Protein 2DID (pdb70)

Secondary structure (DSSP, 8-state):
---S--S--B-TTT--B--EEESSS-SEE-HHHHTSSTTTTS-EEE---TTT-

Organism: Homo sapiens (NCBI:txid9606)

GO terms:
  GO:0005515 protein binding (F, IPI)
  GO:0042802 identical protein binding (F, IPI)
  GO:0005634 nucleus (C, IDA)
  GO:0043124 negative regulation of canonical NF-kappaB signal transduction (P, IMP)
  GO:0032435 negative regulation of proteasomal ubiquitin-dependent protein catabolic process (P, IMP)
  GO:1902806 regulation of cell cycle G1/S phase transition (P, IMP)
  GO:0050821 protein stabilization (P, IMP)
  GO:0007095 mitotic G2 DNA damage checkpoint signaling (P, IMP)
  GO:0005739 mitochondrion (C, IDA)
  GO:0005829 cytosol (C, IDA)
  GO:2000059 negative regulation of ubiquitin-dependent protein catabolic process (P, IDA)
  GO:2001235 positive regulation of apoptotic signaling pathway (P, IDA)

Foldseek 3Di:
DDDPDPPFAADPVRGAGQQKAFDVVRGTDHDCCCVVVHCVPTDMDGNPDDDDD

Solvent-accessible surface area: 4262 Å² total; per-residue (Å²): 117,136,73,81,114,107,63,119,71,94,7,122,152,59,128,73,47,36,58,46,44,0,138,142,59,109,109,52,3,0,100,65,14,22,144,23,165,72,18,176,89,68,86,39,49,92,96,92,38,136,110,120,88

InterPro domains:
  IPR000315 B-box-type zinc finger [PF00643] (103-143)
  IPR000315 B-box-type zinc finger [PS50119] (102-143)
  IPR000315 B-box-type zinc finger [SM00336] (102-143)
  IPR001841 Zinc finger, RING-type [PS50089] (29-70)
  IPR001841 Zinc finger, RING-type [SM00184] (29-69)
  IPR001870 B30.2/SPRY domain [PS50188] (319-514)
  IPR003877 SPRY domain [PF00622] (392-498)
  IPR003877 SPRY domain [SM00449] (390-515)
  IPR003879 Butyrophylin-like, SPRY domain [PR01407] (335-352)
  IPR003879 Butyrophylin-like, SPRY domain [PR01407] (352-369)
  IPR003879 Butyrophylin-like, SPRY domain [PR01407] (375-399)
  IPR003879 Butyrophylin-like, SPRY domain [PR01407] (405-418)
  IPR003879 Butyrophylin-like, SPRY domain [PR01407] (449-473)
  IPR003879 Butyrophylin-like, SPRY domain [PR01407] (479-497)
  IPR006574 SPRY-associated [PF13765] (339-388)
  IPR006574 SPRY-associated [SM00589] (336-389)
  IPR013083 Zinc finger, RING/FYVE/PHD-type [G3DSA:3.30.40.10] (9-89)
  IPR013320 Concanavalin A-like lectin/glucanase domain superfamily [SSF49899] (329-514)
  IPR017907 Zinc finger, RING-type, conserved site [PS00518] (44-53)
  IPR035033 TRIM39, PRY/SPRY domain [cd13745] (335-513)

Radius of gyration: 12.32 Å; Cα contacts (8 Å, |Δi|>4): 75; chains: 1; bounding box: 26×32×26 Å

Nearest PDB structures (foldseek):
  2did-assembly1_A  TM=8.118E-01  e=1.351E-08  Homo sapiens
  2dif-assembly1_A  TM=7.263E-01  e=8.283E-08  Homo sapiens
  2egm-assembly1_A  TM=8.012E-01  e=4.567E-05  Homo sapiens
  2yrg-assembly1_A  TM=6.497E-01  e=2.001E-04  Homo sapiens
  2dja-assembly1_A  TM=5.748E-01  e=2.099E-03  Homo sapiens

Structure (mmCIF, N/CA/C/O backbone):
data_2DID
#
_entry.id   2DID
#
loop_
_entity.id
_entity.type
_entity.pdbx_description
1 polymer 'Tripartite motif protein 39'
2 non-polymer 'ZINC ION'
#
loop_
_atom_site.group_PDB
_atom_site.id
_atom_site.type_symbol
_atom_site.label_atom_id
_atom_site.label_alt_id
_atom_site.label_comp_id
_atom_site.label_asym_id
_atom_site.label_entity_id
_atom_site.label_seq_id
_atom_site.pdbx_PDB_ins_code
_atom_site.Cartn_x
_atom_site.Cartn_y
_atom_site.Cartn_z
_atom_site.occupancy
_atom_site.B_iso_or_equiv
_atom_site.auth_seq_id
_atom_site.auth_comp_id
_atom_site.auth_asym_id
_atom_site.auth_atom_id
_atom_site.pdbx_PDB_model_num
ATOM 1 N N . GLY A 1 1 ? -12.589 -21.432 -0.186 1.00 0.00 1 GLY A N 1
ATOM 2 C CA . GLY A 1 1 ? -11.422 -21.873 -0.928 1.00 0.00 1 GLY A CA 1
ATOM 3 C C . GLY A 1 1 ? -10.137 -21.269 -0.397 1.00 0.00 1 GLY A C 1
ATOM 4 O O . GLY A 1 1 ? -10.142 -20.573 0.618 1.00 0.00 1 GLY A O 1
ATOM 8 N N . SER A 1 2 ? -9.031 -21.537 -1.085 1.00 0.00 2 SER A N 1
ATOM 9 C CA . SER A 1 2 ? -7.731 -21.020 -0.674 1.00 0.00 2 SER A CA 1
ATOM 10 C C . SER A 1 2 ? -7.802 -19.519 -0.411 1.00 0.00 2 SER A C 1
ATOM 11 O O . SER A 1 2 ? -7.452 -19.050 0.672 1.00 0.00 2 SER A O 1
ATOM 19 N N . SER A 1 3 ? -8.258 -18.770 -1.410 1.00 0.00 3 SER A N 1
ATOM 20 C CA . SER A 1 3 ? -8.372 -17.322 -1.289 1.00 0.00 3 SER A CA 1
ATOM 21 C C . SER A 1 3 ? -9.801 -16.916 -0.940 1.00 0.00 3 SER A C 1
ATOM 22 O O . SER A 1 3 ? -10.747 -17.665 -1.181 1.00 0.00 3 SER A O 1
ATOM 30 N N . GLY A 1 4 ? -9.950 -15.724 -0.371 1.00 0.00 4 GLY A N 1
ATOM 31 C CA . GLY A 1 4 ? -11.265 -15.239 0.003 1.00 0.00 4 GLY A CA 1
ATOM 32 C C . GLY A 1 4 ? -11.781 -14.175 -0.946 1.00 0.00 4 GLY A C 1
ATOM 33 O O . GLY A 1 4 ? -12.739 -14.403 -1.684 1.00 0.00 4 GLY A O 1
ATOM 37 N N . SER A 1 5 ? -11.146 -13.007 -0.925 1.00 0.00 5 SER A N 1
ATOM 38 C CA . SER A 1 5 ? -11.550 -11.902 -1.786 1.00 0.00 5 SER A CA 1
ATOM 39 C C . SER A 1 5 ? -10.415 -11.500 -2.723 1.00 0.00 5 SER A C 1
ATOM 40 O O . SER A 1 5 ? -9.608 -10.629 -2.401 1.00 0.00 5 SER A O 1
ATOM 48 N N . SER A 1 6 ? -10.361 -12.143 -3.886 1.00 0.00 6 SER A N 1
ATOM 49 C CA . SER A 1 6 ? -9.324 -11.856 -4.870 1.00 0.00 6 SER A CA 1
ATOM 50 C C . SER A 1 6 ? -9.634 -10.569 -5.627 1.00 0.00 6 SER A C 1
ATOM 51 O O . SER A 1 6 ? -10.184 -10.600 -6.727 1.00 0.00 6 SER A O 1
ATOM 59 N N . GLY A 1 7 ? -9.277 -9.437 -5.029 1.00 0.00 7 GLY A N 1
ATOM 60 C CA . GLY A 1 7 ? -9.524 -8.154 -5.660 1.00 0.00 7 GLY A CA 1
ATOM 61 C C . GLY A 1 7 ? -8.251 -7.365 -5.890 1.00 0.00 7 GLY A C 1
ATOM 62 O O . GLY A 1 7 ? -7.879 -7.093 -7.031 1.00 0.00 7 GLY A O 1
ATOM 66 N N . GLU A 1 8 ? -7.581 -6.995 -4.803 1.00 0.00 8 GLU A N 1
ATOM 67 C CA . GLU A 1 8 ? -6.343 -6.231 -4.892 1.00 0.00 8 GLU A CA 1
ATOM 68 C C . GLU A 1 8 ? -5.415 -6.559 -3.726 1.00 0.00 8 GLU A C 1
ATOM 69 O O . GLU A 1 8 ? -5.868 -6.945 -2.648 1.00 0.00 8 GLU A O 1
ATOM 81 N N . SER A 1 9 ? -4.114 -6.403 -3.950 1.00 0.00 9 SER A N 1
ATOM 82 C CA . SER A 1 9 ? -3.121 -6.686 -2.920 1.00 0.00 9 SER A CA 1
ATOM 83 C C . SER A 1 9 ? -2.968 -5.501 -1.972 1.00 0.00 9 SER A C 1
ATOM 84 O O . SER A 1 9 ? -3.691 -4.509 -2.077 1.00 0.00 9 SER A O 1
ATOM 92 N N . LEU A 1 10 ? -2.022 -5.610 -1.046 1.00 0.00 10 LEU A N 1
ATOM 93 C CA . LEU A 1 10 ? -1.772 -4.548 -0.078 1.00 0.00 10 LEU A CA 1
ATOM 94 C C . LEU A 1 10 ? -0.296 -4.496 0.305 1.00 0.00 10 LEU A C 1
ATOM 95 O O . LEU A 1 10 ? 0.287 -5.502 0.711 1.00 0.00 10 LEU A O 1
ATOM 111 N N . CYS A 1 11 ? 0.303 -3.317 0.174 1.00 0.00 11 CYS A N 1
ATOM 112 C CA . CYS A 1 11 ? 1.710 -3.133 0.508 1.00 0.00 11 CYS A CA 1
ATOM 113 C C . CYS A 1 11 ? 2.063 -3.863 1.800 1.00 0.00 11 CYS A C 1
ATOM 114 O O . CYS A 1 11 ? 1.347 -3.791 2.799 1.00 0.00 11 CYS A O 1
ATOM 121 N N . PRO A 1 12 ? 3.194 -4.585 1.782 1.00 0.00 12 PRO A N 1
ATOM 122 C CA . PRO A 1 12 ? 3.668 -5.342 2.944 1.00 0.00 12 PRO A CA 1
ATOM 123 C C . PRO A 1 12 ? 4.150 -4.434 4.070 1.00 0.00 12 PRO A C 1
ATOM 124 O O . PRO A 1 12 ? 4.528 -4.907 5.142 1.00 0.00 12 PRO A O 1
ATOM 135 N N . GLN A 1 13 ? 4.133 -3.129 3.820 1.00 0.00 13 GLN A N 1
ATOM 136 C CA . GLN A 1 13 ? 4.569 -2.155 4.814 1.00 0.00 13 GLN A CA 1
ATOM 137 C C . GLN A 1 13 ? 3.494 -1.100 5.051 1.00 0.00 13 GLN A C 1
ATOM 138 O O . GLN A 1 13 ? 3.293 -0.645 6.177 1.00 0.00 13 GLN A O 1
ATOM 152 N N . HIS A 1 14 ? 2.805 -0.714 3.981 1.00 0.00 14 HIS A N 1
ATOM 153 C CA . HIS A 1 14 ? 1.749 0.288 4.073 1.00 0.00 14 HIS A CA 1
ATOM 154 C C . HIS A 1 14 ? 0.374 -0.372 4.105 1.00 0.00 14 HIS A C 1
ATOM 155 O O . HIS A 1 14 ? -0.603 0.226 4.555 1.00 0.00 14 HIS A O 1
ATOM 169 N N . HIS A 1 15 ? 0.306 -1.610 3.623 1.00 0.00 15 HIS A N 1
ATOM 170 C CA . HIS A 1 15 ? -0.950 -2.352 3.597 1.00 0.00 15 HIS A CA 1
ATOM 171 C C . HIS A 1 15 ? -2.028 -1.569 2.853 1.00 0.00 15 HIS A C 1
ATOM 172 O O . HIS A 1 15 ? -3.187 -1.547 3.265 1.00 0.00 15 HIS A O 1
ATOM 186 N N . GLU A 1 16 ? -1.636 -0.927 1.756 1.00 0.00 16 GLU A N 1
ATOM 187 C CA . GLU A 1 16 ? -2.569 -0.142 0.957 1.00 0.00 16 GLU A CA 1
ATOM 188 C C . GLU A 1 16 ? -2.758 -0.761 -0.425 1.00 0.00 16 GLU A C 1
ATOM 189 O O . GLU A 1 16 ? -1.830 -1.342 -0.987 1.00 0.00 16 GLU A O 1
ATOM 201 N N . ALA A 1 17 ? -3.965 -0.633 -0.965 1.00 0.00 17 ALA A N 1
ATOM 202 C CA . ALA A 1 17 ? -4.275 -1.178 -2.281 1.00 0.00 17 ALA A CA 1
ATOM 203 C C . ALA A 1 17 ? -3.154 -0.888 -3.273 1.00 0.00 17 ALA A C 1
ATOM 204 O O . ALA A 1 17 ? -2.920 0.264 -3.642 1.00 0.00 17 ALA A O 1
ATOM 211 N N . LEU A 1 18 ? -2.464 -1.939 -3.702 1.00 0.00 18 LEU A N 1
ATOM 212 C CA . LEU A 1 18 ? -1.366 -1.796 -4.653 1.00 0.00 18 LEU A CA 1
ATOM 213 C C . LEU A 1 18 ? -1.895 -1.621 -6.073 1.00 0.00 18 LEU A C 1
ATOM 214 O O . LEU A 1 18 ? -2.440 -2.553 -6.663 1.00 0.00 18 LEU A O 1
ATOM 230 N N . SER A 1 19 ? -1.727 -0.419 -6.617 1.00 0.00 19 SER A N 1
ATOM 231 C CA . SER A 1 19 ? -2.189 -0.121 -7.967 1.00 0.00 19 SER A CA 1
ATOM 232 C C . SER A 1 19 ? -1.042 0.396 -8.831 1.00 0.00 19 SER A C 1
ATOM 233 O O . SER A 1 19 ? -1.111 0.361 -10.060 1.00 0.00 19 SER A O 1
ATOM 241 N N . LEU A 1 20 ? 0.011 0.876 -8.179 1.00 0.00 20 LEU A N 1
ATOM 242 C CA . LEU A 1 20 ? 1.174 1.401 -8.887 1.00 0.00 20 LEU A CA 1
ATOM 243 C C . LEU A 1 20 ? 2.291 0.363 -8.944 1.00 0.00 20 LEU A C 1
ATOM 244 O O . LEU A 1 20 ? 2.223 -0.674 -8.284 1.00 0.00 20 LEU A O 1
ATOM 260 N N . PHE A 1 21 ? 3.319 0.651 -9.735 1.00 0.00 21 PHE A N 1
ATOM 261 C CA . PHE A 1 21 ? 4.451 -0.256 -9.878 1.00 0.00 21 PHE A CA 1
ATOM 262 C C . PHE A 1 21 ? 5.700 0.498 -10.324 1.00 0.00 21 PHE A C 1
ATOM 263 O O . PHE A 1 21 ? 5.696 1.174 -11.354 1.00 0.00 21 PHE A O 1
ATOM 280 N N . CYS A 1 22 ? 6.768 0.378 -9.543 1.00 0.00 22 CYS A N 1
ATOM 281 C CA . CYS A 1 22 ? 8.024 1.049 -9.855 1.00 0.00 22 CYS A CA 1
ATOM 282 C C . CYS A 1 22 ? 8.714 0.385 -11.043 1.00 0.00 22 CYS A C 1
ATOM 283 O O . CYS A 1 22 ? 8.597 -0.824 -11.247 1.00 0.00 22 CYS A O 1
ATOM 290 N N . TYR A 1 23 ? 9.433 1.183 -11.824 1.00 0.00 23 TYR A N 1
ATOM 291 C CA . TYR A 1 23 ? 10.140 0.675 -12.993 1.00 0.00 23 TYR A CA 1
ATOM 292 C C . TYR A 1 23 ? 11.544 0.208 -12.620 1.00 0.00 23 TYR A C 1
ATOM 293 O O . TYR A 1 23 ? 11.889 -0.960 -12.798 1.00 0.00 23 TYR A O 1
ATOM 311 N N . GLU A 1 24 ? 12.349 1.130 -12.101 1.00 0.00 24 GLU A N 1
ATOM 312 C CA . GLU A 1 24 ? 13.715 0.814 -11.702 1.00 0.00 24 GLU A CA 1
ATOM 313 C C . GLU A 1 24 ? 13.751 -0.433 -10.823 1.00 0.00 24 GLU A C 1
ATOM 314 O O . GLU A 1 24 ? 14.323 -1.456 -11.200 1.00 0.00 24 GLU A O 1
ATOM 326 N N . ASP A 1 25 ? 13.137 -0.339 -9.649 1.00 0.00 25 ASP A N 1
ATOM 327 C CA . ASP A 1 25 ? 13.097 -1.458 -8.715 1.00 0.00 25 ASP A CA 1
ATOM 328 C C . ASP A 1 25 ? 12.443 -2.678 -9.356 1.00 0.00 25 ASP A C 1
ATOM 329 O O . ASP A 1 25 ? 12.721 -3.815 -8.975 1.00 0.00 25 ASP A O 1
ATOM 338 N N . GLN A 1 26 ? 11.573 -2.433 -10.331 1.00 0.00 26 GLN A N 1
ATOM 339 C CA . GLN A 1 26 ? 10.879 -3.512 -11.024 1.00 0.00 26 GLN A CA 1
ATOM 340 C C . GLN A 1 26 ? 9.983 -4.288 -10.064 1.00 0.00 26 GLN A C 1
ATOM 341 O O . GLN A 1 26 ? 9.944 -5.517 -10.093 1.00 0.00 26 GLN A O 1
ATOM 355 N N . GLU A 1 27 ? 9.265 -3.560 -9.214 1.00 0.00 27 GLU A N 1
ATOM 356 C CA . GLU A 1 27 ? 8.371 -4.181 -8.244 1.00 0.00 27 GLU A CA 1
ATOM 357 C C . GLU A 1 27 ? 7.094 -3.361 -8.078 1.00 0.00 27 GLU A C 1
ATOM 358 O O . GLU A 1 27 ? 6.982 -2.255 -8.606 1.00 0.00 27 GLU A O 1
ATOM 370 N N . ALA A 1 28 ? 6.135 -3.912 -7.341 1.00 0.00 28 ALA A N 1
ATOM 371 C CA . ALA A 1 28 ? 4.868 -3.233 -7.104 1.00 0.00 28 ALA A CA 1
ATOM 372 C C . ALA A 1 28 ? 4.957 -2.311 -5.893 1.00 0.00 28 ALA A C 1
ATOM 373 O O . ALA A 1 28 ? 5.674 -2.598 -4.933 1.00 0.00 28 ALA A O 1
ATOM 380 N N . VAL A 1 29 ? 4.226 -1.203 -5.943 1.00 0.00 29 VAL A N 1
ATOM 381 C CA . VAL A 1 29 ? 4.222 -0.239 -4.849 1.00 0.00 29 VAL A CA 1
ATOM 382 C C . VAL A 1 29 ? 2.813 0.272 -4.571 1.00 0.00 29 VAL A C 1
ATOM 383 O O . VAL A 1 29 ? 1.852 -0.140 -5.221 1.00 0.00 29 VAL A O 1
ATOM 396 N N . CYS A 1 30 ? 2.697 1.173 -3.601 1.00 0.00 30 CYS A N 1
ATOM 397 C CA . CYS A 1 30 ? 1.405 1.742 -3.236 1.00 0.00 30 CYS A CA 1
ATOM 398 C C . CYS A 1 30 ? 1.434 3.265 -3.335 1.00 0.00 30 CYS A C 1
ATOM 399 O O . CYS A 1 30 ? 2.470 3.859 -3.637 1.00 0.00 30 CYS A O 1
ATOM 406 N N . LEU A 1 31 ? 0.291 3.890 -3.077 1.00 0.00 31 LEU A N 1
ATOM 407 C CA . LEU A 1 31 ? 0.184 5.344 -3.136 1.00 0.00 31 LEU A CA 1
ATOM 408 C C . LEU A 1 31 ? 1.282 6.005 -2.308 1.00 0.00 31 LEU A C 1
ATOM 409 O O . LEU A 1 31 ? 1.938 6.942 -2.764 1.00 0.00 31 LEU A O 1
ATOM 425 N N . ILE A 1 32 ? 1.478 5.509 -1.091 1.00 0.00 32 ILE A N 1
ATOM 426 C CA . ILE A 1 32 ? 2.499 6.048 -0.202 1.00 0.00 32 ILE A CA 1
ATOM 427 C C . ILE A 1 32 ? 3.885 5.944 -0.829 1.00 0.00 32 ILE A C 1
ATOM 428 O O . ILE A 1 32 ? 4.515 6.955 -1.142 1.00 0.00 32 ILE A O 1
ATOM 444 N N . CYS A 1 33 ? 4.355 4.715 -1.012 1.00 0.00 33 CYS A N 1
ATOM 445 C CA . CYS A 1 33 ? 5.666 4.477 -1.604 1.00 0.00 33 CYS A CA 1
ATOM 446 C C . CYS A 1 33 ? 5.960 5.493 -2.704 1.00 0.00 33 CYS A C 1
ATOM 447 O O . CYS A 1 33 ? 6.988 6.168 -2.680 1.00 0.00 33 CYS A O 1
ATOM 454 N N . ALA A 1 34 ? 5.048 5.595 -3.665 1.00 0.00 34 ALA A N 1
ATOM 455 C CA . ALA A 1 34 ? 5.207 6.530 -4.772 1.00 0.00 34 ALA A CA 1
ATOM 456 C C . ALA A 1 34 ? 5.762 7.866 -4.288 1.00 0.00 34 ALA A C 1
ATOM 457 O O . ALA A 1 34 ? 6.705 8.404 -4.868 1.00 0.00 34 ALA A O 1
ATOM 464 N N . ILE A 1 35 ? 5.170 8.395 -3.222 1.00 0.00 35 ILE A N 1
ATOM 465 C CA . ILE A 1 35 ? 5.606 9.667 -2.660 1.00 0.00 35 ILE A CA 1
ATOM 466 C C . ILE A 1 35 ? 6.428 9.456 -1.394 1.00 0.00 35 ILE A C 1
ATOM 467 O O . ILE A 1 35 ? 6.282 10.191 -0.417 1.00 0.00 35 ILE A O 1
ATOM 483 N N . SER A 1 36 ? 7.293 8.448 -1.418 1.00 0.00 36 SER A N 1
ATOM 484 C CA . SER A 1 36 ? 8.138 8.138 -0.270 1.00 0.00 36 SER A CA 1
ATOM 485 C C . SER A 1 36 ? 9.614 8.295 -0.624 1.00 0.00 36 SER A C 1
ATOM 486 O O . SER A 1 36 ? 9.982 8.332 -1.799 1.00 0.00 36 SER A O 1
ATOM 494 N N . HIS A 1 37 ? 10.455 8.389 0.401 1.00 0.00 37 HIS A N 1
ATOM 495 C CA . HIS A 1 37 ? 11.892 8.542 0.199 1.00 0.00 37 HIS A CA 1
ATOM 496 C C . HIS A 1 37 ? 12.452 7.383 -0.620 1.00 0.00 37 HIS A C 1
ATOM 497 O O . HIS A 1 37 ? 13.346 7.568 -1.447 1.00 0.00 37 HIS A O 1
ATOM 511 N N . THR A 1 38 ? 11.922 6.187 -0.384 1.00 0.00 38 THR A N 1
ATOM 512 C CA . THR A 1 38 ? 12.370 4.998 -1.098 1.00 0.00 38 THR A CA 1
ATOM 513 C C . THR A 1 38 ? 12.245 5.182 -2.606 1.00 0.00 38 THR A C 1
ATOM 514 O O . THR A 1 38 ? 13.241 5.159 -3.329 1.00 0.00 38 THR A O 1
ATOM 525 N N . HIS A 1 39 ? 11.015 5.366 -3.075 1.00 0.00 39 HIS A N 1
ATOM 526 C CA . HIS A 1 39 ? 10.760 5.556 -4.499 1.00 0.00 39 HIS A CA 1
ATOM 527 C C . HIS A 1 39 ? 10.314 6.986 -4.784 1.00 0.00 39 HIS A C 1
ATOM 528 O O . HIS A 1 39 ? 9.369 7.213 -5.541 1.00 0.00 39 HIS A O 1
ATOM 542 N N . ARG A 1 40 ? 10.998 7.948 -4.174 1.00 0.00 40 ARG A N 1
ATOM 543 C CA . ARG A 1 40 ? 10.671 9.356 -4.362 1.00 0.00 40 ARG A CA 1
ATOM 544 C C . ARG A 1 40 ? 10.978 9.801 -5.789 1.00 0.00 40 ARG A C 1
ATOM 545 O O . ARG A 1 40 ? 10.091 10.246 -6.516 1.00 0.00 40 ARG A O 1
ATOM 566 N N . ALA A 1 41 ? 12.242 9.677 -6.182 1.00 0.00 41 ALA A N 1
ATOM 567 C CA . ALA A 1 41 ? 12.666 10.064 -7.522 1.00 0.00 41 ALA A CA 1
ATOM 568 C C . ALA A 1 41 ? 12.756 8.851 -8.441 1.00 0.00 41 ALA A C 1
ATOM 569 O O . ALA A 1 41 ? 13.694 8.724 -9.229 1.00 0.00 41 ALA A O 1
ATOM 576 N N . HIS A 1 42 ? 11.775 7.959 -8.336 1.00 0.00 42 HIS A N 1
ATOM 577 C CA . HIS A 1 42 ? 11.745 6.755 -9.158 1.00 0.00 42 HIS A CA 1
ATOM 578 C C . HIS A 1 42 ? 10.632 6.837 -10.200 1.00 0.00 42 HIS A C 1
ATOM 579 O O . HIS A 1 42 ? 9.667 7.584 -10.036 1.00 0.00 42 HIS A O 1
ATOM 593 N N . THR A 1 43 ? 10.774 6.064 -11.272 1.00 0.00 43 THR A N 1
ATOM 594 C CA . THR A 1 43 ? 9.784 6.050 -12.341 1.00 0.00 43 THR A CA 1
ATOM 595 C C . THR A 1 43 ? 8.666 5.058 -12.041 1.00 0.00 43 THR A C 1
ATOM 596 O O . THR A 1 43 ? 8.768 3.875 -12.366 1.00 0.00 43 THR A O 1
ATOM 607 N N . VAL A 1 44 ? 7.597 5.548 -11.420 1.00 0.00 44 VAL A N 1
ATOM 608 C CA . VAL A 1 44 ? 6.458 4.704 -11.079 1.00 0.00 44 VAL A CA 1
ATOM 609 C C . VAL A 1 44 ? 5.402 4.734 -12.178 1.00 0.00 44 VAL A C 1
ATOM 610 O O . VAL A 1 44 ? 5.091 5.792 -12.727 1.00 0.00 44 VAL A O 1
ATOM 623 N N . VAL A 1 45 ? 4.854 3.566 -12.496 1.00 0.00 45 VAL A N 1
ATOM 624 C CA . VAL A 1 45 ? 3.831 3.458 -13.530 1.00 0.00 45 VAL A CA 1
ATOM 625 C C . VAL A 1 45 ? 2.585 2.759 -12.999 1.00 0.00 45 VAL A C 1
ATOM 626 O O . VAL A 1 45 ? 2.659 1.839 -12.183 1.00 0.00 45 VAL A O 1
ATOM 639 N N . PRO A 1 46 ? 1.410 3.202 -13.472 1.00 0.00 46 PRO A N 1
ATOM 640 C CA . PRO A 1 46 ? 0.125 2.632 -13.059 1.00 0.00 46 PRO A CA 1
ATOM 641 C C . PRO A 1 46 ? -0.082 1.219 -13.595 1.00 0.00 46 PRO A C 1
ATOM 642 O O . PRO A 1 46 ? 0.313 0.907 -14.719 1.00 0.00 46 PRO A O 1
ATOM 653 N N . LEU A 1 47 ? -0.702 0.369 -12.784 1.00 0.00 47 LEU A N 1
ATOM 654 C CA . LEU A 1 47 ? -0.961 -1.012 -13.177 1.00 0.00 47 LEU A CA 1
ATOM 655 C C . LEU A 1 47 ? -2.396 -1.179 -13.667 1.00 0.00 47 LEU A C 1
ATOM 656 O O . LEU A 1 47 ? -2.996 -2.242 -13.512 1.00 0.00 47 LEU A O 1
ATOM 672 N N . SER A 1 48 ? -2.939 -0.121 -14.261 1.00 0.00 48 SER A N 1
ATOM 673 C CA . SER A 1 48 ? -4.305 -0.149 -14.773 1.00 0.00 48 SER A CA 1
ATOM 674 C C . SER A 1 48 ? -4.313 -0.136 -16.298 1.00 0.00 48 SER A C 1
ATOM 675 O O . SER A 1 48 ? -3.349 0.292 -16.932 1.00 0.00 48 SER A O 1
ATOM 683 N N . GLY A 1 49 ? -5.411 -0.608 -16.882 1.00 0.00 49 GLY A N 1
ATOM 684 C CA . GLY A 1 49 ? -5.526 -0.642 -18.328 1.00 0.00 49 GLY A CA 1
ATOM 685 C C . GLY A 1 49 ? -6.851 -0.092 -18.818 1.00 0.00 49 GLY A C 1
ATOM 686 O O . GLY A 1 49 ? -7.870 -0.165 -18.130 1.00 0.00 49 GLY A O 1
ATOM 690 N N . PRO A 1 50 ? -6.848 0.477 -20.032 1.00 0.00 50 PRO A N 1
ATOM 691 C CA . PRO A 1 50 ? -8.051 1.054 -20.640 1.00 0.00 50 PRO A CA 1
ATOM 692 C C . PRO A 1 50 ? -9.069 -0.011 -21.033 1.00 0.00 50 PRO A C 1
ATOM 693 O O . PRO A 1 50 ? -10.175 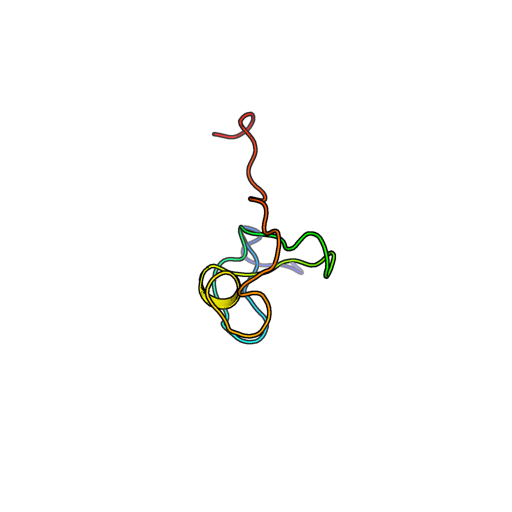0.306 -21.471 1.00 0.00 50 PRO A O 1
ATOM 704 N N . SER A 1 51 ? -8.690 -1.274 -20.872 1.00 0.00 51 SER A N 1
ATOM 705 C CA . SER A 1 51 ? -9.570 -2.386 -21.213 1.00 0.00 51 SER A CA 1
ATOM 706 C C . SER A 1 51 ? -10.714 -2.500 -20.211 1.00 0.00 51 SER A C 1
ATOM 707 O O . SER A 1 51 ? -11.873 -2.255 -20.546 1.00 0.00 51 SER A O 1
ATOM 715 N N . SER A 1 52 ? -10.380 -2.874 -18.980 1.00 0.00 52 SER A N 1
ATOM 716 C CA . SER A 1 52 ? -11.380 -3.025 -17.929 1.00 0.00 52 SER A CA 1
ATOM 717 C C . SER A 1 52 ? -12.242 -1.772 -17.816 1.00 0.00 52 SER A C 1
ATOM 718 O O . SER A 1 52 ? -13.422 -1.783 -18.164 1.00 0.00 52 SER A O 1
ATOM 726 N N . GLY A 1 53 ? -11.643 -0.690 -17.326 1.00 0.00 53 GLY A N 1
ATOM 727 C CA . GLY A 1 53 ? -12.370 0.557 -17.175 1.00 0.00 53 GLY A CA 1
ATOM 728 C C . GLY A 1 53 ? -11.704 1.708 -17.902 1.00 0.00 53 GLY A C 1
ATOM 729 O O . GLY A 1 53 ? -10.766 1.474 -18.662 1.00 0.00 53 GLY A O 1
ATOM 735 N N . GLY A 1 1 ? -19.148 -13.715 -1.432 1.00 0.00 1 GLY A N 2
ATOM 736 C CA . GLY A 1 1 ? -17.832 -13.301 -0.981 1.00 0.00 1 GLY A CA 2
ATOM 737 C C . GLY A 1 1 ? -16.743 -14.267 -1.404 1.00 0.00 1 GLY A C 2
ATOM 738 O O . GLY A 1 1 ? -16.946 -15.089 -2.298 1.00 0.00 1 GLY A O 2
ATOM 742 N N . SER A 1 2 ? -15.584 -14.167 -0.762 1.00 0.00 2 SER A N 2
ATOM 743 C CA . SER A 1 2 ? -14.456 -15.036 -1.081 1.00 0.00 2 SER A CA 2
ATOM 744 C C . SER A 1 2 ? -14.183 -15.042 -2.582 1.00 0.00 2 SER A C 2
ATOM 745 O O . SER A 1 2 ? -13.918 -16.089 -3.172 1.00 0.00 2 SER A O 2
ATOM 753 N N . SER A 1 3 ? -14.250 -13.864 -3.194 1.00 0.00 3 SER A N 2
ATOM 754 C CA . SER A 1 3 ? -14.013 -13.732 -4.627 1.00 0.00 3 SER A CA 2
ATOM 755 C C . SER A 1 3 ? -12.858 -12.774 -4.902 1.00 0.00 3 SER A C 2
ATOM 756 O O . SER A 1 3 ? -12.386 -12.079 -4.003 1.00 0.00 3 SER A O 2
ATOM 764 N N . GLY A 1 4 ? -12.407 -12.743 -6.152 1.00 0.00 4 GLY A N 2
ATOM 765 C CA . GLY A 1 4 ? -11.311 -11.868 -6.524 1.00 0.00 4 GLY A CA 2
ATOM 766 C C . GLY A 1 4 ? -10.245 -11.785 -5.449 1.00 0.00 4 GLY A C 2
ATOM 767 O O . GLY A 1 4 ? -10.260 -10.874 -4.621 1.00 0.00 4 GLY A O 2
ATOM 771 N N . SER A 1 5 ? -9.319 -12.738 -5.461 1.00 0.00 5 SER A N 2
ATOM 772 C CA . SER A 1 5 ? -8.244 -12.771 -4.476 1.00 0.00 5 SER A CA 2
ATOM 773 C C . SER A 1 5 ? -6.936 -12.273 -5.083 1.00 0.00 5 SER A C 2
ATOM 774 O O . SER A 1 5 ? -6.249 -11.433 -4.501 1.00 0.00 5 SER A O 2
ATOM 782 N N . SER A 1 6 ? -6.597 -12.797 -6.257 1.00 0.00 6 SER A N 2
ATOM 783 C CA . SER A 1 6 ? -5.370 -12.409 -6.942 1.00 0.00 6 SER A CA 2
ATOM 784 C C . SER A 1 6 ? -5.125 -10.909 -6.809 1.00 0.00 6 SER A C 2
ATOM 785 O O . SER A 1 6 ? -4.004 -10.472 -6.550 1.00 0.00 6 SER A O 2
ATOM 793 N N . GLY A 1 7 ? -6.183 -10.124 -6.988 1.00 0.00 7 GLY A N 2
ATOM 794 C CA . GLY A 1 7 ? -6.063 -8.681 -6.885 1.00 0.00 7 GLY A CA 2
ATOM 795 C C . GLY A 1 7 ? -5.965 -8.209 -5.448 1.00 0.00 7 GLY A C 2
ATOM 796 O O . GLY A 1 7 ? -5.206 -8.766 -4.656 1.00 0.00 7 GLY A O 2
ATOM 800 N N . GLU A 1 8 ? -6.735 -7.179 -5.111 1.00 0.00 8 GLU A N 2
ATOM 801 C CA . GLU A 1 8 ? -6.729 -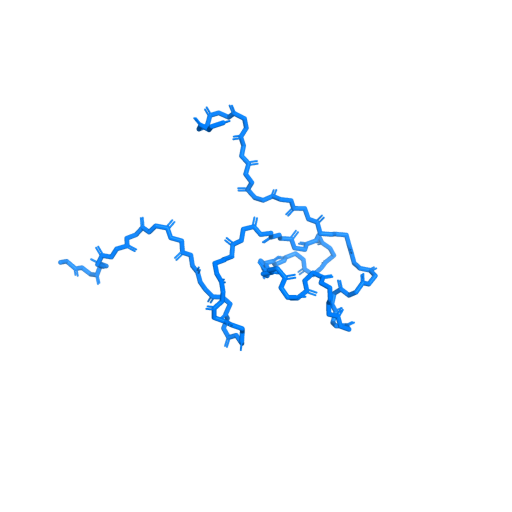6.631 -3.760 1.00 0.00 8 GLU A CA 2
ATOM 802 C C . GLU A 1 8 ? -5.321 -6.646 -3.173 1.00 0.00 8 GLU A C 2
ATOM 803 O O . GLU A 1 8 ? -5.126 -6.995 -2.009 1.00 0.00 8 GLU A O 2
ATOM 815 N N . SER A 1 9 ? -4.342 -6.265 -3.988 1.00 0.00 9 SER A N 2
ATOM 816 C CA . SER A 1 9 ? -2.951 -6.239 -3.552 1.00 0.00 9 SER A CA 2
ATOM 817 C C . SER A 1 9 ? -2.748 -5.210 -2.444 1.00 0.00 9 SER A C 2
ATOM 818 O O . SER A 1 9 ? -3.501 -4.241 -2.335 1.00 0.00 9 SER A O 2
ATOM 826 N N . LEU A 1 10 ? -1.727 -5.428 -1.623 1.00 0.00 10 LEU A N 2
ATOM 827 C CA . LEU A 1 10 ? -1.423 -4.521 -0.521 1.00 0.00 10 LEU A CA 2
ATOM 828 C C . LEU A 1 10 ? 0.073 -4.505 -0.225 1.00 0.00 10 LEU A C 2
ATOM 829 O O . LEU A 1 10 ? 0.741 -5.538 -0.294 1.00 0.00 10 LEU A O 2
ATOM 845 N N . CYS A 1 11 ? 0.593 -3.329 0.108 1.00 0.00 11 CYS A N 2
ATOM 846 C CA . CYS A 1 11 ? 2.009 -3.178 0.417 1.00 0.00 11 CYS A CA 2
ATOM 847 C C . CYS A 1 11 ? 2.363 -3.904 1.712 1.00 0.00 11 CYS A C 2
ATOM 848 O O . CYS A 1 11 ? 1.665 -3.802 2.721 1.00 0.00 11 CYS A O 2
ATOM 855 N N . PRO A 1 12 ? 3.475 -4.655 1.685 1.00 0.00 12 PRO A N 2
ATOM 856 C CA . PRO A 1 12 ? 3.947 -5.411 2.848 1.00 0.00 12 PRO A CA 2
ATOM 857 C C . PRO A 1 12 ? 4.470 -4.504 3.956 1.00 0.00 12 PRO A C 2
ATOM 858 O O . PRO A 1 12 ? 4.858 -4.976 5.025 1.00 0.00 12 PRO A O 2
ATOM 869 N N . GLN A 1 13 ? 4.476 -3.201 3.695 1.00 0.00 13 GLN A N 2
ATOM 870 C CA . GLN A 1 13 ? 4.951 -2.228 4.672 1.00 0.00 13 GLN A CA 2
ATOM 871 C C . GLN A 1 13 ? 3.864 -1.210 4.999 1.00 0.00 13 GLN A C 2
ATOM 872 O O . GLN A 1 13 ? 3.721 -0.786 6.146 1.00 0.00 13 GLN A O 2
ATOM 886 N N . HIS A 1 14 ? 3.100 -0.820 3.983 1.00 0.00 14 HIS A N 2
ATOM 887 C CA . HIS A 1 14 ? 2.025 0.150 4.163 1.00 0.00 14 HIS A CA 2
ATOM 888 C C . HIS A 1 14 ? 0.669 -0.546 4.215 1.00 0.00 14 HIS A C 2
ATOM 889 O O . HIS A 1 14 ? -0.278 -0.039 4.817 1.00 0.00 14 HIS A O 2
ATOM 903 N N . HIS A 1 15 ? 0.582 -1.711 3.579 1.00 0.00 15 HIS A N 2
ATOM 904 C CA . HIS A 1 15 ? -0.659 -2.476 3.552 1.00 0.00 15 HIS A CA 2
ATOM 905 C C . HIS A 1 15 ? -1.764 -1.696 2.847 1.00 0.00 15 HIS A C 2
ATOM 906 O O . HIS A 1 15 ? -2.944 -1.856 3.157 1.00 0.00 15 HIS A O 2
ATOM 920 N N . GLU A 1 16 ? -1.373 -0.850 1.899 1.00 0.00 16 GLU A N 2
ATOM 921 C CA . GLU A 1 16 ? -2.331 -0.044 1.152 1.00 0.00 16 GLU A CA 2
ATOM 922 C C . GLU A 1 16 ? -2.531 -0.601 -0.255 1.00 0.00 16 GLU A C 2
ATOM 923 O O . GLU A 1 16 ? -1.618 -1.185 -0.838 1.00 0.00 16 GLU A O 2
ATOM 935 N N . ALA A 1 17 ? -3.732 -0.417 -0.792 1.00 0.00 17 ALA A N 2
ATOM 936 C CA . ALA A 1 17 ? -4.053 -0.899 -2.130 1.00 0.00 17 ALA A CA 2
ATOM 937 C C . ALA A 1 17 ? -2.922 -0.597 -3.108 1.00 0.00 17 ALA A C 2
ATOM 938 O O . ALA A 1 17 ? -2.572 0.563 -3.329 1.00 0.00 17 ALA A O 2
ATOM 945 N N . LEU A 1 18 ? -2.355 -1.647 -3.691 1.00 0.00 18 LEU A N 2
ATOM 946 C CA . LEU A 1 18 ? -1.262 -1.494 -4.646 1.00 0.00 18 LEU A CA 2
ATOM 947 C C . LEU A 1 18 ? -1.797 -1.182 -6.040 1.00 0.00 18 LEU A C 2
ATOM 948 O O . LEU A 1 18 ? -2.329 -2.058 -6.722 1.00 0.00 18 LEU A O 2
ATOM 964 N N . SER A 1 19 ? -1.651 0.071 -6.458 1.00 0.00 19 SER A N 2
ATOM 965 C CA . SER A 1 19 ? -2.120 0.500 -7.770 1.00 0.00 19 SER A CA 2
ATOM 966 C C . SER A 1 19 ? -1.008 1.202 -8.542 1.00 0.00 19 SER A C 2
ATOM 967 O O . SER A 1 19 ? -1.269 2.070 -9.377 1.00 0.00 19 SER A O 2
ATOM 975 N N . LEU A 1 20 ? 0.232 0.822 -8.258 1.00 0.00 20 LEU A N 2
ATOM 976 C CA . LEU A 1 20 ? 1.386 1.415 -8.925 1.00 0.00 20 LEU A CA 2
ATOM 977 C C . LEU A 1 20 ? 2.516 0.400 -9.064 1.00 0.00 20 LEU A C 2
ATOM 978 O O . LEU A 1 20 ? 2.580 -0.579 -8.320 1.00 0.00 20 LEU A O 2
ATOM 994 N N . PHE A 1 21 ? 3.408 0.641 -10.020 1.00 0.00 21 PHE A N 2
ATOM 995 C CA . PHE A 1 21 ? 4.536 -0.252 -10.255 1.00 0.00 21 PHE A CA 2
ATOM 996 C C . PHE A 1 21 ? 5.814 0.543 -10.511 1.00 0.00 21 PHE A C 2
ATOM 997 O O . PHE A 1 21 ? 5.851 1.420 -11.374 1.00 0.00 21 PHE A O 2
ATOM 1014 N N . CYS A 1 22 ? 6.860 0.230 -9.753 1.00 0.00 22 CYS A N 2
ATOM 1015 C CA . CYS A 1 22 ? 8.139 0.913 -9.895 1.00 0.00 22 CYS A CA 2
ATOM 1016 C C . CYS A 1 22 ? 9.075 0.133 -10.814 1.00 0.00 22 CYS A C 2
ATOM 1017 O O . CYS A 1 22 ? 9.327 -1.053 -10.598 1.00 0.00 22 CYS A O 2
ATOM 1024 N N . TYR A 1 23 ? 9.585 0.805 -11.839 1.00 0.00 23 TYR A N 2
ATOM 1025 C CA . TYR A 1 23 ? 10.490 0.175 -12.793 1.00 0.00 23 TYR A CA 2
ATOM 1026 C C . TYR A 1 23 ? 11.852 -0.090 -12.158 1.00 0.00 23 TYR A C 2
ATOM 1027 O O . TYR A 1 23 ? 12.266 -1.239 -12.008 1.00 0.00 23 TYR A O 2
ATOM 1045 N N . GLU A 1 24 ? 12.543 0.983 -11.787 1.00 0.00 24 GLU A N 2
ATOM 1046 C CA . GLU A 1 24 ? 13.859 0.868 -11.168 1.00 0.00 24 GLU A CA 2
ATOM 1047 C C . GLU A 1 24 ? 13.928 -0.359 -10.263 1.00 0.00 24 GLU A C 2
ATOM 1048 O O . GLU A 1 24 ? 14.749 -1.253 -10.473 1.00 0.00 24 GLU A O 2
ATOM 1060 N N . ASP A 1 25 ? 13.062 -0.394 -9.257 1.00 0.00 25 ASP A N 2
ATOM 1061 C CA . ASP A 1 25 ? 13.024 -1.511 -8.319 1.00 0.00 25 ASP A CA 2
ATOM 1062 C C . ASP A 1 25 ? 12.473 -2.765 -8.991 1.00 0.00 25 ASP A C 2
ATOM 1063 O O . ASP A 1 25 ? 12.870 -3.882 -8.660 1.00 0.00 25 ASP A O 2
ATOM 1072 N N . GLN A 1 26 ? 11.557 -2.572 -9.934 1.00 0.00 26 GLN A N 2
ATOM 1073 C CA . GLN A 1 26 ? 10.951 -3.688 -10.650 1.00 0.00 26 GLN A CA 2
ATOM 1074 C C . GLN A 1 26 ? 10.018 -4.478 -9.738 1.00 0.00 26 GLN A C 2
ATOM 1075 O O . GLN A 1 26 ? 10.100 -5.703 -9.663 1.00 0.00 26 GLN A O 2
ATOM 1089 N N . GLU A 1 27 ? 9.133 -3.767 -9.046 1.00 0.00 27 GLU A N 2
ATOM 1090 C CA . GLU A 1 27 ? 8.186 -4.403 -8.138 1.00 0.00 27 GLU A CA 2
ATOM 1091 C C . GLU A 1 27 ? 6.967 -3.513 -7.912 1.00 0.00 27 GLU A C 2
ATOM 1092 O O . GLU A 1 27 ? 7.052 -2.290 -8.012 1.00 0.00 27 GLU A O 2
ATOM 1104 N N . ALA A 1 28 ? 5.834 -4.138 -7.609 1.00 0.00 28 ALA A N 2
ATOM 1105 C CA . ALA A 1 28 ? 4.598 -3.404 -7.368 1.00 0.00 28 ALA A CA 2
ATOM 1106 C C . ALA A 1 28 ? 4.673 -2.615 -6.066 1.00 0.00 28 ALA A C 2
ATOM 1107 O O . ALA A 1 28 ? 5.191 -3.103 -5.061 1.00 0.00 28 ALA A O 2
ATOM 1114 N N . VAL A 1 29 ? 4.153 -1.391 -6.090 1.00 0.00 29 VAL A N 2
ATOM 1115 C CA . VAL A 1 29 ? 4.161 -0.534 -4.910 1.00 0.00 29 VAL A CA 2
ATOM 1116 C C . VAL A 1 29 ? 2.776 0.042 -4.640 1.00 0.00 29 VAL A C 2
ATOM 1117 O O . VAL A 1 29 ? 1.812 -0.275 -5.339 1.00 0.00 29 VAL A O 2
ATOM 1130 N N . CYS A 1 30 ? 2.682 0.890 -3.621 1.00 0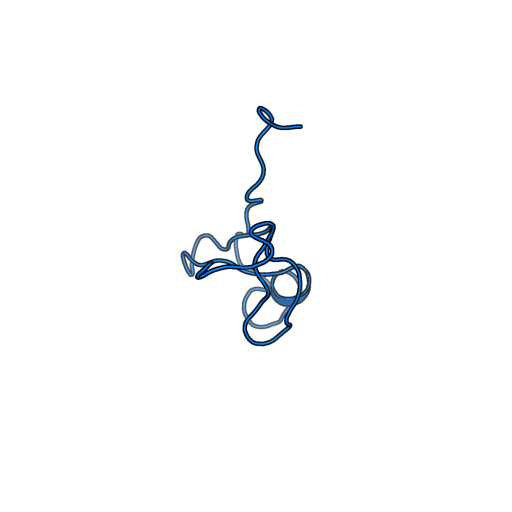.00 30 CYS A N 2
ATOM 1131 C CA . CYS A 1 30 ? 1.414 1.511 -3.257 1.00 0.00 30 CYS A CA 2
ATOM 1132 C C . CYS A 1 30 ? 1.452 3.015 -3.515 1.00 0.00 30 CYS A C 2
ATOM 1133 O O . CYS A 1 30 ? 2.516 3.590 -3.747 1.00 0.00 30 CYS A O 2
ATOM 1140 N N . LEU A 1 31 ? 0.284 3.646 -3.472 1.00 0.00 31 LEU A N 2
ATOM 1141 C CA . LEU A 1 31 ? 0.182 5.083 -3.700 1.00 0.00 31 LEU A CA 2
ATOM 1142 C C . LEU A 1 31 ? 1.102 5.851 -2.756 1.00 0.00 31 LEU A C 2
ATOM 1143 O O . LEU A 1 31 ? 1.703 6.855 -3.140 1.00 0.00 31 LEU A O 2
ATOM 1159 N N . ILE A 1 32 ? 1.210 5.370 -1.522 1.00 0.00 32 ILE A N 2
ATOM 1160 C CA . ILE A 1 32 ? 2.060 6.010 -0.526 1.00 0.00 32 ILE A CA 2
ATOM 1161 C C . ILE A 1 32 ? 3.535 5.859 -0.883 1.00 0.00 32 ILE A C 2
ATOM 1162 O O . ILE A 1 32 ? 4.350 6.731 -0.583 1.00 0.00 32 ILE A O 2
ATOM 1178 N N . CYS A 1 33 ? 3.871 4.747 -1.528 1.00 0.00 33 CYS A N 2
ATOM 1179 C CA . CYS A 1 33 ? 5.247 4.481 -1.929 1.00 0.00 33 CYS A CA 2
ATOM 1180 C C . CYS A 1 33 ? 5.724 5.508 -2.952 1.00 0.00 33 CYS A C 2
ATOM 1181 O O . CYS A 1 33 ? 6.746 6.166 -2.756 1.00 0.00 33 CYS A O 2
ATOM 1188 N N . ALA A 1 34 ? 4.977 5.640 -4.042 1.00 0.00 34 ALA A N 2
ATOM 1189 C CA . ALA A 1 34 ? 5.321 6.588 -5.095 1.00 0.00 34 ALA A CA 2
ATOM 1190 C C . ALA A 1 34 ? 5.578 7.977 -4.519 1.00 0.00 34 ALA A C 2
ATOM 1191 O O . ALA A 1 34 ? 6.563 8.630 -4.866 1.00 0.00 34 ALA A O 2
ATOM 1198 N N . ILE A 1 35 ? 4.686 8.422 -3.641 1.00 0.00 35 ILE A N 2
ATOM 1199 C CA . ILE A 1 35 ? 4.817 9.734 -3.018 1.00 0.00 35 ILE A CA 2
ATOM 1200 C C . ILE A 1 35 ? 5.625 9.651 -1.727 1.00 0.00 35 ILE A C 2
ATOM 1201 O O . ILE A 1 35 ? 5.319 10.330 -0.747 1.00 0.00 35 ILE A O 2
ATOM 1217 N N . SER A 1 36 ? 6.659 8.816 -1.735 1.00 0.00 36 SER A N 2
ATOM 1218 C CA . SER A 1 36 ? 7.510 8.642 -0.564 1.00 0.00 36 SER A CA 2
ATOM 1219 C C . SER A 1 36 ? 8.976 8.872 -0.919 1.00 0.00 36 SER A C 2
ATOM 1220 O O . SER A 1 36 ? 9.447 8.438 -1.971 1.00 0.00 36 SER A O 2
ATOM 1228 N N . HIS A 1 37 ? 9.693 9.557 -0.033 1.00 0.00 37 HIS A N 2
ATOM 1229 C CA . HIS A 1 37 ? 11.106 9.844 -0.252 1.00 0.00 37 HIS A CA 2
ATOM 1230 C C . HIS A 1 37 ? 11.812 8.649 -0.885 1.00 0.00 37 HIS A C 2
ATOM 1231 O O . HIS A 1 37 ? 12.637 8.806 -1.786 1.00 0.00 37 HIS A O 2
ATOM 1245 N N . THR A 1 38 ? 11.483 7.452 -0.408 1.00 0.00 38 THR A N 2
ATOM 1246 C CA . THR A 1 38 ? 12.086 6.231 -0.925 1.00 0.00 38 THR A CA 2
ATOM 1247 C C . THR A 1 38 ? 11.945 6.147 -2.441 1.00 0.00 38 THR A C 2
ATOM 1248 O O . THR A 1 38 ? 12.937 6.181 -3.170 1.00 0.00 38 THR A O 2
ATOM 1259 N N . HIS A 1 39 ? 10.706 6.037 -2.910 1.00 0.00 39 HIS A N 2
ATOM 1260 C CA . HIS A 1 39 ? 10.435 5.950 -4.340 1.00 0.00 39 HIS A CA 2
ATOM 1261 C C . HIS A 1 39 ? 10.083 7.320 -4.911 1.00 0.00 39 HIS A C 2
ATOM 1262 O O . HIS A 1 39 ? 9.155 7.452 -5.709 1.00 0.00 39 HIS A O 2
ATOM 1276 N N . ARG A 1 40 ? 10.831 8.338 -4.497 1.00 0.00 40 ARG A N 2
ATOM 1277 C CA . ARG A 1 40 ? 10.596 9.699 -4.966 1.00 0.00 40 ARG A CA 2
ATOM 1278 C C . ARG A 1 40 ? 11.217 9.914 -6.343 1.00 0.00 40 ARG A C 2
ATOM 1279 O O . ARG A 1 40 ? 10.522 10.244 -7.304 1.00 0.00 40 ARG A O 2
ATOM 1300 N N . ALA A 1 41 ? 12.530 9.725 -6.431 1.00 0.00 41 ALA A N 2
ATOM 1301 C CA . ALA A 1 41 ? 13.244 9.897 -7.690 1.00 0.00 41 ALA A CA 2
ATOM 1302 C C . ALA A 1 41 ? 13.242 8.607 -8.503 1.00 0.00 41 ALA A C 2
ATOM 1303 O O . ALA A 1 41 ? 14.246 8.246 -9.117 1.00 0.00 41 ALA A O 2
ATOM 1310 N N . HIS A 1 42 ? 12.107 7.914 -8.502 1.00 0.00 42 HIS A N 2
ATOM 1311 C CA . HIS A 1 42 ? 11.975 6.663 -9.240 1.00 0.00 42 HIS A CA 2
ATOM 1312 C C . HIS A 1 42 ? 10.915 6.785 -10.331 1.00 0.00 42 HIS A C 2
ATOM 1313 O O . HIS A 1 42 ? 10.118 7.723 -10.335 1.00 0.00 42 HIS A O 2
ATOM 1327 N N . THR A 1 43 ? 10.914 5.831 -11.257 1.00 0.00 43 THR A N 2
ATOM 1328 C CA . THR A 1 43 ? 9.954 5.833 -12.354 1.00 0.00 43 THR A CA 2
ATOM 1329 C C . THR A 1 43 ? 8.807 4.866 -12.083 1.00 0.00 43 THR A C 2
ATOM 1330 O O . THR A 1 43 ? 8.886 3.684 -12.417 1.00 0.00 43 THR A O 2
ATOM 1341 N N . VAL A 1 44 ? 7.740 5.377 -11.477 1.00 0.00 44 VAL A N 2
ATOM 1342 C CA . VAL A 1 44 ? 6.575 4.559 -11.163 1.00 0.00 44 VAL A CA 2
ATOM 1343 C C . VAL A 1 44 ? 5.531 4.640 -12.271 1.00 0.00 44 VAL A C 2
ATOM 1344 O O . VAL A 1 44 ? 5.475 5.620 -13.015 1.00 0.00 44 VAL A O 2
ATOM 1357 N N . VAL A 1 45 ? 4.705 3.604 -12.376 1.00 0.00 45 VAL A N 2
ATOM 1358 C CA . VAL A 1 45 ? 3.661 3.559 -13.393 1.00 0.00 45 VAL A CA 2
ATOM 1359 C C . VAL A 1 45 ? 2.345 3.058 -12.807 1.00 0.00 45 VAL A C 2
ATOM 1360 O O . VAL A 1 45 ? 2.316 2.192 -11.932 1.00 0.00 45 VAL A O 2
ATOM 1373 N N . PRO A 1 46 ? 1.229 3.614 -13.300 1.00 0.00 46 PRO A N 2
ATOM 1374 C CA . PRO A 1 46 ? -0.112 3.238 -12.841 1.00 0.00 46 PRO A CA 2
ATOM 1375 C C . PRO A 1 46 ? -0.502 1.831 -13.280 1.00 0.00 46 PRO A C 2
ATOM 1376 O O . PRO A 1 46 ? -0.588 1.543 -14.475 1.00 0.00 46 PRO A O 2
ATOM 1387 N N . LEU A 1 47 ? -0.737 0.957 -12.308 1.00 0.00 47 LEU A N 2
ATOM 1388 C CA . LEU A 1 47 ? -1.118 -0.422 -12.594 1.00 0.00 47 LEU A CA 2
ATOM 1389 C C . LEU A 1 47 ? -2.609 -0.522 -12.901 1.00 0.00 47 LEU A C 2
ATOM 1390 O O . LEU A 1 47 ? -3.009 -1.128 -13.895 1.00 0.00 47 LEU A O 2
ATOM 1406 N N . SER A 1 48 ? -3.426 0.079 -12.043 1.00 0.00 48 SER A N 2
ATOM 1407 C CA . SER A 1 48 ? -4.873 0.057 -12.221 1.00 0.00 48 SER A CA 2
ATOM 1408 C C . SER A 1 48 ? -5.285 0.900 -13.425 1.00 0.00 48 SER A C 2
ATOM 1409 O O . SER A 1 48 ? -5.428 2.117 -13.324 1.00 0.00 48 SER A O 2
ATOM 1417 N N . GLY A 1 49 ? -5.475 0.240 -14.564 1.00 0.00 49 GLY A N 2
ATOM 1418 C CA . GLY A 1 49 ? -5.868 0.944 -15.771 1.00 0.00 49 GLY A CA 2
ATOM 1419 C C . GLY A 1 49 ? -4.993 0.592 -16.958 1.00 0.00 49 GLY A C 2
ATOM 1420 O O . GLY A 1 49 ? -3.842 0.182 -16.808 1.00 0.00 49 GLY A O 2
ATOM 1424 N N . PRO A 1 50 ? -5.542 0.752 -18.171 1.00 0.00 50 PRO A N 2
ATOM 1425 C CA . PRO A 1 50 ? -4.822 0.453 -19.412 1.00 0.00 50 PRO A CA 2
ATOM 1426 C C . PRO A 1 50 ? -3.697 1.447 -19.682 1.00 0.00 50 PRO A C 2
ATOM 1427 O O . PRO A 1 50 ? -3.009 1.358 -20.699 1.00 0.00 50 PRO A O 2
ATOM 1438 N N . SER A 1 51 ? -3.516 2.393 -18.766 1.00 0.00 51 SER A N 2
ATOM 1439 C CA . SER A 1 51 ? -2.476 3.406 -18.908 1.00 0.00 51 SER A CA 2
ATOM 1440 C C . SER A 1 51 ? -2.450 3.962 -20.329 1.00 0.00 51 SER A C 2
ATOM 1441 O O . SER A 1 51 ? -1.383 4.168 -20.907 1.00 0.00 51 SER A O 2
ATOM 1449 N N . SER A 1 52 ? -3.633 4.202 -20.885 1.00 0.00 52 SER A N 2
ATOM 1450 C CA . SER A 1 52 ? -3.747 4.731 -22.239 1.00 0.00 52 SER A CA 2
ATOM 1451 C C . SER A 1 52 ? -4.490 6.064 -22.241 1.00 0.00 52 SER A C 2
ATOM 1452 O O . SER A 1 52 ? -4.080 7.015 -22.905 1.00 0.00 52 SER A O 2
ATOM 1460 N N . GLY A 1 53 ? -5.587 6.124 -21.492 1.00 0.00 53 GLY A N 2
ATOM 1461 C CA . GLY A 1 53 ? -6.370 7.344 -21.421 1.00 0.00 53 GLY A CA 2
ATOM 1462 C C . GLY A 1 53 ? -7.534 7.343 -22.392 1.00 0.00 53 GLY A C 2
ATOM 1463 O O . GLY A 1 53 ? -8.003 8.417 -22.766 1.00 0.00 53 GLY A O 2
ATOM 1469 N N . GLY A 1 1 ? -14.476 -22.444 5.428 1.00 0.00 1 GLY A N 3
ATOM 1470 C CA . GLY A 1 1 ? -14.104 -21.690 4.245 1.00 0.00 1 GLY A CA 3
ATOM 1471 C C . GLY A 1 1 ? -13.292 -22.512 3.265 1.00 0.00 1 GLY A C 3
ATOM 1472 O O . GLY A 1 1 ? -12.658 -23.496 3.645 1.00 0.00 1 GLY A O 3
ATOM 1476 N N . SER A 1 2 ? -13.312 -22.110 1.998 1.00 0.00 2 SER A N 3
ATOM 1477 C CA . SER A 1 2 ? -12.576 -22.820 0.958 1.00 0.00 2 SER A CA 3
ATOM 1478 C C . SER A 1 2 ? -11.529 -21.913 0.318 1.00 0.00 2 SER A C 3
ATOM 1479 O O . SER A 1 2 ? -11.425 -20.733 0.654 1.00 0.00 2 SER A O 3
ATOM 1487 N N . SER A 1 3 ? -10.756 -22.474 -0.606 1.00 0.00 3 SER A N 3
ATOM 1488 C CA . SER A 1 3 ? -9.714 -21.718 -1.292 1.00 0.00 3 SER A CA 3
ATOM 1489 C C . SER A 1 3 ? -10.293 -20.937 -2.467 1.00 0.00 3 SER A C 3
ATOM 1490 O O . SER A 1 3 ? -11.269 -21.359 -3.087 1.00 0.00 3 SER A O 3
ATOM 1498 N N . GLY A 1 4 ? -9.685 -19.794 -2.768 1.00 0.00 4 GLY A N 3
ATOM 1499 C CA . GLY A 1 4 ? -10.153 -18.971 -3.867 1.00 0.00 4 GLY A CA 3
ATOM 1500 C C . GLY A 1 4 ? -10.544 -17.576 -3.421 1.00 0.00 4 GLY A C 3
ATOM 1501 O O . GLY A 1 4 ? -10.032 -17.069 -2.424 1.00 0.00 4 GLY A O 3
ATOM 1505 N N . SER A 1 5 ? -11.454 -16.953 -4.163 1.00 0.00 5 SER A N 3
ATOM 1506 C CA . SER A 1 5 ? -11.910 -15.605 -3.842 1.00 0.00 5 SER A CA 3
ATOM 1507 C C . SER A 1 5 ? -10.753 -14.745 -3.343 1.00 0.00 5 SER A C 3
ATOM 1508 O O . SER A 1 5 ? -10.901 -13.979 -2.390 1.00 0.00 5 SER A O 3
ATOM 1516 N N . SER A 1 6 ? -9.602 -14.878 -3.993 1.00 0.00 6 SER A N 3
ATOM 1517 C CA . SER A 1 6 ? -8.417 -14.116 -3.613 1.00 0.00 6 SER A CA 3
ATOM 1518 C C . SER A 1 6 ? -8.007 -13.158 -4.728 1.00 0.00 6 SER A C 3
ATOM 1519 O O . SER A 1 6 ? -8.341 -13.366 -5.894 1.00 0.00 6 SER A O 3
ATOM 1527 N N . GLY A 1 7 ? -7.281 -12.108 -4.359 1.00 0.00 7 GLY A N 3
ATOM 1528 C CA . GLY A 1 7 ? -6.837 -11.133 -5.338 1.00 0.00 7 GLY A CA 3
ATOM 1529 C C . GLY A 1 7 ? -6.412 -9.824 -4.701 1.00 0.00 7 GLY A C 3
ATOM 1530 O O . GLY A 1 7 ? -5.308 -9.338 -4.946 1.00 0.00 7 GLY A O 3
ATOM 1534 N N . GLU A 1 8 ? -7.290 -9.253 -3.884 1.00 0.00 8 GLU A N 3
ATOM 1535 C CA . GLU A 1 8 ? -7.000 -7.991 -3.212 1.00 0.00 8 GLU A CA 3
ATOM 1536 C C . GLU A 1 8 ? -5.576 -7.983 -2.662 1.00 0.00 8 GLU A C 3
ATOM 1537 O O . GLU A 1 8 ? -5.263 -8.700 -1.711 1.00 0.00 8 GLU A O 3
ATOM 1549 N N . SER A 1 9 ? -4.719 -7.167 -3.267 1.00 0.00 9 SER A N 3
ATOM 1550 C CA . SER A 1 9 ? -3.328 -7.068 -2.841 1.00 0.00 9 SER A CA 3
ATOM 1551 C C . SER A 1 9 ? -3.098 -5.799 -2.026 1.00 0.00 9 SER A C 3
ATOM 1552 O O . SER A 1 9 ? -3.828 -4.816 -2.166 1.00 0.00 9 SER A O 3
ATOM 1560 N N . LEU A 1 10 ? -2.079 -5.826 -1.174 1.00 0.00 10 LEU A N 3
ATOM 1561 C CA . LEU A 1 10 ? -1.752 -4.678 -0.336 1.00 0.00 10 LEU A CA 3
ATOM 1562 C C . LEU A 1 10 ? -0.251 -4.608 -0.070 1.00 0.00 10 LEU A C 3
ATOM 1563 O O . LEU A 1 10 ? 0.406 -5.633 0.114 1.00 0.00 10 LEU A O 3
ATOM 1579 N N . CYS A 1 11 ? 0.285 -3.393 -0.050 1.00 0.00 11 CYS A N 3
ATOM 1580 C CA . CYS A 1 11 ? 1.707 -3.187 0.194 1.00 0.00 11 CYS A CA 3
ATOM 1581 C C . CYS A 1 11 ? 2.164 -3.959 1.429 1.00 0.00 11 CYS A C 3
ATOM 1582 O O . CYS A 1 11 ? 1.521 -3.938 2.478 1.00 0.00 11 CYS A O 3
ATOM 1589 N N . PRO A 1 12 ? 3.302 -4.659 1.302 1.00 0.00 12 PRO A N 3
ATOM 1590 C CA . PRO A 1 12 ? 3.871 -5.450 2.396 1.00 0.00 12 PRO A CA 3
ATOM 1591 C C . PRO A 1 12 ? 4.418 -4.577 3.520 1.00 0.00 12 PRO A C 3
ATOM 1592 O O . PRO A 1 12 ? 4.895 -5.083 4.535 1.00 0.00 12 PRO A O 3
ATOM 1603 N N . GLN A 1 13 ? 4.345 -3.263 3.331 1.00 0.00 13 GLN A N 3
ATOM 1604 C CA . GLN A 1 13 ? 4.834 -2.320 4.329 1.00 0.00 13 GLN A CA 3
ATOM 1605 C C . GLN A 1 13 ? 3.750 -1.316 4.707 1.00 0.00 13 GLN A C 3
ATOM 1606 O O . GLN A 1 13 ? 3.624 -0.931 5.870 1.00 0.00 13 GLN A O 3
ATOM 1620 N N . HIS A 1 14 ? 2.968 -0.896 3.718 1.00 0.00 14 HIS A N 3
ATOM 1621 C CA . HIS A 1 14 ? 1.893 0.063 3.947 1.00 0.00 14 HIS A CA 3
ATOM 1622 C C . HIS A 1 14 ? 0.546 -0.646 4.054 1.00 0.00 14 HIS A C 3
ATOM 1623 O O . HIS A 1 14 ? -0.411 -0.101 4.605 1.00 0.00 14 HIS A O 3
ATOM 1637 N N . HIS A 1 15 ? 0.480 -1.863 3.524 1.00 0.00 15 HIS A N 3
ATOM 1638 C CA . HIS A 1 15 ? -0.750 -2.647 3.561 1.00 0.00 15 HIS A CA 3
ATOM 1639 C C . HIS A 1 15 ? -1.899 -1.886 2.905 1.00 0.00 15 HIS A C 3
ATOM 1640 O O . HIS A 1 15 ? -3.012 -1.853 3.428 1.00 0.00 15 HIS A O 3
ATOM 1654 N N . GLU A 1 16 ? -1.619 -1.275 1.758 1.00 0.00 16 GLU A N 3
ATOM 1655 C CA . GLU A 1 16 ? -2.628 -0.513 1.032 1.00 0.00 16 GLU A CA 3
ATOM 1656 C C . GLU A 1 16 ? -2.752 -1.007 -0.407 1.00 0.00 16 GLU A C 3
ATOM 1657 O O . GLU A 1 16 ? -1.765 -1.402 -1.026 1.00 0.00 16 GLU A O 3
ATOM 1669 N N . ALA A 1 17 ? -3.973 -0.980 -0.932 1.00 0.00 17 ALA A N 3
ATOM 1670 C CA . ALA A 1 17 ? -4.227 -1.422 -2.298 1.00 0.00 17 ALA A CA 3
ATOM 1671 C C . ALA A 1 17 ? -3.103 -0.989 -3.233 1.00 0.00 17 ALA A C 3
ATOM 1672 O O . ALA A 1 17 ? -2.783 0.197 -3.328 1.00 0.00 17 ALA A O 3
ATOM 1679 N N . LEU A 1 18 ? -2.507 -1.956 -3.921 1.00 0.00 18 LEU A N 3
ATOM 1680 C CA . LEU A 1 18 ? -1.417 -1.674 -4.849 1.00 0.00 18 LEU A CA 3
ATOM 1681 C C . LEU A 1 18 ? -1.958 -1.252 -6.212 1.00 0.00 18 LEU A C 3
ATOM 1682 O O . LEU A 1 18 ? -2.570 -2.050 -6.922 1.00 0.00 18 LEU A O 3
ATOM 1698 N N . SER A 1 19 ? -1.725 0.006 -6.571 1.00 0.00 19 SER A N 3
ATOM 1699 C CA . SER A 1 19 ? -2.190 0.535 -7.848 1.00 0.00 19 SER A CA 3
ATOM 1700 C C . SER A 1 19 ? -1.037 1.154 -8.632 1.00 0.00 19 SER A C 3
ATOM 1701 O O . SER A 1 19 ? -1.251 1.929 -9.565 1.00 0.00 19 SER A O 3
ATOM 1709 N N . LEU A 1 20 ? 0.186 0.807 -8.246 1.00 0.00 20 LEU A N 3
ATOM 1710 C CA . LEU A 1 20 ? 1.375 1.327 -8.912 1.00 0.00 20 LEU A CA 3
ATOM 1711 C C . LEU A 1 20 ? 2.453 0.254 -9.018 1.00 0.00 20 LEU A C 3
ATOM 1712 O O . LEU A 1 20 ? 2.354 -0.804 -8.397 1.00 0.00 20 LEU A O 3
ATOM 1728 N N . PHE A 1 21 ? 3.485 0.535 -9.807 1.00 0.00 21 PHE A N 3
ATOM 1729 C CA . PHE A 1 21 ? 4.583 -0.405 -9.993 1.00 0.00 21 PHE A CA 3
ATOM 1730 C C . PHE A 1 21 ? 5.831 0.310 -10.504 1.00 0.00 21 PHE A C 3
ATOM 1731 O O . PHE A 1 21 ? 5.829 0.885 -11.593 1.00 0.00 21 PHE A O 3
ATOM 1748 N N . CYS A 1 22 ? 6.896 0.269 -9.710 1.00 0.00 22 CYS A N 3
ATOM 1749 C CA . CYS A 1 22 ? 8.150 0.913 -10.079 1.00 0.00 22 CYS A CA 3
ATOM 1750 C C . CYS A 1 22 ? 8.769 0.239 -11.301 1.00 0.00 22 CYS A C 3
ATOM 1751 O O . CYS A 1 22 ? 8.536 -0.943 -11.555 1.00 0.00 22 CYS A O 3
ATOM 1758 N N . TYR A 1 23 ? 9.558 0.999 -12.052 1.00 0.00 23 TYR A N 3
ATOM 1759 C CA . TYR A 1 23 ? 10.209 0.476 -13.248 1.00 0.00 23 TYR A CA 3
ATOM 1760 C C . TYR A 1 23 ? 11.642 0.050 -12.946 1.00 0.00 23 TYR A C 3
ATOM 1761 O O . TYR A 1 23 ? 12.170 -0.871 -13.567 1.00 0.00 23 TYR A O 3
ATOM 1779 N N . GLU A 1 24 ? 12.264 0.728 -11.987 1.00 0.00 24 GLU A N 3
ATOM 1780 C CA . GLU A 1 24 ? 13.637 0.420 -11.602 1.00 0.00 24 GLU A CA 3
ATOM 1781 C C . GLU A 1 24 ? 13.675 -0.721 -10.590 1.00 0.00 24 GLU A C 3
ATOM 1782 O O . GLU A 1 24 ? 14.292 -1.759 -10.831 1.00 0.00 24 GLU A O 3
ATOM 1794 N N . ASP A 1 25 ? 13.012 -0.520 -9.456 1.00 0.00 25 ASP A N 3
ATOM 1795 C CA . ASP A 1 25 ? 12.968 -1.531 -8.406 1.00 0.00 25 ASP A CA 3
ATOM 1796 C C . ASP A 1 25 ? 12.187 -2.758 -8.865 1.00 0.00 25 ASP A C 3
ATOM 1797 O O . ASP A 1 25 ? 12.169 -3.784 -8.186 1.00 0.00 25 ASP A O 3
ATOM 1806 N N . GLN A 1 26 ? 11.541 -2.644 -10.021 1.00 0.00 26 GLN A N 3
ATOM 1807 C CA . GLN A 1 26 ? 10.756 -3.743 -10.569 1.00 0.00 26 GLN A CA 3
ATOM 1808 C C . GLN A 1 26 ? 9.903 -4.396 -9.486 1.00 0.00 26 GLN A C 3
ATOM 1809 O O . GLN A 1 26 ? 9.687 -5.608 -9.500 1.00 0.00 26 GLN A O 3
ATOM 1823 N N . GLU A 1 27 ? 9.423 -3.585 -8.549 1.00 0.00 27 GLU A N 3
ATOM 1824 C CA . GLU A 1 27 ? 8.595 -4.086 -7.458 1.00 0.00 27 GLU A CA 3
ATOM 1825 C C . GLU A 1 27 ? 7.288 -3.303 -7.363 1.00 0.00 27 GLU A C 3
ATOM 1826 O O . GLU A 1 27 ? 7.269 -2.084 -7.532 1.00 0.00 27 GLU A O 3
ATOM 1838 N N . ALA A 1 28 ? 6.198 -4.013 -7.092 1.00 0.00 28 ALA A N 3
ATOM 1839 C CA . ALA A 1 28 ? 4.888 -3.385 -6.973 1.00 0.00 28 ALA A CA 3
ATOM 1840 C C . ALA A 1 28 ? 4.807 -2.515 -5.724 1.00 0.00 28 ALA A C 3
ATOM 1841 O O . ALA A 1 28 ? 5.007 -2.994 -4.607 1.00 0.00 28 ALA A O 3
ATOM 1848 N N . VAL A 1 29 ? 4.514 -1.233 -5.919 1.00 0.00 29 VAL A N 3
ATOM 1849 C CA . VAL A 1 29 ? 4.407 -0.296 -4.807 1.00 0.00 29 VAL A CA 3
ATOM 1850 C C . VAL A 1 29 ? 3.000 0.283 -4.710 1.00 0.00 29 VAL A C 3
ATOM 1851 O O . VAL A 1 29 ? 2.144 0.008 -5.552 1.00 0.00 29 VAL A O 3
ATOM 1864 N N . CYS A 1 30 ? 2.767 1.087 -3.678 1.00 0.00 30 CYS A N 3
ATOM 1865 C CA . CYS A 1 30 ? 1.463 1.705 -3.469 1.00 0.00 30 CYS A CA 3
ATOM 1866 C C . CYS A 1 30 ? 1.544 3.218 -3.651 1.00 0.00 30 CYS A C 3
ATOM 1867 O O . CYS A 1 30 ? 2.621 3.771 -3.881 1.00 0.00 30 CYS A O 3
ATOM 1874 N N . LEU A 1 31 ? 0.399 3.883 -3.546 1.00 0.00 31 LEU A N 3
ATOM 1875 C CA . LEU A 1 31 ? 0.339 5.333 -3.698 1.00 0.00 31 LEU A CA 3
ATOM 1876 C C . LEU A 1 31 ? 1.290 6.022 -2.726 1.00 0.00 31 LEU A C 3
ATOM 1877 O O . LEU A 1 31 ? 1.938 7.011 -3.071 1.00 0.00 31 LEU A O 3
ATOM 1893 N N . ILE A 1 32 ? 1.370 5.493 -1.509 1.00 0.00 32 ILE A N 3
ATOM 1894 C CA . ILE A 1 32 ? 2.245 6.056 -0.488 1.00 0.00 32 ILE A CA 3
ATOM 1895 C C . ILE A 1 32 ? 3.709 5.944 -0.896 1.00 0.00 32 ILE A C 3
ATOM 1896 O O . ILE A 1 32 ? 4.414 6.949 -1.005 1.00 0.00 32 ILE A O 3
ATOM 1912 N N . CYS A 1 33 ? 4.163 4.716 -1.124 1.00 0.00 33 CYS A N 3
ATOM 1913 C CA . CYS A 1 33 ? 5.543 4.471 -1.522 1.00 0.00 33 CYS A CA 3
ATOM 1914 C C . CYS A 1 33 ? 6.018 5.528 -2.516 1.00 0.00 33 CYS A C 3
ATOM 1915 O O . CYS A 1 33 ? 7.164 5.974 -2.462 1.00 0.00 33 CYS A O 3
ATOM 1922 N N . ALA A 1 34 ? 5.129 5.922 -3.421 1.00 0.00 34 ALA A N 3
ATOM 1923 C CA . ALA A 1 34 ? 5.456 6.927 -4.425 1.00 0.00 34 ALA A CA 3
ATOM 1924 C C . ALA A 1 34 ? 5.666 8.295 -3.785 1.00 0.00 34 ALA A C 3
ATOM 1925 O O . ALA A 1 34 ? 6.797 8.761 -3.651 1.00 0.00 34 ALA A O 3
ATOM 1932 N N . ILE A 1 35 ? 4.568 8.933 -3.392 1.00 0.00 35 ILE A N 3
ATOM 1933 C CA . ILE A 1 35 ? 4.633 10.248 -2.765 1.00 0.00 35 ILE A CA 3
ATOM 1934 C C . ILE A 1 35 ? 5.759 10.313 -1.739 1.00 0.00 35 ILE A C 3
ATOM 1935 O O . ILE A 1 35 ? 6.313 11.380 -1.477 1.00 0.00 35 ILE A O 3
ATOM 1951 N N . SER A 1 36 ? 6.093 9.163 -1.161 1.00 0.00 36 SER A N 3
ATOM 1952 C CA . SER A 1 36 ? 7.152 9.089 -0.161 1.00 0.00 36 SER A CA 3
ATOM 1953 C C . SER A 1 36 ? 8.514 9.357 -0.793 1.00 0.00 36 SER A C 3
ATOM 1954 O O . SER A 1 36 ? 8.687 9.223 -2.005 1.00 0.00 36 SER A O 3
ATOM 1962 N N . HIS A 1 37 ? 9.481 9.735 0.038 1.00 0.00 37 HIS A N 3
ATOM 1963 C CA . HIS A 1 37 ? 10.830 10.021 -0.437 1.00 0.00 37 HIS A CA 3
ATOM 1964 C C . HIS A 1 37 ? 11.614 8.731 -0.654 1.00 0.00 37 HIS A C 3
ATOM 1965 O O . HIS A 1 37 ? 12.749 8.596 -0.193 1.00 0.00 37 HIS A O 3
ATOM 1979 N N . THR A 1 38 ? 11.003 7.782 -1.357 1.00 0.00 38 THR A N 3
ATOM 1980 C CA . THR A 1 38 ? 11.643 6.502 -1.632 1.00 0.00 38 THR A CA 3
ATOM 1981 C C . THR A 1 38 ? 11.671 6.212 -3.129 1.00 0.00 38 THR A C 3
ATOM 1982 O O . THR A 1 38 ? 12.709 5.846 -3.681 1.00 0.00 38 THR A O 3
ATOM 1993 N N . HIS A 1 39 ? 10.525 6.380 -3.781 1.00 0.00 39 HIS A N 3
ATOM 1994 C CA . HIS A 1 39 ? 10.419 6.137 -5.215 1.00 0.00 39 HIS A CA 3
ATOM 1995 C C . HIS A 1 39 ? 9.840 7.354 -5.931 1.00 0.00 39 HIS A C 3
ATOM 1996 O O . HIS A 1 39 ? 8.782 7.274 -6.554 1.00 0.00 39 HIS A O 3
ATOM 2010 N N . ARG A 1 40 ? 10.540 8.479 -5.835 1.00 0.00 40 ARG A N 3
ATOM 2011 C CA . ARG A 1 40 ? 10.095 9.713 -6.472 1.00 0.00 40 ARG A CA 3
ATOM 2012 C C . ARG A 1 40 ? 10.761 9.894 -7.832 1.00 0.00 40 ARG A C 3
ATOM 2013 O O . ARG A 1 40 ? 10.090 10.129 -8.837 1.00 0.00 40 ARG A O 3
ATOM 2034 N N . ALA A 1 41 ? 12.085 9.784 -7.857 1.00 0.00 41 ALA A N 3
ATOM 2035 C CA . ALA A 1 41 ? 12.841 9.934 -9.093 1.00 0.00 41 ALA A CA 3
ATOM 2036 C C . ALA A 1 41 ? 12.526 8.806 -10.070 1.00 0.00 41 ALA A C 3
ATOM 2037 O O . ALA A 1 41 ? 12.379 9.035 -11.272 1.00 0.00 41 ALA A O 3
ATOM 2044 N N . HIS A 1 42 ? 12.423 7.588 -9.548 1.00 0.00 42 HIS A N 3
ATOM 2045 C CA . HIS A 1 42 ? 12.125 6.424 -10.375 1.00 0.00 42 HIS A CA 3
ATOM 2046 C C . HIS A 1 42 ? 10.932 6.697 -11.286 1.00 0.00 42 HIS A C 3
ATOM 2047 O O . HIS A 1 42 ? 10.311 7.758 -11.214 1.00 0.00 42 HIS A O 3
ATOM 2061 N N . THR A 1 43 ? 10.616 5.732 -12.145 1.00 0.00 43 THR A N 3
ATOM 2062 C CA . THR A 1 43 ? 9.499 5.868 -13.071 1.00 0.00 43 THR A CA 3
ATOM 2063 C C . THR A 1 43 ? 8.371 4.907 -12.717 1.00 0.00 43 THR A C 3
ATOM 2064 O O . THR A 1 43 ? 8.193 3.877 -13.367 1.00 0.00 43 THR A O 3
ATOM 2075 N N . VAL A 1 44 ? 7.609 5.251 -11.683 1.00 0.00 44 VAL A N 3
ATOM 2076 C CA . VAL A 1 44 ? 6.496 4.419 -11.243 1.00 0.00 44 VAL A CA 3
ATOM 2077 C C . VAL A 1 44 ? 5.308 4.544 -12.191 1.00 0.00 44 VAL A C 3
ATOM 2078 O O . VAL A 1 44 ? 4.880 5.650 -12.523 1.00 0.00 44 VAL A O 3
ATOM 2091 N N . VAL A 1 45 ? 4.779 3.404 -12.623 1.00 0.00 45 VAL A N 3
ATOM 2092 C CA . VAL A 1 45 ? 3.639 3.386 -13.532 1.00 0.00 45 VAL A CA 3
ATOM 2093 C C . VAL A 1 45 ? 2.407 2.796 -12.855 1.00 0.00 45 VAL A C 3
ATOM 2094 O O . VAL A 1 45 ? 2.494 1.868 -12.050 1.00 0.00 45 VAL A O 3
ATOM 2107 N N . PRO A 1 46 ? 1.229 3.344 -13.189 1.00 0.00 46 PRO A N 3
ATOM 2108 C CA . PRO A 1 46 ? -0.045 2.887 -12.626 1.00 0.00 46 PRO A CA 3
ATOM 2109 C C . PRO A 1 46 ? -0.437 1.502 -13.128 1.00 0.00 46 PRO A C 3
ATOM 2110 O O . PRO A 1 46 ? -0.442 1.245 -14.333 1.00 0.00 46 PRO A O 3
ATOM 2121 N N . LEU A 1 47 ? -0.764 0.611 -12.198 1.00 0.00 47 LEU A N 3
ATOM 2122 C CA . LEU A 1 47 ? -1.158 -0.749 -12.547 1.00 0.00 47 LEU A CA 3
ATOM 2123 C C . LEU A 1 47 ? -2.664 -0.839 -12.774 1.00 0.00 47 LEU A C 3
ATOM 2124 O O . LEU A 1 47 ? -3.409 -1.274 -11.897 1.00 0.00 47 LEU A O 3
ATOM 2140 N N . SER A 1 48 ? -3.104 -0.425 -13.959 1.00 0.00 48 SER A N 3
ATOM 2141 C CA . SER A 1 48 ? -4.521 -0.457 -14.301 1.00 0.00 48 SER A CA 3
ATOM 2142 C C . SER A 1 48 ? -5.382 -0.158 -13.078 1.00 0.00 48 SER A C 3
ATOM 2143 O O . SER A 1 48 ? -6.409 -0.798 -12.856 1.00 0.00 48 SER A O 3
ATOM 2151 N N . GLY A 1 49 ? -4.955 0.821 -12.286 1.00 0.00 49 GLY A N 3
ATOM 2152 C CA . GLY A 1 49 ? -5.698 1.189 -11.095 1.00 0.00 49 GLY A CA 3
ATOM 2153 C C . GLY A 1 49 ? -6.531 2.440 -11.294 1.00 0.00 49 GLY A C 3
ATOM 2154 O O . GLY A 1 49 ? -6.404 3.143 -12.297 1.00 0.00 49 GLY A O 3
ATOM 2158 N N . PRO A 1 50 ? -7.407 2.733 -10.322 1.00 0.00 50 PRO A N 3
ATOM 2159 C CA . PRO A 1 50 ? -8.283 3.908 -10.373 1.00 0.00 50 PRO A CA 3
ATOM 2160 C C . PRO A 1 50 ? -7.512 5.213 -10.206 1.00 0.00 50 PRO A C 3
ATOM 2161 O O . PRO A 1 50 ? -8.080 6.299 -10.314 1.00 0.00 50 PRO A O 3
ATOM 2172 N N . SER A 1 51 ? -6.214 5.098 -9.940 1.00 0.00 51 SER A N 3
ATOM 2173 C CA . SER A 1 51 ? -5.366 6.269 -9.754 1.00 0.00 51 SER A CA 3
ATOM 2174 C C . SER A 1 51 ? -5.803 7.408 -10.670 1.00 0.00 51 SER A C 3
ATOM 2175 O O . SER A 1 51 ? -6.225 7.181 -11.804 1.00 0.00 51 SER A O 3
ATOM 2183 N N . SER A 1 52 ? -5.700 8.635 -10.169 1.00 0.00 52 SER A N 3
ATOM 2184 C CA . SER A 1 52 ? -6.088 9.811 -10.940 1.00 0.00 52 SER A CA 3
ATOM 2185 C C . SER A 1 52 ? -5.275 11.030 -10.517 1.00 0.00 52 SER A C 3
ATOM 2186 O O . SER A 1 52 ? -4.568 11.001 -9.510 1.00 0.00 52 SER A O 3
ATOM 2194 N N . GLY A 1 53 ? -5.381 12.104 -11.294 1.00 0.00 53 GLY A N 3
ATOM 2195 C CA . GLY A 1 53 ? -4.651 13.319 -10.985 1.00 0.00 53 GLY A CA 3
ATOM 2196 C C . GLY A 1 53 ? -4.418 14.182 -12.209 1.00 0.00 53 GLY A C 3
ATOM 2197 O O . GLY A 1 53 ? -3.349 14.781 -12.325 1.00 0.00 53 GLY A O 3
ATOM 2203 N N . GLY A 1 1 ? -10.277 -18.596 -2.795 1.00 0.00 1 GLY A N 4
ATOM 2204 C CA . GLY A 1 1 ? -9.317 -19.129 -3.743 1.00 0.00 1 GLY A CA 4
ATOM 2205 C C . GLY A 1 1 ? -9.407 -18.457 -5.099 1.00 0.00 1 GLY A C 4
ATOM 2206 O O . GLY A 1 1 ? -9.883 -19.054 -6.065 1.00 0.00 1 GLY A O 4
ATOM 2210 N N . SER A 1 2 ? -8.950 -17.211 -5.172 1.00 0.00 2 SER A N 4
ATOM 2211 C CA . SER A 1 2 ? -8.986 -16.456 -6.419 1.00 0.00 2 SER A CA 4
ATOM 2212 C C . SER A 1 2 ? -8.046 -17.067 -7.452 1.00 0.00 2 SER A C 4
ATOM 2213 O O . SER A 1 2 ? -7.290 -17.991 -7.150 1.00 0.00 2 SER A O 4
ATOM 2221 N N . SER A 1 3 ? -8.099 -16.545 -8.674 1.00 0.00 3 SER A N 4
ATOM 2222 C CA . SER A 1 3 ? -7.255 -17.042 -9.754 1.00 0.00 3 SER A CA 4
ATOM 2223 C C . SER A 1 3 ? -5.799 -16.646 -9.532 1.00 0.00 3 SER A C 4
ATOM 2224 O O . SER A 1 3 ? -5.317 -15.664 -10.095 1.00 0.00 3 SER A O 4
ATOM 2232 N N . GLY A 1 4 ? -5.102 -17.420 -8.705 1.00 0.00 4 GLY A N 4
ATOM 2233 C CA . GLY A 1 4 ? -3.707 -17.135 -8.421 1.00 0.00 4 GLY A CA 4
ATOM 2234 C C . GLY A 1 4 ? -3.535 -16.190 -7.249 1.00 0.00 4 GLY A C 4
ATOM 2235 O O . GLY A 1 4 ? -3.777 -16.563 -6.101 1.00 0.00 4 GLY A O 4
ATOM 2239 N N . SER A 1 5 ? -3.116 -14.962 -7.537 1.00 0.00 5 SER A N 4
ATOM 2240 C CA . SER A 1 5 ? -2.906 -13.962 -6.497 1.00 0.00 5 SER A CA 4
ATOM 2241 C C . SER A 1 5 ? -3.729 -12.708 -6.775 1.00 0.00 5 SER A C 4
ATOM 2242 O O . SER A 1 5 ? -3.195 -11.600 -6.826 1.00 0.00 5 SER A O 4
ATOM 2250 N N . SER A 1 6 ? -5.033 -12.891 -6.956 1.00 0.00 6 SER A N 4
ATOM 2251 C CA . SER A 1 6 ? -5.931 -11.776 -7.233 1.00 0.00 6 SER A CA 4
ATOM 2252 C C . SER A 1 6 ? -6.938 -11.595 -6.101 1.00 0.00 6 SER A C 4
ATOM 2253 O O . SER A 1 6 ? -7.045 -12.436 -5.210 1.00 0.00 6 SER A O 4
ATOM 2261 N N . GLY A 1 7 ? -7.675 -10.489 -6.144 1.00 0.00 7 GLY A N 4
ATOM 2262 C CA . GLY A 1 7 ? -8.663 -10.215 -5.118 1.00 0.00 7 GLY A CA 4
ATOM 2263 C C . GLY A 1 7 ? -8.409 -8.904 -4.402 1.00 0.00 7 GLY A C 4
ATOM 2264 O O . GLY A 1 7 ? -9.010 -7.883 -4.733 1.00 0.00 7 GLY A O 4
ATOM 2268 N N . GLU A 1 8 ? -7.516 -8.932 -3.418 1.00 0.00 8 GLU A N 4
ATOM 2269 C CA . GLU A 1 8 ? -7.186 -7.736 -2.652 1.00 0.00 8 GLU A CA 4
ATOM 2270 C C . GLU A 1 8 ? -5.676 -7.609 -2.465 1.00 0.00 8 GLU A C 4
ATOM 2271 O O . GLU A 1 8 ? -5.075 -8.332 -1.671 1.00 0.00 8 GLU A O 4
ATOM 2283 N N . SER A 1 9 ? -5.071 -6.684 -3.204 1.00 0.00 9 SER A N 4
ATOM 2284 C CA . SER A 1 9 ? -3.631 -6.464 -3.124 1.00 0.00 9 SER A CA 4
ATOM 2285 C C . SER A 1 9 ? -3.313 -5.277 -2.220 1.00 0.00 9 SER A C 4
ATOM 2286 O O . SER A 1 9 ? -3.976 -4.241 -2.279 1.00 0.00 9 SER A O 4
ATOM 2294 N N . LEU A 1 10 ? -2.292 -5.435 -1.384 1.00 0.00 10 LEU A N 4
ATOM 2295 C CA . LEU A 1 10 ? -1.884 -4.377 -0.467 1.00 0.00 10 LEU A CA 4
ATOM 2296 C C . LEU A 1 10 ? -0.375 -4.399 -0.247 1.00 0.00 10 LEU A C 4
ATOM 2297 O O . LEU A 1 10 ? 0.251 -5.460 -0.268 1.00 0.00 10 LEU A O 4
ATOM 2313 N N . CYS A 1 11 ? 0.205 -3.223 -0.035 1.00 0.00 11 CYS A N 4
ATOM 2314 C CA . CYS A 1 11 ? 1.640 -3.106 0.191 1.00 0.00 11 CYS A CA 4
ATOM 2315 C C . CYS A 1 11 ? 2.064 -3.906 1.419 1.00 0.00 11 CYS A C 4
ATOM 2316 O O . CYS A 1 11 ? 1.435 -3.850 2.476 1.00 0.00 11 CYS A O 4
ATOM 2323 N N . PRO A 1 12 ? 3.158 -4.671 1.279 1.00 0.00 12 PRO A N 4
ATOM 2324 C CA . PRO A 1 12 ? 3.691 -5.497 2.366 1.00 0.00 12 PRO A CA 4
ATOM 2325 C C . PRO A 1 12 ? 4.301 -4.659 3.485 1.00 0.00 12 PRO A C 4
ATOM 2326 O O . PRO A 1 12 ? 4.765 -5.195 4.491 1.00 0.00 12 PRO A O 4
ATOM 2337 N N . GLN A 1 13 ? 4.296 -3.342 3.302 1.00 0.00 13 GLN A N 4
ATOM 2338 C CA . GLN A 1 13 ? 4.849 -2.431 4.298 1.00 0.00 13 GLN A CA 4
ATOM 2339 C C . GLN A 1 13 ? 3.821 -1.381 4.705 1.00 0.00 13 GLN A C 4
ATOM 2340 O O . GLN A 1 13 ? 3.749 -0.986 5.869 1.00 0.00 13 GLN A O 4
ATOM 2354 N N . HIS A 1 14 ? 3.027 -0.931 3.738 1.00 0.00 14 HIS A N 4
ATOM 2355 C CA . HIS A 1 14 ? 2.002 0.074 3.996 1.00 0.00 14 HIS A CA 4
ATOM 2356 C C . HIS A 1 14 ? 0.623 -0.570 4.104 1.00 0.00 14 HIS A C 4
ATOM 2357 O O . HIS A 1 14 ? -0.283 -0.020 4.730 1.00 0.00 14 HIS A O 4
ATOM 2371 N N . HIS A 1 15 ? 0.472 -1.738 3.488 1.00 0.00 15 HIS A N 4
ATOM 2372 C CA . HIS A 1 15 ? -0.796 -2.458 3.514 1.00 0.00 15 HIS A CA 4
ATOM 2373 C C . HIS A 1 15 ? -1.897 -1.643 2.842 1.00 0.00 15 HIS A C 4
ATOM 2374 O O . HIS A 1 15 ? -3.020 -1.570 3.340 1.00 0.00 15 HIS A O 4
ATOM 2388 N N . GLU A 1 16 ? -1.566 -1.031 1.709 1.00 0.00 16 GLU A N 4
ATOM 2389 C CA . GLU A 1 16 ? -2.527 -0.220 0.971 1.00 0.00 16 GLU A CA 4
ATOM 2390 C C . GLU A 1 16 ? -2.684 -0.729 -0.459 1.00 0.00 16 GLU A C 4
ATOM 2391 O O . GLU A 1 16 ? -1.745 -1.269 -1.043 1.00 0.00 16 GLU A O 4
ATOM 2403 N N . ALA A 1 17 ? -3.878 -0.554 -1.016 1.00 0.00 17 ALA A N 4
ATOM 2404 C CA . ALA A 1 17 ? -4.159 -0.994 -2.377 1.00 0.00 17 ALA A CA 4
ATOM 2405 C C . ALA A 1 17 ? -2.957 -0.764 -3.287 1.00 0.00 17 ALA A C 4
ATOM 2406 O O . ALA A 1 17 ? -2.485 0.365 -3.436 1.00 0.00 17 ALA A O 4
ATOM 2413 N N . LEU A 1 18 ? -2.465 -1.839 -3.893 1.00 0.00 18 LEU A N 4
ATOM 2414 C CA . LEU A 1 18 ? -1.317 -1.754 -4.788 1.00 0.00 18 LEU A CA 4
ATOM 2415 C C . LEU A 1 18 ? -1.762 -1.475 -6.220 1.00 0.00 18 LEU A C 4
ATOM 2416 O O . LEU A 1 18 ? -2.100 -2.394 -6.966 1.00 0.00 18 LEU A O 4
ATOM 2432 N N . SER A 1 19 ? -1.759 -0.201 -6.598 1.00 0.00 19 SER A N 4
ATOM 2433 C CA . SER A 1 19 ? -2.165 0.200 -7.940 1.00 0.00 19 SER A CA 4
ATOM 2434 C C . SER A 1 19 ? -1.032 0.931 -8.655 1.00 0.00 19 SER A C 4
ATOM 2435 O O . SER A 1 19 ? -1.270 1.774 -9.521 1.00 0.00 19 SER A O 4
ATOM 2443 N N . LEU A 1 20 ? 0.201 0.602 -8.286 1.00 0.00 20 LEU A N 4
ATOM 2444 C CA . LEU A 1 20 ? 1.372 1.226 -8.891 1.00 0.00 20 LEU A CA 4
ATOM 2445 C C . LEU A 1 20 ? 2.512 0.221 -9.034 1.00 0.00 20 LEU A C 4
ATOM 2446 O O . LEU A 1 20 ? 2.575 -0.769 -8.305 1.00 0.00 20 LEU A O 4
ATOM 2462 N N . PHE A 1 21 ? 3.411 0.485 -9.976 1.00 0.00 21 PHE A N 4
ATOM 2463 C CA . PHE A 1 21 ? 4.549 -0.395 -10.213 1.00 0.00 21 PHE A CA 4
ATOM 2464 C C . PHE A 1 21 ? 5.794 0.411 -10.572 1.00 0.00 21 PHE A C 4
ATOM 2465 O O . PHE A 1 21 ? 5.772 1.235 -11.486 1.00 0.00 21 PHE A O 4
ATOM 2482 N N . CYS A 1 22 ? 6.879 0.167 -9.845 1.00 0.00 22 CYS A N 4
ATOM 2483 C CA . CYS A 1 22 ? 8.134 0.869 -10.083 1.00 0.00 22 CYS A CA 4
ATOM 2484 C C . CYS A 1 22 ? 9.051 0.052 -10.989 1.00 0.00 22 CYS A C 4
ATOM 2485 O O . CYS A 1 22 ? 9.165 -1.165 -10.839 1.00 0.00 22 CYS A O 4
ATOM 2492 N N . TYR A 1 23 ? 9.703 0.729 -11.927 1.00 0.00 23 TYR A N 4
ATOM 2493 C CA . TYR A 1 23 ? 10.608 0.066 -12.859 1.00 0.00 23 TYR A CA 4
ATOM 2494 C C . TYR A 1 23 ? 11.995 -0.100 -12.245 1.00 0.00 23 TYR A C 4
ATOM 2495 O O . TYR A 1 23 ? 12.523 -1.209 -12.168 1.00 0.00 23 TYR A O 4
ATOM 2513 N N . GLU A 1 24 ? 12.579 1.012 -11.809 1.00 0.00 24 GLU A N 4
ATOM 2514 C CA . GLU A 1 24 ? 13.905 0.990 -11.202 1.00 0.00 24 GLU A CA 4
ATOM 2515 C C . GLU A 1 24 ? 14.024 -0.150 -10.195 1.00 0.00 24 GLU A C 4
ATOM 2516 O O . GLU A 1 24 ? 15.037 -0.848 -10.148 1.00 0.00 24 GLU A O 4
ATOM 2528 N N . ASP A 1 25 ? 12.982 -0.333 -9.391 1.00 0.00 25 ASP A N 4
ATOM 2529 C CA . ASP A 1 25 ? 12.968 -1.388 -8.385 1.00 0.00 25 ASP A CA 4
ATOM 2530 C C . ASP A 1 25 ? 12.340 -2.662 -8.943 1.00 0.00 25 ASP A C 4
ATOM 2531 O O . ASP A 1 25 ? 12.612 -3.761 -8.460 1.00 0.00 25 ASP A O 4
ATOM 2540 N N . GLN A 1 26 ? 11.500 -2.506 -9.961 1.00 0.00 26 GLN A N 4
ATOM 2541 C CA . GLN A 1 26 ? 10.833 -3.643 -10.582 1.00 0.00 26 GLN A CA 4
ATOM 2542 C C . GLN A 1 26 ? 9.904 -4.337 -9.591 1.00 0.00 26 GLN A C 4
ATOM 2543 O O . GLN A 1 26 ? 9.707 -5.550 -9.656 1.00 0.00 26 GLN A O 4
ATOM 2557 N N . GLU A 1 27 ? 9.335 -3.559 -8.676 1.00 0.00 27 GLU A N 4
ATOM 2558 C CA . GLU A 1 27 ? 8.427 -4.100 -7.671 1.00 0.00 27 GLU A CA 4
ATOM 2559 C C . GLU A 1 27 ? 7.132 -3.296 -7.619 1.00 0.00 27 GLU A C 4
ATOM 2560 O O . GLU A 1 27 ? 7.097 -2.129 -8.009 1.00 0.00 27 GLU A O 4
ATOM 2572 N N . ALA A 1 28 ? 6.068 -3.929 -7.134 1.00 0.00 28 ALA A N 4
ATOM 2573 C CA . ALA A 1 28 ? 4.771 -3.273 -7.029 1.00 0.00 28 ALA A CA 4
ATOM 2574 C C . ALA A 1 28 ? 4.718 -2.352 -5.815 1.00 0.00 28 ALA A C 4
ATOM 2575 O O . ALA A 1 28 ? 4.810 -2.806 -4.674 1.00 0.00 28 ALA A O 4
ATOM 2582 N N . VAL A 1 29 ? 4.569 -1.056 -6.067 1.00 0.00 29 VAL A N 4
ATOM 2583 C CA . VAL A 1 29 ? 4.504 -0.071 -4.994 1.00 0.00 29 VAL A CA 4
ATOM 2584 C C . VAL A 1 29 ? 3.086 0.464 -4.825 1.00 0.00 29 VAL A C 4
ATOM 2585 O O . VAL A 1 29 ? 2.219 0.233 -5.668 1.00 0.00 29 VAL A O 4
ATOM 2598 N N . CYS A 1 30 ? 2.856 1.179 -3.729 1.00 0.00 30 CYS A N 4
ATOM 2599 C CA . CYS A 1 30 ? 1.544 1.748 -3.447 1.00 0.00 30 CYS A CA 4
ATOM 2600 C C . CYS A 1 30 ? 1.569 3.267 -3.580 1.00 0.00 30 CYS A C 4
ATOM 2601 O O . CYS A 1 30 ? 2.631 3.870 -3.745 1.00 0.00 30 CYS A O 4
ATOM 2608 N N . LEU A 1 31 ? 0.393 3.882 -3.506 1.00 0.00 31 LEU A N 4
ATOM 2609 C CA . LEU A 1 31 ? 0.280 5.332 -3.617 1.00 0.00 31 LEU A CA 4
ATOM 2610 C C . LEU A 1 31 ? 1.192 6.028 -2.612 1.00 0.00 31 LEU A C 4
ATOM 2611 O O . LEU A 1 31 ? 1.757 7.084 -2.900 1.00 0.00 31 LEU A O 4
ATOM 2627 N N . ILE A 1 32 ? 1.333 5.430 -1.435 1.00 0.00 32 ILE A N 4
ATOM 2628 C CA . ILE A 1 32 ? 2.180 5.991 -0.389 1.00 0.00 32 ILE A CA 4
ATOM 2629 C C . ILE A 1 32 ? 3.651 5.946 -0.790 1.00 0.00 32 ILE A C 4
ATOM 2630 O O . ILE A 1 32 ? 4.374 6.932 -0.649 1.00 0.00 32 ILE A O 4
ATOM 2646 N N . CYS A 1 33 ? 4.086 4.796 -1.292 1.00 0.00 33 CYS A N 4
ATOM 2647 C CA . CYS A 1 33 ? 5.470 4.621 -1.716 1.00 0.00 33 CYS A CA 4
ATOM 2648 C C . CYS A 1 33 ? 5.854 5.662 -2.763 1.00 0.00 33 CYS A C 4
ATOM 2649 O O . CYS A 1 33 ? 6.842 6.380 -2.607 1.00 0.00 33 CYS A O 4
ATOM 2656 N N . ALA A 1 34 ? 5.066 5.738 -3.831 1.00 0.00 34 ALA A N 4
ATOM 2657 C CA . ALA A 1 34 ? 5.322 6.692 -4.903 1.00 0.00 34 ALA A CA 4
ATOM 2658 C C . ALA A 1 34 ? 5.806 8.027 -4.346 1.00 0.00 34 ALA A C 4
ATOM 2659 O O . ALA A 1 34 ? 6.880 8.507 -4.707 1.00 0.00 34 ALA A O 4
ATOM 2666 N N . ILE A 1 35 ? 5.006 8.620 -3.466 1.00 0.00 35 ILE A N 4
ATOM 2667 C CA . ILE A 1 35 ? 5.355 9.899 -2.860 1.00 0.00 35 ILE A CA 4
ATOM 2668 C C . ILE A 1 35 ? 6.151 9.700 -1.575 1.00 0.00 35 ILE A C 4
ATOM 2669 O O . ILE A 1 35 ? 5.980 10.438 -0.605 1.00 0.00 35 ILE A O 4
ATOM 2685 N N . SER A 1 36 ? 7.024 8.697 -1.576 1.00 0.00 36 SER A N 4
ATOM 2686 C CA . SER A 1 36 ? 7.847 8.399 -0.409 1.00 0.00 36 SER A CA 4
ATOM 2687 C C . SER A 1 36 ? 9.321 8.665 -0.702 1.00 0.00 36 SER A C 4
ATOM 2688 O O . SER A 1 36 ? 9.710 8.873 -1.851 1.00 0.00 36 SER A O 4
ATOM 2696 N N . HIS A 1 37 ? 10.136 8.657 0.348 1.00 0.00 37 HIS A N 4
ATOM 2697 C CA . HIS A 1 37 ? 11.568 8.897 0.206 1.00 0.00 37 HIS A CA 4
ATOM 2698 C C . HIS A 1 37 ? 12.227 7.785 -0.605 1.00 0.00 37 HIS A C 4
ATOM 2699 O O . HIS A 1 37 ? 12.859 8.041 -1.631 1.00 0.00 37 HIS A O 4
ATOM 2713 N N . THR A 1 38 ? 12.076 6.550 -0.138 1.00 0.00 38 THR A N 4
ATOM 2714 C CA . THR A 1 38 ? 12.658 5.400 -0.818 1.00 0.00 38 THR A CA 4
ATOM 2715 C C . THR A 1 38 ? 12.376 5.445 -2.315 1.00 0.00 38 THR A C 4
ATOM 2716 O O . THR A 1 38 ? 13.292 5.354 -3.133 1.00 0.00 38 THR A O 4
ATOM 2727 N N . HIS A 1 39 ? 11.102 5.587 -2.669 1.00 0.00 39 HIS A N 4
ATOM 2728 C CA . HIS A 1 39 ? 10.699 5.647 -4.070 1.00 0.00 39 HIS A CA 4
ATOM 2729 C C . HIS A 1 39 ? 10.513 7.092 -4.521 1.00 0.00 39 HIS A C 4
ATOM 2730 O O . HIS A 1 39 ? 9.508 7.433 -5.145 1.00 0.00 39 HIS A O 4
ATOM 2744 N N . ARG A 1 40 ? 11.486 7.938 -4.199 1.00 0.00 40 ARG A N 4
ATOM 2745 C CA . ARG A 1 40 ? 11.428 9.347 -4.569 1.00 0.00 40 ARG A CA 4
ATOM 2746 C C . ARG A 1 40 ? 11.992 9.564 -5.970 1.00 0.00 40 ARG A C 4
ATOM 2747 O O . ARG A 1 40 ? 13.016 8.986 -6.335 1.00 0.00 40 ARG A O 4
ATOM 2768 N N . ALA A 1 41 ? 11.317 10.401 -6.751 1.00 0.00 41 ALA A N 4
ATOM 2769 C CA . ALA A 1 41 ? 11.751 10.696 -8.111 1.00 0.00 41 ALA A CA 4
ATOM 2770 C C . ALA A 1 41 ? 12.030 9.414 -8.888 1.00 0.00 41 ALA A C 4
ATOM 2771 O O . ALA A 1 41 ? 13.052 9.297 -9.566 1.00 0.00 41 ALA A O 4
ATOM 2778 N N . HIS A 1 42 ? 11.117 8.454 -8.785 1.00 0.00 42 HIS A N 4
ATOM 2779 C CA . HIS A 1 42 ? 11.266 7.180 -9.479 1.00 0.00 42 HIS A CA 4
ATOM 2780 C C . HIS A 1 42 ? 10.239 7.048 -10.600 1.00 0.00 42 HIS A C 4
ATOM 2781 O O . HIS A 1 42 ? 9.252 7.784 -10.642 1.00 0.00 42 HIS A O 4
ATOM 2795 N N . THR A 1 43 ? 10.478 6.107 -11.508 1.00 0.00 43 THR A N 4
ATOM 2796 C CA . THR A 1 43 ? 9.576 5.880 -12.630 1.00 0.00 43 THR A CA 4
ATOM 2797 C C . THR A 1 43 ? 8.526 4.829 -12.288 1.00 0.00 43 THR A C 4
ATOM 2798 O O . THR A 1 43 ? 8.736 3.635 -12.500 1.00 0.00 43 THR A O 4
ATOM 2809 N N . VAL A 1 44 ? 7.394 5.281 -11.757 1.00 0.00 44 VAL A N 4
ATOM 2810 C CA . VAL A 1 44 ? 6.310 4.379 -11.387 1.00 0.00 44 VAL A CA 4
ATOM 2811 C C . VAL A 1 44 ? 5.152 4.478 -12.373 1.00 0.00 44 VAL A C 4
ATOM 2812 O O . VAL A 1 44 ? 4.900 5.537 -12.948 1.00 0.00 44 VAL A O 4
ATOM 2825 N N . VAL A 1 45 ? 4.449 3.366 -12.566 1.00 0.00 45 VAL A N 4
ATOM 2826 C CA . VAL A 1 45 ? 3.316 3.327 -13.482 1.00 0.00 45 VAL A CA 4
ATOM 2827 C C . VAL A 1 45 ? 2.061 2.817 -12.783 1.00 0.00 45 VAL A C 4
ATOM 2828 O O . VAL A 1 45 ? 2.115 1.949 -11.912 1.00 0.00 45 VAL A O 4
ATOM 2841 N N . PRO A 1 46 ? 0.902 3.368 -13.172 1.00 0.00 46 PRO A N 4
ATOM 2842 C CA . PRO A 1 46 ? -0.390 2.983 -12.596 1.00 0.00 46 PRO A CA 4
ATOM 2843 C C . PRO A 1 46 ? -0.810 1.575 -13.002 1.00 0.00 46 PRO A C 4
ATOM 2844 O O . PRO A 1 46 ? -1.013 1.293 -14.184 1.00 0.00 46 PRO A O 4
ATOM 2855 N N . LEU A 1 47 ? -0.939 0.694 -12.017 1.00 0.00 47 LEU A N 4
ATOM 2856 C CA . LEU A 1 47 ? -1.336 -0.687 -12.272 1.00 0.00 47 LEU A CA 4
ATOM 2857 C C . LEU A 1 47 ? -2.849 -0.798 -12.434 1.00 0.00 47 LEU A C 4
ATOM 2858 O O . LEU A 1 47 ? -3.571 0.190 -12.300 1.00 0.00 47 LEU A O 4
ATOM 2874 N N . SER A 1 48 ? -3.321 -2.006 -12.722 1.00 0.00 48 SER A N 4
ATOM 2875 C CA . SER A 1 48 ? -4.748 -2.246 -12.903 1.00 0.00 48 SER A CA 4
ATOM 2876 C C . SER A 1 48 ? -5.423 -1.041 -13.552 1.00 0.00 48 SER A C 4
ATOM 2877 O O . SER A 1 48 ? -6.494 -0.611 -13.125 1.00 0.00 48 SER A O 4
ATOM 2885 N N . GLY A 1 49 ? -4.787 -0.500 -14.587 1.00 0.00 49 GLY A N 4
ATOM 2886 C CA . GLY A 1 49 ? -5.339 0.650 -15.278 1.00 0.00 49 GLY A CA 4
ATOM 2887 C C . GLY A 1 49 ? -4.693 1.951 -14.847 1.00 0.00 49 GLY A C 4
ATOM 2888 O O . GLY A 1 49 ? -4.187 2.078 -13.732 1.00 0.00 49 GLY A O 4
ATOM 2892 N N . PRO A 1 50 ? -4.703 2.947 -15.745 1.00 0.00 50 PRO A N 4
ATOM 2893 C CA . PRO A 1 50 ? -4.116 4.263 -15.474 1.00 0.00 50 PRO A CA 4
ATOM 2894 C C . PRO A 1 50 ? -4.915 5.053 -14.443 1.00 0.00 50 PRO A C 4
ATOM 2895 O O . PRO A 1 50 ? -5.918 4.570 -13.918 1.00 0.00 50 PRO A O 4
ATOM 2906 N N . SER A 1 51 ? -4.464 6.271 -14.158 1.00 0.00 51 SER A N 4
ATOM 2907 C CA . SER A 1 51 ? -5.135 7.126 -13.187 1.00 0.00 51 SER A CA 4
ATOM 2908 C C . SER A 1 51 ? -6.518 7.533 -13.686 1.00 0.00 51 SER A C 4
ATOM 2909 O O . SER A 1 51 ? -6.669 8.009 -14.811 1.00 0.00 51 SER A O 4
ATOM 2917 N N . SER A 1 52 ? -7.526 7.342 -12.840 1.00 0.00 52 SER A N 4
ATOM 2918 C CA . SER A 1 52 ? -8.898 7.685 -13.196 1.00 0.00 52 SER A CA 4
ATOM 2919 C C . SER A 1 52 ? -9.050 9.191 -13.385 1.00 0.00 52 SER A C 4
ATOM 2920 O O . SER A 1 52 ? -8.366 9.982 -12.737 1.00 0.00 52 SER A O 4
ATOM 2928 N N . GLY A 1 53 ? -9.953 9.581 -14.280 1.00 0.00 53 GLY A N 4
ATOM 2929 C CA . GLY A 1 53 ? -10.179 10.990 -14.540 1.00 0.00 53 GLY A CA 4
ATOM 2930 C C . GLY A 1 53 ? -11.653 11.344 -14.577 1.00 0.00 53 GLY A C 4
ATOM 2931 O O . GLY A 1 53 ? -12.429 10.610 -15.187 1.00 0.00 53 GLY A O 4
ATOM 2937 N N . GLY A 1 1 ? -12.799 -17.169 15.000 1.00 0.00 1 GLY A N 5
ATOM 2938 C CA . GLY A 1 1 ? -12.905 -17.879 13.739 1.00 0.00 1 GLY A CA 5
ATOM 2939 C C . GLY A 1 1 ? -12.303 -17.103 12.585 1.00 0.00 1 GLY A C 5
ATOM 2940 O O . GLY A 1 1 ? -11.201 -16.566 12.696 1.00 0.00 1 GLY A O 5
ATOM 2944 N N . SER A 1 2 ? -13.028 -17.045 11.472 1.00 0.00 2 SER A N 5
ATOM 2945 C CA . SER A 1 2 ? -12.557 -16.333 10.289 1.00 0.00 2 SER A CA 5
ATOM 2946 C C . SER A 1 2 ? -13.599 -15.327 9.810 1.00 0.00 2 SER A C 5
ATOM 2947 O O . SER A 1 2 ? -14.786 -15.639 9.724 1.00 0.00 2 SER A O 5
ATOM 2955 N N . SER A 1 3 ? -13.144 -14.117 9.499 1.00 0.00 3 SER A N 5
ATOM 2956 C CA . SER A 1 3 ? -14.036 -13.062 9.032 1.00 0.00 3 SER A CA 5
ATOM 2957 C C . SER A 1 3 ? -13.842 -12.807 7.540 1.00 0.00 3 SER A C 5
ATOM 2958 O O . SER A 1 3 ? -14.808 -12.695 6.787 1.00 0.00 3 SER A O 5
ATOM 2966 N N . GLY A 1 4 ? -12.583 -12.717 7.120 1.00 0.00 4 GLY A N 5
ATOM 2967 C CA . GLY A 1 4 ? -12.283 -12.476 5.721 1.00 0.00 4 GLY A CA 5
ATOM 2968 C C . GLY A 1 4 ? -11.466 -11.217 5.512 1.00 0.00 4 GLY A C 5
ATOM 2969 O O . GLY A 1 4 ? -12.014 -10.153 5.224 1.00 0.00 4 GLY A O 5
ATOM 2973 N N . SER A 1 5 ? -10.150 -11.336 5.660 1.00 0.00 5 SER A N 5
ATOM 2974 C CA . SER A 1 5 ? -9.256 -10.197 5.490 1.00 0.00 5 SER A CA 5
ATOM 2975 C C . SER A 1 5 ? -8.415 -10.349 4.226 1.00 0.00 5 SER A C 5
ATOM 2976 O O . SER A 1 5 ? -7.219 -10.059 4.224 1.00 0.00 5 SER A O 5
ATOM 2984 N N . SER A 1 6 ? -9.051 -10.807 3.152 1.00 0.00 6 SER A N 5
ATOM 2985 C CA . SER A 1 6 ? -8.362 -11.002 1.882 1.00 0.00 6 SER A CA 5
ATOM 2986 C C . SER A 1 6 ? -9.243 -10.570 0.714 1.00 0.00 6 SER A C 5
ATOM 2987 O O . SER A 1 6 ? -10.296 -11.156 0.467 1.00 0.00 6 SER A O 5
ATOM 2995 N N . GLY A 1 7 ? -8.804 -9.539 -0.002 1.00 0.00 7 GLY A N 5
ATOM 2996 C CA . GLY A 1 7 ? -9.564 -9.045 -1.135 1.00 0.00 7 GLY A CA 5
ATOM 2997 C C . GLY A 1 7 ? -8.675 -8.583 -2.272 1.00 0.00 7 GLY A C 5
ATOM 2998 O O . GLY A 1 7 ? -8.656 -9.193 -3.341 1.00 0.00 7 GLY A O 5
ATOM 3002 N N . GLU A 1 8 ? -7.938 -7.500 -2.043 1.00 0.00 8 GLU A N 5
ATOM 3003 C CA . GLU A 1 8 ? -7.045 -6.956 -3.058 1.00 0.00 8 GLU A CA 5
ATOM 3004 C C . GLU A 1 8 ? -5.625 -6.815 -2.516 1.00 0.00 8 GLU A C 5
ATOM 3005 O O . GLU A 1 8 ? -5.425 -6.447 -1.359 1.00 0.00 8 GLU A O 5
ATOM 3017 N N . SER A 1 9 ? -4.643 -7.113 -3.361 1.00 0.00 9 SER A N 5
ATOM 3018 C CA . SER A 1 9 ? -3.242 -7.025 -2.966 1.00 0.00 9 SER A CA 5
ATOM 3019 C C . SER A 1 9 ? -2.992 -5.774 -2.129 1.00 0.00 9 SER A C 5
ATOM 3020 O O . SER A 1 9 ? -3.653 -4.750 -2.307 1.00 0.00 9 SER A O 5
ATOM 3028 N N . LEU A 1 10 ? -2.031 -5.864 -1.215 1.00 0.00 10 LEU A N 5
ATOM 3029 C CA . LEU A 1 10 ? -1.691 -4.740 -0.349 1.00 0.00 10 LEU A CA 5
ATOM 3030 C C . LEU A 1 10 ? -0.181 -4.633 -0.164 1.00 0.00 10 LEU A C 5
ATOM 3031 O O . LEU A 1 10 ? 0.541 -5.624 -0.275 1.00 0.00 10 LEU A O 5
ATOM 3047 N N . CYS A 1 11 ? 0.290 -3.424 0.120 1.00 0.00 11 CYS A N 5
ATOM 3048 C CA . CYS A 1 11 ? 1.714 -3.186 0.323 1.00 0.00 11 CYS A CA 5
ATOM 3049 C C . CYS A 1 11 ? 2.245 -4.020 1.485 1.00 0.00 11 CYS A C 5
ATOM 3050 O O . CYS A 1 11 ? 1.644 -4.090 2.557 1.00 0.00 11 CYS A O 5
ATOM 3057 N N . PRO A 1 12 ? 3.400 -4.667 1.270 1.00 0.00 12 PRO A N 5
ATOM 3058 C CA . PRO A 1 12 ? 4.038 -5.507 2.287 1.00 0.00 12 PRO A CA 5
ATOM 3059 C C . PRO A 1 12 ? 4.599 -4.690 3.446 1.00 0.00 12 PRO A C 5
ATOM 3060 O O . PRO A 1 12 ? 5.217 -5.235 4.360 1.00 0.00 12 PRO A O 5
ATOM 3071 N N . GLN A 1 13 ? 4.381 -3.379 3.399 1.00 0.00 13 GLN A N 5
ATOM 3072 C CA . GLN A 1 13 ? 4.866 -2.487 4.446 1.00 0.00 13 GLN A CA 5
ATOM 3073 C C . GLN A 1 13 ? 3.774 -1.516 4.883 1.00 0.00 13 GLN A C 5
ATOM 3074 O O . GLN A 1 13 ? 3.672 -1.169 6.060 1.00 0.00 13 GLN A O 5
ATOM 3088 N N . HIS A 1 14 ? 2.960 -1.080 3.927 1.00 0.00 14 HIS A N 5
ATOM 3089 C CA . HIS A 1 14 ? 1.874 -0.149 4.213 1.00 0.00 14 HIS A CA 5
ATOM 3090 C C . HIS A 1 14 ? 0.519 -0.838 4.086 1.00 0.00 14 HIS A C 5
ATOM 3091 O O . HIS A 1 14 ? -0.508 -0.289 4.487 1.00 0.00 14 HIS A O 5
ATOM 3105 N N . HIS A 1 15 ? 0.524 -2.043 3.526 1.00 0.00 15 HIS A N 5
ATOM 3106 C CA . HIS A 1 15 ? -0.706 -2.807 3.346 1.00 0.00 15 HIS A CA 5
ATOM 3107 C C . HIS A 1 15 ? -1.790 -1.947 2.704 1.00 0.00 15 HIS A C 5
ATOM 3108 O O . HIS A 1 15 ? -2.976 -2.111 2.991 1.00 0.00 15 HIS A O 5
ATOM 3122 N N . GLU A 1 16 ? -1.376 -1.031 1.835 1.00 0.00 16 GLU A N 5
ATOM 3123 C CA . GLU A 1 16 ? -2.313 -0.145 1.154 1.00 0.00 16 GLU A CA 5
ATOM 3124 C C . GLU A 1 16 ? -2.607 -0.645 -0.257 1.00 0.00 16 GLU A C 5
ATOM 3125 O O . GLU A 1 16 ? -1.749 -1.241 -0.907 1.00 0.00 16 GLU A O 5
ATOM 3137 N N . ALA A 1 17 ? -3.826 -0.397 -0.724 1.00 0.00 17 ALA A N 5
ATOM 3138 C CA . ALA A 1 17 ? -4.234 -0.820 -2.058 1.00 0.00 17 ALA A CA 5
ATOM 3139 C C . ALA A 1 17 ? -3.128 -0.567 -3.076 1.00 0.00 17 ALA A C 5
ATOM 3140 O O . ALA A 1 17 ? -2.817 0.580 -3.400 1.00 0.00 17 ALA A O 5
ATOM 3147 N N . LEU A 1 18 ? -2.535 -1.645 -3.578 1.00 0.00 18 LEU A N 5
ATOM 3148 C CA . LEU A 1 18 ? -1.461 -1.540 -4.560 1.00 0.00 18 LEU A CA 5
ATOM 3149 C C . LEU A 1 18 ? -2.011 -1.154 -5.930 1.00 0.00 18 LEU A C 5
ATOM 3150 O O . LEU A 1 18 ? -2.803 -1.889 -6.521 1.00 0.00 18 LEU A O 5
ATOM 3166 N N . SER A 1 19 ? -1.586 0.001 -6.429 1.00 0.00 19 SER A N 5
ATOM 3167 C CA . SER A 1 19 ? -2.037 0.485 -7.729 1.00 0.00 19 SER A CA 5
ATOM 3168 C C . SER A 1 19 ? -0.850 0.868 -8.608 1.00 0.00 19 SER A C 5
ATOM 3169 O O . SER A 1 19 ? -0.877 0.679 -9.825 1.00 0.00 19 SER A O 5
ATOM 3177 N N . LEU A 1 20 ? 0.190 1.409 -7.984 1.00 0.00 20 LEU A N 5
ATOM 3178 C CA . LEU A 1 20 ? 1.388 1.819 -8.708 1.00 0.00 20 LEU A CA 5
ATOM 3179 C C . LEU A 1 20 ? 2.432 0.707 -8.710 1.00 0.00 20 LEU A C 5
ATOM 3180 O O . LEU A 1 20 ? 2.308 -0.275 -7.978 1.00 0.00 20 LEU A O 5
ATOM 3196 N N . PHE A 1 21 ? 3.460 0.869 -9.535 1.00 0.00 21 PHE A N 5
ATOM 3197 C CA . PHE A 1 21 ? 4.526 -0.121 -9.632 1.00 0.00 21 PHE A CA 5
ATOM 3198 C C . PHE A 1 21 ? 5.812 0.513 -10.154 1.00 0.00 21 PHE A C 5
ATOM 3199 O O . PHE A 1 21 ? 5.851 1.036 -11.268 1.00 0.00 21 PHE A O 5
ATOM 3216 N N . CYS A 1 22 ? 6.862 0.463 -9.342 1.00 0.00 22 CYS A N 5
ATOM 3217 C CA . CYS A 1 22 ? 8.150 1.032 -9.719 1.00 0.00 22 CYS A CA 5
ATOM 3218 C C . CYS A 1 22 ? 8.765 0.262 -10.884 1.00 0.00 22 CYS A C 5
ATOM 3219 O O . CYS A 1 22 ? 8.683 -0.965 -10.943 1.00 0.00 22 CYS A O 5
ATOM 3226 N N . TYR A 1 23 ? 9.380 0.991 -11.808 1.00 0.00 23 TYR A N 5
ATOM 3227 C CA . TYR A 1 23 ? 10.007 0.377 -12.973 1.00 0.00 23 TYR A CA 5
ATOM 3228 C C . TYR A 1 23 ? 11.428 -0.076 -12.651 1.00 0.00 23 TYR A C 5
ATOM 3229 O O . TYR A 1 23 ? 11.735 -1.267 -12.692 1.00 0.00 23 TYR A O 5
ATOM 3247 N N . GLU A 1 24 ? 12.290 0.883 -12.329 1.00 0.00 24 GLU A N 5
ATOM 3248 C CA . GLU A 1 24 ? 13.678 0.583 -12.000 1.00 0.00 24 GLU A CA 5
ATOM 3249 C C . GLU A 1 24 ? 13.764 -0.568 -11.002 1.00 0.00 24 GLU A C 5
ATOM 3250 O O . GLU A 1 24 ? 14.529 -1.514 -11.194 1.00 0.00 24 GLU A O 5
ATOM 3262 N N . ASP A 1 25 ? 12.975 -0.480 -9.937 1.00 0.00 25 ASP A N 5
ATOM 3263 C CA . ASP A 1 25 ? 12.961 -1.514 -8.909 1.00 0.00 25 ASP A CA 5
ATOM 3264 C C . ASP A 1 25 ? 12.292 -2.784 -9.425 1.00 0.00 25 ASP A C 5
ATOM 3265 O O . ASP A 1 25 ? 12.745 -3.893 -9.143 1.00 0.00 25 ASP A O 5
ATOM 3274 N N . GLN A 1 26 ? 11.212 -2.614 -10.181 1.00 0.00 26 GLN A N 5
ATOM 3275 C CA . GLN A 1 26 ? 10.481 -3.747 -10.734 1.00 0.00 26 GLN A CA 5
ATOM 3276 C C . GLN A 1 26 ? 9.659 -4.444 -9.654 1.00 0.00 26 GLN A C 5
ATOM 3277 O O . GLN A 1 26 ? 9.622 -5.672 -9.586 1.00 0.00 26 GLN A O 5
ATOM 3291 N N . GLU A 1 27 ? 9.003 -3.651 -8.813 1.00 0.00 27 GLU A N 5
ATOM 3292 C CA . GLU A 1 27 ? 8.183 -4.194 -7.736 1.00 0.00 27 GLU A CA 5
ATOM 3293 C C . GLU A 1 27 ? 6.946 -3.330 -7.506 1.00 0.00 27 GLU A C 5
ATOM 3294 O O . GLU A 1 27 ? 7.019 -2.102 -7.542 1.00 0.00 27 GLU A O 5
ATOM 3306 N N . ALA A 1 28 ? 5.812 -3.981 -7.269 1.00 0.00 28 ALA A N 5
ATOM 3307 C CA . ALA A 1 28 ? 4.560 -3.274 -7.032 1.00 0.00 28 ALA A CA 5
ATOM 3308 C C . ALA A 1 28 ? 4.669 -2.358 -5.817 1.00 0.00 28 ALA A C 5
ATOM 3309 O O . ALA A 1 28 ? 5.305 -2.704 -4.822 1.00 0.00 28 ALA A O 5
ATOM 3316 N N . VAL A 1 29 ? 4.043 -1.189 -5.906 1.00 0.00 29 VAL A N 5
ATOM 3317 C CA . VAL A 1 29 ? 4.069 -0.223 -4.813 1.00 0.00 29 VAL A CA 5
ATOM 3318 C C . VAL A 1 29 ? 2.703 0.423 -4.618 1.00 0.00 29 VAL A C 5
ATOM 3319 O O . VAL A 1 29 ? 1.803 0.260 -5.443 1.00 0.00 29 VAL A O 5
ATOM 3332 N N . CYS A 1 30 ? 2.553 1.158 -3.522 1.00 0.00 30 CYS A N 5
ATOM 3333 C CA . CYS A 1 30 ? 1.296 1.830 -3.217 1.00 0.00 30 CYS A CA 5
ATOM 3334 C C . CYS A 1 30 ? 1.426 3.339 -3.405 1.00 0.00 30 CYS A C 5
ATOM 3335 O O . CYS A 1 30 ? 2.525 3.859 -3.599 1.00 0.00 30 CYS A O 5
ATOM 3342 N N . LEU A 1 31 ? 0.297 4.036 -3.347 1.00 0.00 31 LEU A N 5
ATOM 3343 C CA . LEU A 1 31 ? 0.283 5.486 -3.510 1.00 0.00 31 LEU A CA 5
ATOM 3344 C C . LEU A 1 31 ? 1.374 6.139 -2.667 1.00 0.00 31 LEU A C 5
ATOM 3345 O O . LEU A 1 31 ? 2.319 6.722 -3.200 1.00 0.00 31 LEU A O 5
ATOM 3361 N N . ILE A 1 32 ? 1.237 6.036 -1.349 1.00 0.00 32 ILE A N 5
ATOM 3362 C CA . ILE A 1 32 ? 2.212 6.614 -0.433 1.00 0.00 32 ILE A CA 5
ATOM 3363 C C . ILE A 1 32 ? 3.637 6.337 -0.900 1.00 0.00 32 ILE A C 5
ATOM 3364 O O . ILE A 1 32 ? 4.433 7.259 -1.080 1.00 0.00 32 ILE A O 5
ATOM 3380 N N . CYS A 1 33 ? 3.952 5.061 -1.096 1.00 0.00 33 CYS A N 5
ATOM 3381 C CA . CYS A 1 33 ? 5.280 4.661 -1.544 1.00 0.00 33 CYS A CA 5
ATOM 3382 C C . CYS A 1 33 ? 5.807 5.619 -2.608 1.00 0.00 33 CYS A C 5
ATOM 3383 O O . CYS A 1 33 ? 6.941 6.091 -2.527 1.00 0.00 33 CYS A O 5
ATOM 3390 N N . ALA A 1 34 ? 4.975 5.903 -3.605 1.00 0.00 34 ALA A N 5
ATOM 3391 C CA . ALA A 1 34 ? 5.355 6.807 -4.684 1.00 0.00 34 ALA A CA 5
ATOM 3392 C C . ALA A 1 34 ? 5.632 8.209 -4.153 1.00 0.00 34 ALA A C 5
ATOM 3393 O O . ALA A 1 34 ? 6.586 8.865 -4.574 1.00 0.00 34 ALA A O 5
ATOM 3400 N N . ILE A 1 35 ? 4.794 8.663 -3.228 1.00 0.00 35 ILE A N 5
ATOM 3401 C CA . ILE A 1 35 ? 4.950 9.988 -2.641 1.00 0.00 35 ILE A CA 5
ATOM 3402 C C . ILE A 1 35 ? 5.649 9.911 -1.288 1.00 0.00 35 ILE A C 5
ATOM 3403 O O . ILE A 1 35 ? 5.258 10.586 -0.336 1.00 0.00 35 ILE A O 5
ATOM 3419 N N . SER A 1 36 ? 6.687 9.084 -1.211 1.00 0.00 36 SER A N 5
ATOM 3420 C CA . SER A 1 36 ? 7.440 8.916 0.026 1.00 0.00 36 SER A CA 5
ATOM 3421 C C . SER A 1 36 ? 8.937 9.065 -0.225 1.00 0.00 36 SER A C 5
ATOM 3422 O O . SER A 1 36 ? 9.753 8.365 0.376 1.00 0.00 36 SER A O 5
ATOM 3430 N N . HIS A 1 37 ? 9.292 9.983 -1.118 1.00 0.00 37 HIS A N 5
ATOM 3431 C CA . HIS A 1 37 ? 10.692 10.226 -1.450 1.00 0.00 37 HIS A CA 5
ATOM 3432 C C . HIS A 1 37 ? 11.455 8.912 -1.584 1.00 0.00 37 HIS A C 5
ATOM 3433 O O . HIS A 1 37 ? 12.663 8.855 -1.352 1.00 0.00 37 HIS A O 5
ATOM 3447 N N . THR A 1 38 ? 10.741 7.855 -1.960 1.00 0.00 38 THR A N 5
ATOM 3448 C CA . THR A 1 38 ? 11.350 6.541 -2.123 1.00 0.00 38 THR A CA 5
ATOM 3449 C C . THR A 1 38 ? 11.437 6.154 -3.595 1.00 0.00 38 THR A C 5
ATOM 3450 O O . THR A 1 38 ? 12.528 5.948 -4.130 1.00 0.00 38 THR A O 5
ATOM 3461 N N . HIS A 1 39 ? 10.283 6.057 -4.247 1.00 0.00 39 HIS A N 5
ATOM 3462 C CA . HIS A 1 39 ? 10.229 5.696 -5.659 1.00 0.00 39 HIS A CA 5
ATOM 3463 C C . HIS A 1 39 ? 9.975 6.926 -6.525 1.00 0.00 39 HIS A C 5
ATOM 3464 O O . HIS A 1 39 ? 10.188 6.899 -7.737 1.00 0.00 39 HIS A O 5
ATOM 3478 N N . ARG A 1 40 ? 9.517 8.003 -5.895 1.00 0.00 40 ARG A N 5
ATOM 3479 C CA . ARG A 1 40 ? 9.231 9.242 -6.608 1.00 0.00 40 ARG A CA 5
ATOM 3480 C C . ARG A 1 40 ? 10.268 9.492 -7.699 1.00 0.00 40 ARG A C 5
ATOM 3481 O O . ARG A 1 40 ? 9.921 9.743 -8.853 1.00 0.00 40 ARG A O 5
ATOM 3502 N N . ALA A 1 41 ? 11.541 9.424 -7.325 1.00 0.00 41 ALA A N 5
ATOM 3503 C CA . ALA A 1 41 ? 12.628 9.642 -8.271 1.00 0.00 41 ALA A CA 5
ATOM 3504 C C . ALA A 1 41 ? 12.567 8.638 -9.418 1.00 0.00 41 ALA A C 5
ATOM 3505 O O . ALA A 1 41 ? 12.760 8.995 -10.580 1.00 0.00 41 ALA A O 5
ATOM 3512 N N . HIS A 1 42 ? 12.299 7.380 -9.083 1.00 0.00 42 HIS A N 5
ATOM 3513 C CA . HIS A 1 42 ? 12.213 6.324 -10.086 1.00 0.00 42 HIS A CA 5
ATOM 3514 C C . HIS A 1 42 ? 11.034 6.560 -11.024 1.00 0.00 42 HIS A C 5
ATOM 3515 O O . HIS A 1 42 ? 10.286 7.526 -10.868 1.00 0.00 42 HIS A O 5
ATOM 3529 N N . THR A 1 43 ? 10.873 5.672 -12.000 1.00 0.00 43 THR A N 5
ATOM 3530 C CA . THR A 1 43 ? 9.787 5.785 -12.965 1.00 0.00 43 THR A CA 5
ATOM 3531 C C . THR A 1 43 ? 8.615 4.888 -12.581 1.00 0.00 43 THR A C 5
ATOM 3532 O O . THR A 1 43 ? 8.483 3.772 -13.084 1.00 0.00 43 THR A O 5
ATOM 3543 N N . VAL A 1 44 ? 7.765 5.383 -11.687 1.00 0.00 44 VAL A N 5
ATOM 3544 C CA . VAL A 1 44 ? 6.603 4.627 -11.237 1.00 0.00 44 VAL A CA 5
ATOM 3545 C C . VAL A 1 44 ? 5.541 4.549 -12.328 1.00 0.00 44 VAL A C 5
ATOM 3546 O O . VAL A 1 44 ? 5.139 5.567 -12.892 1.00 0.00 44 VAL A O 5
ATOM 3559 N N . VAL A 1 45 ? 5.090 3.333 -12.622 1.00 0.00 45 VAL A N 5
ATOM 3560 C CA . VAL A 1 45 ? 4.074 3.122 -13.646 1.00 0.00 45 VAL A CA 5
ATOM 3561 C C . VAL A 1 45 ? 2.807 2.521 -13.046 1.00 0.00 45 VAL A C 5
ATOM 3562 O O . VAL A 1 45 ? 2.853 1.694 -12.136 1.00 0.00 45 VAL A O 5
ATOM 3575 N N . PRO A 1 46 ? 1.647 2.946 -13.568 1.00 0.00 46 PRO A N 5
ATOM 3576 C CA . PRO A 1 46 ? 0.345 2.462 -13.101 1.00 0.00 46 PRO A CA 5
ATOM 3577 C C . PRO A 1 46 ? 0.096 1.006 -13.481 1.00 0.00 46 PRO A C 5
ATOM 3578 O O . PRO A 1 46 ? 0.137 0.646 -14.658 1.00 0.00 46 PRO A O 5
ATOM 3589 N N . LEU A 1 47 ? -0.162 0.173 -12.479 1.00 0.00 47 LEU A N 5
ATOM 3590 C CA . LEU A 1 47 ? -0.418 -1.244 -12.708 1.00 0.00 47 LEU A CA 5
ATOM 3591 C C . LEU A 1 47 ? -1.768 -1.451 -13.387 1.00 0.00 47 LEU A C 5
ATOM 3592 O O . LEU A 1 47 ? -1.859 -2.114 -14.421 1.00 0.00 47 LEU A O 5
ATOM 3608 N N . SER A 1 48 ? -2.814 -0.877 -12.801 1.00 0.00 48 SER A N 5
ATOM 3609 C CA . SER A 1 48 ? -4.160 -1.000 -13.348 1.00 0.00 48 SER A CA 5
ATOM 3610 C C . SER A 1 48 ? -4.408 0.056 -14.421 1.00 0.00 48 SER A C 5
ATOM 3611 O O . SER A 1 48 ? -4.949 1.125 -14.142 1.00 0.00 48 SER A O 5
ATOM 3619 N N . GLY A 1 49 ? -4.008 -0.253 -15.651 1.00 0.00 49 GLY A N 5
ATOM 3620 C CA . GLY A 1 49 ? -4.195 0.678 -16.748 1.00 0.00 49 GLY A CA 5
ATOM 3621 C C . GLY A 1 49 ? -3.825 0.076 -18.089 1.00 0.00 49 GLY A C 5
ATOM 3622 O O . GLY A 1 49 ? -2.882 -0.707 -18.203 1.00 0.00 49 GLY A O 5
ATOM 3626 N N . PRO A 1 50 ? -4.580 0.443 -19.135 1.00 0.00 50 PRO A N 5
ATOM 3627 C CA . PRO A 1 50 ? -4.346 -0.056 -20.493 1.00 0.00 50 PRO A CA 5
ATOM 3628 C C . PRO A 1 50 ? -3.061 0.498 -21.101 1.00 0.00 50 PRO A C 5
ATOM 3629 O O . PRO A 1 50 ? -2.350 1.278 -20.468 1.00 0.00 50 PRO A O 5
ATOM 3640 N N . SER A 1 51 ? -2.771 0.090 -22.332 1.00 0.00 51 SER A N 5
ATOM 3641 C CA . SER A 1 51 ? -1.570 0.544 -23.024 1.00 0.00 51 SER A CA 5
ATOM 3642 C C . SER A 1 51 ? -1.331 2.031 -22.781 1.00 0.00 51 SER A C 5
ATOM 3643 O O . SER A 1 51 ? -2.057 2.880 -23.299 1.00 0.00 51 SER A O 5
ATOM 3651 N N . SER A 1 52 ? -0.309 2.338 -21.988 1.00 0.00 52 SER A N 5
ATOM 3652 C CA . SER A 1 52 ? 0.024 3.722 -21.672 1.00 0.00 52 SER A CA 5
ATOM 3653 C C . SER A 1 52 ? 0.967 4.307 -22.719 1.00 0.00 52 SER A C 5
ATOM 3654 O O . SER A 1 52 ? 2.082 3.821 -22.906 1.00 0.00 52 SER A O 5
ATOM 3662 N N . GLY A 1 53 ? 0.511 5.354 -23.399 1.00 0.00 53 GLY A N 5
ATOM 3663 C CA . GLY A 1 53 ? 1.326 5.988 -24.419 1.00 0.00 53 GLY A CA 5
ATOM 3664 C C . GLY A 1 53 ? 1.037 7.470 -24.553 1.00 0.00 53 GLY A C 5
ATOM 3665 O O . GLY A 1 53 ? -0.115 7.838 -24.777 1.00 0.00 53 GLY A O 5
ATOM 3671 N N . GLY A 1 1 ? -24.198 -14.163 -4.050 1.00 0.00 1 GLY A N 6
ATOM 3672 C CA . GLY A 1 1 ? -23.202 -13.240 -4.561 1.00 0.00 1 GLY A CA 6
ATOM 3673 C C . GLY A 1 1 ? -22.612 -12.363 -3.474 1.00 0.00 1 GLY A C 6
ATOM 3674 O O . GLY A 1 1 ? -23.008 -11.208 -3.315 1.00 0.00 1 GLY A O 6
ATOM 3678 N N . SER A 1 2 ? -21.664 -12.913 -2.722 1.00 0.00 2 SER A N 6
ATOM 3679 C CA . SER A 1 2 ? -21.023 -12.175 -1.640 1.00 0.00 2 SER A CA 6
ATOM 3680 C C . SER A 1 2 ? -19.891 -11.302 -2.174 1.00 0.00 2 SER A C 6
ATOM 3681 O O . SER A 1 2 ? -19.483 -11.433 -3.328 1.00 0.00 2 SER A O 6
ATOM 3689 N N . SER A 1 3 ? -19.389 -10.411 -1.325 1.00 0.00 3 SER A N 6
ATOM 3690 C CA . SER A 1 3 ? -18.307 -9.513 -1.712 1.00 0.00 3 SER A CA 6
ATOM 3691 C C . SER A 1 3 ? -17.116 -9.661 -0.770 1.00 0.00 3 SER A C 6
ATOM 3692 O O . SER A 1 3 ? -17.257 -9.561 0.448 1.00 0.00 3 SER A O 6
ATOM 3700 N N . GLY A 1 4 ? -15.941 -9.900 -1.345 1.00 0.00 4 GLY A N 6
ATOM 3701 C CA . GLY A 1 4 ? -14.741 -10.059 -0.544 1.00 0.00 4 GLY A CA 6
ATOM 3702 C C . GLY A 1 4 ? -13.510 -9.498 -1.226 1.00 0.00 4 GLY A C 6
ATOM 3703 O O . GLY A 1 4 ? -13.130 -8.351 -0.991 1.00 0.00 4 GLY A O 6
ATOM 3707 N N . SER A 1 5 ? -12.883 -10.308 -2.073 1.00 0.00 5 SER A N 6
ATOM 3708 C CA . SER A 1 5 ? -11.683 -9.888 -2.787 1.00 0.00 5 SER A CA 6
ATOM 3709 C C . SER A 1 5 ? -11.293 -10.916 -3.845 1.00 0.00 5 SER A C 6
ATOM 3710 O O . SER A 1 5 ? -10.983 -12.063 -3.527 1.00 0.00 5 SER A O 6
ATOM 3718 N N . SER A 1 6 ? -11.311 -10.494 -5.106 1.00 0.00 6 SER A N 6
ATOM 3719 C CA . SER A 1 6 ? -10.963 -11.378 -6.212 1.00 0.00 6 SER A CA 6
ATOM 3720 C C . SER A 1 6 ? -9.543 -11.106 -6.698 1.00 0.00 6 SER A C 6
ATOM 3721 O O . SER A 1 6 ? -9.279 -11.087 -7.900 1.00 0.00 6 SER A O 6
ATOM 3729 N N . GLY A 1 7 ? -8.631 -10.896 -5.754 1.00 0.00 7 GLY A N 6
ATOM 3730 C CA . GLY A 1 7 ? -7.248 -10.627 -6.105 1.00 0.00 7 GLY A CA 6
ATOM 3731 C C . GLY A 1 7 ? -6.767 -9.289 -5.581 1.00 0.00 7 GLY A C 6
ATOM 3732 O O . GLY A 1 7 ? -6.033 -8.576 -6.265 1.00 0.00 7 GLY A O 6
ATOM 3736 N N . GLU A 1 8 ? -7.182 -8.947 -4.365 1.00 0.00 8 GLU A N 6
ATOM 3737 C CA . GLU A 1 8 ? -6.789 -7.683 -3.752 1.00 0.00 8 GLU A CA 6
ATOM 3738 C C . GLU A 1 8 ? -5.476 -7.833 -2.989 1.00 0.00 8 GLU A C 6
ATOM 3739 O O . GLU A 1 8 ? -5.352 -8.684 -2.108 1.00 0.00 8 GLU A O 6
ATOM 3751 N N . SER A 1 9 ? -4.499 -7.002 -3.335 1.00 0.00 9 SER A N 6
ATOM 3752 C CA . SER A 1 9 ? -3.194 -7.044 -2.686 1.00 0.00 9 SER A CA 6
ATOM 3753 C C . SER A 1 9 ? -2.909 -5.737 -1.953 1.00 0.00 9 SER A C 6
ATOM 3754 O O . SER A 1 9 ? -3.574 -4.725 -2.181 1.00 0.00 9 SER A O 6
ATOM 3762 N N . LEU A 1 10 ? -1.916 -5.765 -1.070 1.00 0.00 10 LEU A N 6
ATOM 3763 C CA . LEU A 1 10 ? -1.541 -4.583 -0.302 1.00 0.00 10 LEU A CA 6
ATOM 3764 C C . LEU A 1 10 ? -0.034 -4.537 -0.075 1.00 0.00 10 LEU A C 6
ATOM 3765 O O . LEU A 1 10 ? 0.632 -5.572 -0.041 1.00 0.00 10 LEU A O 6
ATOM 3781 N N . CYS A 1 11 ? 0.499 -3.330 0.083 1.00 0.00 11 CYS A N 6
ATOM 3782 C CA . CYS A 1 11 ? 1.927 -3.147 0.310 1.00 0.00 11 CYS A CA 6
ATOM 3783 C C . CYS A 1 11 ? 2.373 -3.867 1.580 1.00 0.00 11 CYS A C 6
ATOM 3784 O O . CYS A 1 11 ? 1.732 -3.785 2.627 1.00 0.00 11 CYS A O 6
ATOM 3791 N N . PRO A 1 12 ? 3.499 -4.590 1.485 1.00 0.00 12 PRO A N 6
ATOM 3792 C CA . PRO A 1 12 ? 4.056 -5.338 2.616 1.00 0.00 12 PRO A CA 6
ATOM 3793 C C . PRO A 1 12 ? 4.619 -4.420 3.697 1.00 0.00 12 PRO A C 6
ATOM 3794 O O . PRO A 1 12 ? 5.175 -4.886 4.691 1.00 0.00 12 PRO A O 6
ATOM 3805 N N . GLN A 1 13 ? 4.472 -3.115 3.494 1.00 0.00 13 GLN A N 6
ATOM 3806 C CA . GLN A 1 13 ? 4.967 -2.133 4.452 1.00 0.00 13 GLN A CA 6
ATOM 3807 C C . GLN A 1 13 ? 3.866 -1.152 4.842 1.00 0.00 13 GLN A C 6
ATOM 3808 O O . GLN A 1 13 ? 3.726 -0.794 6.012 1.00 0.00 13 GLN A O 6
ATOM 3822 N N . HIS A 1 14 ? 3.088 -0.719 3.855 1.00 0.00 14 HIS A N 6
ATOM 3823 C CA . HIS A 1 14 ? 2.000 0.222 4.096 1.00 0.00 14 HIS A CA 6
ATOM 3824 C C . HIS A 1 14 ? 0.655 -0.499 4.125 1.00 0.00 14 HIS A C 6
ATOM 3825 O O . HIS A 1 14 ? -0.339 0.039 4.612 1.00 0.00 14 HIS A O 6
ATOM 3839 N N . HIS A 1 15 ? 0.632 -1.719 3.598 1.00 0.00 15 HIS A N 6
ATOM 3840 C CA . HIS A 1 15 ? -0.591 -2.514 3.563 1.00 0.00 15 HIS A CA 6
ATOM 3841 C C . HIS A 1 15 ? -1.721 -1.741 2.890 1.00 0.00 15 HIS A C 6
ATOM 3842 O O . HIS A 1 15 ? -2.871 -1.805 3.322 1.00 0.00 15 HIS A O 6
ATOM 3856 N N . GLU A 1 16 ? -1.385 -1.011 1.831 1.00 0.00 16 GLU A N 6
ATOM 3857 C CA . GLU A 1 16 ? -2.372 -0.226 1.100 1.00 0.00 16 GLU A CA 6
ATOM 3858 C C . GLU A 1 16 ? -2.576 -0.780 -0.307 1.00 0.00 16 GLU A C 6
ATOM 3859 O O . GLU A 1 16 ? -1.675 -1.390 -0.881 1.00 0.00 16 GLU A O 6
ATOM 3871 N N . ALA A 1 17 ? -3.767 -0.564 -0.855 1.00 0.00 17 ALA A N 6
ATOM 3872 C CA . ALA A 1 17 ? -4.090 -1.041 -2.194 1.00 0.00 17 ALA A CA 6
ATOM 3873 C C . ALA A 1 17 ? -2.939 -0.782 -3.161 1.00 0.00 17 ALA A C 6
ATOM 3874 O O . ALA A 1 17 ? -2.531 0.362 -3.364 1.00 0.00 17 ALA A O 6
ATOM 3881 N N . LEU A 1 18 ? -2.420 -1.851 -3.754 1.00 0.00 18 LEU A N 6
ATOM 3882 C CA . LEU A 1 18 ? -1.315 -1.739 -4.700 1.00 0.00 18 LEU A CA 6
ATOM 3883 C C . LEU A 1 18 ? -1.823 -1.377 -6.091 1.00 0.00 18 LEU A C 6
ATOM 3884 O O . LEU A 1 18 ? -2.358 -2.223 -6.807 1.00 0.00 18 LEU A O 6
ATOM 3900 N N . SER A 1 19 ? -1.651 -0.114 -6.469 1.00 0.00 19 SER A N 6
ATOM 3901 C CA . SER A 1 19 ? -2.094 0.361 -7.775 1.00 0.00 19 SER A CA 6
ATOM 3902 C C . SER A 1 19 ? -0.964 1.084 -8.502 1.00 0.00 19 SER A C 6
ATOM 3903 O O . SER A 1 19 ? -1.205 1.973 -9.319 1.00 0.00 19 SER A O 6
ATOM 3911 N N . LEU A 1 20 ? 0.270 0.696 -8.198 1.00 0.00 20 LEU A N 6
ATOM 3912 C CA . LEU A 1 20 ? 1.439 1.306 -8.822 1.00 0.00 20 LEU A CA 6
ATOM 3913 C C . LEU A 1 20 ? 2.575 0.297 -8.954 1.00 0.00 20 LEU A C 6
ATOM 3914 O O . LEU A 1 20 ? 2.625 -0.695 -8.227 1.00 0.00 20 LEU A O 6
ATOM 3930 N N . PHE A 1 21 ? 3.486 0.559 -9.885 1.00 0.00 21 PHE A N 6
ATOM 3931 C CA . PHE A 1 21 ? 4.623 -0.326 -10.112 1.00 0.00 21 PHE A CA 6
ATOM 3932 C C . PHE A 1 21 ? 5.886 0.477 -10.411 1.00 0.00 21 PHE A C 6
ATOM 3933 O O . PHE A 1 21 ? 5.845 1.4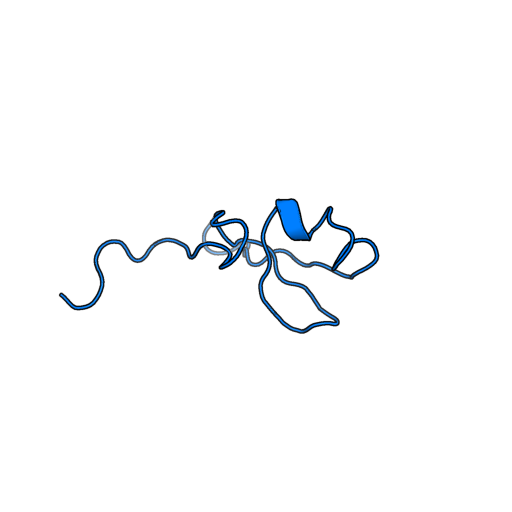73 -11.133 1.00 0.00 21 PHE A O 6
ATOM 3950 N N . CYS A 1 22 ? 7.007 0.035 -9.851 1.00 0.00 22 CYS A N 6
ATOM 3951 C CA . CYS A 1 22 ? 8.282 0.711 -10.055 1.00 0.00 22 CYS A CA 6
ATOM 3952 C C . CYS A 1 22 ? 9.194 -0.110 -10.962 1.00 0.00 22 CYS A C 6
ATOM 3953 O O . CYS A 1 22 ? 9.521 -1.257 -10.656 1.00 0.00 22 CYS A O 6
ATOM 3960 N N . TYR A 1 23 ? 9.600 0.485 -12.078 1.00 0.00 23 TYR A N 6
ATOM 3961 C CA . TYR A 1 23 ? 10.472 -0.192 -13.031 1.00 0.00 23 TYR A CA 6
ATOM 3962 C C . TYR A 1 23 ? 11.836 -0.481 -12.411 1.00 0.00 23 TYR A C 6
ATOM 3963 O O . TYR A 1 23 ? 12.214 -1.638 -12.230 1.00 0.00 23 TYR A O 6
ATOM 3981 N N . GLU A 1 24 ? 12.569 0.580 -12.088 1.00 0.00 24 GLU A N 6
ATOM 3982 C CA . GLU A 1 24 ? 13.891 0.440 -11.488 1.00 0.00 24 GLU A CA 6
ATOM 3983 C C . GLU A 1 24 ? 13.902 -0.678 -10.450 1.00 0.00 24 GLU A C 6
ATOM 3984 O O . GLU A 1 24 ? 14.711 -1.603 -10.526 1.00 0.00 24 GLU A O 6
ATOM 3996 N N . ASP A 1 25 ? 12.999 -0.585 -9.479 1.00 0.00 25 ASP A N 6
ATOM 3997 C CA . ASP A 1 25 ? 12.904 -1.588 -8.425 1.00 0.00 25 ASP A CA 6
ATOM 3998 C C . ASP A 1 25 ? 12.252 -2.865 -8.947 1.00 0.00 25 ASP A C 6
ATOM 3999 O O . ASP A 1 25 ? 12.373 -3.927 -8.339 1.00 0.00 25 ASP A O 6
ATOM 4008 N N . GLN A 1 26 ? 11.559 -2.750 -10.076 1.00 0.00 26 GLN A N 6
ATOM 4009 C CA . GLN A 1 26 ? 10.886 -3.895 -10.678 1.00 0.00 26 GLN A CA 6
ATOM 4010 C C . GLN A 1 26 ? 9.949 -4.563 -9.678 1.00 0.00 26 GLN A C 6
ATOM 4011 O O . GLN A 1 26 ? 9.888 -5.789 -9.594 1.00 0.00 26 GLN A O 6
ATOM 4025 N N . GLU A 1 27 ? 9.220 -3.748 -8.922 1.00 0.00 27 GLU A N 6
ATOM 4026 C CA . GLU A 1 27 ? 8.286 -4.262 -7.926 1.00 0.00 27 GLU A CA 6
ATOM 4027 C C . GLU A 1 27 ? 7.023 -3.407 -7.873 1.00 0.00 27 GLU A C 6
ATOM 4028 O O . GLU A 1 27 ? 7.038 -2.235 -8.247 1.00 0.00 27 GLU A O 6
ATOM 4040 N N . ALA A 1 28 ? 5.931 -4.003 -7.405 1.00 0.00 28 ALA A N 6
ATOM 4041 C CA . ALA A 1 28 ? 4.660 -3.297 -7.301 1.00 0.00 28 ALA A CA 6
ATOM 4042 C C . ALA A 1 28 ? 4.584 -2.492 -6.008 1.00 0.00 28 ALA A C 6
ATOM 4043 O O . ALA A 1 28 ? 4.592 -3.055 -4.913 1.00 0.00 28 ALA A O 6
ATOM 4050 N N . VAL A 1 29 ? 4.510 -1.172 -6.142 1.00 0.00 29 VAL A N 6
ATOM 4051 C CA . VAL A 1 29 ? 4.431 -0.289 -4.984 1.00 0.00 29 VAL A CA 6
ATOM 4052 C C . VAL A 1 29 ? 2.995 0.156 -4.728 1.00 0.00 29 VAL A C 6
ATOM 4053 O O . VAL A 1 29 ? 2.069 -0.271 -5.418 1.00 0.00 29 VAL A O 6
ATOM 4066 N N . CYS A 1 30 ? 2.817 1.017 -3.733 1.00 0.00 30 CYS A N 6
ATOM 4067 C CA . CYS A 1 30 ? 1.494 1.522 -3.385 1.00 0.00 30 CYS A CA 6
ATOM 4068 C C . CYS A 1 30 ? 1.475 3.048 -3.392 1.00 0.00 30 CYS A C 6
ATOM 4069 O O . CYS A 1 30 ? 2.523 3.694 -3.340 1.00 0.00 30 CYS A O 6
ATOM 4076 N N . LEU A 1 31 ? 0.277 3.618 -3.457 1.00 0.00 31 LEU A N 6
ATOM 4077 C CA . LEU A 1 31 ? 0.120 5.068 -3.471 1.00 0.00 31 LEU A CA 6
ATOM 4078 C C . LEU A 1 31 ? 1.125 5.734 -2.537 1.00 0.00 31 LEU A C 6
ATOM 4079 O O . LEU A 1 31 ? 1.923 6.570 -2.962 1.00 0.00 31 LEU A O 6
ATOM 4095 N N . ILE A 1 32 ? 1.082 5.356 -1.264 1.00 0.00 32 ILE A N 6
ATOM 4096 C CA . ILE A 1 32 ? 1.992 5.915 -0.271 1.00 0.00 32 ILE A CA 6
ATOM 4097 C C . ILE A 1 32 ? 3.419 5.976 -0.806 1.00 0.00 32 ILE A C 6
ATOM 4098 O O . ILE A 1 32 ? 4.024 7.047 -0.869 1.00 0.00 32 ILE A O 6
ATOM 4114 N N . CYS A 1 33 ? 3.950 4.821 -1.191 1.00 0.00 33 CYS A N 6
ATOM 4115 C CA . CYS A 1 33 ? 5.306 4.742 -1.723 1.00 0.00 33 CYS A CA 6
ATOM 4116 C C . CYS A 1 33 ? 5.575 5.885 -2.698 1.00 0.00 33 CYS A C 6
ATOM 4117 O O . CYS A 1 33 ? 6.560 6.610 -2.563 1.00 0.00 33 CYS A O 6
ATOM 4124 N N . ALA A 1 34 ? 4.693 6.038 -3.680 1.00 0.00 34 ALA A N 6
ATOM 4125 C CA . ALA A 1 34 ? 4.833 7.092 -4.676 1.00 0.00 34 ALA A CA 6
ATOM 4126 C C . ALA A 1 34 ? 5.229 8.413 -4.025 1.00 0.00 34 ALA A C 6
ATOM 4127 O O . ALA A 1 34 ? 6.284 8.973 -4.325 1.00 0.00 34 ALA A O 6
ATOM 4134 N N . ILE A 1 35 ? 4.376 8.907 -3.133 1.00 0.00 35 ILE A N 6
ATOM 4135 C CA . ILE A 1 35 ? 4.638 10.162 -2.440 1.00 0.00 35 ILE A CA 6
ATOM 4136 C C . ILE A 1 35 ? 5.541 9.944 -1.230 1.00 0.00 35 ILE A C 6
ATOM 4137 O O . ILE A 1 35 ? 5.401 10.617 -0.209 1.00 0.00 35 ILE A O 6
ATOM 4153 N N . SER A 1 36 ? 6.469 9.001 -1.354 1.00 0.00 36 SER A N 6
ATOM 4154 C CA . SER A 1 36 ? 7.395 8.692 -0.271 1.00 0.00 36 SER A CA 6
ATOM 4155 C C . SER A 1 36 ? 8.840 8.750 -0.758 1.00 0.00 36 SER A C 6
ATOM 4156 O O . SER A 1 36 ? 9.187 8.155 -1.778 1.00 0.00 36 SER A O 6
ATOM 4164 N N . HIS A 1 37 ? 9.678 9.471 -0.020 1.00 0.00 37 HIS A N 6
ATOM 4165 C CA . HIS A 1 37 ? 11.086 9.606 -0.375 1.00 0.00 37 HIS A CA 6
ATOM 4166 C C . HIS A 1 37 ? 11.613 8.321 -1.006 1.00 0.00 37 HIS A C 6
ATOM 4167 O O . HIS A 1 37 ? 12.429 8.358 -1.928 1.00 0.00 37 HIS A O 6
ATOM 4181 N N . THR A 1 38 ? 11.142 7.184 -0.504 1.00 0.00 38 THR A N 6
ATOM 4182 C CA . THR A 1 38 ? 11.567 5.888 -1.016 1.00 0.00 38 THR A CA 6
ATOM 4183 C C . THR A 1 38 ? 11.378 5.805 -2.527 1.00 0.00 38 THR A C 6
ATOM 4184 O O . THR A 1 38 ? 12.343 5.645 -3.276 1.00 0.00 38 THR A O 6
ATOM 4195 N N . HIS A 1 39 ? 10.129 5.915 -2.969 1.00 0.00 39 HIS A N 6
ATOM 4196 C CA . HIS A 1 39 ? 9.814 5.853 -4.392 1.00 0.00 39 HIS A CA 6
ATOM 4197 C C . HIS A 1 39 ? 9.240 7.181 -4.878 1.00 0.00 39 HIS A C 6
ATOM 4198 O O . HIS A 1 39 ? 8.215 7.212 -5.560 1.00 0.00 39 HIS A O 6
ATOM 4212 N N . ARG A 1 40 ? 9.907 8.274 -4.524 1.00 0.00 40 ARG A N 6
ATOM 4213 C CA . ARG A 1 40 ? 9.461 9.604 -4.923 1.00 0.00 40 ARG A CA 6
ATOM 4214 C C . ARG A 1 40 ? 10.134 10.035 -6.223 1.00 0.00 40 ARG A C 6
ATOM 4215 O O . ARG A 1 40 ? 9.478 10.526 -7.140 1.00 0.00 40 ARG A O 6
ATOM 4236 N N . ALA A 1 41 ? 11.449 9.849 -6.292 1.00 0.00 41 ALA A N 6
ATOM 4237 C CA . ALA A 1 41 ? 12.210 10.217 -7.479 1.00 0.00 41 ALA A CA 6
ATOM 4238 C C . ALA A 1 41 ? 12.493 8.998 -8.351 1.00 0.00 41 ALA A C 6
ATOM 4239 O O . ALA A 1 41 ? 13.576 8.868 -8.921 1.00 0.00 41 ALA A O 6
ATOM 4246 N N . HIS A 1 42 ? 11.512 8.106 -8.449 1.00 0.00 42 HIS A N 6
ATOM 4247 C CA . HIS A 1 42 ? 11.656 6.897 -9.251 1.00 0.00 42 HIS A CA 6
ATOM 4248 C C . HIS A 1 42 ? 10.670 6.897 -10.416 1.00 0.00 42 HIS A C 6
ATOM 4249 O O . HIS A 1 42 ? 9.875 7.825 -10.571 1.00 0.00 42 HIS A O 6
ATOM 4263 N N . THR A 1 43 ? 10.728 5.851 -11.234 1.00 0.00 43 THR A N 6
ATOM 4264 C CA . THR A 1 43 ? 9.843 5.731 -12.386 1.00 0.00 43 THR A CA 6
ATOM 4265 C C . THR A 1 43 ? 8.684 4.785 -12.093 1.00 0.00 43 THR A C 6
ATOM 4266 O O . THR A 1 43 ? 8.710 3.617 -12.481 1.00 0.00 43 THR A O 6
ATOM 4277 N N . VAL A 1 44 ? 7.668 5.297 -11.405 1.00 0.00 44 VAL A N 6
ATOM 4278 C CA . VAL A 1 44 ? 6.498 4.498 -11.062 1.00 0.00 44 VAL A CA 6
ATOM 4279 C C . VAL A 1 44 ? 5.382 4.691 -12.082 1.00 0.00 44 VAL A C 6
ATOM 4280 O O . VAL A 1 44 ? 5.043 5.818 -12.443 1.00 0.00 44 VAL A O 6
ATOM 4293 N N . VAL A 1 45 ? 4.812 3.582 -12.545 1.00 0.00 45 VAL A N 6
ATOM 4294 C CA . VAL A 1 45 ? 3.732 3.628 -13.523 1.00 0.00 45 VAL A CA 6
ATOM 4295 C C . VAL A 1 45 ? 2.443 3.057 -12.945 1.00 0.00 45 VAL A C 6
ATOM 4296 O O . VAL A 1 45 ? 2.450 2.099 -12.172 1.00 0.00 45 VAL A O 6
ATOM 4309 N N . PRO A 1 46 ? 1.306 3.657 -13.328 1.00 0.00 46 PRO A N 6
ATOM 4310 C CA . PRO A 1 46 ? -0.014 3.224 -12.861 1.00 0.00 46 PRO A CA 6
ATOM 4311 C C . PRO A 1 46 ? -0.419 1.872 -13.438 1.00 0.00 46 PRO A C 6
ATOM 4312 O O . PRO A 1 46 ? -0.378 1.666 -14.652 1.00 0.00 46 PRO A O 6
ATOM 4323 N N . LEU A 1 47 ? -0.809 0.953 -12.562 1.00 0.00 47 LEU A N 6
ATOM 4324 C CA . LEU A 1 47 ? -1.222 -0.381 -12.985 1.00 0.00 47 LEU A CA 6
ATOM 4325 C C . LEU A 1 47 ? -2.739 -0.464 -13.121 1.00 0.00 47 LEU A C 6
ATOM 4326 O O . LEU A 1 47 ? -3.389 -1.268 -12.452 1.00 0.00 47 LEU A O 6
ATOM 4342 N N . SER A 1 48 ? -3.297 0.371 -13.991 1.00 0.00 48 SER A N 6
ATOM 4343 C CA . SER A 1 48 ? -4.738 0.393 -14.214 1.00 0.00 48 SER A CA 6
ATOM 4344 C C . SER A 1 48 ? -5.091 1.283 -15.402 1.00 0.00 48 SER A C 6
ATOM 4345 O O . SER A 1 48 ? -4.560 2.384 -15.547 1.00 0.00 48 SER A O 6
ATOM 4353 N N . GLY A 1 49 ? -5.992 0.797 -16.250 1.00 0.00 49 GLY A N 6
ATOM 4354 C CA . GLY A 1 49 ? -6.401 1.560 -17.415 1.00 0.00 49 GLY A CA 6
ATOM 4355 C C . GLY A 1 49 ? -6.976 2.913 -17.049 1.00 0.00 49 GLY A C 6
ATOM 4356 O O . GLY A 1 49 ? -7.388 3.150 -15.913 1.00 0.00 49 GLY A O 6
ATOM 4360 N N . PRO A 1 50 ? -7.009 3.831 -18.027 1.00 0.00 50 PRO A N 6
ATOM 4361 C CA . PRO A 1 50 ? -7.536 5.184 -17.826 1.00 0.00 50 PRO A CA 6
ATOM 4362 C C . PRO A 1 50 ? -9.048 5.195 -17.631 1.00 0.00 50 PRO A C 6
ATOM 4363 O O . PRO A 1 50 ? -9.683 4.142 -17.567 1.00 0.00 50 PRO A O 6
ATOM 4374 N N . SER A 1 51 ? -9.620 6.391 -17.537 1.00 0.00 51 SER A N 6
ATOM 4375 C CA . SER A 1 51 ? -11.058 6.538 -17.346 1.00 0.00 51 SER A CA 6
ATOM 4376 C C . SER A 1 51 ? -11.823 6.021 -18.561 1.00 0.00 51 SER A C 6
ATOM 4377 O O . SER A 1 51 ? -12.788 5.269 -18.427 1.00 0.00 51 SER A O 6
ATOM 4385 N N . SER A 1 52 ? -11.385 6.431 -19.747 1.00 0.00 52 SER A N 6
ATOM 4386 C CA . SER A 1 52 ? -12.029 6.014 -20.987 1.00 0.00 52 SER A CA 6
ATOM 4387 C C . SER A 1 52 ? -11.258 4.872 -21.642 1.00 0.00 52 SER A C 6
ATOM 4388 O O . SER A 1 52 ? -10.514 5.080 -22.599 1.00 0.00 52 SER A O 6
ATOM 4396 N N . GLY A 1 53 ? -11.443 3.664 -21.118 1.00 0.00 53 GLY A N 6
ATOM 4397 C CA . GLY A 1 53 ? -10.759 2.507 -21.664 1.00 0.00 53 GLY A CA 6
ATOM 4398 C C . GLY A 1 53 ? -11.291 2.108 -23.026 1.00 0.00 53 GLY A C 6
ATOM 4399 O O . GLY A 1 53 ? -10.975 1.015 -23.496 1.00 0.00 53 GLY A O 6
ATOM 4405 N N . GLY A 1 1 ? -8.285 -20.810 6.859 1.00 0.00 1 GLY A N 7
ATOM 4406 C CA . GLY A 1 1 ? -9.549 -21.062 7.525 1.00 0.00 1 GLY A CA 7
ATOM 4407 C C . GLY A 1 1 ? -10.660 -20.162 7.021 1.00 0.00 1 GLY A C 7
ATOM 4408 O O . GLY A 1 1 ? -10.480 -19.428 6.049 1.00 0.00 1 GLY A O 7
ATOM 4412 N N . SER A 1 2 ? -11.811 -20.218 7.683 1.00 0.00 2 SER A N 7
ATOM 4413 C CA . SER A 1 2 ? -12.957 -19.405 7.293 1.00 0.00 2 SER A CA 7
ATOM 4414 C C . SER A 1 2 ? -12.512 -18.014 6.853 1.00 0.00 2 SER A C 7
ATOM 4415 O O . SER A 1 2 ? -12.148 -17.177 7.679 1.00 0.00 2 SER A O 7
ATOM 4423 N N . SER A 1 3 ? -12.544 -17.774 5.546 1.00 0.00 3 SER A N 7
ATOM 4424 C CA . SER A 1 3 ? -12.140 -16.486 4.995 1.00 0.00 3 SER A CA 7
ATOM 4425 C C . SER A 1 3 ? -12.515 -16.385 3.519 1.00 0.00 3 SER A C 7
ATOM 4426 O O . SER A 1 3 ? -12.725 -17.396 2.850 1.00 0.00 3 SER A O 7
ATOM 4434 N N . GLY A 1 4 ? -12.597 -15.156 3.019 1.00 0.00 4 GLY A N 7
ATOM 4435 C CA . GLY A 1 4 ? -12.946 -14.944 1.626 1.00 0.00 4 GLY A CA 7
ATOM 4436 C C . GLY A 1 4 ? -12.311 -13.693 1.053 1.00 0.00 4 GLY A C 7
ATOM 4437 O O . GLY A 1 4 ? -12.449 -12.606 1.614 1.00 0.00 4 GLY A O 7
ATOM 4441 N N . SER A 1 5 ? -11.611 -13.846 -0.067 1.00 0.00 5 SER A N 7
ATOM 4442 C CA . SER A 1 5 ? -10.948 -12.720 -0.713 1.00 0.00 5 SER A CA 7
ATOM 4443 C C . SER A 1 5 ? -11.243 -12.702 -2.210 1.00 0.00 5 SER A C 7
ATOM 4444 O O . SER A 1 5 ? -11.355 -13.751 -2.844 1.00 0.00 5 SER A O 7
ATOM 4452 N N . SER A 1 6 ? -11.367 -11.502 -2.768 1.00 0.00 6 SER A N 7
ATOM 4453 C CA . SER A 1 6 ? -11.652 -11.345 -4.189 1.00 0.00 6 SER A CA 7
ATOM 4454 C C . SER A 1 6 ? -10.421 -10.846 -4.939 1.00 0.00 6 SER A C 7
ATOM 4455 O O . SER A 1 6 ? -10.515 -9.962 -5.789 1.00 0.00 6 SER A O 7
ATOM 4463 N N . GLY A 1 7 ? -9.266 -11.419 -4.616 1.00 0.00 7 GLY A N 7
ATOM 4464 C CA . GLY A 1 7 ? -8.032 -11.020 -5.267 1.00 0.00 7 GLY A CA 7
ATOM 4465 C C . GLY A 1 7 ? -7.679 -9.570 -5.001 1.00 0.00 7 GLY A C 7
ATOM 4466 O O . GLY A 1 7 ? -8.359 -8.662 -5.479 1.00 0.00 7 GLY A O 7
ATOM 4470 N N . GLU A 1 8 ? -6.615 -9.352 -4.235 1.00 0.00 8 GLU A N 7
ATOM 4471 C CA . GLU A 1 8 ? -6.175 -8.002 -3.905 1.00 0.00 8 GLU A CA 7
ATOM 4472 C C . GLU A 1 8 ? -4.764 -8.015 -3.324 1.00 0.00 8 GLU A C 7
ATOM 4473 O O . GLU A 1 8 ? -4.410 -8.902 -2.548 1.00 0.00 8 GLU A O 7
ATOM 4485 N N . SER A 1 9 ? -3.964 -7.026 -3.707 1.00 0.00 9 SER A N 7
ATOM 4486 C CA . SER A 1 9 ? -2.590 -6.925 -3.229 1.00 0.00 9 SER A CA 7
ATOM 4487 C C . SER A 1 9 ? -2.391 -5.652 -2.412 1.00 0.00 9 SER A C 7
ATOM 4488 O O . SER A 1 9 ? -2.871 -4.581 -2.783 1.00 0.00 9 SER A O 7
ATOM 4496 N N . LEU A 1 10 ? -1.679 -5.777 -1.298 1.00 0.00 10 LEU A N 7
ATOM 4497 C CA . LEU A 1 10 ? -1.414 -4.637 -0.426 1.00 0.00 10 LEU A CA 7
ATOM 4498 C C . LEU A 1 10 ? 0.071 -4.537 -0.096 1.00 0.00 10 LEU A C 7
ATOM 4499 O O . LEU A 1 10 ? 0.758 -5.550 0.040 1.00 0.00 10 LEU A O 7
ATOM 4515 N N . CYS A 1 11 ? 0.562 -3.309 0.034 1.00 0.00 11 CYS A N 7
ATOM 4516 C CA . CYS A 1 11 ? 1.966 -3.075 0.351 1.00 0.00 11 CYS A CA 7
ATOM 4517 C C . CYS A 1 11 ? 2.374 -3.839 1.607 1.00 0.00 11 CYS A C 7
ATOM 4518 O O . CYS A 1 11 ? 1.678 -3.832 2.622 1.00 0.00 11 CYS A O 7
ATOM 4525 N N . PRO A 1 12 ? 3.532 -4.514 1.539 1.00 0.00 12 PRO A N 7
ATOM 4526 C CA . PRO A 1 12 ? 4.060 -5.295 2.661 1.00 0.00 12 PRO A CA 7
ATOM 4527 C C . PRO A 1 12 ? 4.530 -4.411 3.812 1.00 0.00 12 PRO A C 7
ATOM 4528 O O . PRO A 1 12 ? 5.042 -4.905 4.816 1.00 0.00 12 PRO A O 7
ATOM 4539 N N . GLN A 1 13 ? 4.354 -3.103 3.657 1.00 0.00 13 GLN A N 7
ATOM 4540 C CA . GLN A 1 13 ? 4.761 -2.151 4.684 1.00 0.00 13 GLN A CA 7
ATOM 4541 C C . GLN A 1 13 ? 3.619 -1.200 5.028 1.00 0.00 13 GLN A C 7
ATOM 4542 O O . GLN A 1 13 ? 3.450 -0.808 6.183 1.00 0.00 13 GLN A O 7
ATOM 4556 N N . HIS A 1 14 ? 2.837 -0.832 4.018 1.00 0.00 14 HIS A N 7
ATOM 4557 C CA . HIS A 1 14 ? 1.711 0.074 4.214 1.00 0.00 14 HIS A CA 7
ATOM 4558 C C . HIS A 1 14 ? 0.386 -0.665 4.055 1.00 0.00 14 HIS A C 7
ATOM 4559 O O . HIS A 1 14 ? -0.686 -0.063 4.131 1.00 0.00 14 HIS A O 7
ATOM 4573 N N . HIS A 1 15 ? 0.466 -1.973 3.833 1.00 0.00 15 HIS A N 7
ATOM 4574 C CA . HIS A 1 15 ? -0.727 -2.795 3.663 1.00 0.00 15 HIS A CA 7
ATOM 4575 C C . HIS A 1 15 ? -1.813 -2.028 2.914 1.00 0.00 15 HIS A C 7
ATOM 4576 O O . HIS A 1 15 ? -3.002 -2.205 3.173 1.00 0.00 15 HIS A O 7
ATOM 4590 N N . GLU A 1 16 ? -1.393 -1.174 1.985 1.00 0.00 16 GLU A N 7
ATOM 4591 C CA . GLU A 1 16 ? -2.330 -0.379 1.200 1.00 0.00 16 GLU A CA 7
ATOM 4592 C C . GLU A 1 16 ? -2.497 -0.961 -0.201 1.00 0.00 16 GLU A C 7
ATOM 4593 O O . GLU A 1 16 ? -1.568 -1.547 -0.756 1.00 0.00 16 GLU A O 7
ATOM 4605 N N . ALA A 1 17 ? -3.688 -0.795 -0.767 1.00 0.00 17 ALA A N 7
ATOM 4606 C CA . ALA A 1 17 ? -3.977 -1.302 -2.102 1.00 0.00 17 ALA A CA 7
ATOM 4607 C C . ALA A 1 17 ? -2.857 -0.952 -3.076 1.00 0.00 17 ALA A C 7
ATOM 4608 O O . ALA A 1 17 ? -2.517 0.218 -3.253 1.00 0.00 17 ALA A O 7
ATOM 4615 N N . LEU A 1 18 ? -2.287 -1.973 -3.706 1.00 0.00 18 LEU A N 7
ATOM 4616 C CA . LEU A 1 18 ? -1.204 -1.774 -4.663 1.00 0.00 18 LEU A CA 7
ATOM 4617 C C . LEU A 1 18 ? -1.753 -1.555 -6.069 1.00 0.00 18 LEU A C 7
ATOM 4618 O O . LEU A 1 18 ? -2.321 -2.464 -6.673 1.00 0.00 18 LEU A O 7
ATOM 4634 N N . SER A 1 19 ? -1.577 -0.343 -6.585 1.00 0.00 19 SER A N 7
ATOM 4635 C CA . SER A 1 19 ? -2.055 -0.004 -7.920 1.00 0.00 19 SER A CA 7
ATOM 4636 C C . SER A 1 19 ? -0.914 0.511 -8.792 1.00 0.00 19 SER A C 7
ATOM 4637 O O . SER A 1 19 ? -0.912 0.320 -10.009 1.00 0.00 19 SER A O 7
ATOM 4645 N N . LEU A 1 20 ? 0.055 1.164 -8.162 1.00 0.00 20 LEU A N 7
ATOM 4646 C CA . LEU A 1 20 ? 1.204 1.707 -8.879 1.00 0.00 20 LEU A CA 7
ATOM 4647 C C . LEU A 1 20 ? 2.324 0.676 -8.972 1.00 0.00 20 LEU A C 7
ATOM 4648 O O . LEU A 1 20 ? 2.313 -0.334 -8.268 1.00 0.00 20 LEU A O 7
ATOM 4664 N N . PHE A 1 21 ? 3.292 0.939 -9.844 1.00 0.00 21 PHE A N 7
ATOM 4665 C CA . PHE A 1 21 ? 4.421 0.035 -10.029 1.00 0.00 21 PHE A CA 7
ATOM 4666 C C . PHE A 1 21 ? 5.680 0.808 -10.412 1.00 0.00 21 PHE A C 7
ATOM 4667 O O . PHE A 1 21 ? 5.651 1.666 -11.295 1.00 0.00 21 PHE A O 7
ATOM 4684 N N . CYS A 1 22 ? 6.784 0.498 -9.742 1.00 0.00 22 CYS A N 7
ATOM 4685 C CA . CYS A 1 22 ? 8.054 1.163 -10.010 1.00 0.00 22 CYS A CA 7
ATOM 4686 C C . CYS A 1 22 ? 8.921 0.323 -10.944 1.00 0.00 22 CYS A C 7
ATOM 4687 O O . CYS A 1 22 ? 8.925 -0.905 -10.867 1.00 0.00 22 CYS A O 7
ATOM 4694 N N . TYR A 1 23 ? 9.653 0.995 -11.825 1.00 0.00 23 TYR A N 7
ATOM 4695 C CA . TYR A 1 23 ? 10.522 0.312 -12.776 1.00 0.00 23 TYR A CA 7
ATOM 4696 C C . TYR A 1 23 ? 11.860 -0.042 -12.134 1.00 0.00 23 TYR A C 7
ATOM 4697 O O . TYR A 1 23 ? 12.225 -1.214 -12.043 1.00 0.00 23 TYR A O 7
ATOM 4715 N N . GLU A 1 24 ? 12.585 0.979 -11.689 1.00 0.00 24 GLU A N 7
ATOM 4716 C CA . GLU A 1 24 ? 13.882 0.776 -11.055 1.00 0.00 24 GLU A CA 7
ATOM 4717 C C . GLU A 1 24 ? 13.864 -0.462 -10.163 1.00 0.00 24 GLU A C 7
ATOM 4718 O O . GLU A 1 24 ? 14.661 -1.382 -10.343 1.00 0.00 24 GLU A O 7
ATOM 4730 N N . ASP A 1 25 ? 12.948 -0.476 -9.200 1.00 0.00 25 ASP A N 7
ATOM 4731 C CA . ASP A 1 25 ? 12.825 -1.600 -8.279 1.00 0.00 25 ASP A CA 7
ATOM 4732 C C . ASP A 1 25 ? 12.272 -2.829 -8.993 1.00 0.00 25 ASP A C 7
ATOM 4733 O O . ASP A 1 25 ? 12.649 -3.959 -8.685 1.00 0.00 25 ASP A O 7
ATOM 4742 N N . GLN A 1 26 ? 11.375 -2.599 -9.947 1.00 0.00 26 GLN A N 7
ATOM 4743 C CA . GLN A 1 26 ? 10.769 -3.689 -10.703 1.00 0.00 26 GLN A CA 7
ATOM 4744 C C . GLN A 1 26 ? 9.788 -4.473 -9.837 1.00 0.00 26 GLN A C 7
ATOM 4745 O O . GLN A 1 26 ? 9.686 -5.694 -9.949 1.00 0.00 26 GLN A O 7
ATOM 4759 N N . GLU A 1 27 ? 9.069 -3.762 -8.974 1.00 0.00 27 GLU A N 7
ATOM 4760 C CA . GLU A 1 27 ? 8.097 -4.393 -8.089 1.00 0.00 27 GLU A CA 7
ATOM 4761 C C . GLU A 1 27 ? 6.914 -3.464 -7.830 1.00 0.00 27 GLU A C 7
ATOM 4762 O O . GLU A 1 27 ? 7.044 -2.242 -7.897 1.00 0.00 27 GLU A O 7
ATOM 4774 N N . ALA A 1 28 ? 5.760 -4.054 -7.535 1.00 0.00 28 ALA A N 7
ATOM 4775 C CA . ALA A 1 28 ? 4.554 -3.281 -7.265 1.00 0.00 28 ALA A CA 7
ATOM 4776 C C . ALA A 1 28 ? 4.731 -2.400 -6.034 1.00 0.00 28 ALA A C 7
ATOM 4777 O O . ALA A 1 28 ? 5.492 -2.731 -5.125 1.00 0.00 28 ALA A O 7
ATOM 4784 N N . VAL A 1 29 ? 4.025 -1.274 -6.011 1.00 0.00 29 VAL A N 7
ATOM 4785 C CA . VAL A 1 29 ? 4.104 -0.344 -4.891 1.00 0.00 29 VAL A CA 7
ATOM 4786 C C . VAL A 1 29 ? 2.755 0.318 -4.630 1.00 0.00 29 VAL A C 7
ATOM 4787 O O . VAL A 1 29 ? 1.809 0.149 -5.400 1.00 0.00 29 VAL A O 7
ATOM 4800 N N . CYS A 1 30 ? 2.674 1.073 -3.540 1.00 0.00 30 CYS A N 7
ATOM 4801 C CA . CYS A 1 30 ? 1.442 1.762 -3.176 1.00 0.00 30 CYS A CA 7
ATOM 4802 C C . CYS A 1 30 ? 1.590 3.271 -3.352 1.00 0.00 30 CYS A C 7
ATOM 4803 O O . CYS A 1 30 ? 2.692 3.776 -3.570 1.00 0.00 30 CYS A O 7
ATOM 4810 N N . LEU A 1 31 ? 0.474 3.984 -3.256 1.00 0.00 31 LEU A N 7
ATOM 4811 C CA . LEU A 1 31 ? 0.478 5.435 -3.404 1.00 0.00 31 LEU A CA 7
ATOM 4812 C C . LEU A 1 31 ? 1.475 6.078 -2.445 1.00 0.00 31 LEU A C 7
ATOM 4813 O O . LEU A 1 31 ? 2.167 7.032 -2.801 1.00 0.00 31 LEU A O 7
ATOM 4829 N N . ILE A 1 32 ? 1.544 5.547 -1.229 1.00 0.00 32 ILE A N 7
ATOM 4830 C CA . ILE A 1 32 ? 2.459 6.067 -0.220 1.00 0.00 32 ILE A CA 7
ATOM 4831 C C . ILE A 1 32 ? 3.911 5.864 -0.638 1.00 0.00 32 ILE A C 7
ATOM 4832 O O . ILE A 1 32 ? 4.774 6.695 -0.352 1.00 0.00 32 ILE A O 7
ATOM 4848 N N . CYS A 1 33 ? 4.175 4.754 -1.319 1.00 0.00 33 CYS A N 7
ATOM 4849 C CA . CYS A 1 33 ? 5.523 4.440 -1.779 1.00 0.00 33 CYS A CA 7
ATOM 4850 C C . CYS A 1 33 ? 5.949 5.387 -2.898 1.00 0.00 33 CYS A C 7
ATOM 4851 O O . CYS A 1 33 ? 7.096 5.831 -2.945 1.00 0.00 33 CYS A O 7
ATOM 4858 N N . ALA A 1 34 ? 5.018 5.690 -3.796 1.00 0.00 34 ALA A N 7
ATOM 4859 C CA . ALA A 1 34 ? 5.296 6.585 -4.913 1.00 0.00 34 ALA A CA 7
ATOM 4860 C C . ALA A 1 34 ? 5.661 7.981 -4.419 1.00 0.00 34 ALA A C 7
ATOM 4861 O O . ALA A 1 34 ? 6.637 8.576 -4.878 1.00 0.00 34 ALA A O 7
ATOM 4868 N N . ILE A 1 35 ? 4.872 8.498 -3.484 1.00 0.00 35 ILE A N 7
ATOM 4869 C CA . ILE A 1 35 ? 5.113 9.824 -2.929 1.00 0.00 35 ILE A CA 7
ATOM 4870 C C . ILE A 1 35 ? 6.279 9.805 -1.946 1.00 0.00 35 ILE A C 7
ATOM 4871 O O . ILE A 1 35 ? 6.902 10.834 -1.686 1.00 0.00 35 ILE A O 7
ATOM 4887 N N . SER A 1 36 ? 6.570 8.627 -1.404 1.00 0.00 36 SER A N 7
ATOM 4888 C CA . SER A 1 36 ? 7.660 8.473 -0.448 1.00 0.00 36 SER A CA 7
ATOM 4889 C C . SER A 1 36 ? 9.006 8.751 -1.110 1.00 0.00 36 SER A C 7
ATOM 4890 O O . SER A 1 36 ? 9.136 8.682 -2.333 1.00 0.00 36 SER A O 7
ATOM 4898 N N . HIS A 1 37 ? 10.007 9.064 -0.294 1.00 0.00 37 HIS A N 7
ATOM 4899 C CA . HIS A 1 37 ? 11.345 9.351 -0.799 1.00 0.00 37 HIS A CA 7
ATOM 4900 C C . HIS A 1 37 ? 11.903 8.158 -1.568 1.00 0.00 37 HIS A C 7
ATOM 4901 O O . HIS A 1 37 ? 12.432 8.308 -2.670 1.00 0.00 37 HIS A O 7
ATOM 4915 N N . THR A 1 38 ? 11.783 6.972 -0.980 1.00 0.00 38 THR A N 7
ATOM 4916 C CA . THR A 1 38 ? 12.277 5.753 -1.609 1.00 0.00 38 THR A CA 7
ATOM 4917 C C . THR A 1 38 ? 12.128 5.818 -3.125 1.00 0.00 38 THR A C 7
ATOM 4918 O O . THR A 1 38 ? 13.031 5.425 -3.864 1.00 0.00 38 THR A O 7
ATOM 4929 N N . HIS A 1 39 ? 10.984 6.316 -3.582 1.00 0.00 39 HIS A N 7
ATOM 4930 C CA . HIS A 1 39 ? 10.719 6.434 -5.012 1.00 0.00 39 HIS A CA 7
ATOM 4931 C C . HIS A 1 39 ? 10.195 7.825 -5.355 1.00 0.00 39 HIS A C 7
ATOM 4932 O O . HIS A 1 39 ? 9.048 7.981 -5.776 1.00 0.00 39 HIS A O 7
ATOM 4946 N N . ARG A 1 40 ? 11.041 8.833 -5.171 1.00 0.00 40 ARG A N 7
ATOM 4947 C CA . ARG A 1 40 ? 10.663 10.211 -5.459 1.00 0.00 40 ARG A CA 7
ATOM 4948 C C . ARG A 1 40 ? 10.885 10.539 -6.932 1.00 0.00 40 ARG A C 7
ATOM 4949 O O . ARG A 1 40 ? 9.974 10.996 -7.621 1.00 0.00 40 ARG A O 7
ATOM 4970 N N . ALA A 1 41 ? 12.104 10.304 -7.408 1.00 0.00 41 ALA A N 7
ATOM 4971 C CA . ALA A 1 41 ? 12.445 10.573 -8.799 1.00 0.00 41 ALA A CA 7
ATOM 4972 C C . ALA A 1 41 ? 12.575 9.278 -9.594 1.00 0.00 41 ALA A C 7
ATOM 4973 O O . ALA A 1 41 ? 13.511 9.107 -10.375 1.00 0.00 41 ALA A O 7
ATOM 4980 N N . HIS A 1 42 ? 11.629 8.366 -9.388 1.00 0.00 42 HIS A N 7
ATOM 4981 C CA . HIS A 1 42 ? 11.638 7.085 -10.085 1.00 0.00 42 HIS A CA 7
ATOM 4982 C C . HIS A 1 42 ? 10.547 7.039 -11.151 1.00 0.00 42 HIS A C 7
ATOM 4983 O O . HIS A 1 42 ? 9.687 7.918 -11.213 1.00 0.00 42 HIS A O 7
ATOM 4997 N N . THR A 1 43 ? 10.588 6.008 -11.989 1.00 0.00 43 THR A N 7
ATOM 4998 C CA . THR A 1 43 ? 9.605 5.848 -13.053 1.00 0.00 43 THR A CA 7
ATOM 4999 C C . THR A 1 43 ? 8.456 4.950 -12.610 1.00 0.00 43 THR A C 7
ATOM 5000 O O . THR A 1 43 ? 8.498 3.734 -12.794 1.00 0.00 43 THR A O 7
ATOM 5011 N N . VAL A 1 44 ? 7.428 5.557 -12.024 1.00 0.00 44 VAL A N 7
ATOM 5012 C CA . VAL A 1 44 ? 6.266 4.812 -11.556 1.00 0.00 44 VAL A CA 7
ATOM 5013 C C . VAL A 1 44 ? 5.124 4.885 -12.563 1.00 0.00 44 VAL A C 7
ATOM 5014 O O . VAL A 1 44 ? 4.840 5.945 -13.121 1.00 0.00 44 VAL A O 7
ATOM 5027 N N . VAL A 1 45 ? 4.470 3.750 -12.792 1.00 0.00 45 VAL A N 7
ATOM 5028 C CA . VAL A 1 45 ? 3.357 3.685 -13.731 1.00 0.00 45 VAL A CA 7
ATOM 5029 C C . VAL A 1 45 ? 2.169 2.946 -13.125 1.00 0.00 45 VAL A C 7
ATOM 5030 O O . VAL A 1 45 ? 2.323 1.979 -12.379 1.00 0.00 45 VAL A O 7
ATOM 5043 N N . PRO A 1 46 ? 0.954 3.410 -13.452 1.00 0.00 46 PRO A N 7
ATOM 5044 C CA . PRO A 1 46 ? -0.285 2.808 -12.952 1.00 0.00 46 PRO A CA 7
ATOM 5045 C C . PRO A 1 46 ? -0.543 1.429 -13.552 1.00 0.00 46 PRO A C 7
ATOM 5046 O O . PRO A 1 46 ? -0.701 1.289 -14.765 1.00 0.00 46 PRO A O 7
ATOM 5057 N N . LEU A 1 47 ? -0.583 0.415 -12.695 1.00 0.00 47 LEU A N 7
ATOM 5058 C CA . LEU A 1 47 ? -0.823 -0.953 -13.141 1.00 0.00 47 LEU A CA 7
ATOM 5059 C C . LEU A 1 47 ? -2.238 -1.109 -13.687 1.00 0.00 47 LEU A C 7
ATOM 5060 O O . LEU A 1 47 ? -3.177 -0.482 -13.195 1.00 0.00 47 LEU A O 7
ATOM 5076 N N . SER A 1 48 ? -2.385 -1.949 -14.706 1.00 0.00 48 SER A N 7
ATOM 5077 C CA . SER A 1 48 ? -3.686 -2.186 -15.321 1.00 0.00 48 SER A CA 7
ATOM 5078 C C . SER A 1 48 ? -4.437 -3.296 -14.591 1.00 0.00 48 SER A C 7
ATOM 5079 O O . SER A 1 48 ? -5.114 -4.114 -15.212 1.00 0.00 48 SER A O 7
ATOM 5087 N N . GLY A 1 49 ? -4.312 -3.316 -13.268 1.00 0.00 49 GLY A N 7
ATOM 5088 C CA . GLY A 1 49 ? -4.984 -4.329 -12.475 1.00 0.00 49 GLY A CA 7
ATOM 5089 C C . GLY A 1 49 ? -6.345 -3.874 -11.986 1.00 0.00 49 GLY A C 7
ATOM 5090 O O . GLY A 1 49 ? -6.888 -2.868 -12.443 1.00 0.00 49 GLY A O 7
ATOM 5094 N N . PRO A 1 50 ? -6.919 -4.627 -11.036 1.00 0.00 50 PRO A N 7
ATOM 5095 C CA . PRO A 1 50 ? -8.233 -4.316 -10.466 1.00 0.00 50 PRO A CA 7
ATOM 5096 C C . PRO A 1 50 ? -8.206 -3.065 -9.595 1.00 0.00 50 PRO A C 7
ATOM 5097 O O . PRO A 1 50 ? -7.821 -3.118 -8.427 1.00 0.00 50 PRO A O 7
ATOM 5108 N N . SER A 1 51 ? -8.616 -1.939 -10.171 1.00 0.00 51 SER A N 7
ATOM 5109 C CA . SER A 1 51 ? -8.635 -0.673 -9.448 1.00 0.00 51 SER A CA 7
ATOM 5110 C C . SER A 1 51 ? -10.028 -0.051 -9.478 1.00 0.00 51 SER A C 7
ATOM 5111 O O . SER A 1 51 ? -10.337 0.765 -10.347 1.00 0.00 51 SER A O 7
ATOM 5119 N N . SER A 1 52 ? -10.865 -0.443 -8.523 1.00 0.00 52 SER A N 7
ATOM 5120 C CA . SER A 1 52 ? -12.227 0.072 -8.442 1.00 0.00 52 SER A CA 7
ATOM 5121 C C . SER A 1 52 ? -12.295 1.284 -7.517 1.00 0.00 52 SER A C 7
ATOM 5122 O O . SER A 1 52 ? -12.716 2.366 -7.923 1.00 0.00 52 SER A O 7
ATOM 5130 N N . GLY A 1 53 ? -11.877 1.092 -6.269 1.00 0.00 53 GLY A N 7
ATOM 5131 C CA . GLY A 1 53 ? -11.898 2.177 -5.305 1.00 0.00 53 GLY A CA 7
ATOM 5132 C C . GLY A 1 53 ? -10.507 2.588 -4.864 1.00 0.00 53 GLY A C 7
ATOM 5133 O O . GLY A 1 53 ? -9.632 1.729 -4.765 1.00 0.00 53 GLY A O 7
ATOM 5139 N N . GLY A 1 1 ? -5.534 -18.558 8.478 1.00 0.00 1 GLY A N 8
ATOM 5140 C CA . GLY A 1 1 ? -4.515 -18.423 9.503 1.00 0.00 1 GLY A CA 8
ATOM 5141 C C . GLY A 1 1 ? -3.135 -18.796 9.000 1.00 0.00 1 GLY A C 8
ATOM 5142 O O . GLY A 1 1 ? -2.176 -18.047 9.185 1.00 0.00 1 GLY A O 8
ATOM 5146 N N . SER A 1 2 ? -3.033 -19.959 8.365 1.00 0.00 2 SER A N 8
ATOM 5147 C CA . SER A 1 2 ? -1.758 -20.434 7.839 1.00 0.00 2 SER A CA 8
ATOM 5148 C C . SER A 1 2 ? -1.722 -20.321 6.318 1.00 0.00 2 SER A C 8
ATOM 5149 O O . SER A 1 2 ? -0.794 -19.747 5.748 1.00 0.00 2 SER A O 8
ATOM 5157 N N . SER A 1 3 ? -2.740 -20.874 5.666 1.00 0.00 3 SER A N 8
ATOM 5158 C CA . SER A 1 3 ? -2.824 -20.840 4.210 1.00 0.00 3 SER A CA 8
ATOM 5159 C C . SER A 1 3 ? -3.997 -19.978 3.754 1.00 0.00 3 SER A C 8
ATOM 5160 O O . SER A 1 3 ? -4.960 -19.779 4.493 1.00 0.00 3 SER A O 8
ATOM 5168 N N . GLY A 1 4 ? -3.907 -19.468 2.529 1.00 0.00 4 GLY A N 8
ATOM 5169 C CA . GLY A 1 4 ? -4.967 -18.633 1.994 1.00 0.00 4 GLY A CA 8
ATOM 5170 C C . GLY A 1 4 ? -4.448 -17.316 1.450 1.00 0.00 4 GLY A C 8
ATOM 5171 O O . GLY A 1 4 ? -3.450 -16.785 1.937 1.00 0.00 4 GLY A O 8
ATOM 5175 N N . SER A 1 5 ? -5.126 -16.789 0.435 1.00 0.00 5 SER A N 8
ATOM 5176 C CA . SER A 1 5 ? -4.724 -15.529 -0.180 1.00 0.00 5 SER A CA 8
ATOM 5177 C C . SER A 1 5 ? -5.787 -14.456 0.038 1.00 0.00 5 SER A C 8
ATOM 5178 O O . SER A 1 5 ? -6.868 -14.733 0.555 1.00 0.00 5 SER A O 8
ATOM 5186 N N . SER A 1 6 ? -5.469 -13.229 -0.362 1.00 0.00 6 SER A N 8
ATOM 5187 C CA . SER A 1 6 ? -6.393 -12.112 -0.208 1.00 0.00 6 SER A CA 8
ATOM 5188 C C . SER A 1 6 ? -6.968 -11.692 -1.558 1.00 0.00 6 SER A C 8
ATOM 5189 O O . SER A 1 6 ? -6.248 -11.604 -2.552 1.00 0.00 6 SER A O 8
ATOM 5197 N N . GLY A 1 7 ? -8.272 -11.433 -1.585 1.00 0.00 7 GLY A N 8
ATOM 5198 C CA . GLY A 1 7 ? -8.922 -11.026 -2.817 1.00 0.00 7 GLY A CA 8
ATOM 5199 C C . GLY A 1 7 ? -8.149 -9.950 -3.552 1.00 0.00 7 GLY A C 8
ATOM 5200 O O . GLY A 1 7 ? -7.914 -10.058 -4.755 1.00 0.00 7 GLY A O 8
ATOM 5204 N N . GLU A 1 8 ? -7.754 -8.907 -2.828 1.00 0.00 8 GLU A N 8
ATOM 5205 C CA . GLU A 1 8 ? -7.004 -7.806 -3.421 1.00 0.00 8 GLU A CA 8
ATOM 5206 C C . GLU A 1 8 ? -5.550 -7.826 -2.960 1.00 0.00 8 GLU A C 8
ATOM 5207 O O . GLU A 1 8 ? -5.153 -8.675 -2.161 1.00 0.00 8 GLU A O 8
ATOM 5219 N N . SER A 1 9 ? -4.761 -6.886 -3.468 1.00 0.00 9 SER A N 8
ATOM 5220 C CA . SER A 1 9 ? -3.349 -6.798 -3.113 1.00 0.00 9 SER A CA 8
ATOM 5221 C C . SER A 1 9 ? -3.099 -5.624 -2.171 1.00 0.00 9 SER A C 8
ATOM 5222 O O . SER A 1 9 ? -3.892 -4.683 -2.107 1.00 0.00 9 SER A O 8
ATOM 5230 N N . LEU A 1 10 ? -1.991 -5.685 -1.441 1.00 0.00 10 LEU A N 8
ATOM 5231 C CA . LEU A 1 10 ? -1.634 -4.628 -0.501 1.00 0.00 10 LEU A CA 8
ATOM 5232 C C . LEU A 1 10 ? -0.127 -4.594 -0.266 1.00 0.00 10 LEU A C 8
ATOM 5233 O O . LEU A 1 10 ? 0.542 -5.627 -0.310 1.00 0.00 10 LEU A O 8
ATOM 5249 N N . CYS A 1 11 ? 0.401 -3.401 -0.014 1.00 0.00 11 CYS A N 8
ATOM 5250 C CA . CYS A 1 11 ? 1.828 -3.232 0.230 1.00 0.00 11 CYS A CA 8
ATOM 5251 C C . CYS A 1 11 ? 2.248 -3.944 1.513 1.00 0.00 11 CYS A C 8
ATOM 5252 O O . CYS A 1 11 ? 1.594 -3.845 2.551 1.00 0.00 11 CYS A O 8
ATOM 5259 N N . PRO A 1 12 ? 3.368 -4.679 1.441 1.00 0.00 12 PRO A N 8
ATOM 5260 C CA . PRO A 1 12 ? 3.902 -5.422 2.587 1.00 0.00 12 PRO A CA 8
ATOM 5261 C C . PRO A 1 12 ? 4.459 -4.500 3.666 1.00 0.00 12 PRO A C 8
ATOM 5262 O O . PRO A 1 12 ? 4.934 -4.961 4.704 1.00 0.00 12 PRO A O 8
ATOM 5273 N N . GLN A 1 13 ? 4.398 -3.196 3.414 1.00 0.00 13 GLN A N 8
ATOM 5274 C CA . GLN A 1 13 ? 4.897 -2.211 4.365 1.00 0.00 13 GLN A CA 8
ATOM 5275 C C . GLN A 1 13 ? 3.785 -1.263 4.802 1.00 0.00 13 GLN A C 8
ATOM 5276 O O . GLN A 1 13 ? 3.702 -0.884 5.971 1.00 0.00 13 GLN A O 8
ATOM 5290 N N . HIS A 1 14 ? 2.931 -0.885 3.857 1.00 0.00 14 HIS A N 8
ATOM 5291 C CA . HIS A 1 14 ? 1.823 0.019 4.145 1.00 0.00 14 HIS A CA 8
ATOM 5292 C C . HIS A 1 14 ? 0.500 -0.740 4.184 1.00 0.00 14 HIS A C 8
ATOM 5293 O O . HIS A 1 14 ? -0.435 -0.343 4.881 1.00 0.00 14 HIS A O 8
ATOM 5307 N N . HIS A 1 15 ? 0.427 -1.834 3.432 1.00 0.00 15 HIS A N 8
ATOM 5308 C CA . HIS A 1 15 ? -0.782 -2.648 3.381 1.00 0.00 15 HIS A CA 8
ATOM 5309 C C . HIS A 1 15 ? -1.927 -1.880 2.727 1.00 0.00 15 HIS A C 8
ATOM 5310 O O . HIS A 1 15 ? -3.064 -1.926 3.196 1.00 0.00 15 HIS A O 8
ATOM 5324 N N . GLU A 1 16 ? -1.618 -1.175 1.643 1.00 0.00 16 GLU A N 8
ATOM 5325 C CA . GLU A 1 16 ? -2.622 -0.397 0.927 1.00 0.00 16 GLU A CA 8
ATOM 5326 C C . GLU A 1 16 ? -2.794 -0.911 -0.499 1.00 0.00 16 GLU A C 8
ATOM 5327 O O . GLU A 1 16 ? -1.828 -1.318 -1.144 1.00 0.00 16 GLU A O 8
ATOM 5339 N N . ALA A 1 17 ? -4.030 -0.889 -0.985 1.00 0.00 17 ALA A N 8
ATOM 5340 C CA . ALA A 1 17 ? -4.330 -1.351 -2.334 1.00 0.00 17 ALA A CA 8
ATOM 5341 C C . ALA A 1 17 ? -3.235 -0.938 -3.311 1.00 0.00 17 ALA A C 8
ATOM 5342 O O . ALA A 1 17 ? -3.097 0.241 -3.644 1.00 0.00 17 ALA A O 8
ATOM 5349 N N . LEU A 1 18 ? -2.457 -1.913 -3.768 1.00 0.00 18 LEU A N 8
ATOM 5350 C CA . LEU A 1 18 ? -1.372 -1.650 -4.708 1.00 0.00 18 LEU A CA 8
ATOM 5351 C C . LEU A 1 18 ? -1.919 -1.328 -6.095 1.00 0.00 18 LEU A C 8
ATOM 5352 O O . LEU A 1 18 ? -2.634 -2.132 -6.693 1.00 0.00 18 LEU A O 8
ATOM 5368 N N . SER A 1 19 ? -1.577 -0.147 -6.601 1.00 0.00 19 SER A N 8
ATOM 5369 C CA . SER A 1 19 ? -2.035 0.282 -7.917 1.00 0.00 19 SER A CA 8
ATOM 5370 C C . SER A 1 19 ? -0.858 0.704 -8.791 1.00 0.00 19 SER A C 8
ATOM 5371 O O . SER A 1 19 ? -0.911 0.600 -10.017 1.00 0.00 19 SER A O 8
ATOM 5379 N N . LEU A 1 20 ? 0.204 1.181 -8.151 1.00 0.00 20 LEU A N 8
ATOM 5380 C CA . LEU A 1 20 ? 1.396 1.619 -8.869 1.00 0.00 20 LEU A CA 8
ATOM 5381 C C . LEU A 1 20 ? 2.455 0.521 -8.889 1.00 0.00 20 LEU A C 8
ATOM 5382 O O . LEU A 1 20 ? 2.377 -0.445 -8.130 1.00 0.00 20 LEU A O 8
ATOM 5398 N N . PHE A 1 21 ? 3.445 0.676 -9.762 1.00 0.00 21 PHE A N 8
ATOM 5399 C CA . PHE A 1 21 ? 4.520 -0.301 -9.881 1.00 0.00 21 PHE A CA 8
ATOM 5400 C C . PHE A 1 21 ? 5.811 0.364 -10.351 1.00 0.00 21 PHE A C 8
ATOM 5401 O O . PHE A 1 21 ? 5.860 0.956 -11.429 1.00 0.00 21 PHE A O 8
ATOM 5418 N N . CYS A 1 22 ? 6.853 0.262 -9.533 1.00 0.00 22 CYS A N 8
ATOM 5419 C CA . CYS A 1 22 ? 8.144 0.853 -9.862 1.00 0.00 22 CYS A CA 8
ATOM 5420 C C . CYS A 1 22 ? 8.829 0.076 -10.983 1.00 0.00 22 CYS A C 8
ATOM 5421 O O . CYS A 1 22 ? 8.827 -1.156 -10.989 1.00 0.00 22 CYS A O 8
ATOM 5428 N N . TYR A 1 23 ? 9.414 0.803 -11.928 1.00 0.00 23 TYR A N 8
ATOM 5429 C CA . TYR A 1 23 ? 10.101 0.182 -13.055 1.00 0.00 23 TYR A CA 8
ATOM 5430 C C . TYR A 1 23 ? 11.519 -0.227 -12.670 1.00 0.00 23 TYR A C 8
ATOM 5431 O O . TYR A 1 23 ? 11.856 -1.410 -12.671 1.00 0.00 23 TYR A O 8
ATOM 5449 N N . GLU A 1 24 ? 12.344 0.762 -12.340 1.00 0.00 24 GLU A N 8
ATOM 5450 C CA . GLU A 1 24 ? 13.727 0.505 -11.953 1.00 0.00 24 GLU A CA 8
ATOM 5451 C C . GLU A 1 24 ? 13.806 -0.640 -10.946 1.00 0.00 24 GLU A C 8
ATOM 5452 O O . GLU A 1 24 ? 14.605 -1.563 -11.103 1.00 0.00 24 GLU A O 8
ATOM 5464 N N . ASP A 1 25 ? 12.973 -0.570 -9.914 1.00 0.00 25 ASP A N 8
ATOM 5465 C CA . ASP A 1 25 ? 12.948 -1.600 -8.881 1.00 0.00 25 ASP A CA 8
ATOM 5466 C C . ASP A 1 25 ? 12.270 -2.867 -9.394 1.00 0.00 25 ASP A C 8
ATOM 5467 O O . ASP A 1 25 ? 12.551 -3.967 -8.919 1.00 0.00 25 ASP A O 8
ATOM 5476 N N . GLN A 1 26 ? 11.376 -2.702 -10.364 1.00 0.00 26 GLN A N 8
ATOM 5477 C CA . GLN A 1 26 ? 10.657 -3.833 -10.938 1.00 0.00 26 GLN A CA 8
ATOM 5478 C C . GLN A 1 26 ? 9.806 -4.531 -9.882 1.00 0.00 26 GLN A C 8
ATOM 5479 O O . GLN A 1 26 ? 9.753 -5.759 -9.828 1.00 0.00 26 GLN A O 8
ATOM 5493 N N . GLU A 1 27 ? 9.143 -3.739 -9.046 1.00 0.00 27 GLU A N 8
ATOM 5494 C CA . GLU A 1 27 ? 8.295 -4.282 -7.991 1.00 0.00 27 GLU A CA 8
ATOM 5495 C C . GLU A 1 27 ? 6.999 -3.486 -7.870 1.00 0.00 27 GLU A C 8
ATOM 5496 O O . GLU A 1 27 ? 6.814 -2.475 -8.546 1.00 0.00 27 GLU A O 8
ATOM 5508 N N . ALA A 1 28 ? 6.104 -3.952 -7.004 1.00 0.00 28 ALA A N 8
ATOM 5509 C CA . ALA A 1 28 ? 4.826 -3.283 -6.793 1.00 0.00 28 ALA A CA 8
ATOM 5510 C C . ALA A 1 28 ? 4.923 -2.254 -5.672 1.00 0.00 28 ALA A C 8
ATOM 5511 O O . ALA A 1 28 ? 5.576 -2.488 -4.655 1.00 0.00 28 ALA A O 8
ATOM 5518 N N . VAL A 1 29 ? 4.270 -1.113 -5.865 1.00 0.00 29 VAL A N 8
ATOM 5519 C CA . VAL A 1 29 ? 4.283 -0.047 -4.870 1.00 0.00 29 VAL A CA 8
ATOM 5520 C C . VAL A 1 29 ? 2.876 0.485 -4.616 1.00 0.00 29 VAL A C 8
ATOM 5521 O O . VAL A 1 29 ? 1.955 0.231 -5.393 1.00 0.00 29 VAL A O 8
ATOM 5534 N N . CYS A 1 30 ? 2.718 1.225 -3.524 1.00 0.00 30 CYS A N 8
ATOM 5535 C CA . CYS A 1 30 ? 1.424 1.794 -3.167 1.00 0.00 30 CYS A CA 8
ATOM 5536 C C . CYS A 1 30 ? 1.454 3.317 -3.261 1.00 0.00 30 CYS A C 8
ATOM 5537 O O . CYS A 1 30 ? 2.485 3.909 -3.582 1.00 0.00 30 CYS A O 8
ATOM 5544 N N . LEU A 1 31 ? 0.318 3.944 -2.980 1.00 0.00 31 LEU A N 8
ATOM 5545 C CA . LEU A 1 31 ? 0.213 5.398 -3.032 1.00 0.00 31 LEU A CA 8
ATOM 5546 C C . LEU A 1 31 ? 1.273 6.052 -2.152 1.00 0.00 31 LEU A C 8
ATOM 5547 O O . LEU A 1 31 ? 2.181 6.720 -2.648 1.00 0.00 31 LEU A O 8
ATOM 5563 N N . ILE A 1 32 ? 1.152 5.855 -0.843 1.00 0.00 32 ILE A N 8
ATOM 5564 C CA . ILE A 1 32 ? 2.101 6.423 0.106 1.00 0.00 32 ILE A CA 8
ATOM 5565 C C . ILE A 1 32 ? 3.537 6.237 -0.375 1.00 0.00 32 ILE A C 8
ATOM 5566 O O . ILE A 1 32 ? 4.344 7.166 -0.327 1.00 0.00 32 ILE A O 8
ATOM 5582 N N . CYS A 1 33 ? 3.848 5.032 -0.840 1.00 0.00 33 CYS A N 8
ATOM 5583 C CA . CYS A 1 33 ? 5.185 4.723 -1.331 1.00 0.00 33 CYS A CA 8
ATOM 5584 C C . CYS A 1 33 ? 5.669 5.795 -2.303 1.00 0.00 33 CYS A C 8
ATOM 5585 O O . CYS A 1 33 ? 6.693 6.439 -2.075 1.00 0.00 33 CYS A O 8
ATOM 5592 N N . ALA A 1 34 ? 4.924 5.982 -3.388 1.00 0.00 34 ALA A N 8
ATOM 5593 C CA . ALA A 1 34 ? 5.274 6.977 -4.394 1.00 0.00 34 ALA A CA 8
ATOM 5594 C C . ALA A 1 34 ? 5.590 8.322 -3.749 1.00 0.00 34 ALA A C 8
ATOM 5595 O O . ALA A 1 34 ? 6.733 8.779 -3.773 1.00 0.00 34 ALA A O 8
ATOM 5602 N N . ILE A 1 35 ? 4.570 8.951 -3.173 1.00 0.00 35 ILE A N 8
ATOM 5603 C CA . ILE A 1 35 ? 4.740 10.243 -2.522 1.00 0.00 35 ILE A CA 8
ATOM 5604 C C . ILE A 1 35 ? 5.918 10.220 -1.553 1.00 0.00 35 ILE A C 8
ATOM 5605 O O . ILE A 1 35 ? 6.632 11.211 -1.404 1.00 0.00 35 ILE A O 8
ATOM 5621 N N . SER A 1 36 ? 6.115 9.081 -0.897 1.00 0.00 36 SER A N 8
ATOM 5622 C CA . SER A 1 36 ? 7.205 8.928 0.059 1.00 0.00 36 SER A CA 8
ATOM 5623 C C . SER A 1 36 ? 8.552 9.203 -0.603 1.00 0.00 36 SER A C 8
ATOM 5624 O O . SER A 1 36 ? 8.658 9.236 -1.830 1.00 0.00 36 SER A O 8
ATOM 5632 N N . HIS A 1 37 ? 9.579 9.400 0.217 1.00 0.00 37 HIS A N 8
ATOM 5633 C CA . HIS A 1 37 ? 10.920 9.672 -0.288 1.00 0.00 37 HIS A CA 8
ATOM 5634 C C . HIS A 1 37 ? 11.681 8.373 -0.534 1.00 0.00 37 HIS A C 8
ATOM 5635 O O . HIS A 1 37 ? 12.879 8.281 -0.264 1.00 0.00 37 HIS A O 8
ATOM 5649 N N . THR A 1 38 ? 10.978 7.369 -1.049 1.00 0.00 38 THR A N 8
ATOM 5650 C CA . THR A 1 38 ? 11.586 6.075 -1.331 1.00 0.00 38 THR A CA 8
ATOM 5651 C C . THR A 1 38 ? 11.602 5.788 -2.828 1.00 0.00 38 THR A C 8
ATOM 5652 O O . THR A 1 38 ? 12.603 5.317 -3.369 1.00 0.00 38 THR A O 8
ATOM 5663 N N . HIS A 1 39 ? 10.488 6.076 -3.493 1.00 0.00 39 HIS A N 8
ATOM 5664 C CA . HIS A 1 39 ? 10.375 5.851 -4.930 1.00 0.00 39 HIS A CA 8
ATOM 5665 C C . HIS A 1 39 ? 9.952 7.128 -5.648 1.00 0.00 39 HIS A C 8
ATOM 5666 O O . HIS A 1 39 ? 9.131 7.093 -6.566 1.00 0.00 39 HIS A O 8
ATOM 5680 N N . ARG A 1 40 ? 10.516 8.254 -5.225 1.00 0.00 40 ARG A N 8
ATOM 5681 C CA . ARG A 1 40 ? 10.196 9.543 -5.827 1.00 0.00 40 ARG A CA 8
ATOM 5682 C C . ARG A 1 40 ? 10.932 9.722 -7.152 1.00 0.00 40 ARG A C 8
ATOM 5683 O O . ARG A 1 40 ? 10.311 9.870 -8.204 1.00 0.00 40 ARG A O 8
ATOM 5704 N N . ALA A 1 41 ? 12.260 9.709 -7.091 1.00 0.00 41 ALA A N 8
ATOM 5705 C CA . ALA A 1 41 ? 13.081 9.869 -8.285 1.00 0.00 41 ALA A CA 8
ATOM 5706 C C . ALA A 1 41 ? 13.194 8.556 -9.053 1.00 0.00 41 ALA A C 8
ATOM 5707 O O . ALA A 1 41 ? 14.273 8.190 -9.521 1.00 0.00 41 ALA A O 8
ATOM 5714 N N . HIS A 1 42 ? 12.075 7.851 -9.179 1.00 0.00 42 HIS A N 8
ATOM 5715 C CA . HIS A 1 42 ? 12.049 6.578 -9.890 1.00 0.00 42 HIS A CA 8
ATOM 5716 C C . HIS A 1 42 ? 10.988 6.590 -10.987 1.00 0.00 42 HIS A C 8
ATOM 5717 O O . HIS A 1 42 ? 10.180 7.515 -11.074 1.00 0.00 42 HIS A O 8
ATOM 5731 N N . THR A 1 43 ? 10.997 5.556 -11.823 1.00 0.00 43 THR A N 8
ATOM 5732 C CA . THR A 1 43 ? 10.038 5.449 -12.915 1.00 0.00 43 THR A CA 8
ATOM 5733 C C . THR A 1 43 ? 8.861 4.561 -12.527 1.00 0.00 43 THR A C 8
ATOM 5734 O O . THR A 1 43 ? 8.828 3.376 -12.860 1.00 0.00 43 THR A O 8
ATOM 5745 N N . VAL A 1 44 ? 7.895 5.141 -11.822 1.00 0.00 44 VAL A N 8
ATOM 5746 C CA . VAL A 1 44 ? 6.714 4.402 -11.390 1.00 0.00 44 VAL A CA 8
ATOM 5747 C C . VAL A 1 44 ? 5.622 4.443 -12.452 1.00 0.00 44 VAL A C 8
ATOM 5748 O O . VAL A 1 44 ? 5.271 5.510 -12.957 1.00 0.00 44 VAL A O 8
ATOM 5761 N N . VAL A 1 45 ? 5.086 3.274 -12.787 1.00 0.00 45 VAL A N 8
ATOM 5762 C CA . VAL A 1 45 ? 4.031 3.175 -13.789 1.00 0.00 45 VAL A CA 8
ATOM 5763 C C . VAL A 1 45 ? 2.758 2.588 -13.190 1.00 0.00 45 VAL A C 8
ATOM 5764 O O . VAL A 1 45 ? 2.795 1.706 -12.332 1.00 0.00 45 VAL A O 8
ATOM 5777 N N . PRO A 1 46 ? 1.602 3.086 -13.653 1.00 0.00 46 PRO A N 8
ATOM 5778 C CA . PRO A 1 46 ? 0.294 2.625 -13.178 1.00 0.00 46 PRO A CA 8
ATOM 5779 C C . PRO A 1 46 ? -0.021 1.205 -13.636 1.00 0.00 46 PRO A C 8
ATOM 5780 O O . PRO A 1 46 ? 0.182 0.858 -14.801 1.00 0.00 46 PRO A O 8
ATOM 5791 N N . LEU A 1 47 ? -0.519 0.388 -12.715 1.00 0.00 47 LEU A N 8
ATOM 5792 C CA . LEU A 1 47 ? -0.864 -0.995 -13.025 1.00 0.00 47 LEU A CA 8
ATOM 5793 C C . LEU A 1 47 ? -2.306 -1.102 -13.510 1.00 0.00 47 LEU A C 8
ATOM 5794 O O . LEU A 1 47 ? -2.561 -1.499 -14.646 1.00 0.00 47 LEU A O 8
ATOM 5810 N N . SER A 1 48 ? -3.245 -0.742 -12.641 1.00 0.00 48 SER A N 8
ATOM 5811 C CA . SER A 1 48 ? -4.662 -0.798 -12.980 1.00 0.00 48 SER A CA 8
ATOM 5812 C C . SER A 1 48 ? -4.911 -0.226 -14.372 1.00 0.00 48 SER A C 8
ATOM 5813 O O . SER A 1 48 ? -4.277 0.748 -14.777 1.00 0.00 48 SER A O 8
ATOM 5821 N N . GLY A 1 49 ? -5.840 -0.838 -15.100 1.00 0.00 49 GLY A N 8
ATOM 5822 C CA . GLY A 1 49 ? -6.157 -0.376 -16.438 1.00 0.00 49 GLY A CA 8
ATOM 5823 C C . GLY A 1 49 ? -6.541 -1.511 -17.367 1.00 0.00 49 GLY A C 8
ATOM 5824 O O . GLY A 1 49 ? -6.024 -2.624 -17.268 1.00 0.00 49 GLY A O 8
ATOM 5828 N N . PRO A 1 50 ? -7.470 -1.234 -18.295 1.00 0.00 50 PRO A N 8
ATOM 5829 C CA . PRO A 1 50 ? -7.944 -2.228 -19.262 1.00 0.00 50 PRO A CA 8
ATOM 5830 C C . PRO A 1 50 ? -6.880 -2.586 -20.294 1.00 0.00 50 PRO A C 8
ATOM 5831 O O . PRO A 1 50 ? -7.129 -3.368 -21.211 1.00 0.00 50 PRO A O 8
ATOM 5842 N N . SER A 1 51 ? -5.692 -2.009 -20.138 1.00 0.00 51 SER A N 8
ATOM 5843 C CA . SER A 1 51 ? -4.591 -2.265 -21.058 1.00 0.00 51 SER A CA 8
ATOM 5844 C C . SER A 1 51 ? -4.815 -1.549 -22.387 1.00 0.00 51 SER A C 8
ATOM 5845 O O . SER A 1 51 ? -4.560 -2.105 -23.455 1.00 0.00 51 SER A O 8
ATOM 5853 N N . SER A 1 52 ? -5.295 -0.312 -22.311 1.00 0.00 52 SER A N 8
ATOM 5854 C CA . SER A 1 52 ? -5.559 0.480 -23.507 1.00 0.00 52 SER A CA 8
ATOM 5855 C C . SER A 1 52 ? -4.515 1.580 -23.671 1.00 0.00 52 SER A C 8
ATOM 5856 O O . SER A 1 52 ? -3.942 1.753 -24.746 1.00 0.00 52 SER A O 8
ATOM 5864 N N . GLY A 1 53 ? -4.273 2.323 -22.595 1.00 0.00 53 GLY A N 8
ATOM 5865 C CA . GLY A 1 53 ? -3.298 3.397 -22.639 1.00 0.00 53 GLY A CA 8
ATOM 5866 C C . GLY A 1 53 ? -2.632 3.631 -21.298 1.00 0.00 53 GLY A C 8
ATOM 5867 O O . GLY A 1 53 ? -3.199 4.332 -20.461 1.00 0.00 53 GLY A O 8
ATOM 5873 N N . GLY A 1 1 ? -8.730 -23.917 4.178 1.00 0.00 1 GLY A N 9
ATOM 5874 C CA . GLY A 1 1 ? -8.059 -24.308 2.951 1.00 0.00 1 GLY A CA 9
ATOM 5875 C C . GLY A 1 1 ? -7.757 -23.124 2.054 1.00 0.00 1 GLY A C 9
ATOM 5876 O O . GLY A 1 1 ? -8.436 -22.100 2.116 1.00 0.00 1 GLY A O 9
ATOM 5880 N N . SER A 1 2 ? -6.733 -23.264 1.218 1.00 0.00 2 SER A N 9
ATOM 5881 C CA . SER A 1 2 ? -6.338 -22.195 0.308 1.00 0.00 2 SER A CA 9
ATOM 5882 C C . SER A 1 2 ? -7.230 -22.179 -0.931 1.00 0.00 2 SER A C 9
ATOM 5883 O O . SER A 1 2 ? -6.950 -22.858 -1.919 1.00 0.00 2 SER A O 9
ATOM 5891 N N . SER A 1 3 ? -8.304 -21.400 -0.868 1.00 0.00 3 SER A N 9
ATOM 5892 C CA . SER A 1 3 ? -9.240 -21.297 -1.982 1.00 0.00 3 SER A CA 9
ATOM 5893 C C . SER A 1 3 ? -10.203 -20.132 -1.777 1.00 0.00 3 SER A C 9
ATOM 5894 O O . SER A 1 3 ? -10.824 -20.004 -0.723 1.00 0.00 3 SER A O 9
ATOM 5902 N N . GLY A 1 4 ? -10.322 -19.284 -2.794 1.00 0.00 4 GLY A N 9
ATOM 5903 C CA . GLY A 1 4 ? -11.211 -18.141 -2.707 1.00 0.00 4 GLY A CA 9
ATOM 5904 C C . GLY A 1 4 ? -11.049 -17.190 -3.876 1.00 0.00 4 GLY A C 9
ATOM 5905 O O . GLY A 1 4 ? -10.830 -17.619 -5.008 1.00 0.00 4 GLY A O 9
ATOM 5909 N N . SER A 1 5 ? -11.159 -15.893 -3.602 1.00 0.00 5 SER A N 9
ATOM 5910 C CA . SER A 1 5 ? -11.029 -14.879 -4.641 1.00 0.00 5 SER A CA 9
ATOM 5911 C C . SER A 1 5 ? -9.705 -14.132 -4.508 1.00 0.00 5 SER A C 9
ATOM 5912 O O . SER A 1 5 ? -9.169 -13.986 -3.410 1.00 0.00 5 SER A O 9
ATOM 5920 N N . SER A 1 6 ? -9.183 -13.661 -5.636 1.00 0.00 6 SER A N 9
ATOM 5921 C CA . SER A 1 6 ? -7.920 -12.933 -5.648 1.00 0.00 6 SER A CA 9
ATOM 5922 C C . SER A 1 6 ? -7.814 -12.009 -4.438 1.00 0.00 6 SER A C 9
ATOM 5923 O O . SER A 1 6 ? -8.656 -11.135 -4.235 1.00 0.00 6 SER A O 9
ATOM 5931 N N . GLY A 1 7 ? -6.772 -12.210 -3.637 1.00 0.00 7 GLY A N 9
ATOM 5932 C CA . GLY A 1 7 ? -6.574 -11.389 -2.457 1.00 0.00 7 GLY A CA 9
ATOM 5933 C C . GLY A 1 7 ? -5.681 -10.194 -2.726 1.00 0.00 7 GLY A C 9
ATOM 5934 O O . GLY A 1 7 ? -4.652 -10.317 -3.389 1.00 0.00 7 GLY A O 9
ATOM 5938 N N . GLU A 1 8 ? -6.076 -9.034 -2.210 1.00 0.00 8 GLU A N 9
ATOM 5939 C CA . GLU A 1 8 ? -5.304 -7.811 -2.401 1.00 0.00 8 GLU A CA 9
ATOM 5940 C C . GLU A 1 8 ? -3.901 -7.958 -1.819 1.00 0.00 8 GLU A C 9
ATOM 5941 O O . GLU A 1 8 ? -3.735 -8.309 -0.651 1.00 0.00 8 GLU A O 9
ATOM 5953 N N . SER A 1 9 ? -2.894 -7.686 -2.642 1.00 0.00 9 SER A N 9
ATOM 5954 C CA . SER A 1 9 ? -1.504 -7.791 -2.212 1.00 0.00 9 SER A CA 9
ATOM 5955 C C . SER A 1 9 ? -1.028 -6.482 -1.589 1.00 0.00 9 SER A C 9
ATOM 5956 O O . SER A 1 9 ? 0.138 -6.107 -1.721 1.00 0.00 9 SER A O 9
ATOM 5964 N N . LEU A 1 10 ? -1.937 -5.791 -0.912 1.00 0.00 10 LEU A N 9
ATOM 5965 C CA . LEU A 1 10 ? -1.612 -4.523 -0.268 1.00 0.00 10 LEU A CA 9
ATOM 5966 C C . LEU A 1 10 ? -0.160 -4.506 0.199 1.00 0.00 10 LEU A C 9
ATOM 5967 O O . LEU A 1 10 ? 0.328 -5.476 0.780 1.00 0.00 10 LEU A O 9
ATOM 5983 N N . CYS A 1 11 ? 0.526 -3.397 -0.058 1.00 0.00 11 CYS A N 9
ATOM 5984 C CA . CYS A 1 11 ? 1.922 -3.252 0.337 1.00 0.00 11 CYS A CA 9
ATOM 5985 C C . CYS A 1 11 ? 2.181 -3.931 1.679 1.00 0.00 11 CYS A C 9
ATOM 5986 O O . CYS A 1 11 ? 1.425 -3.774 2.638 1.00 0.00 11 CYS A O 9
ATOM 5993 N N . PRO A 1 12 ? 3.275 -4.703 1.750 1.00 0.00 12 PRO A N 9
ATOM 5994 C CA . PRO A 1 12 ? 3.660 -5.421 2.969 1.00 0.00 12 PRO A CA 9
ATOM 5995 C C . PRO A 1 12 ? 4.134 -4.479 4.071 1.00 0.00 12 PRO A C 9
ATOM 5996 O O . PRO A 1 12 ? 4.490 -4.918 5.164 1.00 0.00 12 PRO A O 9
ATOM 6007 N N . GLN A 1 13 ? 4.135 -3.183 3.775 1.00 0.00 13 GLN A N 9
ATOM 6008 C CA . GLN A 1 13 ? 4.565 -2.180 4.742 1.00 0.00 13 GLN A CA 9
ATOM 6009 C C . GLN A 1 13 ? 3.513 -1.087 4.898 1.00 0.00 13 GLN A C 9
ATOM 6010 O O . GLN A 1 13 ? 3.262 -0.605 6.003 1.00 0.00 13 GLN A O 9
ATOM 6024 N N . HIS A 1 14 ? 2.900 -0.699 3.784 1.00 0.00 14 HIS A N 9
ATOM 6025 C CA . HIS A 1 14 ? 1.874 0.337 3.797 1.00 0.00 14 HIS A CA 9
ATOM 6026 C C . HIS A 1 14 ? 0.479 -0.278 3.732 1.00 0.00 14 HIS A C 9
ATOM 6027 O O . HIS A 1 14 ? -0.526 0.423 3.857 1.00 0.00 14 HIS A O 9
ATOM 6041 N N . HIS A 1 15 ? 0.425 -1.592 3.537 1.00 0.00 15 HIS A N 9
ATOM 6042 C CA . HIS A 1 15 ? -0.846 -2.301 3.456 1.00 0.00 15 HIS A CA 9
ATOM 6043 C C . HIS A 1 15 ? -1.888 -1.466 2.718 1.00 0.00 15 HIS A C 9
ATOM 6044 O O . HIS A 1 15 ? -3.053 -1.419 3.114 1.00 0.00 15 HIS A O 9
ATOM 6058 N N . GLU A 1 16 ? -1.461 -0.809 1.645 1.00 0.00 16 GLU A N 9
ATOM 6059 C CA . GLU A 1 16 ? -2.358 0.026 0.853 1.00 0.00 16 GLU A CA 9
ATOM 6060 C C . GLU A 1 16 ? -2.574 -0.571 -0.534 1.00 0.00 16 GLU A C 9
ATOM 6061 O O . GLU A 1 16 ? -1.660 -1.149 -1.122 1.00 0.00 16 GLU A O 9
ATOM 6073 N N . ALA A 1 17 ? -3.790 -0.428 -1.051 1.00 0.00 17 ALA A N 9
ATOM 6074 C CA . ALA A 1 17 ? -4.126 -0.951 -2.369 1.00 0.00 17 ALA A CA 9
ATOM 6075 C C . ALA A 1 17 ? -2.989 -0.719 -3.359 1.00 0.00 17 ALA A C 9
ATOM 6076 O O . ALA A 1 17 ? -2.622 0.422 -3.642 1.00 0.00 17 ALA A O 9
ATOM 6083 N N . LEU A 1 18 ? -2.434 -1.807 -3.881 1.00 0.00 18 LEU A N 9
ATOM 6084 C CA . LEU A 1 18 ? -1.337 -1.722 -4.839 1.00 0.00 18 LEU A CA 9
ATOM 6085 C C . LEU A 1 18 ? -1.851 -1.335 -6.222 1.00 0.00 18 LEU A C 9
ATOM 6086 O O . LEU A 1 18 ? -2.318 -2.183 -6.982 1.00 0.00 18 LEU A O 9
ATOM 6102 N N . SER A 1 19 ? -1.760 -0.048 -6.542 1.00 0.00 19 SER A N 9
ATOM 6103 C CA . SER A 1 19 ? -2.217 0.452 -7.834 1.00 0.00 19 SER A CA 9
ATOM 6104 C C . SER A 1 19 ? -1.085 1.159 -8.574 1.00 0.00 19 SER A C 9
ATOM 6105 O O . SER A 1 19 ? -1.322 1.920 -9.513 1.00 0.00 19 SER A O 9
ATOM 6113 N N . LEU A 1 20 ? 0.145 0.900 -8.146 1.00 0.00 20 LEU A N 9
ATOM 6114 C CA . LEU A 1 20 ? 1.316 1.510 -8.767 1.00 0.00 20 LEU A CA 9
ATOM 6115 C C . LEU A 1 20 ? 2.462 0.509 -8.870 1.00 0.00 20 LEU A C 9
ATOM 6116 O O . LEU A 1 20 ? 2.554 -0.429 -8.077 1.00 0.00 20 LEU A O 9
ATOM 6132 N N . PHE A 1 21 ? 3.334 0.714 -9.851 1.00 0.00 21 PHE A N 9
ATOM 6133 C CA . PHE A 1 21 ? 4.475 -0.170 -10.058 1.00 0.00 21 PHE A CA 9
ATOM 6134 C C . PHE A 1 21 ? 5.729 0.631 -10.396 1.00 0.00 21 PHE A C 9
ATOM 6135 O O . PHE A 1 21 ? 5.678 1.591 -11.165 1.00 0.00 21 PHE A O 9
ATOM 6152 N N . CYS A 1 22 ? 6.855 0.229 -9.816 1.00 0.00 22 CYS A N 9
ATOM 6153 C CA . CYS A 1 22 ? 8.123 0.908 -10.053 1.00 0.00 22 CYS A CA 9
ATOM 6154 C C . CYS A 1 22 ? 9.043 0.054 -10.921 1.00 0.00 22 CYS A C 9
ATOM 6155 O O . CYS A 1 22 ? 9.301 -1.110 -10.612 1.00 0.00 22 CYS A O 9
ATOM 6162 N N . TYR A 1 23 ? 9.536 0.640 -12.006 1.00 0.00 23 TYR A N 9
ATOM 6163 C CA . TYR A 1 23 ? 10.425 -0.067 -12.920 1.00 0.00 23 TYR A CA 9
ATOM 6164 C C . TYR A 1 23 ? 11.820 -0.212 -12.319 1.00 0.00 23 TYR A C 9
ATOM 6165 O O . TYR A 1 23 ? 12.265 -1.319 -12.016 1.00 0.00 23 TYR A O 9
ATOM 6183 N N . GLU A 1 24 ? 12.504 0.915 -12.150 1.00 0.00 24 GLU A N 9
ATOM 6184 C CA . GLU A 1 24 ? 13.849 0.914 -11.585 1.00 0.00 24 GLU A CA 9
ATOM 6185 C C . GLU A 1 24 ? 13.988 -0.162 -10.512 1.00 0.00 24 GLU A C 9
ATOM 6186 O O . GLU A 1 24 ? 14.961 -0.915 -10.495 1.00 0.00 24 GLU A O 9
ATOM 6198 N N . ASP A 1 25 ? 13.007 -0.227 -9.618 1.00 0.00 25 ASP A N 9
ATOM 6199 C CA . ASP A 1 25 ? 13.019 -1.210 -8.541 1.00 0.00 25 ASP A CA 9
ATOM 6200 C C . ASP A 1 25 ? 12.504 -2.559 -9.032 1.00 0.00 25 ASP A C 9
ATOM 6201 O O . ASP A 1 25 ? 12.933 -3.609 -8.552 1.00 0.00 25 ASP A O 9
ATOM 6210 N N . GLN A 1 26 ? 11.583 -2.523 -9.989 1.00 0.00 26 GLN A N 9
ATOM 6211 C CA . GLN A 1 26 ? 11.009 -3.744 -10.543 1.00 0.00 26 GLN A CA 9
ATOM 6212 C C . GLN A 1 26 ? 10.120 -4.441 -9.518 1.00 0.00 26 GLN A C 9
ATOM 6213 O O . GLN A 1 26 ? 10.014 -5.667 -9.508 1.00 0.00 26 GLN A O 9
ATOM 6227 N N . GLU A 1 27 ? 9.485 -3.651 -8.658 1.00 0.00 27 GLU A N 9
ATOM 6228 C CA . GLU A 1 27 ? 8.606 -4.194 -7.628 1.00 0.00 27 GLU A CA 9
ATOM 6229 C C . GLU A 1 27 ? 7.351 -3.339 -7.477 1.00 0.00 27 GLU A C 9
ATOM 6230 O O . GLU A 1 27 ? 7.432 -2.119 -7.340 1.00 0.00 27 GLU A O 9
ATOM 6242 N N . ALA A 1 28 ? 6.193 -3.990 -7.504 1.00 0.00 28 ALA A N 9
ATOM 6243 C CA . ALA A 1 28 ? 4.921 -3.290 -7.369 1.00 0.00 28 ALA A CA 9
ATOM 6244 C C . ALA A 1 28 ? 4.907 -2.413 -6.122 1.00 0.00 28 ALA A C 9
ATOM 6245 O O . ALA A 1 28 ? 5.193 -2.879 -5.019 1.00 0.00 28 ALA A O 9
ATOM 6252 N N . VAL A 1 29 ? 4.573 -1.139 -6.304 1.00 0.00 29 VAL A N 9
ATOM 6253 C CA . VAL A 1 29 ? 4.521 -0.196 -5.193 1.00 0.00 29 VAL A CA 9
ATOM 6254 C C . VAL A 1 29 ? 3.091 0.259 -4.924 1.00 0.00 29 VAL A C 9
ATOM 6255 O O . VAL A 1 29 ? 2.175 -0.053 -5.686 1.00 0.00 29 VAL A O 9
ATOM 6268 N N . CYS A 1 30 ? 2.906 0.999 -3.836 1.00 0.00 30 CYS A N 9
ATOM 6269 C CA . CYS A 1 30 ? 1.588 1.498 -3.466 1.00 0.00 30 CYS A CA 9
ATOM 6270 C C . CYS A 1 30 ? 1.547 3.023 -3.523 1.00 0.00 30 CYS A C 9
ATOM 6271 O O . CYS A 1 30 ? 2.538 3.669 -3.869 1.00 0.00 30 CYS A O 9
ATOM 6278 N N . LEU A 1 31 ? 0.396 3.592 -3.183 1.00 0.00 31 LEU A N 9
ATOM 6279 C CA . LEU A 1 31 ? 0.225 5.040 -3.196 1.00 0.00 31 LEU A CA 9
ATOM 6280 C C . L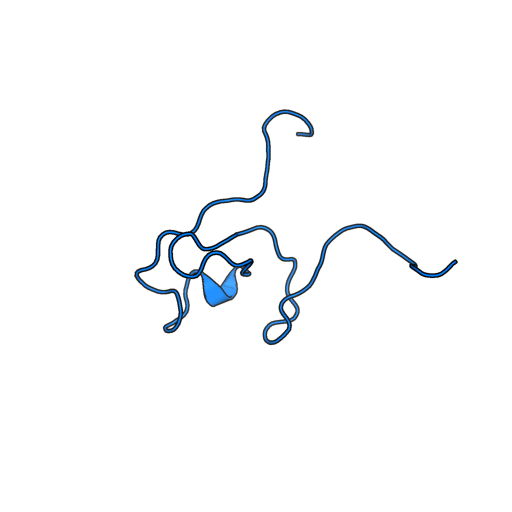EU A 1 31 ? 1.279 5.720 -2.328 1.00 0.00 31 LEU A C 9
ATOM 6281 O O . LEU A 1 31 ? 1.940 6.664 -2.762 1.00 0.00 31 LEU A O 9
ATOM 6297 N N . ILE A 1 32 ? 1.432 5.233 -1.101 1.00 0.00 32 ILE A N 9
ATOM 6298 C CA . ILE A 1 32 ? 2.409 5.792 -0.174 1.00 0.00 32 ILE A CA 9
ATOM 6299 C C . ILE A 1 32 ? 3.813 5.758 -0.768 1.00 0.00 32 ILE A C 9
ATOM 6300 O O . ILE A 1 32 ? 4.521 6.765 -0.772 1.00 0.00 32 ILE A O 9
ATOM 6316 N N . CYS A 1 33 ? 4.209 4.594 -1.271 1.00 0.00 33 CYS A N 9
ATOM 6317 C CA . CYS A 1 33 ? 5.528 4.428 -1.869 1.00 0.00 33 CYS A CA 9
ATOM 6318 C C . CYS A 1 33 ? 5.781 5.494 -2.931 1.00 0.00 33 CYS A C 9
ATOM 6319 O O . CYS A 1 33 ? 6.710 6.292 -2.815 1.00 0.00 33 CYS A O 9
ATOM 6326 N N . ALA A 1 34 ? 4.948 5.500 -3.967 1.00 0.00 34 ALA A N 9
ATOM 6327 C CA . ALA A 1 34 ? 5.079 6.468 -5.048 1.00 0.00 34 ALA A CA 9
ATOM 6328 C C . ALA A 1 34 ? 5.390 7.859 -4.505 1.00 0.00 34 ALA A C 9
ATOM 6329 O O . ALA A 1 34 ? 6.201 8.590 -5.074 1.00 0.00 34 ALA A O 9
ATOM 6336 N N . ILE A 1 35 ? 4.741 8.217 -3.403 1.00 0.00 35 ILE A N 9
ATOM 6337 C CA . ILE A 1 35 ? 4.949 9.520 -2.783 1.00 0.00 35 ILE A CA 9
ATOM 6338 C C . ILE A 1 35 ? 6.004 9.444 -1.686 1.00 0.00 35 ILE A C 9
ATOM 6339 O O . ILE A 1 35 ? 5.893 10.111 -0.657 1.00 0.00 35 ILE A O 9
ATOM 6355 N N . SER A 1 36 ? 7.029 8.629 -1.913 1.00 0.00 36 SER A N 9
ATOM 6356 C CA . SER A 1 36 ? 8.105 8.465 -0.942 1.00 0.00 36 SER A CA 9
ATOM 6357 C C . SER A 1 36 ? 9.425 8.987 -1.501 1.00 0.00 36 SER A C 9
ATOM 6358 O O . SER A 1 36 ? 9.756 8.755 -2.664 1.00 0.00 36 SER A O 9
ATOM 6366 N N . HIS A 1 37 ? 10.177 9.694 -0.663 1.00 0.00 37 HIS A N 9
ATOM 6367 C CA . HIS A 1 37 ? 11.462 10.250 -1.071 1.00 0.00 37 HIS A CA 9
ATOM 6368 C C . HIS A 1 37 ? 12.246 9.245 -1.910 1.00 0.00 37 HIS A C 9
ATOM 6369 O O . HIS A 1 37 ? 12.818 9.595 -2.943 1.00 0.00 37 HIS A O 9
ATOM 6383 N N . THR A 1 38 ? 12.270 7.995 -1.458 1.00 0.00 38 THR A N 9
ATOM 6384 C CA . THR A 1 38 ? 12.986 6.941 -2.165 1.00 0.00 38 THR A CA 9
ATOM 6385 C C . THR A 1 38 ? 12.470 6.787 -3.591 1.00 0.00 38 THR A C 9
ATOM 6386 O O . THR A 1 38 ? 13.240 6.525 -4.516 1.00 0.00 38 THR A O 9
ATOM 6397 N N . HIS A 1 39 ? 11.162 6.952 -3.764 1.00 0.00 39 HIS A N 9
ATOM 6398 C CA . HIS A 1 39 ? 10.543 6.833 -5.079 1.00 0.00 39 HIS A CA 9
ATOM 6399 C C . HIS A 1 39 ? 10.093 8.197 -5.593 1.00 0.00 39 HIS A C 9
ATOM 6400 O O . HIS A 1 39 ? 8.947 8.367 -6.009 1.00 0.00 39 HIS A O 9
ATOM 6414 N N . ARG A 1 40 ? 11.003 9.166 -5.561 1.00 0.00 40 ARG A N 9
ATOM 6415 C CA . ARG A 1 40 ? 10.699 10.515 -6.022 1.00 0.00 40 ARG A CA 9
ATOM 6416 C C . ARG A 1 40 ? 11.178 10.720 -7.456 1.00 0.00 40 ARG A C 9
ATOM 6417 O O . ARG A 1 40 ? 10.450 11.251 -8.295 1.00 0.00 40 ARG A O 9
ATOM 6438 N N . ALA A 1 41 ? 12.407 10.297 -7.731 1.00 0.00 41 ALA A N 9
ATOM 6439 C CA . ALA A 1 41 ? 12.983 10.433 -9.063 1.00 0.00 41 ALA A CA 9
ATOM 6440 C C . ALA A 1 41 ? 13.034 9.087 -9.779 1.00 0.00 41 ALA A C 9
ATOM 6441 O O . ALA A 1 41 ? 14.037 8.743 -10.405 1.00 0.00 41 ALA A O 9
ATOM 6448 N N . HIS A 1 42 ? 11.947 8.328 -9.682 1.00 0.00 42 HIS A N 9
ATOM 6449 C CA . HIS A 1 42 ? 11.869 7.019 -10.320 1.00 0.00 42 HIS A CA 9
ATOM 6450 C C . HIS A 1 42 ? 10.791 7.005 -11.400 1.00 0.00 42 HIS A C 9
ATOM 6451 O O . HIS A 1 42 ? 10.056 7.978 -11.572 1.00 0.00 42 HIS A O 9
ATOM 6465 N N . THR A 1 43 ? 10.704 5.896 -12.128 1.00 0.00 43 THR A N 9
ATOM 6466 C CA . THR A 1 43 ? 9.718 5.756 -13.193 1.00 0.00 43 THR A CA 9
ATOM 6467 C C . THR A 1 43 ? 8.554 4.875 -12.752 1.00 0.00 43 THR A C 9
ATOM 6468 O O . THR A 1 43 ? 8.507 3.687 -13.070 1.00 0.00 43 THR A O 9
ATOM 6479 N N . VAL A 1 44 ? 7.616 5.466 -12.020 1.00 0.00 44 VAL A N 9
ATOM 6480 C CA . VAL A 1 44 ? 6.450 4.735 -11.537 1.00 0.00 44 VAL A CA 9
ATOM 6481 C C . VAL A 1 44 ? 5.328 4.747 -12.569 1.00 0.00 44 VAL A C 9
ATOM 6482 O O . VAL A 1 44 ? 5.128 5.737 -13.273 1.00 0.00 44 VAL A O 9
ATOM 6495 N N . VAL A 1 45 ? 4.596 3.641 -12.653 1.00 0.00 45 VAL A N 9
ATOM 6496 C CA . VAL A 1 45 ? 3.492 3.524 -13.598 1.00 0.00 45 VAL A CA 9
ATOM 6497 C C . VAL A 1 45 ? 2.243 2.974 -12.918 1.00 0.00 45 VAL A C 9
ATOM 6498 O O . VAL A 1 45 ? 2.313 2.119 -12.034 1.00 0.00 45 VAL A O 9
ATOM 6511 N N . PRO A 1 46 ? 1.071 3.473 -13.339 1.00 0.00 46 PRO A N 9
ATOM 6512 C CA . PRO A 1 46 ? -0.216 3.044 -12.785 1.00 0.00 46 PRO A CA 9
ATOM 6513 C C . PRO A 1 46 ? -0.571 1.615 -13.181 1.00 0.00 46 PRO A C 9
ATOM 6514 O O . PRO A 1 46 ? -0.476 1.243 -14.352 1.00 0.00 46 PRO A O 9
ATOM 6525 N N . LEU A 1 47 ? -0.981 0.819 -12.200 1.00 0.00 47 LEU A N 9
ATOM 6526 C CA . LEU A 1 47 ? -1.351 -0.571 -12.447 1.00 0.00 47 LEU A CA 9
ATOM 6527 C C . LEU A 1 47 ? -2.843 -0.693 -12.742 1.00 0.00 47 LEU A C 9
ATOM 6528 O O . LEU A 1 47 ? -3.674 -0.125 -12.034 1.00 0.00 47 LEU A O 9
ATOM 6544 N N . SER A 1 48 ? -3.174 -1.439 -13.791 1.00 0.00 48 SER A N 9
ATOM 6545 C CA . SER A 1 48 ? -4.565 -1.634 -14.181 1.00 0.00 48 SER A CA 9
ATOM 6546 C C . SER A 1 48 ? -5.189 -2.792 -13.408 1.00 0.00 48 SER A C 9
ATOM 6547 O O . SER A 1 48 ? -4.545 -3.813 -13.171 1.00 0.00 48 SER A O 9
ATOM 6555 N N . GLY A 1 49 ? -6.448 -2.624 -13.016 1.00 0.00 49 GLY A N 9
ATOM 6556 C CA . GLY A 1 49 ? -7.139 -3.662 -12.274 1.00 0.00 49 GLY A CA 9
ATOM 6557 C C . GLY A 1 49 ? -7.872 -4.633 -13.178 1.00 0.00 49 GLY A C 9
ATOM 6558 O O . GLY A 1 49 ? -7.614 -4.710 -14.380 1.00 0.00 49 GLY A O 9
ATOM 6562 N N . PRO A 1 50 ? -8.808 -5.398 -12.598 1.00 0.00 50 PRO A N 9
ATOM 6563 C CA . PRO A 1 50 ? -9.598 -6.383 -13.341 1.00 0.00 50 PRO A CA 9
ATOM 6564 C C . PRO A 1 50 ? -10.588 -5.729 -14.299 1.00 0.00 50 PRO A C 9
ATOM 6565 O O . PRO A 1 50 ? -11.237 -4.741 -13.957 1.00 0.00 50 PRO A O 9
ATOM 6576 N N . SER A 1 51 ? -10.698 -6.286 -15.501 1.00 0.00 51 SER A N 9
ATOM 6577 C CA . SER A 1 51 ? -11.607 -5.754 -16.510 1.00 0.00 51 SER A CA 9
ATOM 6578 C C . SER A 1 51 ? -12.914 -5.291 -15.874 1.00 0.00 51 SER A C 9
ATOM 6579 O O . SER A 1 51 ? -13.615 -6.072 -15.231 1.00 0.00 51 SER A O 9
ATOM 6587 N N . SER A 1 52 ? -13.234 -4.014 -16.058 1.00 0.00 52 SER A N 9
ATOM 6588 C CA . SER A 1 52 ? -14.454 -3.443 -15.499 1.00 0.00 52 SER A CA 9
ATOM 6589 C C . SER A 1 52 ? -15.218 -2.652 -16.557 1.00 0.00 52 SER A C 9
ATOM 6590 O O . SER A 1 52 ? -14.643 -2.204 -17.548 1.00 0.00 52 SER A O 9
ATOM 6598 N N . GLY A 1 53 ? -16.519 -2.485 -16.337 1.00 0.00 53 GLY A N 9
ATOM 6599 C CA . GLY A 1 53 ? -17.341 -1.748 -17.279 1.00 0.00 53 GLY A CA 9
ATOM 6600 C C . GLY A 1 53 ? -17.889 -0.464 -16.689 1.00 0.00 53 GLY A C 9
ATOM 6601 O O . GLY A 1 53 ? -19.105 -0.343 -16.544 1.00 0.00 53 GLY A O 9
ATOM 6607 N N . GLY A 1 1 ? -9.982 -24.950 0.955 1.00 0.00 1 GLY A N 10
ATOM 6608 C CA . GLY A 1 1 ? -9.558 -23.736 0.282 1.00 0.00 1 GLY A CA 10
ATOM 6609 C C . GLY A 1 1 ? -8.051 -23.641 0.151 1.00 0.00 1 GLY A C 10
ATOM 6610 O O . GLY A 1 1 ? -7.452 -22.627 0.510 1.00 0.00 1 GLY A O 10
ATOM 6614 N N . SER A 1 2 ? -7.435 -24.702 -0.362 1.00 0.00 2 SER A N 10
ATOM 6615 C CA . SER A 1 2 ? -5.988 -24.737 -0.534 1.00 0.00 2 SER A CA 10
ATOM 6616 C C . SER A 1 2 ? -5.576 -24.022 -1.817 1.00 0.00 2 SER A C 10
ATOM 6617 O O . SER A 1 2 ? -4.757 -24.526 -2.585 1.00 0.00 2 SER A O 10
ATOM 6625 N N . SER A 1 3 ? -6.151 -22.845 -2.043 1.00 0.00 3 SER A N 10
ATOM 6626 C CA . SER A 1 3 ? -5.847 -22.062 -3.235 1.00 0.00 3 SER A CA 10
ATOM 6627 C C . SER A 1 3 ? -5.188 -20.738 -2.862 1.00 0.00 3 SER A C 10
ATOM 6628 O O . SER A 1 3 ? -5.306 -20.270 -1.730 1.00 0.00 3 SER A O 10
ATOM 6636 N N . GLY A 1 4 ? -4.493 -20.138 -3.823 1.00 0.00 4 GLY A N 10
ATOM 6637 C CA . GLY A 1 4 ? -3.824 -18.874 -3.578 1.00 0.00 4 GLY A CA 10
ATOM 6638 C C . GLY A 1 4 ? -4.074 -17.862 -4.678 1.00 0.00 4 GLY A C 10
ATOM 6639 O O . GLY A 1 4 ? -3.167 -17.526 -5.440 1.00 0.00 4 GLY A O 10
ATOM 6643 N N . SER A 1 5 ? -5.308 -17.376 -4.764 1.00 0.00 5 SER A N 10
ATOM 6644 C CA . SER A 1 5 ? -5.677 -16.401 -5.784 1.00 0.00 5 SER A CA 10
ATOM 6645 C C . SER A 1 5 ? -6.582 -15.320 -5.200 1.00 0.00 5 SER A C 10
ATOM 6646 O O . SER A 1 5 ? -7.554 -15.617 -4.506 1.00 0.00 5 SER A O 10
ATOM 6654 N N . SER A 1 6 ? -6.254 -14.064 -5.487 1.00 0.00 6 SER A N 10
ATOM 6655 C CA . SER A 1 6 ? -7.034 -12.938 -4.988 1.00 0.00 6 SER A CA 10
ATOM 6656 C C . SER A 1 6 ? -7.121 -11.831 -6.035 1.00 0.00 6 SER A C 10
ATOM 6657 O O . SER A 1 6 ? -6.474 -11.897 -7.079 1.00 0.00 6 SER A O 10
ATOM 6665 N N . GLY A 1 7 ? -7.927 -10.814 -5.746 1.00 0.00 7 GLY A N 10
ATOM 6666 C CA . GLY A 1 7 ? -8.086 -9.707 -6.671 1.00 0.00 7 GLY A CA 10
ATOM 6667 C C . GLY A 1 7 ? -6.970 -8.688 -6.552 1.00 0.00 7 GLY A C 10
ATOM 6668 O O . GLY A 1 7 ? -6.171 -8.522 -7.473 1.00 0.00 7 GLY A O 10
ATOM 6672 N N . GLU A 1 8 ? -6.916 -8.002 -5.414 1.00 0.00 8 GLU A N 10
ATOM 6673 C CA . GLU A 1 8 ? -5.891 -6.992 -5.179 1.00 0.00 8 GLU A CA 10
ATOM 6674 C C . GLU A 1 8 ? -5.081 -7.319 -3.928 1.00 0.00 8 GLU A C 10
ATOM 6675 O O . GLU A 1 8 ? -5.450 -8.198 -3.149 1.00 0.00 8 GLU A O 10
ATOM 6687 N N . SER A 1 9 ? -3.974 -6.606 -3.744 1.00 0.00 9 SER A N 10
ATOM 6688 C CA . SER A 1 9 ? -3.108 -6.823 -2.591 1.00 0.00 9 SER A CA 10
ATOM 6689 C C . SER A 1 9 ? -2.729 -5.497 -1.940 1.00 0.00 9 SER A C 10
ATOM 6690 O O . SER A 1 9 ? -2.997 -4.425 -2.484 1.00 0.00 9 SER A O 10
ATOM 6698 N N . LEU A 1 10 ? -2.104 -5.577 -0.770 1.00 0.00 10 LEU A N 10
ATOM 6699 C CA . LEU A 1 10 ? -1.687 -4.384 -0.042 1.00 0.00 10 LEU A CA 10
ATOM 6700 C C . LEU A 1 10 ? -0.187 -4.412 0.236 1.00 0.00 10 LEU A C 10
ATOM 6701 O O . LEU A 1 10 ? 0.392 -5.474 0.468 1.00 0.00 10 LEU A O 10
ATOM 6717 N N . CYS A 1 11 ? 0.436 -3.239 0.214 1.00 0.00 11 CYS A N 10
ATOM 6718 C CA . CYS A 1 11 ? 1.867 -3.127 0.465 1.00 0.00 11 CYS A CA 10
ATOM 6719 C C . CYS A 1 11 ? 2.247 -3.828 1.767 1.00 0.00 11 CYS A C 10
ATOM 6720 O O . CYS A 1 11 ? 1.597 -3.667 2.800 1.00 0.00 11 CYS A O 10
ATOM 6727 N N . PRO A 1 12 ? 3.325 -4.624 1.718 1.00 0.00 12 PRO A N 10
ATOM 6728 C CA . PRO A 1 12 ? 3.817 -5.364 2.884 1.00 0.00 12 PRO A CA 10
ATOM 6729 C C . PRO A 1 12 ? 4.422 -4.446 3.940 1.00 0.00 12 PRO A C 10
ATOM 6730 O O . PRO A 1 12 ? 4.886 -4.907 4.983 1.00 0.00 12 PRO A O 10
ATOM 6741 N N . GLN A 1 13 ? 4.412 -3.146 3.664 1.00 0.00 13 GLN A N 10
ATOM 6742 C CA . GLN A 1 13 ? 4.960 -2.164 4.592 1.00 0.00 13 GLN A CA 10
ATOM 6743 C C . GLN A 1 13 ? 3.958 -1.045 4.856 1.00 0.00 13 GLN A C 10
ATOM 6744 O O . GLN A 1 13 ? 3.842 -0.554 5.979 1.00 0.00 13 GLN A O 10
ATOM 6758 N N . HIS A 1 14 ? 3.235 -0.646 3.814 1.00 0.00 14 HIS A N 10
ATOM 6759 C CA . HIS A 1 14 ? 2.242 0.415 3.934 1.00 0.00 14 HIS A CA 10
ATOM 6760 C C . HIS A 1 14 ? 0.832 -0.165 3.998 1.00 0.00 14 HIS A C 10
ATOM 6761 O O . HIS A 1 14 ? -0.119 0.526 4.365 1.00 0.00 14 HIS A O 10
ATOM 6775 N N . HIS A 1 15 ? 0.705 -1.439 3.639 1.00 0.00 15 HIS A N 10
ATOM 6776 C CA . HIS A 1 15 ? -0.589 -2.112 3.656 1.00 0.00 15 HIS A CA 10
ATOM 6777 C C . HIS A 1 15 ? -1.649 -1.270 2.952 1.00 0.00 15 HIS A C 10
ATOM 6778 O O . HIS A 1 15 ? -2.774 -1.142 3.434 1.00 0.00 15 HIS A O 10
ATOM 6792 N N . GLU A 1 16 ? -1.281 -0.697 1.810 1.00 0.00 16 GLU A N 10
ATOM 6793 C CA . GLU A 1 16 ? -2.201 0.134 1.042 1.00 0.00 16 GLU A CA 10
ATOM 6794 C C . GLU A 1 16 ? -2.509 -0.503 -0.310 1.00 0.00 16 GLU A C 10
ATOM 6795 O O . GLU A 1 16 ? -1.740 -1.323 -0.812 1.00 0.00 16 GLU A O 10
ATOM 6807 N N . ALA A 1 17 ? -3.639 -0.119 -0.895 1.00 0.00 17 ALA A N 10
ATOM 6808 C CA . ALA A 1 17 ? -4.048 -0.650 -2.189 1.00 0.00 17 ALA A CA 10
ATOM 6809 C C . ALA A 1 17 ? -2.907 -0.579 -3.197 1.00 0.00 17 ALA A C 10
ATOM 6810 O O . ALA A 1 17 ? -2.400 0.501 -3.503 1.00 0.00 17 ALA A O 10
ATOM 6817 N N . LEU A 1 18 ? -2.505 -1.737 -3.710 1.00 0.00 18 LEU A N 10
ATOM 6818 C CA . LEU A 1 18 ? -1.421 -1.807 -4.685 1.00 0.00 18 LEU A CA 10
ATOM 6819 C C . LEU A 1 18 ? -1.941 -1.551 -6.096 1.00 0.00 18 LEU A C 10
ATOM 6820 O O . LEU A 1 18 ? -2.592 -2.408 -6.693 1.00 0.00 18 LEU A O 10
ATOM 6836 N N . SER A 1 19 ? -1.646 -0.368 -6.624 1.00 0.00 19 SER A N 10
ATOM 6837 C CA . SER A 1 19 ? -2.085 0.002 -7.965 1.00 0.00 19 SER A CA 10
ATOM 6838 C C . SER A 1 19 ? -0.908 0.483 -8.808 1.00 0.00 19 SER A C 10
ATOM 6839 O O . SER A 1 19 ? -0.905 0.339 -10.031 1.00 0.00 19 SER A O 10
ATOM 6847 N N . LEU A 1 20 ? 0.091 1.055 -8.145 1.00 0.00 20 LEU A N 10
ATOM 6848 C CA . LEU A 1 20 ? 1.276 1.558 -8.832 1.00 0.00 20 LEU A CA 10
ATOM 6849 C C . LEU A 1 20 ? 2.343 0.474 -8.943 1.00 0.00 20 LEU A C 10
ATOM 6850 O O . LEU A 1 20 ? 2.234 -0.584 -8.323 1.00 0.00 20 LEU A O 10
ATOM 6866 N N . PHE A 1 21 ? 3.375 0.746 -9.734 1.00 0.00 21 PHE A N 10
ATOM 6867 C CA . PHE A 1 21 ? 4.464 -0.205 -9.925 1.00 0.00 21 PHE A CA 10
ATOM 6868 C C . PHE A 1 21 ? 5.796 0.519 -10.093 1.00 0.00 21 PHE A C 10
ATOM 6869 O O . PHE A 1 21 ? 5.879 1.540 -10.777 1.00 0.00 21 PHE A O 10
ATOM 6886 N N . CYS A 1 22 ? 6.837 -0.016 -9.465 1.00 0.00 22 CYS A N 10
ATOM 6887 C CA . CYS A 1 22 ? 8.167 0.578 -9.543 1.00 0.00 22 CYS A CA 10
ATOM 6888 C C . CYS A 1 22 ? 9.004 -0.103 -10.621 1.00 0.00 22 CYS A C 10
ATOM 6889 O O . CYS A 1 22 ? 9.358 -1.276 -10.499 1.00 0.00 22 CYS A O 10
ATOM 6896 N N . TYR A 1 23 ? 9.318 0.641 -11.676 1.00 0.00 23 TYR A N 10
ATOM 6897 C CA . TYR A 1 23 ? 10.112 0.109 -12.778 1.00 0.00 23 TYR A CA 10
ATOM 6898 C C . TYR A 1 23 ? 11.586 0.024 -12.395 1.00 0.00 23 TYR A C 10
ATOM 6899 O O . TYR A 1 23 ? 12.287 -0.909 -12.787 1.00 0.00 23 TYR A O 10
ATOM 6917 N N . GLU A 1 24 ? 12.049 1.004 -11.625 1.00 0.00 24 GLU A N 10
ATOM 6918 C CA . GLU A 1 24 ? 13.440 1.040 -11.188 1.00 0.00 24 GLU A CA 10
ATOM 6919 C C . GLU A 1 24 ? 13.773 -0.179 -10.332 1.00 0.00 24 GLU A C 10
ATOM 6920 O O . GLU A 1 24 ? 14.891 -0.691 -10.371 1.00 0.00 24 GLU A O 10
ATOM 6932 N N . ASP A 1 25 ? 12.794 -0.636 -9.559 1.00 0.00 25 ASP A N 10
ATOM 6933 C CA . ASP A 1 25 ? 12.982 -1.794 -8.692 1.00 0.00 25 ASP A CA 10
ATOM 6934 C C . ASP A 1 25 ? 12.160 -2.981 -9.185 1.00 0.00 25 ASP A C 10
ATOM 6935 O O . ASP A 1 25 ? 11.971 -3.959 -8.463 1.00 0.00 25 ASP A O 10
ATOM 6944 N N . GLN A 1 26 ? 11.673 -2.885 -10.419 1.00 0.00 26 GLN A N 10
ATOM 6945 C CA . GLN A 1 26 ? 10.869 -3.950 -11.007 1.00 0.00 26 GLN A CA 10
ATOM 6946 C C . GLN A 1 26 ? 10.010 -4.633 -9.947 1.00 0.00 26 GLN A C 10
ATOM 6947 O O . GLN A 1 26 ? 10.026 -5.856 -9.816 1.00 0.00 26 GLN A O 10
ATOM 6961 N N . GLU A 1 27 ? 9.262 -3.833 -9.193 1.00 0.00 27 GLU A N 10
ATOM 6962 C CA . GLU A 1 27 ? 8.398 -4.361 -8.144 1.00 0.00 27 GLU A CA 10
ATOM 6963 C C . GLU A 1 27 ? 7.196 -3.449 -7.919 1.00 0.00 27 GLU A C 10
ATOM 6964 O O . GLU A 1 27 ? 7.314 -2.225 -7.973 1.00 0.00 27 GLU A O 10
ATOM 6976 N N . ALA A 1 28 ? 6.040 -4.054 -7.667 1.00 0.00 28 ALA A N 10
ATOM 6977 C CA . ALA A 1 28 ? 4.817 -3.297 -7.432 1.00 0.00 28 ALA A CA 10
ATOM 6978 C C . ALA A 1 28 ? 4.966 -2.372 -6.229 1.00 0.00 28 ALA A C 10
ATOM 6979 O O . ALA A 1 28 ? 5.816 -2.591 -5.366 1.00 0.00 28 ALA A O 10
ATOM 6986 N N . VAL A 1 29 ? 4.136 -1.335 -6.180 1.00 0.00 29 VAL A N 10
ATOM 6987 C CA . VAL A 1 29 ? 4.175 -0.375 -5.083 1.00 0.00 29 VAL A CA 10
ATOM 6988 C C . VAL A 1 29 ? 2.774 0.104 -4.720 1.00 0.00 29 VAL A C 10
ATOM 6989 O O . VAL A 1 29 ? 1.783 -0.359 -5.285 1.00 0.00 29 VAL A O 10
ATOM 7002 N N . CYS A 1 30 ? 2.699 1.034 -3.775 1.00 0.00 30 CYS A N 10
ATOM 7003 C CA . CYS A 1 30 ? 1.419 1.577 -3.336 1.00 0.00 30 CYS A CA 10
ATOM 7004 C C . CYS A 1 30 ? 1.426 3.102 -3.395 1.00 0.00 30 CYS A C 10
ATOM 7005 O O . CYS A 1 30 ? 2.475 3.722 -3.579 1.00 0.00 30 CYS A O 10
ATOM 7012 N N . LEU A 1 31 ? 0.250 3.700 -3.240 1.00 0.00 31 LEU A N 10
ATOM 7013 C CA . LEU A 1 31 ? 0.120 5.152 -3.275 1.00 0.00 31 LEU A CA 10
ATOM 7014 C C . LEU A 1 31 ? 1.204 5.817 -2.434 1.00 0.00 31 LEU A C 10
ATOM 7015 O O . LEU A 1 31 ? 1.899 6.721 -2.900 1.00 0.00 31 LEU A O 10
ATOM 7031 N N . ILE A 1 32 ? 1.345 5.363 -1.193 1.00 0.00 32 ILE A N 10
ATOM 7032 C CA . ILE A 1 32 ? 2.347 5.912 -0.288 1.00 0.00 32 ILE A CA 10
ATOM 7033 C C . ILE A 1 32 ? 3.739 5.851 -0.908 1.00 0.00 32 ILE A C 10
ATOM 7034 O O . ILE A 1 32 ? 4.381 6.880 -1.123 1.00 0.00 32 ILE A O 10
ATOM 7050 N N . CYS A 1 33 ? 4.201 4.639 -1.194 1.00 0.00 33 CYS A N 10
ATOM 7051 C CA . CYS A 1 33 ? 5.516 4.442 -1.790 1.00 0.00 33 CYS A CA 10
ATOM 7052 C C . CYS A 1 33 ? 5.836 5.556 -2.783 1.00 0.00 33 CYS A C 10
ATOM 7053 O O . CYS A 1 33 ? 6.827 6.269 -2.634 1.00 0.00 33 CYS A O 10
ATOM 7060 N N . ALA A 1 34 ? 4.988 5.698 -3.797 1.00 0.00 34 ALA A N 10
ATOM 7061 C CA . ALA A 1 34 ? 5.178 6.725 -4.813 1.00 0.00 34 ALA A CA 10
ATOM 7062 C C . ALA A 1 34 ? 5.348 8.101 -4.178 1.00 0.00 34 ALA A C 10
ATOM 7063 O O . ALA A 1 34 ? 6.342 8.787 -4.416 1.00 0.00 34 ALA A O 10
ATOM 7070 N N . ILE A 1 35 ? 4.371 8.499 -3.370 1.00 0.00 35 ILE A N 10
ATOM 7071 C CA . ILE A 1 35 ? 4.413 9.793 -2.700 1.00 0.00 35 ILE A CA 10
ATOM 7072 C C . ILE A 1 35 ? 5.272 9.733 -1.441 1.00 0.00 35 ILE A C 10
ATOM 7073 O O . ILE A 1 35 ? 5.169 10.592 -0.566 1.00 0.00 35 ILE A O 10
ATOM 7089 N N . SER A 1 36 ? 6.120 8.713 -1.359 1.00 0.00 36 SER A N 10
ATOM 7090 C CA . SER A 1 36 ? 6.996 8.539 -0.206 1.00 0.00 36 SER A CA 10
ATOM 7091 C C . SER A 1 36 ? 8.457 8.459 -0.641 1.00 0.00 36 SER A C 10
ATOM 7092 O O . SER A 1 36 ? 8.756 8.216 -1.811 1.00 0.00 36 SER A O 10
ATOM 7100 N N . HIS A 1 37 ? 9.363 8.664 0.310 1.00 0.00 37 HIS A N 10
ATOM 7101 C CA . HIS A 1 37 ? 10.793 8.614 0.027 1.00 0.00 37 HIS A CA 10
ATOM 7102 C C . HIS A 1 37 ? 11.180 7.268 -0.578 1.00 0.00 37 HIS A C 10
ATOM 7103 O O . HIS A 1 37 ? 11.870 7.208 -1.596 1.00 0.00 37 HIS A O 10
ATOM 7117 N N . THR A 1 38 ? 10.734 6.189 0.058 1.00 0.00 38 THR A N 10
ATOM 7118 C CA . THR A 1 38 ? 11.035 4.844 -0.416 1.00 0.00 38 THR A CA 10
ATOM 7119 C C . THR A 1 38 ? 11.008 4.778 -1.938 1.00 0.00 38 THR A C 10
ATOM 7120 O O . THR A 1 38 ? 11.940 4.272 -2.565 1.00 0.00 38 THR A O 10
ATOM 7131 N N . HIS A 1 39 ? 9.935 5.293 -2.529 1.00 0.00 39 HIS A N 10
ATOM 7132 C CA . HIS A 1 39 ? 9.787 5.293 -3.981 1.00 0.00 39 HIS A CA 10
ATOM 7133 C C . HIS A 1 39 ? 9.338 6.663 -4.481 1.00 0.00 39 HIS A C 10
ATOM 7134 O O . HIS A 1 39 ? 8.189 6.842 -4.883 1.00 0.00 39 HIS A O 10
ATOM 7148 N N . ARG A 1 40 ? 10.253 7.627 -4.452 1.00 0.00 40 ARG A N 10
ATOM 7149 C CA . ARG A 1 40 ? 9.951 8.981 -4.900 1.00 0.00 40 ARG A CA 10
ATOM 7150 C C . ARG A 1 40 ? 10.545 9.241 -6.281 1.00 0.00 40 ARG A C 10
ATOM 7151 O O . ARG A 1 40 ? 9.820 9.509 -7.239 1.00 0.00 40 ARG A O 10
ATOM 7172 N N . ALA A 1 41 ? 11.868 9.161 -6.375 1.00 0.00 41 ALA A N 10
ATOM 7173 C CA . ALA A 1 41 ? 12.559 9.387 -7.639 1.00 0.00 41 ALA A CA 10
ATOM 7174 C C . ALA A 1 41 ? 12.272 8.264 -8.630 1.00 0.00 41 ALA A C 10
ATOM 7175 O O . ALA A 1 41 ? 12.087 8.507 -9.823 1.00 0.00 41 ALA A O 10
ATOM 7182 N N . HIS A 1 42 ? 12.237 7.033 -8.129 1.00 0.00 42 HIS A N 10
ATOM 7183 C CA . HIS A 1 42 ? 11.972 5.872 -8.971 1.00 0.00 42 HIS A CA 10
ATOM 7184 C C . HIS A 1 42 ? 10.867 6.173 -9.980 1.00 0.00 42 HIS A C 10
ATOM 7185 O O . HIS A 1 42 ? 9.979 6.985 -9.720 1.00 0.00 42 HIS A O 10
ATOM 7199 N N . THR A 1 43 ? 10.930 5.514 -11.133 1.00 0.00 43 THR A N 10
ATOM 7200 C CA . THR A 1 43 ? 9.937 5.712 -12.181 1.00 0.00 43 THR A CA 10
ATOM 7201 C C . THR A 1 43 ? 8.668 4.918 -11.894 1.00 0.00 43 THR A C 10
ATOM 7202 O O . THR A 1 43 ? 8.484 3.816 -12.409 1.00 0.00 43 THR A O 10
ATOM 7213 N N . VAL A 1 44 ? 7.794 5.486 -11.068 1.00 0.00 44 VAL A N 10
ATOM 7214 C CA . VAL A 1 44 ? 6.541 4.831 -10.714 1.00 0.00 44 VAL A CA 10
ATOM 7215 C C . VAL A 1 44 ? 5.511 4.975 -11.829 1.00 0.00 44 VAL A C 10
ATOM 7216 O O . VAL A 1 44 ? 5.287 6.070 -12.344 1.00 0.00 44 VAL A O 10
ATOM 7229 N N . VAL A 1 45 ? 4.887 3.861 -12.198 1.00 0.00 45 VAL A N 10
ATOM 7230 C CA . VAL A 1 45 ? 3.879 3.863 -13.252 1.00 0.00 45 VAL A CA 10
ATOM 7231 C C . VAL A 1 45 ? 2.616 3.135 -12.805 1.00 0.00 45 VAL A C 10
ATOM 7232 O O . VAL A 1 45 ? 2.666 2.135 -12.089 1.00 0.00 45 VAL A O 10
ATOM 7245 N N . PRO A 1 46 ? 1.454 3.648 -13.237 1.00 0.00 46 PRO A N 10
ATOM 7246 C CA . PRO A 1 46 ? 0.154 3.062 -12.894 1.00 0.00 46 PRO A CA 10
ATOM 7247 C C . PRO A 1 46 ? -0.073 1.717 -13.576 1.00 0.00 46 PRO A C 10
ATOM 7248 O O . PRO A 1 46 ? 0.246 1.544 -14.753 1.00 0.00 46 PRO A O 10
ATOM 7259 N N . LEU A 1 47 ? -0.626 0.767 -12.830 1.00 0.00 47 LEU A N 10
ATOM 7260 C CA . LEU A 1 47 ? -0.897 -0.564 -13.363 1.00 0.00 47 LEU A CA 10
ATOM 7261 C C . LEU A 1 47 ? -2.335 -0.669 -13.861 1.00 0.00 47 LEU A C 10
ATOM 7262 O O . LEU A 1 47 ? -3.015 -1.666 -13.620 1.00 0.00 47 LEU A O 10
ATOM 7278 N N . SER A 1 48 ? -2.791 0.367 -14.559 1.00 0.00 48 SER A N 10
ATOM 7279 C CA . SER A 1 48 ? -4.149 0.392 -15.090 1.00 0.00 48 SER A CA 10
ATOM 7280 C C . SER A 1 48 ? -4.139 0.629 -16.597 1.00 0.00 48 SER A C 10
ATOM 7281 O O . SER A 1 48 ? -4.602 -0.207 -17.372 1.00 0.00 48 SER A O 10
ATOM 7289 N N . GLY A 1 49 ? -3.606 1.776 -17.006 1.00 0.00 49 GLY A N 10
ATOM 7290 C CA . GLY A 1 49 ? -3.545 2.104 -18.418 1.00 0.00 49 GLY A CA 10
ATOM 7291 C C . GLY A 1 49 ? -4.614 3.096 -18.830 1.00 0.00 49 GLY A C 10
ATOM 7292 O O . GLY A 1 49 ? -5.297 3.688 -17.994 1.00 0.00 49 GLY A O 10
ATOM 7296 N N . PRO A 1 50 ? -4.771 3.291 -20.148 1.00 0.00 50 PRO A N 10
ATOM 7297 C CA . PRO A 1 50 ? -5.763 4.219 -20.699 1.00 0.00 50 PRO A CA 10
ATOM 7298 C C . PRO A 1 50 ? -7.191 3.723 -20.503 1.00 0.00 50 PRO A C 10
ATOM 7299 O O . PRO A 1 50 ? -8.058 4.466 -20.042 1.00 0.00 50 PRO A O 10
ATOM 7310 N N . SER A 1 51 ? -7.430 2.464 -20.857 1.00 0.00 51 SER A N 10
ATOM 7311 C CA . SER A 1 51 ? -8.755 1.871 -20.723 1.00 0.00 51 SER A CA 10
ATOM 7312 C C . SER A 1 51 ? -9.841 2.882 -21.076 1.00 0.00 51 SER A C 10
ATOM 7313 O O . SER A 1 51 ? -10.866 2.971 -20.399 1.00 0.00 51 SER A O 10
ATOM 7321 N N . SER A 1 52 ? -9.609 3.644 -22.141 1.00 0.00 52 SER A N 10
ATOM 7322 C CA . SER A 1 52 ? -10.566 4.652 -22.582 1.00 0.00 52 SER A CA 10
ATOM 7323 C C . SER A 1 52 ? -11.268 4.211 -23.863 1.00 0.00 52 SER A C 10
ATOM 7324 O O . SER A 1 52 ? -10.662 4.168 -24.933 1.00 0.00 52 SER A O 10
ATOM 7332 N N . GLY A 1 53 ? -12.551 3.884 -23.744 1.00 0.00 53 GLY A N 10
ATOM 7333 C CA . GLY A 1 53 ? -13.316 3.450 -24.899 1.00 0.00 53 GLY A CA 10
ATOM 7334 C C . GLY A 1 53 ? -13.977 4.605 -25.623 1.00 0.00 53 GLY A C 10
ATOM 7335 O O . GLY A 1 53 ? -13.737 5.756 -25.261 1.00 0.00 53 GLY A O 10
ATOM 7341 N N . GLY A 1 1 ? -16.709 -19.562 -12.444 1.00 0.00 1 GLY A N 11
ATOM 7342 C CA . GLY A 1 1 ? -15.384 -20.039 -12.794 1.00 0.00 1 GLY A CA 11
ATOM 7343 C C . GLY A 1 1 ? -14.306 -19.009 -12.519 1.00 0.00 1 GLY A C 11
ATOM 7344 O O . GLY A 1 1 ? -13.557 -18.629 -13.419 1.00 0.00 1 GLY A O 11
ATOM 7348 N N . SER A 1 2 ? -14.229 -18.553 -11.273 1.00 0.00 2 SER A N 11
ATOM 7349 C CA . SER A 1 2 ? -13.239 -17.556 -10.883 1.00 0.00 2 SER A CA 11
ATOM 7350 C C . SER A 1 2 ? -12.119 -18.194 -10.067 1.00 0.00 2 SER A C 11
ATOM 7351 O O . SER A 1 2 ? -12.338 -19.165 -9.344 1.00 0.00 2 SER A O 11
ATOM 7359 N N . SER A 1 3 ? -10.917 -17.639 -10.189 1.00 0.00 3 SER A N 11
ATOM 7360 C CA . SER A 1 3 ? -9.760 -18.155 -9.466 1.00 0.00 3 SER A CA 11
ATOM 7361 C C . SER A 1 3 ? -9.771 -17.682 -8.016 1.00 0.00 3 SER A C 11
ATOM 7362 O O . SER A 1 3 ? -10.148 -16.548 -7.723 1.00 0.00 3 SER A O 11
ATOM 7370 N N . GLY A 1 4 ? -9.354 -18.562 -7.110 1.00 0.00 4 GLY A N 11
ATOM 7371 C CA . GLY A 1 4 ? -9.323 -18.217 -5.700 1.00 0.00 4 GLY A CA 11
ATOM 7372 C C . GLY A 1 4 ? -8.933 -16.771 -5.465 1.00 0.00 4 GLY A C 11
ATOM 7373 O O . GLY A 1 4 ? -7.760 -16.414 -5.565 1.00 0.00 4 GLY A O 11
ATOM 7377 N N . SER A 1 5 ? -9.920 -15.937 -5.154 1.00 0.00 5 SER A N 11
ATOM 7378 C CA . SER A 1 5 ? -9.675 -14.520 -4.910 1.00 0.00 5 SER A CA 11
ATOM 7379 C C . SER A 1 5 ? -9.275 -14.281 -3.457 1.00 0.00 5 SER A C 11
ATOM 7380 O O . SER A 1 5 ? -9.918 -14.780 -2.534 1.00 0.00 5 SER A O 11
ATOM 7388 N N . SER A 1 6 ? -8.208 -13.513 -3.263 1.00 0.00 6 SER A N 11
ATOM 7389 C CA . SER A 1 6 ? -7.718 -13.209 -1.923 1.00 0.00 6 SER A CA 11
ATOM 7390 C C . SER A 1 6 ? -7.706 -11.703 -1.677 1.00 0.00 6 SER A C 11
ATOM 7391 O O . SER A 1 6 ? -6.786 -11.002 -2.096 1.00 0.00 6 SER A O 11
ATOM 7399 N N . GLY A 1 7 ? -8.737 -11.213 -0.995 1.00 0.00 7 GLY A N 11
ATOM 7400 C CA . GLY A 1 7 ? -8.827 -9.794 -0.705 1.00 0.00 7 GLY A CA 11
ATOM 7401 C C . GLY A 1 7 ? -8.348 -8.935 -1.858 1.00 0.00 7 GLY A C 11
ATOM 7402 O O . GLY A 1 7 ? -8.684 -9.194 -3.013 1.00 0.00 7 GLY A O 11
ATOM 7406 N N . GLU A 1 8 ? -7.564 -7.908 -1.544 1.00 0.00 8 GLU A N 11
ATOM 7407 C CA . GLU A 1 8 ? -7.042 -7.007 -2.565 1.00 0.00 8 GLU A CA 11
ATOM 7408 C C . GLU A 1 8 ? -5.568 -6.699 -2.315 1.00 0.00 8 GLU A C 11
ATOM 7409 O O . GLU A 1 8 ? -5.070 -6.855 -1.201 1.00 0.00 8 GLU A O 11
ATOM 7421 N N . SER A 1 9 ? -4.876 -6.261 -3.362 1.00 0.00 9 SER A N 11
ATOM 7422 C CA . SER A 1 9 ? -3.459 -5.935 -3.259 1.00 0.00 9 SER A CA 11
ATOM 7423 C C . SER A 1 9 ? -3.215 -4.917 -2.149 1.00 0.00 9 SER A C 11
ATOM 7424 O O . SER A 1 9 ? -3.917 -3.911 -2.048 1.00 0.00 9 SER A O 11
ATOM 7432 N N . LEU A 1 10 ? -2.214 -5.187 -1.318 1.00 0.00 10 LEU A N 11
ATOM 7433 C CA . LEU A 1 10 ? -1.876 -4.296 -0.213 1.00 0.00 10 LEU A CA 11
ATOM 7434 C C . LEU A 1 10 ? -0.385 -4.365 0.105 1.00 0.00 10 LEU A C 11
ATOM 7435 O O . LEU A 1 10 ? 0.179 -5.448 0.257 1.00 0.00 10 LEU A O 11
ATOM 7451 N N . CYS A 1 11 ? 0.247 -3.200 0.205 1.00 0.00 11 CYS A N 11
ATOM 7452 C CA . CYS A 1 11 ? 1.671 -3.127 0.507 1.00 0.00 11 CYS A CA 11
ATOM 7453 C C . CYS A 1 11 ? 1.996 -3.888 1.789 1.00 0.00 11 CYS A C 11
ATOM 7454 O O . CYS A 1 11 ? 1.315 -3.759 2.807 1.00 0.00 11 CYS A O 11
ATOM 7461 N N . PRO A 1 12 ? 3.061 -4.701 1.740 1.00 0.00 12 PRO A N 11
ATOM 7462 C CA . PRO A 1 12 ? 3.502 -5.499 2.889 1.00 0.00 12 PRO A CA 11
ATOM 7463 C C . PRO A 1 12 ? 4.087 -4.638 4.003 1.00 0.00 12 PRO A C 11
ATOM 7464 O O . PRO A 1 12 ? 4.545 -5.153 5.022 1.00 0.00 12 PRO A O 11
ATOM 7475 N N . GLN A 1 13 ? 4.068 -3.324 3.800 1.00 0.00 13 GLN A N 11
ATOM 7476 C CA . GLN A 1 13 ? 4.598 -2.392 4.789 1.00 0.00 13 GLN A CA 11
ATOM 7477 C C . GLN A 1 13 ? 3.567 -1.324 5.138 1.00 0.00 13 GLN A C 11
ATOM 7478 O O . GLN A 1 13 ? 3.450 -0.914 6.293 1.00 0.00 13 GLN A O 11
ATOM 7492 N N . HIS A 1 14 ? 2.820 -0.878 4.133 1.00 0.00 14 HIS A N 11
ATOM 7493 C CA . HIS A 1 14 ? 1.798 0.142 4.334 1.00 0.00 14 HIS A CA 11
ATOM 7494 C C . HIS A 1 14 ? 0.400 -0.465 4.249 1.00 0.00 14 HIS A C 11
ATOM 7495 O O . HIS A 1 14 ? -0.566 0.103 4.758 1.00 0.00 14 HIS A O 11
ATOM 7509 N N . HIS A 1 15 ? 0.301 -1.622 3.603 1.00 0.00 15 HIS A N 11
ATOM 7510 C CA . HIS A 1 15 ? -0.978 -2.306 3.452 1.00 0.00 15 HIS A CA 11
ATOM 7511 C C . HIS A 1 15 ? -1.970 -1.440 2.681 1.00 0.00 15 HIS A C 11
ATOM 7512 O O . HIS A 1 15 ? -3.175 -1.496 2.923 1.00 0.00 15 HIS A O 11
ATOM 7526 N N . GLU A 1 16 ? -1.453 -0.640 1.753 1.00 0.00 16 GLU A N 11
ATOM 7527 C CA . GLU A 1 16 ? -2.294 0.239 0.949 1.00 0.00 16 GLU A CA 11
ATOM 7528 C C . GLU A 1 16 ? -2.504 -0.338 -0.448 1.00 0.00 16 GLU A C 11
ATOM 7529 O O . GLU A 1 16 ? -1.645 -1.045 -0.975 1.00 0.00 16 GLU A O 11
ATOM 7541 N N . ALA A 1 17 ? -3.653 -0.031 -1.042 1.00 0.00 17 ALA A N 11
ATOM 7542 C CA . ALA A 1 17 ? -3.976 -0.517 -2.378 1.00 0.00 17 ALA A CA 11
ATOM 7543 C C . ALA A 1 17 ? -2.803 -0.319 -3.332 1.00 0.00 17 ALA A C 11
ATOM 7544 O O . ALA A 1 17 ? -2.351 0.805 -3.552 1.00 0.00 17 ALA A O 11
ATOM 7551 N N . LEU A 1 18 ? -2.314 -1.418 -3.897 1.00 0.00 18 LEU A N 11
ATOM 7552 C CA . LEU A 1 18 ? -1.193 -1.365 -4.828 1.00 0.00 18 LEU A CA 11
ATOM 7553 C C . LEU A 1 18 ? -1.675 -1.069 -6.245 1.00 0.00 18 LEU A C 11
ATOM 7554 O O . LEU A 1 18 ? -1.938 -1.983 -7.025 1.00 0.00 18 LEU A O 11
ATOM 7570 N N . SER A 1 19 ? -1.786 0.215 -6.570 1.00 0.00 19 SER A N 11
ATOM 7571 C CA . SER A 1 19 ? -2.238 0.633 -7.892 1.00 0.00 19 SER A CA 11
ATOM 7572 C C . SER A 1 19 ? -1.098 1.273 -8.679 1.00 0.00 19 SER A C 11
ATOM 7573 O O . SER A 1 19 ? -1.312 2.201 -9.460 1.00 0.00 19 SER A O 11
ATOM 7581 N N . LEU A 1 20 ? 0.113 0.771 -8.467 1.00 0.00 20 LEU A N 11
ATOM 7582 C CA . LEU A 1 20 ? 1.289 1.292 -9.155 1.00 0.00 20 LEU A CA 11
ATOM 7583 C C . LEU A 1 20 ? 2.376 0.228 -9.258 1.00 0.00 20 LEU A C 11
ATOM 7584 O O . LEU A 1 20 ? 2.230 -0.877 -8.736 1.00 0.00 20 LEU A O 11
ATOM 7600 N N . PHE A 1 21 ? 3.469 0.569 -9.933 1.00 0.00 21 PHE A N 11
ATOM 7601 C CA . PHE A 1 21 ? 4.583 -0.357 -10.104 1.00 0.00 21 PHE A CA 11
ATOM 7602 C C . PHE A 1 21 ? 5.847 0.385 -10.528 1.00 0.00 21 PHE A C 11
ATOM 7603 O O . PHE A 1 21 ? 5.867 1.067 -11.553 1.00 0.00 21 PHE A O 11
ATOM 7620 N N . CYS A 1 22 ? 6.901 0.248 -9.730 1.00 0.00 22 CYS A N 11
ATOM 7621 C CA . CYS A 1 22 ? 8.170 0.906 -10.020 1.00 0.00 22 CYS A CA 11
ATOM 7622 C C . CYS A 1 22 ? 9.019 0.058 -10.963 1.00 0.00 22 CYS A C 11
ATOM 7623 O O . CYS A 1 22 ? 9.659 -0.906 -10.541 1.00 0.00 22 CYS A O 11
ATOM 7630 N N . TYR A 1 23 ? 9.020 0.424 -12.240 1.00 0.00 23 TYR A N 11
ATOM 7631 C CA . TYR A 1 23 ? 9.788 -0.304 -13.243 1.00 0.00 23 TYR A CA 11
ATOM 7632 C C . TYR A 1 23 ? 11.275 -0.297 -12.902 1.00 0.00 23 TYR A C 11
ATOM 7633 O O . TYR A 1 23 ? 11.982 -1.275 -13.141 1.00 0.00 23 TYR A O 11
ATOM 7651 N N . GLU A 1 24 ? 11.741 0.814 -12.340 1.00 0.00 24 GLU A N 11
ATOM 7652 C CA . GLU A 1 24 ? 13.144 0.950 -11.966 1.00 0.00 24 GLU A CA 11
ATOM 7653 C C . GLU A 1 24 ? 13.566 -0.174 -11.023 1.00 0.00 24 GLU A C 11
ATOM 7654 O O . GLU A 1 24 ? 14.605 -0.804 -11.218 1.00 0.00 24 GLU A O 11
ATOM 7666 N N . ASP A 1 25 ? 12.753 -0.417 -10.001 1.00 0.00 25 ASP A N 11
ATOM 7667 C CA . ASP A 1 25 ? 13.040 -1.464 -9.028 1.00 0.00 25 ASP A CA 11
ATOM 7668 C C . ASP A 1 25 ? 12.315 -2.756 -9.389 1.00 0.00 25 ASP A C 11
ATOM 7669 O O . ASP A 1 25 ? 12.260 -3.692 -8.591 1.00 0.00 25 ASP A O 11
ATOM 7678 N N . GLN A 1 26 ? 11.759 -2.800 -10.596 1.00 0.00 26 GLN A N 11
ATOM 7679 C CA . GLN A 1 26 ? 11.035 -3.977 -11.061 1.00 0.00 26 GLN A CA 11
ATOM 7680 C C . GLN A 1 26 ? 10.177 -4.564 -9.946 1.00 0.00 26 GLN A C 11
ATOM 7681 O O . GLN A 1 26 ? 10.109 -5.781 -9.778 1.00 0.00 26 GLN A O 11
ATOM 7695 N N . GLU A 1 27 ? 9.523 -3.691 -9.186 1.00 0.00 27 GLU A N 11
ATOM 7696 C CA . GLU A 1 27 ? 8.671 -4.125 -8.085 1.00 0.00 27 GLU A CA 11
ATOM 7697 C C . GLU A 1 27 ? 7.400 -3.283 -8.017 1.00 0.00 27 GLU A C 11
ATOM 7698 O O . GLU A 1 27 ? 7.301 -2.236 -8.658 1.00 0.00 27 GLU A O 11
ATOM 7710 N N . ALA A 1 28 ? 6.430 -3.747 -7.236 1.00 0.00 28 ALA A N 11
ATOM 7711 C CA . ALA A 1 28 ? 5.166 -3.037 -7.083 1.00 0.00 28 ALA A CA 11
ATOM 7712 C C . ALA A 1 28 ? 5.197 -2.119 -5.866 1.00 0.00 28 ALA A C 11
ATOM 7713 O O . ALA A 1 28 ? 5.794 -2.449 -4.841 1.00 0.00 28 ALA A O 11
ATOM 7720 N N . VAL A 1 29 ? 4.551 -0.963 -5.986 1.00 0.00 29 VAL A N 11
ATOM 7721 C CA . VAL A 1 29 ? 4.504 0.003 -4.895 1.00 0.00 29 VAL A CA 11
ATOM 7722 C C . VAL A 1 29 ? 3.081 0.495 -4.657 1.00 0.00 29 VAL A C 11
ATOM 7723 O O . VAL A 1 29 ? 2.191 0.276 -5.480 1.00 0.00 29 VAL A O 11
ATOM 7736 N N . CYS A 1 30 ? 2.872 1.160 -3.526 1.00 0.00 30 CYS A N 11
ATOM 7737 C CA . CYS A 1 30 ? 1.556 1.683 -3.178 1.00 0.00 30 CYS A CA 11
ATOM 7738 C C . CYS A 1 30 ? 1.555 3.209 -3.199 1.00 0.00 30 CYS A C 11
ATOM 7739 O O . CYS A 1 30 ? 2.547 3.837 -3.572 1.00 0.00 30 CYS A O 11
ATOM 7746 N N . LEU A 1 31 ? 0.435 3.800 -2.797 1.00 0.00 31 LEU A N 11
ATOM 7747 C CA . LEU A 1 31 ? 0.304 5.252 -2.768 1.00 0.00 31 LEU A CA 11
ATOM 7748 C C . LEU A 1 31 ? 1.418 5.884 -1.940 1.00 0.00 31 LEU A C 11
ATOM 7749 O O . LEU A 1 31 ? 2.242 6.636 -2.461 1.00 0.00 31 LEU A O 11
ATOM 7765 N N . ILE A 1 32 ? 1.437 5.572 -0.649 1.00 0.00 32 ILE A N 11
ATOM 7766 C CA . ILE A 1 32 ? 2.452 6.106 0.251 1.00 0.00 32 ILE A CA 11
ATOM 7767 C C . ILE A 1 32 ? 3.846 5.974 -0.353 1.00 0.00 32 ILE A C 11
ATOM 7768 O O . ILE A 1 32 ? 4.560 6.964 -0.519 1.00 0.00 32 ILE A O 11
ATOM 7784 N N . CYS A 1 33 ? 4.229 4.744 -0.680 1.00 0.00 33 CYS A N 11
ATOM 7785 C CA . CYS A 1 33 ? 5.537 4.480 -1.267 1.00 0.00 33 CYS A CA 11
ATOM 7786 C C . CYS A 1 33 ? 5.883 5.530 -2.319 1.00 0.00 33 CYS A C 11
ATOM 7787 O O . CYS A 1 33 ? 7.001 6.045 -2.353 1.00 0.00 33 CYS A O 11
ATOM 7794 N N . ALA A 1 34 ? 4.916 5.843 -3.175 1.00 0.00 34 ALA A N 11
ATOM 7795 C CA . ALA A 1 34 ? 5.117 6.833 -4.226 1.00 0.00 34 ALA A CA 11
ATOM 7796 C C . ALA A 1 34 ? 5.377 8.215 -3.636 1.00 0.00 34 ALA A C 11
ATOM 7797 O O . ALA A 1 34 ? 6.498 8.722 -3.689 1.00 0.00 34 ALA A O 11
ATOM 7804 N N . ILE A 1 35 ? 4.335 8.819 -3.076 1.00 0.00 35 ILE A N 11
ATOM 7805 C CA . ILE A 1 35 ? 4.452 10.143 -2.476 1.00 0.00 35 ILE A CA 11
ATOM 7806 C C . ILE A 1 35 ? 5.682 10.233 -1.580 1.00 0.00 35 ILE A C 11
ATOM 7807 O O . ILE A 1 35 ? 6.246 11.310 -1.390 1.00 0.00 35 ILE A O 11
ATOM 7823 N N . SER A 1 36 ? 6.093 9.094 -1.032 1.00 0.00 36 SER A N 11
ATOM 7824 C CA . SER A 1 36 ? 7.256 9.045 -0.153 1.00 0.00 36 SER A CA 11
ATOM 7825 C C . SER A 1 36 ? 8.543 9.258 -0.943 1.00 0.00 36 SER A C 11
ATOM 7826 O O . SER A 1 36 ? 8.618 8.937 -2.130 1.00 0.00 36 SER A O 11
ATOM 7834 N N . HIS A 1 37 ? 9.556 9.803 -0.277 1.00 0.00 37 HIS A N 11
ATOM 7835 C CA . HIS A 1 37 ? 10.842 10.060 -0.915 1.00 0.00 37 HIS A CA 11
ATOM 7836 C C . HIS A 1 37 ? 11.641 8.768 -1.068 1.00 0.00 37 HIS A C 11
ATOM 7837 O O . HIS A 1 37 ? 12.827 8.716 -0.741 1.00 0.00 37 HIS A O 11
ATOM 7851 N N . THR A 1 38 ? 10.982 7.726 -1.566 1.00 0.00 38 THR A N 11
ATOM 7852 C CA . THR A 1 38 ? 11.629 6.435 -1.760 1.00 0.00 38 THR A CA 11
ATOM 7853 C C . THR A 1 38 ? 11.580 6.010 -3.223 1.00 0.00 38 THR A C 11
ATOM 7854 O O . THR A 1 38 ? 12.574 5.541 -3.777 1.00 0.00 38 THR A O 11
ATOM 7865 N N . HIS A 1 39 ? 10.416 6.177 -3.844 1.00 0.00 39 HIS A N 11
ATOM 7866 C CA . HIS A 1 39 ? 10.239 5.811 -5.245 1.00 0.00 39 HIS A CA 11
ATOM 7867 C C . HIS A 1 39 ? 9.719 6.995 -6.054 1.00 0.00 39 HIS A C 11
ATOM 7868 O O . HIS A 1 39 ? 8.960 6.822 -7.008 1.00 0.00 39 HIS A O 11
ATOM 7882 N N . ARG A 1 40 ? 10.131 8.197 -5.666 1.00 0.00 40 ARG A N 11
ATOM 7883 C CA . ARG A 1 40 ? 9.706 9.410 -6.354 1.00 0.00 40 ARG A CA 11
ATOM 7884 C C . ARG A 1 40 ? 10.559 9.659 -7.595 1.00 0.00 40 ARG A C 11
ATOM 7885 O O . ARG A 1 40 ? 10.035 9.903 -8.681 1.00 0.00 40 ARG A O 11
ATOM 7906 N N . ALA A 1 41 ? 11.875 9.596 -7.424 1.00 0.00 41 ALA A N 11
ATOM 7907 C CA . ALA A 1 41 ? 12.800 9.813 -8.530 1.00 0.00 41 ALA A CA 11
ATOM 7908 C C . ALA A 1 41 ? 13.023 8.527 -9.319 1.00 0.00 41 ALA A C 11
ATOM 7909 O O . ALA A 1 41 ? 14.103 8.302 -9.867 1.00 0.00 41 ALA A O 11
ATOM 7916 N N . HIS A 1 42 ? 11.995 7.686 -9.374 1.00 0.00 42 HIS A N 11
ATOM 7917 C CA . HIS A 1 42 ? 12.079 6.422 -10.097 1.00 0.00 42 HIS A CA 11
ATOM 7918 C C . HIS A 1 42 ? 11.016 6.348 -11.188 1.00 0.00 42 HIS A C 11
ATOM 7919 O O . HIS A 1 42 ? 10.100 7.170 -11.234 1.00 0.00 42 HIS A O 11
ATOM 7933 N N . THR A 1 43 ? 11.143 5.359 -12.067 1.00 0.00 43 THR A N 11
ATOM 7934 C CA . THR A 1 43 ? 10.195 5.179 -13.159 1.00 0.00 43 THR A CA 11
ATOM 7935 C C . THR A 1 43 ? 8.964 4.408 -12.696 1.00 0.00 43 THR A C 11
ATOM 7936 O O . THR A 1 43 ? 8.887 3.189 -12.853 1.00 0.00 43 THR A O 11
ATOM 7947 N N . VAL A 1 44 ? 8.001 5.125 -12.126 1.00 0.00 44 VAL A N 11
ATOM 7948 C CA . VAL A 1 44 ? 6.772 4.508 -11.643 1.00 0.00 44 VAL A CA 11
ATOM 7949 C C . VAL A 1 44 ? 5.692 4.518 -12.719 1.00 0.00 44 VAL A C 11
ATOM 7950 O O . VAL A 1 44 ? 5.510 5.511 -13.422 1.00 0.00 44 VAL A O 11
ATOM 7963 N N . VAL A 1 45 ? 4.977 3.404 -12.842 1.00 0.00 45 VAL A N 11
ATOM 7964 C CA . VAL A 1 45 ? 3.913 3.284 -13.831 1.00 0.00 45 VAL A CA 11
ATOM 7965 C C . VAL A 1 45 ? 2.684 2.604 -13.237 1.00 0.00 45 VAL A C 11
ATOM 7966 O O . VAL A 1 45 ? 2.784 1.694 -12.415 1.00 0.00 45 VAL A O 11
ATOM 7979 N N . PRO A 1 46 ? 1.495 3.055 -13.663 1.00 0.00 46 PRO A N 11
ATOM 7980 C CA . PRO A 1 46 ? 0.223 2.503 -13.187 1.00 0.00 46 PRO A CA 11
ATOM 7981 C C . PRO A 1 46 ? -0.022 1.087 -13.696 1.00 0.00 46 PRO A C 11
ATOM 7982 O O . PRO A 1 46 ? 0.121 0.811 -14.888 1.00 0.00 46 PRO A O 11
ATOM 7993 N N . LEU A 1 47 ? -0.391 0.192 -12.787 1.00 0.00 47 LEU A N 11
ATOM 7994 C CA . LEU A 1 47 ? -0.656 -1.198 -13.144 1.00 0.00 47 LEU A CA 11
ATOM 7995 C C . LEU A 1 47 ? -2.066 -1.356 -13.704 1.00 0.00 47 LEU A C 11
ATOM 7996 O O . LEU A 1 47 ? -2.791 -2.280 -13.335 1.00 0.00 47 LEU A O 11
ATOM 8012 N N . SER A 1 48 ? -2.447 -0.450 -14.599 1.00 0.00 48 SER A N 11
ATOM 8013 C CA . SER A 1 48 ? -3.771 -0.489 -15.210 1.00 0.00 48 SER A CA 11
ATOM 8014 C C . SER A 1 48 ? -3.709 -1.112 -16.601 1.00 0.00 48 SER A C 11
ATOM 8015 O O . SER A 1 48 ? -4.354 -0.638 -17.535 1.00 0.00 48 SER A O 11
ATOM 8023 N N . GLY A 1 49 ? -2.928 -2.180 -16.730 1.00 0.00 49 GLY A N 11
ATOM 8024 C CA . GLY A 1 49 ? -2.795 -2.852 -18.010 1.00 0.00 49 GLY A CA 11
ATOM 8025 C C . GLY A 1 49 ? -1.390 -2.760 -18.570 1.00 0.00 49 GLY A C 11
ATOM 8026 O O . GLY A 1 49 ? -0.713 -1.739 -18.441 1.00 0.00 49 GLY A O 11
ATOM 8030 N N . PRO A 1 50 ? -0.931 -3.846 -19.209 1.00 0.00 50 PRO A N 11
ATOM 8031 C CA . PRO A 1 50 ? 0.408 -3.908 -19.803 1.00 0.00 50 PRO A CA 11
ATOM 8032 C C . PRO A 1 50 ? 0.540 -3.012 -21.029 1.00 0.00 50 PRO A C 11
ATOM 8033 O O . PRO A 1 50 ? -0.211 -3.149 -21.995 1.00 0.00 50 PRO A O 11
ATOM 8044 N N . SER A 1 51 ? 1.500 -2.093 -20.984 1.00 0.00 51 SER A N 11
ATOM 8045 C CA . SER A 1 51 ? 1.728 -1.172 -22.091 1.00 0.00 51 SER A CA 11
ATOM 8046 C C . SER A 1 51 ? 0.406 -0.656 -22.650 1.00 0.00 51 SER A C 11
ATOM 8047 O O . SER A 1 51 ? 0.222 -0.576 -23.865 1.00 0.00 51 SER A O 11
ATOM 8055 N N . SER A 1 52 ? -0.513 -0.309 -21.755 1.00 0.00 52 SER A N 11
ATOM 8056 C CA . SER A 1 52 ? -1.821 0.195 -22.158 1.00 0.00 52 SER A CA 11
ATOM 8057 C C . SER A 1 52 ? -2.326 1.245 -21.173 1.00 0.00 52 SER A C 11
ATOM 8058 O O . SER A 1 52 ? -2.081 1.153 -19.970 1.00 0.00 52 SER A O 11
ATOM 8066 N N . GLY A 1 53 ? -3.033 2.244 -21.692 1.00 0.00 53 GLY A N 11
ATOM 8067 C CA . GLY A 1 53 ? -3.562 3.297 -20.845 1.00 0.00 53 GLY A CA 11
ATOM 8068 C C . GLY A 1 53 ? -4.842 2.889 -20.143 1.00 0.00 53 GLY A C 11
ATOM 8069 O O . GLY A 1 53 ? -5.852 3.575 -20.293 1.00 0.00 53 GLY A O 11
ATOM 8075 N N . GLY A 1 1 ? -4.666 -22.584 0.111 1.00 0.00 1 GLY A N 12
ATOM 8076 C CA . GLY A 1 1 ? -5.140 -21.276 0.522 1.00 0.00 1 GLY A CA 12
ATOM 8077 C C . GLY A 1 1 ? -4.022 -20.388 1.032 1.00 0.00 1 GLY A C 12
ATOM 8078 O O . GLY A 1 1 ? -3.832 -19.275 0.541 1.00 0.00 1 GLY A O 12
ATOM 8082 N N . SER A 1 2 ? -3.282 -20.879 2.020 1.00 0.00 2 SER A N 12
ATOM 8083 C CA . SER A 1 2 ? -2.180 -20.120 2.601 1.00 0.00 2 SER A CA 12
ATOM 8084 C C . SER A 1 2 ? -0.970 -20.124 1.673 1.00 0.00 2 SER A C 12
ATOM 8085 O O . SER A 1 2 ? -0.739 -21.085 0.939 1.00 0.00 2 SER A O 12
ATOM 8093 N N . SER A 1 3 ? -0.198 -19.042 1.712 1.00 0.00 3 SER A N 12
ATOM 8094 C CA . SER A 1 3 ? 0.987 -18.918 0.872 1.00 0.00 3 SER A CA 12
ATOM 8095 C C . SER A 1 3 ? 0.628 -19.078 -0.602 1.00 0.00 3 SER A C 12
ATOM 8096 O O . SER A 1 3 ? 1.341 -19.737 -1.358 1.00 0.00 3 SER A O 12
ATOM 8104 N N . GLY A 1 4 ? -0.484 -18.470 -1.003 1.00 0.00 4 GLY A N 12
ATOM 8105 C CA . GLY A 1 4 ? -0.920 -18.557 -2.385 1.00 0.00 4 GLY A CA 12
ATOM 8106 C C . GLY A 1 4 ? -1.943 -17.495 -2.738 1.00 0.00 4 GLY A C 12
ATOM 8107 O O . GLY A 1 4 ? -1.617 -16.502 -3.389 1.00 0.00 4 GLY A O 12
ATOM 8111 N N . SER A 1 5 ? -3.183 -17.706 -2.310 1.00 0.00 5 SER A N 12
ATOM 8112 C CA . SER A 1 5 ? -4.259 -16.761 -2.590 1.00 0.00 5 SER A CA 12
ATOM 8113 C C . SER A 1 5 ? -3.911 -15.371 -2.066 1.00 0.00 5 SER A C 12
ATOM 8114 O O . SER A 1 5 ? -3.262 -15.231 -1.029 1.00 0.00 5 SER A O 12
ATOM 8122 N N . SER A 1 6 ? -4.348 -14.346 -2.790 1.00 0.00 6 SER A N 12
ATOM 8123 C CA . SER A 1 6 ? -4.081 -12.966 -2.401 1.00 0.00 6 SER A CA 12
ATOM 8124 C C . SER A 1 6 ? -5.382 -12.193 -2.214 1.00 0.00 6 SER A C 12
ATOM 8125 O O . SER A 1 6 ? -5.545 -11.455 -1.242 1.00 0.00 6 SER A O 12
ATOM 8133 N N . GLY A 1 7 ? -6.308 -12.367 -3.152 1.00 0.00 7 GLY A N 12
ATOM 8134 C CA . GLY A 1 7 ? -7.583 -11.679 -3.073 1.00 0.00 7 GLY A CA 12
ATOM 8135 C C . GLY A 1 7 ? -7.485 -10.226 -3.491 1.00 0.00 7 GLY A C 12
ATOM 8136 O O . GLY A 1 7 ? -8.227 -9.773 -4.362 1.00 0.00 7 GLY A O 12
ATOM 8140 N N . GLU A 1 8 ? -6.569 -9.493 -2.867 1.00 0.00 8 GLU A N 12
ATOM 8141 C CA . GLU A 1 8 ? -6.379 -8.081 -3.178 1.00 0.00 8 GLU A CA 12
ATOM 8142 C C . GLU A 1 8 ? -4.953 -7.640 -2.861 1.00 0.00 8 GLU A C 12
ATOM 8143 O O . GLU A 1 8 ? -4.487 -7.776 -1.729 1.00 0.00 8 GLU A O 12
ATOM 8155 N N . SER A 1 9 ? -4.264 -7.113 -3.868 1.00 0.00 9 SER A N 12
ATOM 8156 C CA . SER A 1 9 ? -2.890 -6.657 -3.699 1.00 0.00 9 SER A CA 12
ATOM 8157 C C . SER A 1 9 ? -2.818 -5.511 -2.694 1.00 0.00 9 SER A C 12
ATOM 8158 O O . SER A 1 9 ? -3.575 -4.543 -2.784 1.00 0.00 9 SER A O 12
ATOM 8166 N N . LEU A 1 10 ? -1.903 -5.627 -1.738 1.00 0.00 10 LEU A N 12
ATOM 8167 C CA . LEU A 1 10 ? -1.730 -4.601 -0.716 1.00 0.00 10 LEU A CA 12
ATOM 8168 C C . LEU A 1 10 ? -0.261 -4.454 -0.334 1.00 0.00 10 LEU A C 12
ATOM 8169 O O . LEU A 1 10 ? 0.479 -5.437 -0.281 1.00 0.00 10 LEU A O 12
ATOM 8185 N N . CYS A 1 11 ? 0.155 -3.221 -0.066 1.00 0.00 11 CYS A N 12
ATOM 8186 C CA . CYS A 1 11 ? 1.536 -2.945 0.313 1.00 0.00 11 CYS A CA 12
ATOM 8187 C C . CYS A 1 11 ? 1.953 -3.798 1.507 1.00 0.00 11 CYS A C 12
ATOM 8188 O O . CYS A 1 11 ? 1.231 -3.921 2.497 1.00 0.00 11 CYS A O 12
ATOM 8195 N N . PRO A 1 12 ? 3.147 -4.403 1.413 1.00 0.00 12 PRO A N 12
ATOM 8196 C CA . PRO A 1 12 ? 3.688 -5.255 2.477 1.00 0.00 12 PRO A CA 12
ATOM 8197 C C . PRO A 1 12 ? 4.080 -4.457 3.716 1.00 0.00 12 PRO A C 12
ATOM 8198 O O . PRO A 1 12 ? 4.507 -5.025 4.720 1.00 0.00 12 PRO A O 12
ATOM 8209 N N . GLN A 1 13 ? 3.930 -3.138 3.637 1.00 0.00 13 GLN A N 12
ATOM 8210 C CA . GLN A 1 13 ? 4.269 -2.264 4.753 1.00 0.00 13 GLN A CA 12
ATOM 8211 C C . GLN A 1 13 ? 3.102 -1.344 5.097 1.00 0.00 13 GLN A C 12
ATOM 8212 O O . GLN A 1 13 ? 2.865 -1.035 6.265 1.00 0.00 13 GLN A O 12
ATOM 8226 N N . HIS A 1 14 ? 2.376 -0.908 4.072 1.00 0.00 14 HIS A N 12
ATOM 8227 C CA . HIS A 1 14 ? 1.233 -0.023 4.266 1.00 0.00 14 HIS A CA 12
ATOM 8228 C C . HIS A 1 14 ? -0.077 -0.799 4.172 1.00 0.00 14 HIS A C 12
ATOM 8229 O O . HIS A 1 14 ? -1.114 -0.347 4.659 1.00 0.00 14 HIS A O 12
ATOM 8243 N N . HIS A 1 15 ? -0.023 -1.968 3.543 1.00 0.00 15 HIS A N 12
ATOM 8244 C CA . HIS A 1 15 ? -1.206 -2.807 3.385 1.00 0.00 15 HIS A CA 12
ATOM 8245 C C . HIS A 1 15 ? -2.330 -2.037 2.699 1.00 0.00 15 HIS A C 12
ATOM 8246 O O . HIS A 1 15 ? -3.492 -2.137 3.091 1.00 0.00 15 HIS A O 12
ATOM 8260 N N . GLU A 1 16 ? -1.975 -1.269 1.673 1.00 0.00 16 GLU A N 12
ATOM 8261 C CA . GLU A 1 16 ? -2.955 -0.481 0.935 1.00 0.00 16 GLU A CA 12
ATOM 8262 C C . GLU A 1 16 ? -3.028 -0.931 -0.522 1.00 0.00 16 GLU A C 12
ATOM 8263 O O . GLU A 1 16 ? -2.025 -1.335 -1.109 1.00 0.00 16 GLU A O 12
ATOM 8275 N N . ALA A 1 17 ? -4.224 -0.858 -1.098 1.00 0.00 17 ALA A N 12
ATOM 8276 C CA . ALA A 1 17 ? -4.428 -1.256 -2.485 1.00 0.00 17 ALA A CA 12
ATOM 8277 C C . ALA A 1 17 ? -3.256 -0.824 -3.359 1.00 0.00 17 ALA A C 12
ATOM 8278 O O . ALA A 1 17 ? -2.939 0.363 -3.450 1.00 0.00 17 ALA A O 12
ATOM 8285 N N . LEU A 1 18 ? -2.613 -1.795 -4.000 1.00 0.00 18 LEU A N 12
ATOM 8286 C CA . LEU A 1 18 ? -1.474 -1.515 -4.867 1.00 0.00 18 LEU A CA 12
ATOM 8287 C C . LEU A 1 18 ? -1.936 -1.163 -6.277 1.00 0.00 18 LEU A C 12
ATOM 8288 O O . LEU A 1 18 ? -2.402 -2.025 -7.022 1.00 0.00 18 LEU A O 12
ATOM 8304 N N . SER A 1 19 ? -1.802 0.110 -6.638 1.00 0.00 19 SER A N 12
ATOM 8305 C CA . SER A 1 19 ? -2.207 0.576 -7.958 1.00 0.00 19 SER A CA 12
ATOM 8306 C C . SER A 1 19 ? -1.026 1.193 -8.703 1.00 0.00 19 SER A C 12
ATOM 8307 O O . SER A 1 19 ? -1.205 1.927 -9.675 1.00 0.00 19 SER A O 12
ATOM 8315 N N . LEU A 1 20 ? 0.181 0.889 -8.239 1.00 0.00 20 LEU A N 12
ATOM 8316 C CA . LEU A 1 20 ? 1.393 1.412 -8.859 1.00 0.00 20 LEU A CA 12
ATOM 8317 C C . LEU A 1 20 ? 2.461 0.328 -8.967 1.00 0.00 20 LEU A C 12
ATOM 8318 O O . LEU A 1 20 ? 2.270 -0.795 -8.501 1.00 0.00 20 LEU A O 12
ATOM 8334 N N . PHE A 1 21 ? 3.587 0.673 -9.584 1.00 0.00 21 PHE A N 12
ATOM 8335 C CA . PHE A 1 21 ? 4.686 -0.269 -9.752 1.00 0.00 21 PHE A CA 12
ATOM 8336 C C . PHE A 1 21 ? 5.924 0.431 -10.304 1.00 0.00 21 PHE A C 12
ATOM 8337 O O . PHE A 1 21 ? 5.835 1.228 -11.239 1.00 0.00 21 PHE A O 12
ATOM 8354 N N . CYS A 1 22 ? 7.078 0.130 -9.718 1.00 0.00 22 CYS A N 12
ATOM 8355 C CA . CYS A 1 22 ? 8.335 0.730 -10.149 1.00 0.00 22 CYS A CA 12
ATOM 8356 C C . CYS A 1 22 ? 8.958 -0.071 -11.288 1.00 0.00 22 CYS A C 12
ATOM 8357 O O . CYS A 1 22 ? 8.966 -1.302 -11.264 1.00 0.00 22 CYS A O 12
ATOM 8364 N N . TYR A 1 23 ? 9.479 0.635 -12.285 1.00 0.00 23 TYR A N 12
ATOM 8365 C CA . TYR A 1 23 ? 10.103 -0.009 -13.434 1.00 0.00 23 TYR A CA 12
ATOM 8366 C C . TYR A 1 23 ? 11.577 -0.295 -13.165 1.00 0.00 23 TYR A C 12
ATOM 8367 O O . TYR A 1 23 ? 12.008 -1.448 -13.173 1.00 0.00 23 TYR A O 12
ATOM 8385 N N . GLU A 1 24 ? 12.345 0.764 -12.926 1.00 0.00 24 GLU A N 12
ATOM 8386 C CA . GLU A 1 24 ? 13.771 0.627 -12.655 1.00 0.00 24 GLU A CA 12
ATOM 8387 C C . GLU A 1 24 ? 14.025 -0.459 -11.613 1.00 0.00 24 GLU A C 12
ATOM 8388 O O . GLU A 1 24 ? 14.839 -1.357 -11.823 1.00 0.00 24 GLU A O 12
ATOM 8400 N N . ASP A 1 25 ? 13.322 -0.368 -10.489 1.00 0.00 25 ASP A N 12
ATOM 8401 C CA . ASP A 1 25 ? 13.470 -1.342 -9.414 1.00 0.00 25 ASP A CA 12
ATOM 8402 C C . ASP A 1 25 ? 12.812 -2.667 -9.787 1.00 0.00 25 ASP A C 12
ATOM 8403 O O . ASP A 1 25 ? 13.257 -3.732 -9.362 1.00 0.00 25 ASP A O 12
ATOM 8412 N N . GLN A 1 26 ? 11.749 -2.591 -10.581 1.00 0.00 26 GLN A N 12
ATOM 8413 C CA . GLN A 1 26 ? 11.028 -3.784 -11.009 1.00 0.00 26 GLN A CA 12
ATOM 8414 C C . GLN A 1 26 ? 10.277 -4.414 -9.841 1.00 0.00 26 GLN A C 12
ATOM 8415 O O . GLN A 1 26 ? 10.331 -5.626 -9.638 1.00 0.00 26 GLN A O 12
ATOM 8429 N N . GLU A 1 27 ? 9.577 -3.582 -9.076 1.00 0.00 27 GLU A N 12
ATOM 8430 C CA . GLU A 1 27 ? 8.816 -4.059 -7.927 1.00 0.00 27 GLU A CA 12
ATOM 8431 C C . GLU A 1 27 ? 7.468 -3.349 -7.835 1.00 0.00 27 GLU A C 12
ATOM 8432 O O . GLU A 1 27 ? 7.209 -2.389 -8.560 1.00 0.00 27 GLU A O 12
ATOM 8444 N N . ALA A 1 28 ? 6.613 -3.829 -6.938 1.00 0.00 28 ALA A N 12
ATOM 8445 C CA . ALA A 1 28 ? 5.293 -3.241 -6.750 1.00 0.00 28 ALA A CA 12
ATOM 8446 C C . ALA A 1 28 ? 5.259 -2.355 -5.509 1.00 0.00 28 ALA A C 12
ATOM 8447 O O . ALA A 1 28 ? 5.804 -2.711 -4.465 1.00 0.00 28 ALA A O 12
ATOM 8454 N N . VAL A 1 29 ? 4.615 -1.198 -5.632 1.00 0.00 29 VAL A N 12
ATOM 8455 C CA . VAL A 1 29 ? 4.510 -0.261 -4.520 1.00 0.00 29 VAL A CA 12
ATOM 8456 C C . VAL A 1 29 ? 3.109 0.335 -4.435 1.00 0.00 29 VAL A C 12
ATOM 8457 O O . VAL A 1 29 ? 2.238 0.021 -5.246 1.00 0.00 29 VAL A O 12
ATOM 8470 N N . CYS A 1 30 ? 2.899 1.199 -3.447 1.00 0.00 30 CYS A N 12
ATOM 8471 C CA . CYS A 1 30 ? 1.604 1.841 -3.254 1.00 0.00 30 CYS A CA 12
ATOM 8472 C C . CYS A 1 30 ? 1.699 3.343 -3.503 1.00 0.00 30 CYS A C 12
ATOM 8473 O O . CYS A 1 30 ? 2.780 3.874 -3.762 1.00 0.00 30 CYS A O 12
ATOM 8480 N N . LEU A 1 31 ? 0.561 4.024 -3.422 1.00 0.00 31 LEU A N 12
ATOM 8481 C CA . LEU A 1 31 ? 0.515 5.466 -3.637 1.00 0.00 31 LEU A CA 12
ATOM 8482 C C . LEU A 1 31 ? 1.209 6.209 -2.500 1.00 0.00 31 LEU A C 12
ATOM 8483 O O . LEU A 1 31 ? 1.669 7.338 -2.673 1.00 0.00 31 LEU A O 12
ATOM 8499 N N . ILE A 1 32 ? 1.283 5.567 -1.339 1.00 0.00 32 ILE A N 12
ATOM 8500 C CA . ILE A 1 32 ? 1.925 6.165 -0.175 1.00 0.00 32 ILE A CA 12
ATOM 8501 C C . ILE A 1 32 ? 3.436 5.966 -0.217 1.00 0.00 32 ILE A C 12
ATOM 8502 O O . ILE A 1 32 ? 4.189 6.707 0.415 1.00 0.00 32 ILE A O 12
ATOM 8518 N N . CYS A 1 33 ? 3.874 4.959 -0.966 1.00 0.00 33 CYS A N 12
ATOM 8519 C CA . CYS A 1 33 ? 5.295 4.662 -1.092 1.00 0.00 33 CYS A CA 12
ATOM 8520 C C . CYS A 1 33 ? 5.962 5.603 -2.092 1.00 0.00 33 CYS A C 12
ATOM 8521 O O . CYS A 1 33 ? 7.081 6.064 -1.874 1.00 0.00 33 CYS A O 12
ATOM 8528 N N . ALA A 1 34 ? 5.264 5.883 -3.188 1.00 0.00 34 ALA A N 12
ATOM 8529 C CA . ALA A 1 34 ? 5.787 6.770 -4.220 1.00 0.00 34 ALA A CA 12
ATOM 8530 C C . ALA A 1 34 ? 5.891 8.203 -3.710 1.00 0.00 34 ALA A C 12
ATOM 8531 O O . ALA A 1 34 ? 6.949 8.828 -3.800 1.00 0.00 34 ALA A O 12
ATOM 8538 N N . ILE A 1 35 ? 4.789 8.718 -3.175 1.00 0.00 35 ILE A N 12
ATOM 8539 C CA . ILE A 1 35 ? 4.759 10.077 -2.650 1.00 0.00 35 ILE A CA 12
ATOM 8540 C C . ILE A 1 35 ? 5.788 10.262 -1.540 1.00 0.00 35 ILE A C 12
ATOM 8541 O O . ILE A 1 35 ? 6.149 11.387 -1.195 1.00 0.00 35 ILE A O 12
ATOM 8557 N N . SER A 1 36 ? 6.257 9.149 -0.985 1.00 0.00 36 SER A N 12
ATOM 8558 C CA . SER A 1 36 ? 7.244 9.187 0.088 1.00 0.00 36 SER A CA 12
ATOM 8559 C C . SER A 1 36 ? 8.648 9.394 -0.473 1.00 0.00 36 SER A C 12
ATOM 8560 O O . SER A 1 36 ? 9.607 8.764 -0.025 1.00 0.00 36 SER A O 12
ATOM 8568 N N . HIS A 1 37 ? 8.761 10.282 -1.455 1.00 0.00 37 HIS A N 12
ATOM 8569 C CA . HIS A 1 37 ? 10.048 10.574 -2.077 1.00 0.00 37 HIS A CA 12
ATOM 8570 C C . HIS A 1 37 ? 10.917 9.321 -2.141 1.00 0.00 37 HIS A C 12
ATOM 8571 O O . HIS A 1 37 ? 12.112 9.365 -1.845 1.00 0.00 37 HIS A O 12
ATOM 8585 N N . THR A 1 38 ? 10.309 8.204 -2.529 1.00 0.00 38 THR A N 12
ATOM 8586 C CA . THR A 1 38 ? 11.026 6.940 -2.629 1.00 0.00 38 THR A CA 12
ATOM 8587 C C . THR A 1 38 ? 11.068 6.444 -4.070 1.00 0.00 38 THR A C 12
ATOM 8588 O O . THR A 1 38 ? 12.122 6.052 -4.572 1.00 0.00 38 THR A O 12
ATOM 8599 N N . HIS A 1 39 ? 9.916 6.465 -4.732 1.00 0.00 39 HIS A N 12
ATOM 8600 C CA . HIS A 1 39 ? 9.822 6.018 -6.118 1.00 0.00 39 HIS A CA 12
ATOM 8601 C C . HIS A 1 39 ? 9.340 7.150 -7.021 1.00 0.00 39 HIS A C 12
ATOM 8602 O O . HIS A 1 39 ? 8.729 6.908 -8.062 1.00 0.00 39 HIS A O 12
ATOM 8616 N N . ARG A 1 40 ? 9.620 8.384 -6.616 1.00 0.00 40 ARG A N 12
ATOM 8617 C CA . ARG A 1 40 ? 9.213 9.552 -7.388 1.00 0.00 40 ARG A CA 12
ATOM 8618 C C . ARG A 1 40 ? 10.181 9.806 -8.539 1.00 0.00 40 ARG A C 12
ATOM 8619 O O . ARG A 1 40 ? 9.780 10.251 -9.614 1.00 0.00 40 ARG A O 12
ATOM 8640 N N . ALA A 1 41 ? 11.458 9.521 -8.306 1.00 0.00 41 ALA A N 12
ATOM 8641 C CA . ALA A 1 41 ? 12.483 9.717 -9.324 1.00 0.00 41 ALA A CA 12
ATOM 8642 C C . ALA A 1 41 ? 12.461 8.589 -10.350 1.00 0.00 41 ALA A C 12
ATOM 8643 O O . ALA A 1 41 ? 12.765 8.799 -11.524 1.00 0.00 41 ALA A O 12
ATOM 8650 N N . HIS A 1 42 ? 12.100 7.392 -9.898 1.00 0.00 42 HIS A N 12
ATOM 8651 C CA . HIS A 1 42 ? 12.039 6.230 -10.778 1.00 0.00 42 HIS A CA 12
ATOM 8652 C C . HIS A 1 42 ? 10.817 6.302 -11.688 1.00 0.00 42 HIS A C 12
ATOM 8653 O O . HIS A 1 42 ? 10.019 7.236 -11.603 1.00 0.00 42 HIS A O 12
ATOM 8667 N N . THR A 1 43 ? 10.676 5.310 -12.562 1.00 0.00 43 THR A N 12
ATOM 8668 C CA . THR A 1 43 ? 9.553 5.262 -13.490 1.00 0.00 43 THR A CA 12
ATOM 8669 C C . THR A 1 43 ? 8.398 4.451 -12.914 1.00 0.00 43 THR A C 12
ATOM 8670 O O . THR A 1 43 ? 8.228 3.276 -13.239 1.00 0.00 43 THR A O 12
ATOM 8681 N N . VAL A 1 44 ? 7.605 5.086 -12.056 1.00 0.00 44 VAL A N 12
ATOM 8682 C CA . VAL A 1 44 ? 6.464 4.424 -11.436 1.00 0.00 44 VAL A CA 12
ATOM 8683 C C . VAL A 1 44 ? 5.243 4.465 -12.347 1.00 0.00 44 VAL A C 12
ATOM 8684 O O . VAL A 1 44 ? 4.783 5.537 -12.740 1.00 0.00 44 VAL A O 12
ATOM 8697 N N . VAL A 1 45 ? 4.720 3.289 -12.680 1.00 0.00 45 VAL A N 12
ATOM 8698 C CA . VAL A 1 45 ? 3.550 3.189 -13.544 1.00 0.00 45 VAL A CA 12
ATOM 8699 C C . VAL A 1 45 ? 2.364 2.591 -12.797 1.00 0.00 45 VAL A C 12
ATOM 8700 O O . VAL A 1 45 ? 2.512 1.711 -11.949 1.00 0.00 45 VAL A O 12
ATOM 8713 N N . PRO A 1 46 ? 1.156 3.079 -13.116 1.00 0.00 46 PRO A N 12
ATOM 8714 C CA . PRO A 1 46 ? -0.081 2.607 -12.487 1.00 0.00 46 PRO A CA 12
ATOM 8715 C C . PRO A 1 46 ? -0.437 1.184 -12.905 1.00 0.00 46 PRO A C 12
ATOM 8716 O O . PRO A 1 46 ? -0.531 0.881 -14.095 1.00 0.00 46 PRO A O 12
ATOM 8727 N N . LEU A 1 47 ? -0.634 0.315 -11.919 1.00 0.00 47 LEU A N 12
ATOM 8728 C CA . LEU A 1 47 ? -0.980 -1.077 -12.185 1.00 0.00 47 LEU A CA 12
ATOM 8729 C C . LEU A 1 47 ? -2.469 -1.220 -12.486 1.00 0.00 47 LEU A C 12
ATOM 8730 O O . LEU A 1 47 ? -3.288 -1.336 -11.575 1.00 0.00 47 LEU A O 12
ATOM 8746 N N . SER A 1 48 ? -2.811 -1.212 -13.770 1.00 0.00 48 SER A N 12
ATOM 8747 C CA . SER A 1 48 ? -4.201 -1.339 -14.192 1.00 0.00 48 SER A CA 12
ATOM 8748 C C . SER A 1 48 ? -4.410 -2.618 -14.996 1.00 0.00 48 SER A C 12
ATOM 8749 O O . SER A 1 48 ? -4.019 -2.704 -16.160 1.00 0.00 48 SER A O 12
ATOM 8757 N N . GLY A 1 49 ? -5.030 -3.612 -14.366 1.00 0.00 49 GLY A N 12
ATOM 8758 C CA . GLY A 1 49 ? -5.281 -4.874 -15.038 1.00 0.00 49 GLY A CA 12
ATOM 8759 C C . GLY A 1 49 ? -6.404 -4.778 -16.051 1.00 0.00 49 GLY A C 12
ATOM 8760 O O . GLY A 1 49 ? -7.315 -3.959 -15.925 1.00 0.00 49 GLY A O 12
ATOM 8764 N N . PRO A 1 50 ? -6.347 -5.631 -17.085 1.00 0.00 50 PRO A N 12
ATOM 8765 C CA . PRO A 1 50 ? -7.359 -5.658 -18.145 1.00 0.00 50 PRO A CA 12
ATOM 8766 C C . PRO A 1 50 ? -8.700 -6.191 -17.653 1.00 0.00 50 PRO A C 12
ATOM 8767 O O . PRO A 1 50 ? -9.681 -6.214 -18.397 1.00 0.00 50 PRO A O 12
ATOM 8778 N N . SER A 1 51 ? -8.736 -6.619 -16.395 1.00 0.00 51 SER A N 12
ATOM 8779 C CA . SER A 1 51 ? -9.957 -7.155 -15.805 1.00 0.00 51 SER A CA 12
ATOM 8780 C C . SER A 1 51 ? -10.701 -6.077 -15.022 1.00 0.00 51 SER A C 12
ATOM 8781 O O . SER A 1 51 ? -10.344 -5.761 -13.887 1.00 0.00 51 SER A O 12
ATOM 8789 N N . SER A 1 52 ? -11.737 -5.517 -15.637 1.00 0.00 52 SER A N 12
ATOM 8790 C CA . SER A 1 52 ? -12.531 -4.472 -15.001 1.00 0.00 52 SER A CA 12
ATOM 8791 C C . SER A 1 52 ? -13.590 -5.076 -14.085 1.00 0.00 52 SER A C 12
ATOM 8792 O O . SER A 1 52 ? -14.350 -5.955 -14.490 1.00 0.00 52 SER A O 12
ATOM 8800 N N . GLY A 1 53 ? -13.634 -4.597 -12.845 1.00 0.00 53 GLY A N 12
ATOM 8801 C CA . GLY A 1 53 ? -14.603 -5.101 -11.889 1.00 0.00 53 GLY A CA 12
ATOM 8802 C C . GLY A 1 53 ? -16.015 -4.642 -12.198 1.00 0.00 53 GLY A C 12
ATOM 8803 O O . GLY A 1 53 ? -16.941 -5.039 -11.493 1.00 0.00 53 GLY A O 12
ATOM 8809 N N . GLY A 1 1 ? -9.833 -26.594 6.003 1.00 0.00 1 GLY A N 13
ATOM 8810 C CA . GLY A 1 1 ? -10.463 -25.636 5.112 1.00 0.00 1 GLY A CA 13
ATOM 8811 C C . GLY A 1 1 ? -9.453 -24.797 4.356 1.00 0.00 1 GLY A C 13
ATOM 8812 O O . GLY A 1 1 ? -8.916 -23.827 4.892 1.00 0.00 1 GLY A O 13
ATOM 8816 N N . SER A 1 2 ? -9.192 -25.170 3.107 1.00 0.00 2 SER A N 13
ATOM 8817 C CA . SER A 1 2 ? -8.235 -24.448 2.277 1.00 0.00 2 SER A CA 13
ATOM 8818 C C . SER A 1 2 ? -8.777 -23.075 1.892 1.00 0.00 2 SER A C 13
ATOM 8819 O O . SER A 1 2 ? -9.987 -22.887 1.763 1.00 0.00 2 SER A O 13
ATOM 8827 N N . SER A 1 3 ? -7.873 -22.118 1.710 1.00 0.00 3 SER A N 13
ATOM 8828 C CA . SER A 1 3 ? -8.259 -20.760 1.344 1.00 0.00 3 SER A CA 13
ATOM 8829 C C . SER A 1 3 ? -7.041 -19.943 0.926 1.00 0.00 3 SER A C 13
ATOM 8830 O O . SER A 1 3 ? -5.902 -20.336 1.170 1.00 0.00 3 SER A O 13
ATOM 8838 N N . GLY A 1 4 ? -7.291 -18.800 0.294 1.00 0.00 4 GLY A N 13
ATOM 8839 C CA . GLY A 1 4 ? -6.206 -17.943 -0.148 1.00 0.00 4 GLY A CA 13
ATOM 8840 C C . GLY A 1 4 ? -6.648 -16.943 -1.198 1.00 0.00 4 GLY A C 13
ATOM 8841 O O . GLY A 1 4 ? -6.005 -16.800 -2.238 1.00 0.00 4 GLY A O 13
ATOM 8845 N N . SER A 1 5 ? -7.750 -16.251 -0.927 1.00 0.00 5 SER A N 13
ATOM 8846 C CA . SER A 1 5 ? -8.280 -15.263 -1.859 1.00 0.00 5 SER A CA 13
ATOM 8847 C C . SER A 1 5 ? -8.299 -13.875 -1.227 1.00 0.00 5 SER A C 13
ATOM 8848 O O . SER A 1 5 ? -9.317 -13.441 -0.685 1.00 0.00 5 SER A O 13
ATOM 8856 N N . SER A 1 6 ? -7.167 -13.183 -1.299 1.00 0.00 6 SER A N 13
ATOM 8857 C CA . SER A 1 6 ? -7.051 -11.845 -0.730 1.00 0.00 6 SER A CA 13
ATOM 8858 C C . SER A 1 6 ? -8.078 -10.901 -1.349 1.00 0.00 6 SER A C 13
ATOM 8859 O O . SER A 1 6 ? -8.795 -10.196 -0.641 1.00 0.00 6 SER A O 13
ATOM 8867 N N . GLY A 1 7 ? -8.141 -10.894 -2.677 1.00 0.00 7 GLY A N 13
ATOM 8868 C CA . GLY A 1 7 ? -9.082 -10.033 -3.370 1.00 0.00 7 GLY A CA 13
ATOM 8869 C C . GLY A 1 7 ? -8.510 -8.659 -3.655 1.00 0.00 7 GLY A C 13
ATOM 8870 O O . GLY A 1 7 ? -8.681 -8.123 -4.749 1.00 0.00 7 GLY A O 13
ATOM 8874 N N . GLU A 1 8 ? -7.829 -8.086 -2.666 1.00 0.00 8 GLU A N 13
ATOM 8875 C CA . GLU A 1 8 ? -7.232 -6.764 -2.816 1.00 0.00 8 GLU A CA 13
ATOM 8876 C C . GLU A 1 8 ? -5.854 -6.713 -2.164 1.00 0.00 8 GLU A C 13
ATOM 8877 O O . GLU A 1 8 ? -5.734 -6.723 -0.939 1.00 0.00 8 GLU A O 13
ATOM 8889 N N . SER A 1 9 ? -4.815 -6.658 -2.992 1.00 0.00 9 SER A N 13
ATOM 8890 C CA . SER A 1 9 ? -3.445 -6.609 -2.497 1.00 0.00 9 SER A CA 13
ATOM 8891 C C . SER A 1 9 ? -3.193 -5.320 -1.721 1.00 0.00 9 SER A C 13
ATOM 8892 O O . SER A 1 9 ? -3.824 -4.294 -1.977 1.00 0.00 9 SER A O 13
ATOM 8900 N N . LEU A 1 10 ? -2.266 -5.381 -0.771 1.00 0.00 10 LEU A N 13
ATOM 8901 C CA . LEU A 1 10 ? -1.929 -4.219 0.044 1.00 0.00 10 LEU A CA 13
ATOM 8902 C C . LEU A 1 10 ? -0.463 -4.255 0.463 1.00 0.00 10 LEU A C 13
ATOM 8903 O O . LEU A 1 10 ? 0.077 -5.314 0.784 1.00 0.00 10 LEU A O 13
ATOM 8919 N N . CYS A 1 11 ? 0.176 -3.090 0.459 1.00 0.00 11 CYS A N 13
ATOM 8920 C CA . CYS A 1 11 ? 1.580 -2.986 0.840 1.00 0.00 11 CYS A CA 13
ATOM 8921 C C . CYS A 1 11 ? 1.824 -3.634 2.199 1.00 0.00 11 CYS A C 13
ATOM 8922 O O . CYS A 1 11 ? 1.081 -3.423 3.158 1.00 0.00 11 CYS A O 13
ATOM 8929 N N . PRO A 1 12 ? 2.891 -4.443 2.286 1.00 0.00 12 PRO A N 13
ATOM 8930 C CA . PRO A 1 12 ? 3.259 -5.138 3.523 1.00 0.00 12 PRO A CA 13
ATOM 8931 C C . PRO A 1 12 ? 3.773 -4.182 4.594 1.00 0.00 12 PRO A C 13
ATOM 8932 O O . PRO A 1 12 ? 4.098 -4.599 5.705 1.00 0.00 12 PRO A O 13
ATOM 8943 N N . GLN A 1 13 ? 3.844 -2.900 4.252 1.00 0.00 13 GLN A N 13
ATOM 8944 C CA . GLN A 1 13 ? 4.319 -1.886 5.185 1.00 0.00 13 GLN A CA 13
ATOM 8945 C C . GLN A 1 13 ? 3.308 -0.752 5.319 1.00 0.00 13 GLN A C 13
ATOM 8946 O O . GLN A 1 13 ? 3.091 -0.225 6.411 1.00 0.00 13 GLN A O 13
ATOM 8960 N N . HIS A 1 14 ? 2.691 -0.381 4.202 1.00 0.00 14 HIS A N 13
ATOM 8961 C CA . HIS A 1 14 ? 1.702 0.691 4.194 1.00 0.00 14 HIS A CA 13
ATOM 8962 C C . HIS A 1 14 ? 0.286 0.123 4.207 1.00 0.00 14 HIS A C 13
ATOM 8963 O O . HIS A 1 14 ? -0.672 0.823 4.539 1.00 0.00 14 HIS A O 13
ATOM 8977 N N . HIS A 1 15 ? 0.160 -1.149 3.842 1.00 0.00 15 HIS A N 13
ATOM 8978 C CA . HIS A 1 15 ? -1.140 -1.810 3.811 1.00 0.00 15 HIS A CA 13
ATOM 8979 C C . HIS A 1 15 ? -2.134 -1.016 2.969 1.00 0.00 15 HIS A C 13
ATOM 8980 O O . HIS A 1 15 ? -3.292 -0.852 3.351 1.00 0.00 15 HIS A O 13
ATOM 8994 N N . GLU A 1 16 ? -1.672 -0.525 1.823 1.00 0.00 16 GLU A N 13
ATOM 8995 C CA . GLU A 1 16 ? -2.522 0.253 0.929 1.00 0.00 16 GLU A CA 13
ATOM 8996 C C . GLU A 1 16 ? -2.668 -0.440 -0.423 1.00 0.00 16 GLU A C 13
ATOM 8997 O O . GLU A 1 16 ? -1.784 -1.180 -0.852 1.00 0.00 16 GLU A O 13
ATOM 9009 N N . ALA A 1 17 ? -3.793 -0.196 -1.087 1.00 0.00 17 ALA A N 13
ATOM 9010 C CA . ALA A 1 17 ? -4.056 -0.794 -2.390 1.00 0.00 17 ALA A CA 13
ATOM 9011 C C . ALA A 1 17 ? -2.839 -0.680 -3.303 1.00 0.00 17 ALA A C 13
ATOM 9012 O O . ALA A 1 17 ? -2.382 0.422 -3.610 1.00 0.00 17 ALA A O 13
ATOM 9019 N N . LEU A 1 18 ? -2.319 -1.824 -3.733 1.00 0.00 18 LEU A N 13
ATOM 9020 C CA . LEU A 1 18 ? -1.154 -1.852 -4.610 1.00 0.00 18 LEU A CA 13
ATOM 9021 C C . LEU A 1 18 ? -1.562 -1.639 -6.065 1.00 0.00 18 LEU A C 13
ATOM 9022 O O . LEU A 1 18 ? -1.713 -2.596 -6.824 1.00 0.00 18 LEU A O 13
ATOM 9038 N N . SER A 1 19 ? -1.738 -0.378 -6.446 1.00 0.00 19 SER A N 13
ATOM 9039 C CA . SER A 1 19 ? -2.130 -0.039 -7.809 1.00 0.00 19 SER A CA 13
ATOM 9040 C C . SER A 1 19 ? -1.008 0.701 -8.530 1.00 0.00 19 SER A C 13
ATOM 9041 O O . SER A 1 19 ? -1.257 1.588 -9.346 1.00 0.00 19 SER A O 13
ATOM 9049 N N . LEU A 1 20 ? 0.230 0.329 -8.221 1.00 0.00 20 LEU A N 13
ATOM 9050 C CA . LEU A 1 20 ? 1.393 0.956 -8.839 1.00 0.00 20 LEU A CA 13
ATOM 9051 C C . LEU A 1 20 ? 2.531 -0.047 -9.002 1.00 0.00 20 LEU A C 13
ATOM 9052 O O . LEU A 1 20 ? 2.521 -1.117 -8.393 1.00 0.00 20 LEU A O 13
ATOM 9068 N N . PHE A 1 21 ? 3.511 0.307 -9.826 1.00 0.00 21 PHE A N 13
ATOM 9069 C CA . PHE A 1 21 ? 4.657 -0.562 -10.068 1.00 0.00 21 PHE A CA 13
ATOM 9070 C C . PHE A 1 21 ? 5.883 0.253 -10.470 1.00 0.00 21 PHE A C 13
ATOM 9071 O O . PHE A 1 21 ? 5.853 0.998 -11.450 1.00 0.00 21 PHE A O 13
ATOM 9088 N N . CYS A 1 22 ? 6.960 0.107 -9.706 1.00 0.00 22 CYS A N 13
ATOM 9089 C CA . CYS A 1 22 ? 8.196 0.830 -9.980 1.00 0.00 22 CYS A CA 13
ATOM 9090 C C . CYS A 1 22 ? 8.810 0.375 -11.301 1.00 0.00 22 CYS A C 13
ATOM 9091 O O . CYS A 1 22 ? 8.682 -0.786 -11.690 1.00 0.00 22 CYS A O 13
ATOM 9098 N N . TYR A 1 23 ? 9.478 1.298 -11.984 1.00 0.00 23 TYR A N 13
ATOM 9099 C CA . TYR A 1 23 ? 10.111 0.993 -13.262 1.00 0.00 23 TYR A CA 13
ATOM 9100 C C . TYR A 1 23 ? 11.595 0.692 -13.077 1.00 0.00 23 TYR A C 13
ATOM 9101 O O . TYR A 1 23 ? 12.144 -0.197 -13.726 1.00 0.00 23 TYR A O 13
ATOM 9119 N N . GLU A 1 24 ? 12.237 1.441 -12.186 1.00 0.00 24 GLU A N 13
ATOM 9120 C CA . GLU A 1 24 ? 13.658 1.254 -11.915 1.00 0.00 24 GLU A CA 13
ATOM 9121 C C . GLU A 1 24 ? 13.887 0.036 -11.025 1.00 0.00 24 GLU A C 13
ATOM 9122 O O . GLU A 1 24 ? 14.896 -0.658 -11.153 1.00 0.00 24 GLU A O 13
ATOM 9134 N N . ASP A 1 25 ? 12.944 -0.217 -10.125 1.00 0.00 25 ASP A N 13
ATOM 9135 C CA . ASP A 1 25 ? 13.042 -1.351 -9.213 1.00 0.00 25 ASP A CA 13
ATOM 9136 C C . ASP A 1 25 ? 12.354 -2.580 -9.800 1.00 0.00 25 ASP A C 13
ATOM 9137 O O . ASP A 1 25 ? 12.667 -3.712 -9.432 1.00 0.00 25 ASP A O 13
ATOM 9146 N N . GLN A 1 26 ? 11.417 -2.348 -10.713 1.00 0.00 26 GLN A N 13
ATOM 9147 C CA . GLN A 1 26 ? 10.684 -3.437 -11.349 1.00 0.00 26 GLN A CA 13
ATOM 9148 C C . GLN A 1 26 ? 9.872 -4.220 -10.322 1.00 0.00 26 GLN A C 13
ATOM 9149 O O . GLN A 1 26 ? 9.726 -5.437 -10.430 1.00 0.00 26 GLN A O 13
ATOM 9163 N N . GLU A 1 27 ? 9.348 -3.513 -9.326 1.00 0.00 27 GLU A N 13
ATOM 9164 C CA . GLU A 1 27 ? 8.551 -4.143 -8.280 1.00 0.00 27 GLU A CA 13
ATOM 9165 C C . GLU A 1 27 ? 7.225 -3.413 -8.091 1.00 0.00 27 GLU A C 13
ATOM 9166 O O . GLU A 1 27 ? 7.122 -2.214 -8.350 1.00 0.00 27 GLU A O 13
ATOM 9178 N N . ALA A 1 28 ? 6.212 -4.145 -7.640 1.00 0.00 28 ALA A N 13
ATOM 9179 C CA . ALA A 1 28 ? 4.892 -3.568 -7.416 1.00 0.00 28 ALA A CA 13
ATOM 9180 C C . ALA A 1 28 ? 4.848 -2.792 -6.104 1.00 0.00 28 ALA A C 13
ATOM 9181 O O . ALA A 1 28 ? 5.125 -3.339 -5.037 1.00 0.00 28 ALA A O 13
ATOM 9188 N N . VAL A 1 29 ? 4.499 -1.512 -6.191 1.00 0.00 29 VAL A N 13
ATOM 9189 C CA . VAL A 1 29 ? 4.419 -0.660 -5.011 1.00 0.00 29 VAL A CA 13
ATOM 9190 C C . VAL A 1 29 ? 3.014 -0.093 -4.837 1.00 0.00 29 VAL A C 13
ATOM 9191 O O . VAL A 1 29 ? 2.151 -0.268 -5.697 1.00 0.00 29 VAL A O 13
ATOM 9204 N N . CYS A 1 30 ? 2.792 0.589 -3.718 1.00 0.00 30 CYS A N 13
ATOM 9205 C CA . CYS A 1 30 ? 1.492 1.183 -3.430 1.00 0.00 30 CYS A CA 13
ATOM 9206 C C . CYS A 1 30 ? 1.546 2.702 -3.567 1.00 0.00 30 CYS A C 13
ATOM 9207 O O . CYS A 1 30 ? 2.592 3.272 -3.883 1.00 0.00 30 CYS A O 13
ATOM 9214 N N . LEU A 1 31 ? 0.413 3.353 -3.326 1.00 0.00 31 LEU A N 13
ATOM 9215 C CA . LEU A 1 31 ? 0.330 4.806 -3.421 1.00 0.00 31 LEU A CA 13
ATOM 9216 C C . LEU A 1 31 ? 1.338 5.471 -2.489 1.00 0.00 31 LEU A C 13
ATOM 9217 O O . LEU A 1 31 ? 2.129 6.314 -2.914 1.00 0.00 31 LEU A O 13
ATOM 9233 N N . ILE A 1 32 ? 1.305 5.086 -1.218 1.00 0.00 32 ILE A N 13
ATOM 9234 C CA . ILE A 1 32 ? 2.217 5.642 -0.227 1.00 0.00 32 ILE A CA 13
ATOM 9235 C C . ILE A 1 32 ? 3.663 5.557 -0.702 1.00 0.00 32 ILE A C 13
ATOM 9236 O O . ILE A 1 32 ? 4.411 6.533 -0.630 1.00 0.00 32 ILE A O 13
ATOM 9252 N N . CYS A 1 33 ? 4.052 4.384 -1.190 1.00 0.00 33 CYS A N 13
ATOM 9253 C CA . CYS A 1 33 ? 5.408 4.169 -1.679 1.00 0.00 33 CYS A CA 13
ATOM 9254 C C . CYS A 1 33 ? 5.805 5.255 -2.676 1.00 0.00 33 CYS A C 13
ATOM 9255 O O . CYS A 1 33 ? 6.871 5.859 -2.560 1.00 0.00 33 CYS A O 13
ATOM 9262 N N . ALA A 1 34 ? 4.939 5.497 -3.654 1.00 0.00 34 ALA A N 13
ATOM 9263 C CA . ALA A 1 34 ? 5.197 6.511 -4.669 1.00 0.00 34 ALA A CA 13
ATOM 9264 C C . ALA A 1 34 ? 5.830 7.755 -4.054 1.00 0.00 34 ALA A C 13
ATOM 9265 O O . ALA A 1 34 ? 6.952 8.126 -4.399 1.00 0.00 34 ALA A O 13
ATOM 9272 N N . ILE A 1 35 ? 5.103 8.395 -3.145 1.00 0.00 35 ILE A N 13
ATOM 9273 C CA . ILE A 1 35 ? 5.595 9.596 -2.482 1.00 0.00 35 ILE A CA 13
ATOM 9274 C C . ILE A 1 35 ? 6.313 9.253 -1.182 1.00 0.00 35 ILE A C 13
ATOM 9275 O O . ILE A 1 35 ? 6.253 10.005 -0.210 1.00 0.00 35 ILE A O 13
ATOM 9291 N N . SER A 1 36 ? 6.995 8.111 -1.172 1.00 0.00 36 SER A N 13
ATOM 9292 C CA . SER A 1 36 ? 7.724 7.666 0.009 1.00 0.00 36 SER A CA 13
ATOM 9293 C C . SER A 1 36 ? 9.222 7.899 -0.157 1.00 0.00 36 SER A C 13
ATOM 9294 O O . SER A 1 36 ? 9.749 7.859 -1.270 1.00 0.00 36 SER A O 13
ATOM 9302 N N . HIS A 1 37 ? 9.905 8.142 0.957 1.00 0.00 37 HIS A N 13
ATOM 9303 C CA . HIS A 1 37 ? 11.343 8.381 0.936 1.00 0.00 37 HIS A CA 13
ATOM 9304 C C . HIS A 1 37 ? 12.060 7.308 0.122 1.00 0.00 37 HIS A C 13
ATOM 9305 O O . HIS A 1 37 ? 12.971 7.605 -0.652 1.00 0.00 37 HIS A O 13
ATOM 9319 N N . THR A 1 38 ? 11.644 6.059 0.301 1.00 0.00 38 THR A N 13
ATOM 9320 C CA . THR A 1 38 ? 12.247 4.942 -0.415 1.00 0.00 38 THR A CA 13
ATOM 9321 C C . THR A 1 38 ? 12.170 5.149 -1.923 1.00 0.00 38 THR A C 13
ATOM 9322 O O . THR A 1 38 ? 13.194 5.279 -2.595 1.00 0.00 38 THR A O 13
ATOM 9333 N N . HIS A 1 39 ? 10.950 5.181 -2.450 1.00 0.00 39 HIS A N 13
ATOM 9334 C CA . HIS A 1 39 ? 10.740 5.375 -3.880 1.00 0.00 39 HIS A CA 13
ATOM 9335 C C . HIS A 1 39 ? 10.382 6.826 -4.185 1.00 0.00 39 HIS A C 13
ATOM 9336 O O . HIS A 1 39 ? 9.488 7.100 -4.986 1.00 0.00 39 HIS A O 13
ATOM 9350 N N . ARG A 1 40 ? 11.084 7.752 -3.540 1.00 0.00 40 ARG A N 13
ATOM 9351 C CA . ARG A 1 40 ? 10.838 9.175 -3.741 1.00 0.00 40 ARG A CA 13
ATOM 9352 C C . ARG A 1 40 ? 11.371 9.633 -5.095 1.00 0.00 40 ARG A C 13
ATOM 9353 O O . ARG A 1 40 ? 10.627 10.165 -5.919 1.00 0.00 40 ARG A O 13
ATOM 9374 N N . ALA A 1 41 ? 12.664 9.423 -5.318 1.00 0.00 41 ALA A N 13
ATOM 9375 C CA . ALA A 1 41 ? 13.296 9.813 -6.573 1.00 0.00 41 ALA A CA 13
ATOM 9376 C C . ALA A 1 41 ? 13.275 8.666 -7.578 1.00 0.00 41 ALA A C 13
ATOM 9377 O O . ALA A 1 41 ? 14.268 8.404 -8.257 1.00 0.00 41 ALA A O 13
ATOM 9384 N N . HIS A 1 42 ? 12.137 7.984 -7.666 1.00 0.00 42 HIS A N 13
ATOM 9385 C CA . HIS A 1 42 ? 11.987 6.865 -8.589 1.00 0.00 42 HIS A CA 13
ATOM 9386 C C . HIS A 1 42 ? 10.839 7.113 -9.563 1.00 0.00 42 HIS A C 13
ATOM 9387 O O . HIS A 1 42 ? 9.997 7.982 -9.338 1.00 0.00 42 HIS A O 13
ATOM 9401 N N . THR A 1 43 ? 10.813 6.344 -10.647 1.00 0.00 43 THR A N 13
ATOM 9402 C CA . THR A 1 43 ? 9.770 6.482 -11.656 1.00 0.00 43 THR A CA 13
ATOM 9403 C C . THR A 1 43 ? 8.801 5.306 -11.610 1.00 0.00 43 THR A C 13
ATOM 9404 O O . THR A 1 43 ? 9.059 4.253 -12.193 1.00 0.00 43 THR A O 13
ATOM 9415 N N . VAL A 1 44 ? 7.685 5.492 -10.913 1.00 0.00 44 VAL A N 13
ATOM 9416 C CA . VAL A 1 44 ? 6.676 4.447 -10.793 1.00 0.00 44 VAL A CA 13
ATOM 9417 C C . VAL A 1 44 ? 5.563 4.636 -11.818 1.00 0.00 44 VAL A C 13
ATOM 9418 O O . VAL A 1 44 ? 5.137 5.759 -12.088 1.00 0.00 44 VAL A O 13
ATOM 9431 N N . VAL A 1 45 ? 5.096 3.529 -12.387 1.00 0.00 45 VAL A N 13
ATOM 9432 C CA . VAL A 1 45 ? 4.031 3.572 -13.382 1.00 0.00 45 VAL A CA 13
ATOM 9433 C C . VAL A 1 45 ? 2.749 2.947 -12.843 1.00 0.00 45 VAL A C 13
ATOM 9434 O O . VAL A 1 45 ? 2.773 1.969 -12.095 1.00 0.00 45 VAL A O 13
ATOM 9447 N N . PRO A 1 46 ? 1.602 3.524 -13.230 1.00 0.00 46 PRO A N 13
ATOM 9448 C CA . PRO A 1 46 ? 0.288 3.040 -12.797 1.00 0.00 46 PRO A CA 13
ATOM 9449 C C . PRO A 1 46 ? -0.066 1.692 -13.418 1.00 0.00 46 PRO A C 13
ATOM 9450 O O . PRO A 1 46 ? 0.064 1.501 -14.627 1.00 0.00 46 PRO A O 13
ATOM 9461 N N . LEU A 1 47 ? -0.515 0.762 -12.583 1.00 0.00 47 LEU A N 13
ATOM 9462 C CA . LEU A 1 47 ? -0.889 -0.569 -13.049 1.00 0.00 47 LEU A CA 13
ATOM 9463 C C . LEU A 1 47 ? -2.394 -0.662 -13.280 1.00 0.00 47 LEU A C 13
ATOM 9464 O O . LEU A 1 47 ? -3.170 0.088 -12.689 1.00 0.00 47 LEU A O 13
ATOM 9480 N N . SER A 1 48 ? -2.798 -1.589 -14.142 1.00 0.00 48 SER A N 13
ATOM 9481 C CA . SER A 1 48 ? -4.210 -1.780 -14.453 1.00 0.00 48 SER A CA 13
ATOM 9482 C C . SER A 1 48 ? -4.831 -0.489 -14.977 1.00 0.00 48 SER A C 13
ATOM 9483 O O . SER A 1 48 ? -5.943 -0.123 -14.599 1.00 0.00 48 SER A O 13
ATOM 9491 N N . GLY A 1 49 ? -4.102 0.199 -15.851 1.00 0.00 49 GLY A N 13
ATOM 9492 C CA . GLY A 1 49 ? -4.595 1.442 -16.413 1.00 0.00 49 GLY A CA 13
ATOM 9493 C C . GLY A 1 49 ? -3.605 2.080 -17.368 1.00 0.00 49 GLY A C 13
ATOM 9494 O O . GLY A 1 49 ? -2.426 1.727 -17.400 1.00 0.00 49 GLY A O 13
ATOM 9498 N N . PRO A 1 50 ? -4.086 3.043 -18.168 1.00 0.00 50 PRO A N 13
ATOM 9499 C CA . PRO A 1 50 ? -3.251 3.751 -19.143 1.00 0.00 50 PRO A CA 13
ATOM 9500 C C . PRO A 1 50 ? -2.238 4.675 -18.477 1.00 0.00 50 PRO A C 13
ATOM 9501 O O . PRO A 1 50 ? -2.604 5.553 -17.694 1.00 0.00 50 PRO A O 13
ATOM 9512 N N . SER A 1 51 ? -0.962 4.473 -18.791 1.00 0.00 51 SER A N 13
ATOM 9513 C CA . SER A 1 51 ? 0.104 5.287 -18.219 1.00 0.00 51 SER A CA 13
ATOM 9514 C C . SER A 1 51 ? -0.028 6.742 -18.658 1.00 0.00 51 SER A C 13
ATOM 9515 O O . SER A 1 51 ? -0.013 7.046 -19.851 1.00 0.00 51 SER A O 13
ATOM 9523 N N . SER A 1 52 ? -0.158 7.637 -17.684 1.00 0.00 52 SER A N 13
ATOM 9524 C CA . SER A 1 52 ? -0.297 9.061 -17.968 1.00 0.00 52 SER A CA 13
ATOM 9525 C C . SER A 1 52 ? 1.043 9.776 -17.827 1.00 0.00 52 SER A C 13
ATOM 9526 O O . SER A 1 52 ? 1.535 10.390 -18.773 1.00 0.00 52 SER A O 13
ATOM 9534 N N . GLY A 1 53 ? 1.629 9.693 -16.636 1.00 0.00 53 GLY A N 13
ATOM 9535 C CA . GLY A 1 53 ? 2.907 10.336 -16.391 1.00 0.00 53 GLY A CA 13
ATOM 9536 C C . GLY A 1 53 ? 3.986 9.864 -17.345 1.00 0.00 53 GLY A C 13
ATOM 9537 O O . GLY A 1 53 ? 4.879 10.644 -17.672 1.00 0.00 53 GLY A O 13
ATOM 9543 N N . GLY A 1 1 ? -19.170 -21.924 2.135 1.00 0.00 1 GLY A N 14
ATOM 9544 C CA . GLY A 1 1 ? -18.867 -20.518 2.329 1.00 0.00 1 GLY A CA 14
ATOM 9545 C C . GLY A 1 1 ? -17.750 -20.035 1.425 1.00 0.00 1 GLY A C 14
ATOM 9546 O O . GLY A 1 1 ? -16.593 -20.421 1.597 1.00 0.00 1 GLY A O 14
ATOM 9550 N N . SER A 1 2 ? -18.095 -19.190 0.459 1.00 0.00 2 SER A N 14
ATOM 9551 C CA . SER A 1 2 ? -17.113 -18.658 -0.478 1.00 0.00 2 SER A CA 14
ATOM 9552 C C . SER A 1 2 ? -16.295 -17.543 0.166 1.00 0.00 2 SER A C 14
ATOM 9553 O O . SER A 1 2 ? -16.844 -16.547 0.635 1.00 0.00 2 SER A O 14
ATOM 9561 N N . SER A 1 3 ? -14.977 -17.720 0.185 1.00 0.00 3 SER A N 14
ATOM 9562 C CA . SER A 1 3 ? -14.082 -16.731 0.774 1.00 0.00 3 SER A CA 14
ATOM 9563 C C . SER A 1 3 ? -12.662 -16.900 0.244 1.00 0.00 3 SER A C 14
ATOM 9564 O O . SER A 1 3 ? -12.100 -17.994 0.280 1.00 0.00 3 SER A O 14
ATOM 9572 N N . GLY A 1 4 ? -12.086 -15.807 -0.248 1.00 0.00 4 GLY A N 14
ATOM 9573 C CA . GLY A 1 4 ? -10.737 -15.854 -0.779 1.00 0.00 4 GLY A CA 14
ATOM 9574 C C . GLY A 1 4 ? -10.708 -15.817 -2.294 1.00 0.00 4 GLY A C 14
ATOM 9575 O O . GLY A 1 4 ? -10.122 -16.692 -2.932 1.00 0.00 4 GLY A O 14
ATOM 9579 N N . SER A 1 5 ? -11.344 -14.803 -2.872 1.00 0.00 5 SER A N 14
ATOM 9580 C CA . SER A 1 5 ? -11.393 -14.659 -4.322 1.00 0.00 5 SER A CA 14
ATOM 9581 C C . SER A 1 5 ? -10.907 -13.277 -4.748 1.00 0.00 5 SER A C 14
ATOM 9582 O O . SER A 1 5 ? -10.116 -13.146 -5.682 1.00 0.00 5 SER A O 14
ATOM 9590 N N . SER A 1 6 ? -11.385 -12.249 -4.055 1.00 0.00 6 SER A N 14
ATOM 9591 C CA . SER A 1 6 ? -11.003 -10.876 -4.362 1.00 0.00 6 SER A CA 14
ATOM 9592 C C . SER A 1 6 ? -9.494 -10.692 -4.241 1.00 0.00 6 SER A C 14
ATOM 9593 O O . SER A 1 6 ? -8.942 -10.705 -3.142 1.00 0.00 6 SER A O 14
ATOM 9601 N N . GLY A 1 7 ? -8.831 -10.520 -5.381 1.00 0.00 7 GLY A N 14
ATOM 9602 C CA . GLY A 1 7 ? -7.391 -10.336 -5.382 1.00 0.00 7 GLY A CA 14
ATOM 9603 C C . GLY A 1 7 ? -6.994 -8.874 -5.345 1.00 0.00 7 GLY A C 14
ATOM 9604 O O . GLY A 1 7 ? -6.926 -8.217 -6.383 1.00 0.00 7 GLY A O 14
ATOM 9608 N N . GLU A 1 8 ? -6.732 -8.364 -4.145 1.00 0.00 8 GLU A N 14
ATOM 9609 C CA . GLU A 1 8 ? -6.341 -6.969 -3.978 1.00 0.00 8 GLU A CA 14
ATOM 9610 C C . GLU A 1 8 ? -4.961 -6.864 -3.336 1.00 0.00 8 GLU A C 14
ATOM 9611 O O . GLU A 1 8 ? -4.839 -6.755 -2.116 1.00 0.00 8 GLU A O 14
ATOM 9623 N N . SER A 1 9 ? -3.924 -6.897 -4.167 1.00 0.00 9 SER A N 14
ATOM 9624 C CA . SER A 1 9 ? -2.552 -6.810 -3.681 1.00 0.00 9 SER A CA 14
ATOM 9625 C C . SER A 1 9 ? -2.392 -5.642 -2.713 1.00 0.00 9 SER A C 14
ATOM 9626 O O . SER A 1 9 ? -3.127 -4.656 -2.785 1.00 0.00 9 SER A O 14
ATOM 9634 N N . LEU A 1 10 ? -1.426 -5.760 -1.809 1.00 0.00 10 LEU A N 14
ATOM 9635 C CA . LEU A 1 10 ? -1.167 -4.714 -0.825 1.00 0.00 10 LEU A CA 14
ATOM 9636 C C . LEU A 1 10 ? 0.327 -4.584 -0.549 1.00 0.00 10 LEU A C 14
ATOM 9637 O O . LEU A 1 10 ? 1.072 -5.561 -0.633 1.00 0.00 10 LEU A O 14
ATOM 9653 N N . CYS A 1 11 ? 0.759 -3.372 -0.215 1.00 0.00 11 CYS A N 14
ATOM 9654 C CA . CYS A 1 11 ? 2.164 -3.114 0.076 1.00 0.00 11 CYS A CA 14
ATOM 9655 C C . CYS A 1 11 ? 2.644 -3.971 1.244 1.00 0.00 11 CYS A C 14
ATOM 9656 O O . CYS A 1 11 ? 1.977 -4.095 2.271 1.00 0.00 11 CYS A O 14
ATOM 9663 N N . PRO A 1 12 ? 3.829 -4.578 1.084 1.00 0.00 12 PRO A N 14
ATOM 9664 C CA . PRO A 1 12 ? 4.426 -5.433 2.114 1.00 0.00 12 PRO A CA 14
ATOM 9665 C C . PRO A 1 12 ? 4.886 -4.639 3.332 1.00 0.00 12 PRO A C 14
ATOM 9666 O O . PRO A 1 12 ? 5.438 -5.201 4.278 1.00 0.00 12 PRO A O 14
ATOM 9677 N N . GLN A 1 13 ? 4.654 -3.331 3.302 1.00 0.00 13 GLN A N 14
ATOM 9678 C CA . GLN A 1 13 ? 5.045 -2.460 4.405 1.00 0.00 13 GLN A CA 14
ATOM 9679 C C . GLN A 1 13 ? 3.889 -1.556 4.820 1.00 0.00 13 GLN A C 14
ATOM 9680 O O . GLN A 1 13 ? 3.638 -1.360 6.010 1.00 0.00 13 GLN A O 14
ATOM 9694 N N . HIS A 1 14 ? 3.190 -1.006 3.833 1.00 0.00 14 HIS A N 14
ATOM 9695 C CA . HIS A 1 14 ? 2.060 -0.122 4.096 1.00 0.00 14 HIS A CA 14
ATOM 9696 C C . HIS A 1 14 ? 0.740 -0.879 3.987 1.00 0.00 14 HIS A C 14
ATOM 9697 O O . HIS A 1 14 ? -0.303 -0.397 4.430 1.00 0.00 14 HIS A O 14
ATOM 9711 N N . HIS A 1 15 ? 0.792 -2.067 3.393 1.00 0.00 15 HIS A N 14
ATOM 9712 C CA . HIS A 1 15 ? -0.399 -2.891 3.226 1.00 0.00 15 HIS A CA 14
ATOM 9713 C C . HIS A 1 15 ? -1.533 -2.086 2.597 1.00 0.00 15 HIS A C 14
ATOM 9714 O O . HIS A 1 15 ? -2.684 -2.183 3.020 1.00 0.00 15 HIS A O 14
ATOM 9728 N N . GLU A 1 16 ? -1.197 -1.291 1.586 1.00 0.00 16 GLU A N 14
ATOM 9729 C CA . GLU A 1 16 ? -2.187 -0.469 0.901 1.00 0.00 16 GLU A CA 14
ATOM 9730 C C . GLU A 1 16 ? -2.411 -0.962 -0.526 1.00 0.00 16 GLU A C 14
ATOM 9731 O O . GLU A 1 16 ? -1.478 -1.405 -1.195 1.00 0.00 16 GLU A O 14
ATOM 9743 N N . ALA A 1 17 ? -3.656 -0.881 -0.985 1.00 0.00 17 ALA A N 14
ATOM 9744 C CA . ALA A 1 17 ? -4.003 -1.318 -2.332 1.00 0.00 17 ALA A CA 14
ATOM 9745 C C . ALA A 1 17 ? -2.926 -0.917 -3.334 1.00 0.00 17 ALA A C 14
ATOM 9746 O O . ALA A 1 17 ? -2.711 0.269 -3.589 1.00 0.00 17 ALA A O 14
ATOM 9753 N N . LEU A 1 18 ? -2.250 -1.912 -3.898 1.00 0.00 18 LEU A N 14
ATOM 9754 C CA . LEU A 1 18 ? -1.194 -1.663 -4.873 1.00 0.00 18 LEU A CA 14
ATOM 9755 C C . LEU A 1 18 ? -1.781 -1.367 -6.249 1.00 0.00 18 LEU A C 14
ATOM 9756 O O . LEU A 1 18 ? -2.453 -2.210 -6.843 1.00 0.00 18 LEU A O 14
ATOM 9772 N N . SER A 1 19 ? -1.520 -0.164 -6.752 1.00 0.00 19 SER A N 14
ATOM 9773 C CA . SER A 1 19 ? -2.024 0.244 -8.058 1.00 0.00 19 SER A CA 14
ATOM 9774 C C . SER A 1 19 ? -0.877 0.633 -8.986 1.00 0.00 19 SER A C 14
ATOM 9775 O O . SER A 1 19 ? -0.947 0.427 -10.198 1.00 0.00 19 SER A O 14
ATOM 9783 N N . LEU A 1 20 ? 0.178 1.195 -8.407 1.00 0.00 20 LEU A N 14
ATOM 9784 C CA . LEU A 1 20 ? 1.342 1.613 -9.181 1.00 0.00 20 LEU A CA 14
ATOM 9785 C C . LEU A 1 20 ? 2.436 0.551 -9.136 1.00 0.00 20 LEU A C 14
ATOM 9786 O O . LEU A 1 20 ? 2.421 -0.335 -8.281 1.00 0.00 20 LEU A O 14
ATOM 9802 N N . PHE A 1 21 ? 3.386 0.648 -10.060 1.00 0.00 21 PHE A N 14
ATOM 9803 C CA . PHE A 1 21 ? 4.489 -0.303 -10.125 1.00 0.00 21 PHE A CA 14
ATOM 9804 C C . PHE A 1 21 ? 5.800 0.406 -10.451 1.00 0.00 21 PHE A C 14
ATOM 9805 O O . PHE A 1 21 ? 5.847 1.285 -11.312 1.00 0.00 21 PHE A O 14
ATOM 9822 N N . CYS A 1 22 ? 6.865 0.017 -9.758 1.00 0.00 22 CYS A N 14
ATOM 9823 C CA . CYS A 1 22 ? 8.178 0.614 -9.971 1.00 0.00 22 CYS A CA 14
ATOM 9824 C C . CYS A 1 22 ? 9.035 -0.266 -10.875 1.00 0.00 22 CYS A C 14
ATOM 9825 O O . CYS A 1 22 ? 9.223 -1.454 -10.607 1.00 0.00 22 CYS A O 14
ATOM 9832 N N . TYR A 1 23 ? 9.554 0.323 -11.946 1.00 0.00 23 TYR A N 14
ATOM 9833 C CA . TYR A 1 23 ? 10.390 -0.407 -12.891 1.00 0.00 23 TYR A CA 14
ATOM 9834 C C . TYR A 1 23 ? 11.827 -0.501 -12.388 1.00 0.00 23 TYR A C 14
ATOM 9835 O O . TYR A 1 23 ? 12.544 -1.452 -12.698 1.00 0.00 23 TYR A O 14
ATOM 9853 N N . GLU A 1 24 ? 12.241 0.495 -11.610 1.00 0.00 24 GLU A N 14
ATOM 9854 C CA . GLU A 1 24 ? 13.592 0.525 -11.063 1.00 0.00 24 GLU A CA 14
ATOM 9855 C C . GLU A 1 24 ? 13.800 -0.608 -10.062 1.00 0.00 24 GLU A C 14
ATOM 9856 O O . GLU A 1 24 ? 14.876 -1.202 -9.996 1.00 0.00 24 GLU A O 14
ATOM 9868 N N . ASP A 1 25 ? 12.763 -0.900 -9.285 1.00 0.00 25 ASP A N 14
ATOM 9869 C CA . ASP A 1 25 ? 12.831 -1.962 -8.288 1.00 0.00 25 ASP A CA 14
ATOM 9870 C C . ASP A 1 25 ? 12.000 -3.167 -8.719 1.00 0.00 25 ASP A C 14
ATOM 9871 O O . ASP A 1 25 ? 11.690 -4.040 -7.909 1.00 0.00 25 ASP A O 14
ATOM 9880 N N . GLN A 1 26 ? 11.644 -3.206 -9.999 1.00 0.00 26 GLN A N 14
ATOM 9881 C CA . GLN A 1 26 ? 10.848 -4.303 -10.536 1.00 0.00 26 GLN A CA 14
ATOM 9882 C C . GLN A 1 26 ? 9.860 -4.820 -9.496 1.00 0.00 26 GLN A C 14
ATOM 9883 O O . GLN A 1 26 ? 9.656 -6.026 -9.366 1.00 0.00 26 GLN A O 14
ATOM 9897 N N . GLU A 1 27 ? 9.251 -3.898 -8.757 1.00 0.00 27 GLU A N 14
ATOM 9898 C CA . GLU A 1 27 ? 8.285 -4.262 -7.726 1.00 0.00 27 GLU A CA 14
ATOM 9899 C C . GLU A 1 27 ? 7.074 -3.335 -7.763 1.00 0.00 27 GLU A C 14
ATOM 9900 O O . GLU A 1 27 ? 7.030 -2.385 -8.545 1.00 0.00 27 GLU A O 14
ATOM 9912 N N . ALA A 1 28 ? 6.093 -3.617 -6.912 1.00 0.00 28 ALA A N 14
ATOM 9913 C CA . ALA A 1 28 ? 4.882 -2.808 -6.846 1.00 0.00 28 ALA A CA 14
ATOM 9914 C C . ALA A 1 28 ? 4.923 -1.856 -5.656 1.00 0.00 28 ALA A C 14
ATOM 9915 O O . ALA A 1 28 ? 5.514 -2.164 -4.621 1.00 0.00 28 ALA A O 14
ATOM 9922 N N . VAL A 1 29 ? 4.292 -0.696 -5.811 1.00 0.00 29 VAL A N 14
ATOM 9923 C CA . VAL A 1 29 ? 4.256 0.302 -4.748 1.00 0.00 29 VAL A CA 14
ATOM 9924 C C . VAL A 1 29 ? 2.836 0.806 -4.516 1.00 0.00 29 VAL A C 14
ATOM 9925 O O . VAL A 1 29 ? 1.928 0.521 -5.297 1.00 0.00 29 VAL A O 14
ATOM 9938 N N . CYS A 1 30 ? 2.650 1.557 -3.435 1.00 0.00 30 CYS A N 14
ATOM 9939 C CA . CYS A 1 30 ? 1.341 2.102 -3.098 1.00 0.00 30 CYS A CA 14
ATOM 9940 C C . CYS A 1 30 ? 1.353 3.626 -3.160 1.00 0.00 30 CYS A C 14
ATOM 9941 O O . CYS A 1 30 ? 2.402 4.242 -3.356 1.00 0.00 30 CYS A O 14
ATOM 9948 N N . LEU A 1 31 ? 0.181 4.229 -2.993 1.00 0.00 31 LEU A N 14
ATOM 9949 C CA . LEU A 1 31 ? 0.056 5.682 -3.030 1.00 0.00 31 LEU A CA 14
ATOM 9950 C C . LEU A 1 31 ? 1.010 6.336 -2.035 1.00 0.00 31 LEU A C 14
ATOM 9951 O O . LEU A 1 31 ? 1.529 7.425 -2.282 1.00 0.00 31 LEU A O 14
ATOM 9967 N N . ILE A 1 32 ? 1.238 5.664 -0.912 1.00 0.00 32 ILE A N 14
ATOM 9968 C CA . ILE A 1 32 ? 2.132 6.178 0.118 1.00 0.00 32 ILE A CA 14
ATOM 9969 C C . ILE A 1 32 ? 3.581 6.167 -0.357 1.00 0.00 32 ILE A C 14
ATOM 9970 O O . ILE A 1 32 ? 4.299 7.158 -0.219 1.00 0.00 32 ILE A O 14
ATOM 9986 N N . CYS A 1 33 ? 4.005 5.040 -0.919 1.00 0.00 33 CYS A N 14
ATOM 9987 C CA . CYS A 1 33 ? 5.368 4.898 -1.416 1.00 0.00 33 CYS A CA 14
ATOM 9988 C C . CYS A 1 33 ? 5.684 5.974 -2.451 1.00 0.00 33 CYS A C 14
ATOM 9989 O O . CYS A 1 33 ? 6.722 6.631 -2.382 1.00 0.00 33 CYS A O 14
ATOM 9996 N N . ALA A 1 34 ? 4.781 6.149 -3.410 1.00 0.00 34 ALA A N 14
ATOM 9997 C CA . ALA A 1 34 ? 4.961 7.146 -4.458 1.00 0.00 34 ALA A CA 14
ATOM 9998 C C . ALA A 1 34 ? 5.313 8.506 -3.866 1.00 0.00 34 ALA A C 14
ATOM 9999 O O . ALA A 1 34 ? 6.366 9.070 -4.165 1.00 0.00 34 ALA A O 14
ATOM 10006 N N . ILE A 1 35 ? 4.425 9.029 -3.026 1.00 0.00 35 ILE A N 14
ATOM 10007 C CA . ILE A 1 35 ? 4.643 10.323 -2.393 1.00 0.00 35 ILE A CA 14
ATOM 10008 C C . ILE A 1 35 ? 5.838 10.278 -1.446 1.00 0.00 35 ILE A C 14
ATOM 10009 O O . ILE A 1 35 ? 6.453 11.304 -1.157 1.00 0.00 35 ILE A O 14
ATOM 10025 N N . SER A 1 36 ? 6.162 9.081 -0.968 1.00 0.00 36 SER A N 14
ATOM 10026 C CA . SER A 1 36 ? 7.282 8.901 -0.053 1.00 0.00 36 SER A CA 14
ATOM 10027 C C . SER A 1 36 ? 8.611 9.121 -0.770 1.00 0.00 36 SER A C 14
ATOM 10028 O O . SER A 1 36 ? 8.711 8.946 -1.984 1.00 0.00 36 SER A O 14
ATOM 10036 N N . HIS A 1 37 ? 9.630 9.508 -0.009 1.00 0.00 37 HIS A N 14
ATOM 10037 C CA . HIS A 1 37 ? 10.954 9.752 -0.570 1.00 0.00 37 HIS A CA 14
ATOM 10038 C C . HIS A 1 37 ? 11.703 8.440 -0.786 1.00 0.00 37 HIS A C 14
ATOM 10039 O O . HIS A 1 37 ? 12.865 8.306 -0.401 1.00 0.00 37 HIS A O 14
ATOM 10053 N N . THR A 1 38 ? 11.030 7.474 -1.402 1.00 0.00 38 THR A N 14
ATOM 10054 C CA . THR A 1 38 ? 11.631 6.173 -1.667 1.00 0.00 38 THR A CA 14
ATOM 10055 C C . THR A 1 38 ? 11.442 5.767 -3.125 1.00 0.00 38 THR A C 14
ATOM 10056 O O . THR A 1 38 ? 12.394 5.365 -3.795 1.00 0.00 38 THR A O 14
ATOM 10067 N N . HIS A 1 39 ? 10.209 5.875 -3.610 1.00 0.00 39 HIS A N 14
ATOM 10068 C CA . HIS A 1 39 ? 9.897 5.520 -4.989 1.00 0.00 39 HIS A CA 14
ATOM 10069 C C . HIS A 1 39 ? 9.225 6.684 -5.711 1.00 0.00 39 HIS A C 14
ATOM 10070 O O . HIS A 1 39 ? 8.328 6.484 -6.531 1.00 0.00 39 HIS A O 14
ATOM 10084 N N . ARG A 1 40 ? 9.663 7.899 -5.400 1.00 0.00 40 ARG A N 14
ATOM 10085 C CA . ARG A 1 40 ? 9.102 9.095 -6.017 1.00 0.00 40 ARG A CA 14
ATOM 10086 C C . ARG A 1 40 ? 9.704 9.325 -7.401 1.00 0.00 40 ARG A C 14
ATOM 10087 O O . ARG A 1 40 ? 8.994 9.315 -8.406 1.00 0.00 40 ARG A O 14
ATOM 10108 N N . ALA A 1 41 ? 11.015 9.534 -7.443 1.00 0.00 41 ALA A N 14
ATOM 10109 C CA . ALA A 1 41 ? 11.712 9.766 -8.702 1.00 0.00 41 ALA A CA 14
ATOM 10110 C C . ALA A 1 41 ? 11.709 8.512 -9.570 1.00 0.00 41 ALA A C 14
ATOM 10111 O O . ALA A 1 41 ? 11.503 8.585 -10.782 1.00 0.00 41 ALA A O 14
ATOM 10118 N N . HIS A 1 42 ? 11.939 7.363 -8.943 1.00 0.00 42 HIS A N 14
ATOM 10119 C CA . HIS A 1 42 ? 11.963 6.093 -9.659 1.00 0.00 42 HIS A CA 14
ATOM 10120 C C . HIS A 1 42 ? 10.851 6.036 -10.702 1.00 0.00 42 HIS A C 14
ATOM 10121 O O . HIS A 1 42 ? 9.877 6.786 -10.628 1.00 0.00 42 HIS A O 14
ATOM 10135 N N . THR A 1 43 ? 11.003 5.143 -11.675 1.00 0.00 43 THR A N 14
ATOM 10136 C CA . THR A 1 43 ? 10.014 4.990 -12.734 1.00 0.00 43 THR A CA 14
ATOM 10137 C C . THR A 1 43 ? 8.767 4.278 -12.222 1.00 0.00 43 THR A C 14
ATOM 10138 O O . THR A 1 43 ? 8.827 3.122 -11.803 1.00 0.00 43 THR A O 14
ATOM 10149 N N . VAL A 1 44 ? 7.636 4.975 -12.260 1.00 0.00 44 VAL A N 14
ATOM 10150 C CA . VAL A 1 44 ? 6.373 4.409 -11.802 1.00 0.00 44 VAL A CA 14
ATOM 10151 C C . VAL A 1 44 ? 5.316 4.462 -12.900 1.00 0.00 44 VAL A C 14
ATOM 10152 O O . VAL A 1 44 ? 5.203 5.454 -13.620 1.00 0.00 44 VAL A O 14
ATOM 10165 N N . VAL A 1 45 ? 4.543 3.388 -13.022 1.00 0.00 45 VAL A N 14
ATOM 10166 C CA . VAL A 1 45 ? 3.493 3.313 -14.031 1.00 0.00 45 VAL A CA 14
ATOM 10167 C C . VAL A 1 45 ? 2.204 2.752 -13.442 1.00 0.00 45 VAL A C 14
ATOM 10168 O O . VAL A 1 45 ? 2.216 1.849 -12.605 1.00 0.00 45 VAL A O 14
ATOM 10181 N N . PRO A 1 46 ? 1.063 3.297 -13.888 1.00 0.00 46 PRO A N 14
ATOM 10182 C CA . PRO A 1 46 ? -0.258 2.866 -13.420 1.00 0.00 46 PRO A CA 14
ATOM 10183 C C . PRO A 1 46 ? -0.619 1.469 -13.911 1.00 0.00 46 PRO A C 14
ATOM 10184 O O . PRO A 1 46 ? -0.591 1.195 -15.111 1.00 0.00 46 PRO A O 14
ATOM 10195 N N . LEU A 1 47 ? -0.959 0.588 -12.976 1.00 0.00 47 LEU A N 14
ATOM 10196 C CA . LEU A 1 47 ? -1.328 -0.782 -13.314 1.00 0.00 47 LEU A CA 14
ATOM 10197 C C . LEU A 1 47 ? -2.823 -0.892 -13.591 1.00 0.00 47 LEU A C 14
ATOM 10198 O O . LEU A 1 47 ? -3.241 -1.541 -14.550 1.00 0.00 47 LEU A O 14
ATOM 10214 N N . SER A 1 48 ? -3.625 -0.251 -12.747 1.00 0.00 48 SER A N 14
ATOM 10215 C CA . SER A 1 48 ? -5.075 -0.277 -12.900 1.00 0.00 48 SER A CA 14
ATOM 10216 C C . SER A 1 48 ? -5.673 1.104 -12.652 1.00 0.00 48 SER A C 14
ATOM 10217 O O . SER A 1 48 ? -5.266 1.813 -11.732 1.00 0.00 48 SER A O 14
ATOM 10225 N N . GLY A 1 49 ? -6.643 1.480 -13.480 1.00 0.00 49 GLY A N 14
ATOM 10226 C CA . GLY A 1 49 ? -7.282 2.775 -13.335 1.00 0.00 49 GLY A CA 14
ATOM 10227 C C . GLY A 1 49 ? -7.571 3.431 -14.670 1.00 0.00 49 GLY A C 14
ATOM 10228 O O . GLY A 1 49 ? -7.729 2.764 -15.693 1.00 0.00 49 GLY A O 14
ATOM 10232 N N . PRO A 1 50 ? -7.645 4.771 -14.672 1.00 0.00 50 PRO A N 14
ATOM 10233 C CA . PRO A 1 50 ? -7.919 5.547 -15.885 1.00 0.00 50 PRO A CA 14
ATOM 10234 C C . PRO A 1 50 ? -6.756 5.512 -16.870 1.00 0.00 50 PRO A C 14
ATOM 10235 O O . PRO A 1 50 ? -5.739 4.865 -16.622 1.00 0.00 50 PRO A O 14
ATOM 10246 N N . SER A 1 51 ? -6.913 6.213 -17.989 1.00 0.00 51 SER A N 14
ATOM 10247 C CA . SER A 1 51 ? -5.876 6.260 -19.014 1.00 0.00 51 SER A CA 14
ATOM 10248 C C . SER A 1 51 ? -6.004 7.523 -19.859 1.00 0.00 51 SER A C 14
ATOM 10249 O O . SER A 1 51 ? -7.109 7.949 -20.195 1.00 0.00 51 SER A O 14
ATOM 10257 N N . SER A 1 52 ? -4.865 8.118 -20.199 1.00 0.00 52 SER A N 14
ATOM 10258 C CA . SER A 1 52 ? -4.849 9.335 -21.002 1.00 0.00 52 SER A CA 14
ATOM 10259 C C . SER A 1 52 ? -5.411 9.074 -22.396 1.00 0.00 52 SER A C 14
ATOM 10260 O O . SER A 1 52 ? -4.838 8.317 -23.177 1.00 0.00 52 SER A O 14
ATOM 10268 N N . GLY A 1 53 ? -6.540 9.708 -22.700 1.00 0.00 53 GLY A N 14
ATOM 10269 C CA . GLY A 1 53 ? -7.162 9.533 -23.999 1.00 0.00 53 GLY A CA 14
ATOM 10270 C C . GLY A 1 53 ? -7.379 10.848 -24.721 1.00 0.00 53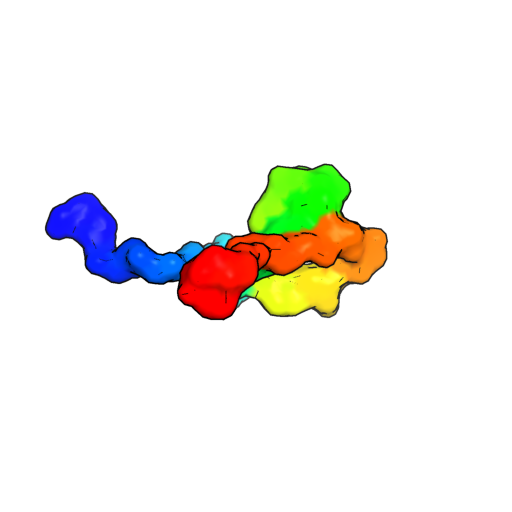 GLY A C 14
ATOM 10271 O O . GLY A 1 53 ? -7.431 10.855 -25.950 1.00 0.00 53 GLY A O 14
ATOM 10277 N N . GLY A 1 1 ? -7.069 -21.904 6.942 1.00 0.00 1 GLY A N 15
ATOM 10278 C CA . GLY A 1 1 ? -7.323 -20.628 6.299 1.00 0.00 1 GLY A CA 15
ATOM 10279 C C . GLY A 1 1 ? -8.209 -20.761 5.076 1.00 0.00 1 GLY A C 15
ATOM 10280 O O . GLY A 1 1 ? -8.920 -21.754 4.922 1.00 0.00 1 GLY A O 15
ATOM 10284 N N . SER A 1 2 ? -8.169 -19.757 4.206 1.00 0.00 2 SER A N 15
ATOM 10285 C CA . SER A 1 2 ? -8.979 -19.764 2.994 1.00 0.00 2 SER A CA 15
ATOM 10286 C C . SER A 1 2 ? -8.106 -19.582 1.756 1.00 0.00 2 SER A C 15
ATOM 10287 O O . SER A 1 2 ? -6.924 -19.252 1.859 1.00 0.00 2 SER A O 15
ATOM 10295 N N . SER A 1 3 ? -8.696 -19.801 0.585 1.00 0.00 3 SER A N 15
ATOM 10296 C CA . SER A 1 3 ? -7.973 -19.665 -0.673 1.00 0.00 3 SER A CA 15
ATOM 10297 C C . SER A 1 3 ? -8.193 -18.283 -1.281 1.00 0.00 3 SER A C 15
ATOM 10298 O O . SER A 1 3 ? -9.329 -17.842 -1.451 1.00 0.00 3 SER A O 15
ATOM 10306 N N . GLY A 1 4 ? -7.097 -17.605 -1.606 1.00 0.00 4 GLY A N 15
ATOM 10307 C CA . GLY A 1 4 ? -7.191 -16.280 -2.191 1.00 0.00 4 GLY A CA 15
ATOM 10308 C C . GLY A 1 4 ? -5.866 -15.544 -2.176 1.00 0.00 4 GLY A C 15
ATOM 10309 O O . GLY A 1 4 ? -5.602 -14.744 -1.279 1.00 0.00 4 GLY A O 15
ATOM 10313 N N . SER A 1 5 ? -5.028 -15.817 -3.172 1.00 0.00 5 SER A N 15
ATOM 10314 C CA . SER A 1 5 ? -3.721 -15.179 -3.267 1.00 0.00 5 SER A CA 15
ATOM 10315 C C . SER A 1 5 ? -3.710 -14.122 -4.368 1.00 0.00 5 SER A C 15
ATOM 10316 O O . SER A 1 5 ? -3.209 -13.014 -4.176 1.00 0.00 5 SER A O 15
ATOM 10324 N N . SER A 1 6 ? -4.268 -14.474 -5.522 1.00 0.00 6 SER A N 15
ATOM 10325 C CA . SER A 1 6 ? -4.320 -13.558 -6.656 1.00 0.00 6 SER A CA 15
ATOM 10326 C C . SER A 1 6 ? -5.633 -12.782 -6.667 1.00 0.00 6 SER A C 15
ATOM 10327 O O . SER A 1 6 ? -6.701 -13.341 -6.419 1.00 0.00 6 SER A O 15
ATOM 10335 N N . GLY A 1 7 ? -5.546 -11.487 -6.957 1.00 0.00 7 GLY A N 15
ATOM 10336 C CA . GLY A 1 7 ? -6.733 -10.653 -6.996 1.00 0.00 7 GLY A CA 15
ATOM 10337 C C . GLY A 1 7 ? -6.531 -9.323 -6.298 1.00 0.00 7 GLY A C 15
ATOM 10338 O O . GLY A 1 7 ? -6.778 -8.267 -6.878 1.00 0.00 7 GLY A O 15
ATOM 10342 N N . GLU A 1 8 ? -6.082 -9.375 -5.048 1.00 0.00 8 GLU A N 15
ATOM 10343 C CA . GLU A 1 8 ? -5.849 -8.164 -4.269 1.00 0.00 8 GLU A CA 15
ATOM 10344 C C . GLU A 1 8 ? -4.469 -8.192 -3.618 1.00 0.00 8 GLU A C 15
ATOM 10345 O O . GLU A 1 8 ? -4.003 -9.241 -3.173 1.00 0.00 8 GLU A O 15
ATOM 10357 N N . SER A 1 9 ? -3.822 -7.033 -3.568 1.00 0.00 9 SER A N 15
ATOM 10358 C CA . SER A 1 9 ? -2.493 -6.924 -2.976 1.00 0.00 9 SER A CA 15
ATOM 10359 C C . SER A 1 9 ? -2.333 -5.598 -2.240 1.00 0.00 9 SER A C 15
ATOM 10360 O O . SER A 1 9 ? -2.786 -4.554 -2.711 1.00 0.00 9 SER A O 15
ATOM 10368 N N . LEU A 1 10 ? -1.686 -5.646 -1.081 1.00 0.00 10 LEU A N 15
ATOM 10369 C CA . LEU A 1 10 ? -1.465 -4.448 -0.277 1.00 0.00 10 LEU A CA 15
ATOM 10370 C C . LEU A 1 10 ? -0.009 -4.352 0.167 1.00 0.00 10 LEU A C 15
ATOM 10371 O O . LEU A 1 10 ? 0.614 -5.356 0.512 1.00 0.00 10 LEU A O 15
ATOM 10387 N N . CYS A 1 11 ? 0.527 -3.136 0.159 1.00 0.00 11 CYS A N 15
ATOM 10388 C CA . CYS A 1 11 ? 1.909 -2.907 0.562 1.00 0.00 11 CYS A CA 15
ATOM 10389 C C . CYS A 1 11 ? 2.265 -3.747 1.786 1.00 0.00 11 CYS A C 15
ATOM 10390 O O . CYS A 1 11 ? 1.538 -3.781 2.779 1.00 0.00 11 CYS A O 15
ATOM 10397 N N . PRO A 1 12 ? 3.411 -4.440 1.713 1.00 0.00 12 PRO A N 15
ATOM 10398 C CA . PRO A 1 12 ? 3.890 -5.292 2.806 1.00 0.00 12 PRO A CA 15
ATOM 10399 C C . PRO A 1 12 ? 4.342 -4.483 4.016 1.00 0.00 12 PRO A C 15
ATOM 10400 O O . PRO A 1 12 ? 4.783 -5.044 5.019 1.00 0.00 12 PRO A O 15
ATOM 10411 N N . GLN A 1 13 ? 4.230 -3.163 3.915 1.00 0.00 13 GLN A N 15
ATOM 10412 C CA . GLN A 1 13 ? 4.628 -2.277 5.003 1.00 0.00 13 GLN A CA 15
ATOM 10413 C C . GLN A 1 13 ? 3.545 -1.240 5.285 1.00 0.00 13 GLN A C 15
ATOM 10414 O O . GLN A 1 13 ? 3.313 -0.867 6.435 1.00 0.00 13 GLN A O 15
ATOM 10428 N N . HIS A 1 14 ? 2.886 -0.778 4.227 1.00 0.00 14 HIS A N 15
ATOM 10429 C CA . HIS A 1 14 ? 1.827 0.216 4.361 1.00 0.00 14 HIS A CA 15
ATOM 10430 C C . HIS A 1 14 ? 0.453 -0.431 4.216 1.00 0.00 14 HIS A C 15
ATOM 10431 O O . HIS A 1 14 ? -0.567 0.172 4.554 1.00 0.00 14 HIS A O 15
ATOM 10445 N N . HIS A 1 15 ? 0.433 -1.660 3.711 1.00 0.00 15 HIS A N 15
ATOM 10446 C CA . HIS A 1 15 ? -0.816 -2.388 3.521 1.00 0.00 15 HIS A CA 15
ATOM 10447 C C . HIS A 1 15 ? -1.804 -1.568 2.697 1.00 0.00 15 HIS A C 15
ATOM 10448 O O . HIS A 1 15 ? -3.017 -1.716 2.838 1.00 0.00 15 HIS A O 15
ATOM 10462 N N . GLU A 1 16 ? -1.274 -0.703 1.837 1.00 0.00 16 GLU A N 15
ATOM 10463 C CA . GLU A 1 16 ? -2.110 0.141 0.992 1.00 0.00 16 GLU A CA 15
ATOM 10464 C C . GLU A 1 16 ? -2.286 -0.478 -0.392 1.00 0.00 16 GLU A C 15
ATOM 10465 O O . GLU A 1 16 ? -1.361 -1.081 -0.936 1.00 0.00 16 GLU A O 15
ATOM 10477 N N . ALA A 1 17 ? -3.480 -0.325 -0.955 1.00 0.00 17 ALA A N 15
ATOM 10478 C CA . ALA A 1 17 ? -3.777 -0.867 -2.275 1.00 0.00 17 ALA A CA 15
ATOM 10479 C C . ALA A 1 17 ? -2.636 -0.596 -3.249 1.00 0.00 17 ALA A C 15
ATOM 10480 O O . ALA A 1 17 ? -2.244 0.553 -3.460 1.00 0.00 17 ALA A O 15
ATOM 10487 N N . LEU A 1 18 ? -2.105 -1.660 -3.842 1.00 0.00 18 LEU A N 15
ATOM 10488 C CA . LEU A 1 18 ? -1.007 -1.538 -4.794 1.00 0.00 18 LEU A CA 15
ATOM 10489 C C . LEU A 1 18 ? -1.532 -1.241 -6.195 1.00 0.00 18 LEU A C 15
ATOM 10490 O O . LEU A 1 18 ? -1.904 -2.151 -6.936 1.00 0.00 18 LEU A O 15
ATOM 10506 N N . SER A 1 19 ? -1.558 0.039 -6.553 1.00 0.00 19 SER A N 15
ATOM 10507 C CA . SER A 1 19 ? -2.039 0.457 -7.865 1.00 0.00 19 SER A CA 15
ATOM 10508 C C . SER A 1 19 ? -0.924 1.124 -8.665 1.00 0.00 19 SER A C 15
ATOM 10509 O O . SER A 1 19 ? -1.176 2.006 -9.487 1.00 0.00 19 SER A O 15
ATOM 10517 N N . LEU A 1 20 ? 0.310 0.697 -8.418 1.00 0.00 20 LEU A N 15
ATOM 10518 C CA . LEU A 1 20 ? 1.465 1.252 -9.115 1.00 0.00 20 LEU A CA 15
ATOM 10519 C C . LEU A 1 20 ? 2.569 0.209 -9.254 1.00 0.00 20 LEU A C 15
ATOM 10520 O O . LEU A 1 20 ? 2.523 -0.848 -8.625 1.00 0.00 20 LEU A O 15
ATOM 10536 N N . PHE A 1 21 ? 3.563 0.514 -10.082 1.00 0.00 21 PHE A N 15
ATOM 10537 C CA . PHE A 1 21 ? 4.681 -0.396 -10.303 1.00 0.00 21 PHE A CA 15
ATOM 10538 C C . PHE A 1 21 ? 5.940 0.373 -10.691 1.00 0.00 21 PHE A C 15
ATOM 10539 O O . PHE A 1 21 ? 5.901 1.262 -11.542 1.00 0.00 21 PHE A O 15
ATOM 10556 N N . CYS A 1 22 ? 7.057 0.025 -10.061 1.00 0.00 22 CYS A N 15
ATOM 10557 C CA . CYS A 1 22 ? 8.329 0.681 -10.338 1.00 0.00 22 CYS A CA 15
ATOM 10558 C C . CYS A 1 22 ? 9.204 -0.187 -11.237 1.00 0.00 22 CYS A C 15
ATOM 10559 O O . CYS A 1 22 ? 9.349 -1.388 -11.008 1.00 0.00 22 CYS A O 15
ATOM 10566 N N . TYR A 1 23 ? 9.786 0.429 -12.260 1.00 0.00 23 TYR A N 15
ATOM 10567 C CA . TYR A 1 23 ? 10.646 -0.286 -13.195 1.00 0.00 23 TYR A CA 15
ATOM 10568 C C . TYR A 1 23 ? 12.050 -0.457 -12.622 1.00 0.00 23 TYR A C 15
ATOM 10569 O O . TYR A 1 23 ? 12.499 -1.576 -12.375 1.00 0.00 23 TYR A O 15
ATOM 10587 N N . GLU A 1 24 ? 12.737 0.662 -12.414 1.00 0.00 24 GLU A N 15
ATOM 10588 C CA . GLU A 1 24 ? 14.090 0.636 -11.871 1.00 0.00 24 GLU A CA 15
ATOM 10589 C C . GLU A 1 24 ? 14.231 -0.452 -10.810 1.00 0.00 24 GLU A C 15
ATOM 10590 O O . GLU A 1 24 ? 15.287 -1.068 -10.674 1.00 0.00 24 GLU A O 15
ATOM 10602 N N . ASP A 1 25 ? 13.158 -0.681 -10.061 1.00 0.00 25 ASP A N 15
ATOM 10603 C CA . ASP A 1 25 ? 13.160 -1.695 -9.013 1.00 0.00 25 ASP A CA 15
ATOM 10604 C C . ASP A 1 25 ? 12.340 -2.911 -9.431 1.00 0.00 25 ASP A C 15
ATOM 10605 O O . ASP A 1 25 ? 12.454 -3.982 -8.835 1.00 0.00 25 ASP A O 15
ATOM 10614 N N . GLN A 1 26 ? 11.514 -2.737 -10.458 1.00 0.00 26 GLN A N 15
ATOM 10615 C CA . GLN A 1 26 ? 10.674 -3.821 -10.954 1.00 0.00 26 GLN A CA 15
ATOM 10616 C C . GLN A 1 26 ? 9.846 -4.428 -9.827 1.00 0.00 26 GLN A C 15
ATOM 10617 O O . GLN A 1 26 ? 9.726 -5.647 -9.720 1.00 0.00 26 GLN A O 15
ATOM 10631 N N . GLU A 1 27 ? 9.277 -3.567 -8.988 1.00 0.00 27 GLU A N 15
ATOM 10632 C CA . GLU A 1 27 ? 8.461 -4.020 -7.868 1.00 0.00 27 GLU A CA 15
ATOM 10633 C C . GLU A 1 27 ? 7.124 -3.285 -7.837 1.00 0.00 27 GLU A C 15
ATOM 10634 O O . GLU A 1 27 ? 6.971 -2.227 -8.447 1.00 0.00 27 GLU A O 15
ATOM 10646 N N . ALA A 1 28 ? 6.159 -3.854 -7.121 1.00 0.00 28 ALA A N 15
ATOM 10647 C CA . ALA A 1 28 ? 4.836 -3.253 -7.009 1.00 0.00 28 ALA A CA 15
ATOM 10648 C C . ALA A 1 28 ? 4.730 -2.389 -5.757 1.00 0.00 28 ALA A C 15
ATOM 10649 O O . ALA A 1 28 ? 4.804 -2.891 -4.636 1.00 0.00 28 ALA A O 15
ATOM 10656 N N . VAL A 1 29 ? 4.556 -1.086 -5.956 1.00 0.00 29 VAL A N 15
ATOM 10657 C CA . VAL A 1 29 ? 4.440 -0.152 -4.843 1.00 0.00 29 VAL A CA 15
ATOM 10658 C C . VAL A 1 29 ? 2.989 0.259 -4.620 1.00 0.00 29 VAL A C 15
ATOM 10659 O O . VAL A 1 29 ? 2.087 -0.201 -5.320 1.00 0.00 29 VAL A O 15
ATOM 10672 N N . CYS A 1 30 ? 2.770 1.129 -3.639 1.00 0.00 30 CYS A N 15
ATOM 10673 C CA . CYS A 1 30 ? 1.428 1.603 -3.322 1.00 0.00 30 CYS A CA 15
ATOM 10674 C C . CYS A 1 30 ? 1.350 3.123 -3.427 1.00 0.00 30 CYS A C 15
ATOM 10675 O O . CYS A 1 30 ? 2.340 3.787 -3.740 1.00 0.00 30 CYS A O 15
ATOM 10682 N N . LEU A 1 31 ? 0.168 3.669 -3.165 1.00 0.00 31 LEU A N 15
ATOM 10683 C CA . LEU A 1 31 ? -0.041 5.111 -3.229 1.00 0.00 31 LEU A CA 15
ATOM 10684 C C . LEU A 1 31 ? 0.929 5.844 -2.308 1.00 0.00 31 LEU A C 15
ATOM 10685 O O . LEU A 1 31 ? 1.467 6.892 -2.664 1.00 0.00 31 LEU A O 15
ATOM 10701 N N . ILE A 1 32 ? 1.148 5.283 -1.123 1.00 0.00 32 ILE A N 15
ATOM 10702 C CA . ILE A 1 32 ? 2.056 5.882 -0.152 1.00 0.00 32 ILE A CA 15
ATOM 10703 C C . ILE A 1 32 ? 3.484 5.916 -0.684 1.00 0.00 32 ILE A C 15
ATOM 10704 O O . ILE A 1 32 ? 4.059 6.987 -0.883 1.00 0.00 32 ILE A O 15
ATOM 10720 N N . CYS A 1 33 ? 4.053 4.738 -0.914 1.00 0.00 33 CYS A N 15
ATOM 10721 C CA . CYS A 1 33 ? 5.415 4.631 -1.424 1.00 0.00 33 CYS A CA 15
ATOM 10722 C C . CYS A 1 33 ? 5.677 5.683 -2.498 1.00 0.00 33 CYS A C 15
ATOM 10723 O O . CYS A 1 33 ? 6.727 6.324 -2.511 1.00 0.00 33 CYS A O 15
ATOM 10730 N N . ALA A 1 34 ? 4.714 5.855 -3.398 1.00 0.00 34 ALA A N 15
ATOM 10731 C CA . ALA A 1 34 ? 4.838 6.830 -4.474 1.00 0.00 34 ALA A CA 15
ATOM 10732 C C . ALA A 1 34 ? 5.076 8.231 -3.921 1.00 0.00 34 ALA A C 15
ATOM 10733 O O . ALA A 1 34 ? 5.898 8.984 -4.444 1.00 0.00 34 ALA A O 15
ATOM 10740 N N . ILE A 1 35 ? 4.351 8.575 -2.862 1.00 0.00 35 ILE A N 15
ATOM 10741 C CA . ILE A 1 35 ? 4.483 9.885 -2.238 1.00 0.00 35 ILE A CA 15
ATOM 10742 C C . ILE A 1 35 ? 5.347 9.812 -0.983 1.00 0.00 35 ILE A C 15
ATOM 10743 O O . ILE A 1 35 ? 5.287 10.692 -0.124 1.00 0.00 35 ILE A O 15
ATOM 10759 N N . SER A 1 36 ? 6.151 8.758 -0.885 1.00 0.00 36 SER A N 15
ATOM 10760 C CA . SER A 1 36 ? 7.026 8.569 0.265 1.00 0.00 36 SER A CA 15
ATOM 10761 C C . SER A 1 36 ? 8.487 8.777 -0.123 1.00 0.00 36 SER A C 15
ATOM 10762 O O . SER A 1 36 ? 9.375 8.068 0.353 1.00 0.00 36 SER A O 15
ATOM 10770 N N . HIS A 1 37 ? 8.728 9.754 -0.991 1.00 0.00 37 HIS A N 15
ATOM 10771 C CA . HIS A 1 37 ? 10.081 10.057 -1.445 1.00 0.00 37 HIS A CA 15
ATOM 10772 C C . HIS A 1 37 ? 10.898 8.778 -1.610 1.00 0.00 37 HIS A C 15
ATOM 10773 O O . HIS A 1 37 ? 12.101 8.758 -1.349 1.00 0.00 37 HIS A O 15
ATOM 10787 N N . THR A 1 38 ? 10.235 7.711 -2.046 1.00 0.00 38 THR A N 15
ATOM 10788 C CA . THR A 1 38 ? 10.898 6.428 -2.245 1.00 0.00 38 THR A CA 15
ATOM 10789 C C . THR A 1 38 ? 10.975 6.073 -3.725 1.00 0.00 38 THR A C 15
ATOM 10790 O O . THR A 1 38 ? 12.032 5.688 -4.227 1.00 0.00 38 THR A O 15
ATOM 10801 N N . HIS A 1 39 ? 9.850 6.205 -4.420 1.00 0.00 39 HIS A N 15
ATOM 10802 C CA . HIS A 1 39 ? 9.791 5.899 -5.845 1.00 0.00 39 HIS A CA 15
ATOM 10803 C C . HIS A 1 39 ? 9.375 7.128 -6.648 1.00 0.00 39 HIS A C 15
ATOM 10804 O O . HIS A 1 39 ? 8.705 7.013 -7.674 1.00 0.00 39 HIS A O 15
ATOM 10818 N N . ARG A 1 40 ? 9.777 8.302 -6.174 1.00 0.00 40 ARG A N 15
ATOM 10819 C CA . ARG A 1 40 ? 9.445 9.552 -6.847 1.00 0.00 40 ARG A CA 15
ATOM 10820 C C . ARG A 1 40 ? 10.323 9.757 -8.078 1.00 0.00 40 ARG A C 15
ATOM 10821 O O . ARG A 1 40 ? 9.833 10.115 -9.149 1.00 0.00 40 ARG A O 15
ATOM 10842 N N . ALA A 1 41 ? 11.622 9.528 -7.917 1.00 0.00 41 ALA A N 15
ATOM 10843 C CA . ALA A 1 41 ? 12.567 9.686 -9.015 1.00 0.00 41 ALA A CA 15
ATOM 10844 C C . ALA A 1 41 ? 12.482 8.514 -9.986 1.00 0.00 41 ALA A C 15
ATOM 10845 O O . ALA A 1 41 ? 12.564 8.695 -11.201 1.00 0.00 41 ALA A O 15
ATOM 10852 N N . HIS A 1 42 ? 12.317 7.312 -9.443 1.00 0.00 42 HIS A N 15
ATOM 10853 C CA . HIS A 1 42 ? 12.221 6.109 -10.262 1.00 0.00 42 HIS A CA 15
ATOM 10854 C C . HIS A 1 42 ? 11.102 6.242 -11.291 1.00 0.00 42 HIS A C 15
ATOM 10855 O O . HIS A 1 42 ? 10.412 7.260 -11.347 1.00 0.00 42 HIS A O 15
ATOM 10869 N N . THR A 1 43 ? 10.928 5.205 -12.105 1.00 0.00 43 THR A N 15
ATOM 10870 C CA . THR A 1 43 ? 9.895 5.206 -13.134 1.00 0.00 43 THR A CA 15
ATOM 10871 C C . THR A 1 43 ? 8.690 4.378 -12.703 1.00 0.00 43 THR A C 15
ATOM 10872 O O . THR A 1 43 ? 8.617 3.180 -12.976 1.00 0.00 43 THR A O 15
ATOM 10883 N N . VAL A 1 44 ? 7.744 5.025 -12.028 1.00 0.00 44 VAL A N 15
ATOM 10884 C CA . VAL A 1 44 ? 6.540 4.348 -11.561 1.00 0.00 44 VAL A CA 15
ATOM 10885 C C . VAL A 1 44 ? 5.402 4.497 -12.564 1.00 0.00 44 VAL A C 15
ATOM 10886 O O . VAL A 1 44 ? 5.122 5.596 -13.044 1.00 0.00 44 VAL A O 15
ATOM 10899 N N . VAL A 1 45 ? 4.747 3.383 -12.877 1.00 0.00 45 VAL A N 15
ATOM 10900 C CA . VAL A 1 45 ? 3.637 3.389 -13.823 1.00 0.00 45 VAL A CA 15
ATOM 10901 C C . VAL A 1 45 ? 2.351 2.905 -13.163 1.00 0.00 45 VAL A C 15
ATOM 10902 O O . VAL A 1 45 ? 2.357 2.015 -12.312 1.00 0.00 45 VAL A O 15
ATOM 10915 N N . PRO A 1 46 ? 1.219 3.503 -13.564 1.00 0.00 46 PRO A N 15
ATOM 10916 C CA . PRO A 1 46 ? -0.097 3.148 -13.025 1.00 0.00 46 PRO A CA 15
ATOM 10917 C C . PRO A 1 46 ? -0.553 1.764 -13.475 1.00 0.00 46 PRO A C 15
ATOM 10918 O O . PRO A 1 46 ? -0.704 1.507 -14.670 1.00 0.00 46 PRO A O 15
ATOM 10929 N N . LEU A 1 47 ? -0.773 0.877 -12.511 1.00 0.00 47 LEU A N 15
ATOM 10930 C CA . LEU A 1 47 ? -1.213 -0.482 -12.807 1.00 0.00 47 LEU A CA 15
ATOM 10931 C C . LEU A 1 47 ? -2.720 -0.529 -13.033 1.00 0.00 47 LEU A C 15
ATOM 10932 O O . LEU A 1 47 ? -3.503 -0.409 -12.091 1.00 0.00 47 LEU A O 15
ATOM 10948 N N . SER A 1 48 ? -3.120 -0.706 -14.288 1.00 0.00 48 SER A N 15
ATOM 10949 C CA . SER A 1 48 ? -4.535 -0.767 -14.639 1.00 0.00 48 SER A CA 15
ATOM 10950 C C . SER A 1 48 ? -4.773 -1.769 -15.764 1.00 0.00 48 SER A C 15
ATOM 10951 O O . SER A 1 48 ? -3.829 -2.303 -16.345 1.00 0.00 48 SER A O 15
ATOM 10959 N N . GLY A 1 49 ? -6.043 -2.020 -16.066 1.00 0.00 49 GLY A N 15
ATOM 10960 C CA . GLY A 1 49 ? -6.384 -2.958 -17.120 1.00 0.00 49 GLY A CA 15
ATOM 10961 C C . GLY A 1 49 ? -5.796 -2.562 -18.460 1.00 0.00 49 GLY A C 15
ATOM 10962 O O . GLY A 1 49 ? -4.604 -2.738 -18.715 1.00 0.00 49 GLY A O 15
ATOM 10966 N N . PRO A 1 50 ? -6.643 -2.016 -19.344 1.00 0.00 50 PRO A N 15
ATOM 10967 C CA . PRO A 1 50 ? -6.223 -1.585 -20.681 1.00 0.00 50 PRO A CA 15
ATOM 10968 C C . PRO A 1 50 ? -5.322 -0.355 -20.636 1.00 0.00 50 PRO A C 15
ATOM 10969 O O . PRO A 1 50 ? -5.713 0.694 -20.126 1.00 0.00 50 PRO A O 15
ATOM 10980 N N . SER A 1 51 ? -4.115 -0.492 -21.175 1.00 0.00 51 SER A N 15
ATOM 10981 C CA . SER A 1 51 ? -3.157 0.608 -21.194 1.00 0.00 51 SER A CA 15
ATOM 10982 C C . SER A 1 51 ? -3.567 1.668 -22.211 1.00 0.00 51 SER A C 15
ATOM 10983 O O . SER A 1 51 ? -3.305 1.532 -23.406 1.00 0.00 51 SER A O 15
ATOM 10991 N N . SER A 1 52 ? -4.212 2.725 -21.727 1.00 0.00 52 SER A N 15
ATOM 10992 C CA . SER A 1 52 ? -4.662 3.808 -22.594 1.00 0.00 52 SER A CA 15
ATOM 10993 C C . SER A 1 52 ? -3.961 5.116 -22.238 1.00 0.00 52 SER A C 15
ATOM 10994 O O . SER A 1 52 ? -3.425 5.802 -23.106 1.00 0.00 52 SER A O 15
ATOM 11002 N N . GLY A 1 53 ? -3.971 5.454 -20.952 1.00 0.00 53 GLY A N 15
ATOM 11003 C CA . GLY A 1 53 ? -3.334 6.678 -20.502 1.00 0.00 53 GLY A CA 15
ATOM 11004 C C . GLY A 1 53 ? -3.071 6.680 -19.010 1.00 0.00 53 GLY A C 15
ATOM 11005 O O . GLY A 1 53 ? -2.178 5.965 -18.557 1.00 0.00 53 GLY A O 15
ATOM 11011 N N . GLY A 1 1 ? -8.682 -8.813 13.647 1.00 0.00 1 GLY A N 16
ATOM 11012 C CA . GLY A 1 1 ? -9.984 -8.214 13.877 1.00 0.00 1 GLY A CA 16
ATOM 11013 C C . GLY A 1 1 ? -11.059 -8.805 12.987 1.00 0.00 1 GLY A C 16
ATOM 11014 O O . GLY A 1 1 ? -10.765 -9.340 11.918 1.00 0.00 1 GLY A O 16
ATOM 11018 N N . SER A 1 2 ? -12.309 -8.709 13.428 1.00 0.00 2 SER A N 16
ATOM 11019 C CA . SER A 1 2 ? -13.432 -9.243 12.666 1.00 0.00 2 SER A CA 16
ATOM 11020 C C . SER A 1 2 ? -13.294 -8.903 11.185 1.00 0.00 2 SER A C 16
ATOM 11021 O O . SER A 1 2 ? -13.618 -7.794 10.759 1.00 0.00 2 SER A O 16
ATOM 11029 N N . SER A 1 3 ? -12.812 -9.865 10.406 1.00 0.00 3 SER A N 16
ATOM 11030 C CA . SER A 1 3 ? -12.627 -9.668 8.973 1.00 0.00 3 SER A CA 16
ATOM 11031 C C . SER A 1 3 ? -12.277 -10.983 8.284 1.00 0.00 3 SER A C 16
ATOM 11032 O O . SER A 1 3 ? -11.344 -11.678 8.684 1.00 0.00 3 SER A O 16
ATOM 11040 N N . GLY A 1 4 ? -13.035 -11.319 7.244 1.00 0.00 4 GLY A N 16
ATOM 11041 C CA . GLY A 1 4 ? -12.790 -12.550 6.515 1.00 0.00 4 GLY A CA 16
ATOM 11042 C C . GLY A 1 4 ? -12.987 -12.388 5.021 1.00 0.00 4 GLY A C 16
ATOM 11043 O O . GLY A 1 4 ? -14.021 -12.778 4.478 1.00 0.00 4 GLY A O 16
ATOM 11047 N N . SER A 1 5 ? -11.994 -11.809 4.353 1.00 0.00 5 SER A N 16
ATOM 11048 C CA . SER A 1 5 ? -12.066 -11.590 2.913 1.00 0.00 5 SER A CA 16
ATOM 11049 C C . SER A 1 5 ? -10.680 -11.318 2.336 1.00 0.00 5 SER A C 16
ATOM 11050 O O . SER A 1 5 ? -9.735 -11.031 3.070 1.00 0.00 5 SER A O 16
ATOM 11058 N N . SER A 1 6 ? -10.568 -11.412 1.015 1.00 0.00 6 SER A N 16
ATOM 11059 C CA . SER A 1 6 ? -9.298 -11.180 0.337 1.00 0.00 6 SER A CA 16
ATOM 11060 C C . SER A 1 6 ? -9.195 -9.736 -0.145 1.00 0.00 6 SER A C 16
ATOM 11061 O O . SER A 1 6 ? -8.181 -9.071 0.062 1.00 0.00 6 SER A O 16
ATOM 11069 N N . GLY A 1 7 ? -10.254 -9.258 -0.791 1.00 0.00 7 GLY A N 16
ATOM 11070 C CA . GLY A 1 7 ? -10.264 -7.896 -1.293 1.00 0.00 7 GLY A CA 16
ATOM 11071 C C . GLY A 1 7 ? -9.301 -7.697 -2.447 1.00 0.00 7 GLY A C 16
ATOM 11072 O O . GLY A 1 7 ? -9.583 -8.100 -3.575 1.00 0.00 7 GLY A O 16
ATOM 11076 N N . GLU A 1 8 ? -8.162 -7.072 -2.164 1.00 0.00 8 GLU A N 16
ATOM 11077 C CA . GLU A 1 8 ? -7.156 -6.818 -3.189 1.00 0.00 8 GLU A CA 16
ATOM 11078 C C . GLU A 1 8 ? -5.757 -6.785 -2.581 1.00 0.00 8 GLU A C 16
ATOM 11079 O O . GLU A 1 8 ? -5.599 -6.724 -1.362 1.00 0.00 8 GLU A O 16
ATOM 11091 N N . SER A 1 9 ? -4.744 -6.826 -3.441 1.00 0.00 9 SER A N 16
ATOM 11092 C CA . SER A 1 9 ? -3.357 -6.805 -2.989 1.00 0.00 9 SER A CA 16
ATOM 11093 C C . SER A 1 9 ? -3.060 -5.530 -2.205 1.00 0.00 9 SER A C 16
ATOM 11094 O O . SER A 1 9 ? -3.691 -4.494 -2.420 1.00 0.00 9 SER A O 16
ATOM 11102 N N . LEU A 1 10 ? -2.097 -5.615 -1.294 1.00 0.00 10 LEU A N 16
ATOM 11103 C CA . LEU A 1 10 ? -1.715 -4.469 -0.476 1.00 0.00 10 LEU A CA 16
ATOM 11104 C C . LEU A 1 10 ? -0.218 -4.486 -0.181 1.00 0.00 10 LEU A C 16
ATOM 11105 O O . LEU A 1 10 ? 0.412 -5.543 -0.172 1.00 0.00 10 LEU A O 16
ATOM 11121 N N . CYS A 1 11 ? 0.345 -3.307 0.062 1.00 0.00 11 CYS A N 16
ATOM 11122 C CA . CYS A 1 11 ? 1.766 -3.185 0.360 1.00 0.00 11 CYS A CA 16
ATOM 11123 C C . CYS A 1 11 ? 2.115 -3.910 1.657 1.00 0.00 11 CYS A C 16
ATOM 11124 O O . CYS A 1 11 ? 1.433 -3.779 2.674 1.00 0.00 11 CYS A O 16
ATOM 11131 N N . PRO A 1 12 ? 3.202 -4.696 1.621 1.00 0.00 12 PRO A N 16
ATOM 11132 C CA . PRO A 1 12 ? 3.666 -5.457 2.785 1.00 0.00 12 PRO A CA 16
ATOM 11133 C C . PRO A 1 12 ? 4.231 -4.558 3.879 1.00 0.00 12 PRO A C 16
ATOM 11134 O O . PRO A 1 12 ? 4.643 -5.035 4.935 1.00 0.00 12 PRO A O 16
ATOM 11145 N N . GLN A 1 13 ? 4.247 -3.255 3.618 1.00 0.00 13 GLN A N 16
ATOM 11146 C CA . GLN A 1 13 ? 4.762 -2.289 4.581 1.00 0.00 13 GLN A CA 16
ATOM 11147 C C . GLN A 1 13 ? 3.694 -1.264 4.948 1.00 0.00 13 GLN A C 16
ATOM 11148 O O . GLN A 1 13 ? 3.606 -0.827 6.096 1.00 0.00 13 GLN A O 16
ATOM 11162 N N . HIS A 1 14 ? 2.884 -0.883 3.965 1.00 0.00 14 HIS A N 16
ATOM 11163 C CA . HIS A 1 14 ? 1.821 0.092 4.185 1.00 0.00 14 HIS A CA 16
ATOM 11164 C C . HIS A 1 14 ? 0.458 -0.591 4.226 1.00 0.00 14 HIS A C 16
ATOM 11165 O O . HIS A 1 14 ? -0.470 -0.111 4.879 1.00 0.00 14 HIS A O 16
ATOM 11179 N N . HIS A 1 15 ? 0.342 -1.714 3.524 1.00 0.00 15 HIS A N 16
ATOM 11180 C CA . HIS A 1 15 ? -0.909 -2.463 3.480 1.00 0.00 15 HIS A CA 16
ATOM 11181 C C . HIS A 1 15 ? -1.995 -1.665 2.766 1.00 0.00 15 HIS A C 16
ATOM 11182 O O . HIS A 1 15 ? -3.183 -1.836 3.038 1.00 0.00 15 HIS A O 16
ATOM 11196 N N . GLU A 1 16 ? -1.578 -0.794 1.852 1.00 0.00 16 GLU A N 16
ATOM 11197 C CA . GLU A 1 16 ? -2.517 0.030 1.100 1.00 0.00 16 GLU A CA 16
ATOM 11198 C C . GLU A 1 16 ? -2.750 -0.544 -0.294 1.00 0.00 16 GLU A C 16
ATOM 11199 O O . GLU A 1 16 ? -1.952 -1.338 -0.791 1.00 0.00 16 GLU A O 16
ATOM 11211 N N . ALA A 1 17 ? -3.849 -0.136 -0.920 1.00 0.00 17 ALA A N 16
ATOM 11212 C CA . ALA A 1 17 ? -4.187 -0.607 -2.257 1.00 0.00 17 ALA A CA 16
ATOM 11213 C C . ALA A 1 17 ? -3.013 -0.432 -3.214 1.00 0.00 17 ALA A C 16
ATOM 11214 O O . ALA A 1 17 ? -2.549 0.685 -3.445 1.00 0.00 17 ALA A O 16
ATOM 11221 N N . LEU A 1 18 ? -2.536 -1.542 -3.767 1.00 0.00 18 LEU A N 16
ATOM 11222 C CA . LEU A 1 18 ? -1.415 -1.511 -4.700 1.00 0.00 18 LEU A CA 16
ATOM 11223 C C . LEU A 1 18 ? -1.895 -1.232 -6.120 1.00 0.00 18 LEU A C 16
ATOM 11224 O O . LEU A 1 18 ? -2.377 -2.130 -6.811 1.00 0.00 18 LEU A O 16
ATOM 11240 N N . SER A 1 19 ? -1.758 0.018 -6.551 1.00 0.00 19 SER A N 16
ATOM 11241 C CA . SER A 1 19 ? -2.179 0.416 -7.889 1.00 0.00 19 SER A CA 16
ATOM 11242 C C . SER A 1 19 ? -1.027 1.063 -8.652 1.00 0.00 19 SER A C 16
ATOM 11243 O O . SER A 1 19 ? -1.242 1.854 -9.571 1.00 0.00 19 SER A O 16
ATOM 11251 N N . LEU A 1 20 ? 0.197 0.720 -8.265 1.00 0.00 20 LEU A N 16
ATOM 11252 C CA . LEU A 1 20 ? 1.385 1.267 -8.911 1.00 0.00 20 LEU A CA 16
ATOM 11253 C C . LEU A 1 20 ? 2.478 0.209 -9.024 1.00 0.00 20 LEU A C 16
ATOM 11254 O O . LEU A 1 20 ? 2.445 -0.810 -8.334 1.00 0.00 20 LEU A O 16
ATOM 11270 N N . PHE A 1 21 ? 3.448 0.460 -9.897 1.00 0.00 21 PHE A N 16
ATOM 11271 C CA . PHE A 1 21 ? 4.553 -0.470 -10.100 1.00 0.00 21 PHE A CA 16
ATOM 11272 C C . PHE A 1 21 ? 5.843 0.279 -10.418 1.00 0.00 21 PHE A C 16
ATOM 11273 O O . PHE A 1 21 ? 5.951 0.945 -11.448 1.00 0.00 21 PHE A O 16
ATOM 11290 N N . CYS A 1 22 ? 6.821 0.167 -9.524 1.00 0.00 22 CYS A N 16
ATOM 11291 C CA . CYS A 1 22 ? 8.104 0.834 -9.707 1.00 0.00 22 CYS A CA 16
ATOM 11292 C C . CYS A 1 22 ? 8.959 0.098 -10.734 1.00 0.00 22 CYS A C 16
ATOM 11293 O O . CYS A 1 22 ? 9.511 -0.965 -10.450 1.00 0.00 22 CYS A O 16
ATOM 11300 N N . TYR A 1 23 ? 9.063 0.670 -11.928 1.00 0.00 23 TYR A N 16
ATOM 11301 C CA . TYR A 1 23 ? 9.849 0.067 -12.998 1.00 0.00 23 TYR A CA 16
ATOM 11302 C C . TYR A 1 23 ? 11.322 -0.018 -12.612 1.00 0.00 23 TYR A C 16
ATOM 11303 O O . TYR A 1 23 ? 11.991 -1.012 -12.892 1.00 0.00 23 TYR A O 16
ATOM 11321 N N . GLU A 1 24 ? 11.819 1.031 -11.965 1.00 0.00 24 GLU A N 16
ATOM 11322 C CA . GLU A 1 24 ? 13.213 1.075 -11.539 1.00 0.00 24 GLU A CA 16
ATOM 11323 C C . GLU A 1 24 ? 13.556 -0.133 -10.672 1.00 0.00 24 GLU A C 16
ATOM 11324 O O . GLU A 1 24 ? 14.429 -0.930 -11.016 1.00 0.00 24 GLU A O 16
ATOM 11336 N N . ASP A 1 25 ? 12.862 -0.262 -9.547 1.00 0.00 25 ASP A N 16
ATOM 11337 C CA . ASP A 1 25 ? 13.091 -1.372 -8.630 1.00 0.00 25 ASP A CA 16
ATOM 11338 C C . ASP A 1 25 ? 12.344 -2.620 -9.090 1.00 0.00 25 ASP A C 16
ATOM 11339 O O . ASP A 1 25 ? 12.260 -3.608 -8.361 1.00 0.00 25 ASP A O 16
ATOM 11348 N N . GLN A 1 26 ? 11.804 -2.566 -10.303 1.00 0.00 26 GLN A N 16
ATOM 11349 C CA . GLN A 1 26 ? 11.062 -3.692 -10.860 1.00 0.00 26 GLN A CA 16
ATOM 11350 C C . GLN A 1 26 ? 10.236 -4.385 -9.781 1.00 0.00 26 GLN A C 16
ATOM 11351 O O . GLN A 1 26 ? 10.277 -5.607 -9.645 1.00 0.00 26 GLN A O 16
ATOM 11365 N N . GLU A 1 27 ? 9.486 -3.596 -9.018 1.00 0.00 27 GLU A N 16
ATOM 11366 C CA . GLU A 1 27 ? 8.651 -4.135 -7.951 1.00 0.00 27 GLU A CA 16
ATOM 11367 C C . GLU A 1 27 ? 7.379 -3.309 -7.786 1.00 0.00 27 GLU A C 16
ATOM 11368 O O . GLU A 1 27 ? 7.349 -2.123 -8.111 1.00 0.00 27 GLU A O 16
ATOM 11380 N N . ALA A 1 28 ? 6.328 -3.947 -7.281 1.00 0.00 28 ALA A N 16
ATOM 11381 C CA . ALA A 1 28 ? 5.053 -3.273 -7.072 1.00 0.00 28 ALA A CA 16
ATOM 11382 C C . ALA A 1 28 ? 5.096 -2.390 -5.829 1.00 0.00 28 ALA A C 16
ATOM 11383 O O . ALA A 1 28 ? 5.740 -2.730 -4.836 1.00 0.00 28 ALA A O 16
ATOM 11390 N N . VAL A 1 29 ? 4.407 -1.255 -5.890 1.00 0.00 29 VAL A N 16
ATOM 11391 C CA . VAL A 1 29 ? 4.367 -0.324 -4.769 1.00 0.00 29 VAL A CA 16
ATOM 11392 C C . VAL A 1 29 ? 2.969 0.258 -4.589 1.00 0.00 29 VAL A C 16
ATOM 11393 O O . VAL A 1 29 ? 2.074 0.016 -5.399 1.00 0.00 29 VAL A O 16
ATOM 11406 N N . CYS A 1 30 ? 2.788 1.028 -3.521 1.00 0.00 30 CYS A N 16
ATOM 11407 C CA . CYS A 1 30 ? 1.499 1.646 -3.232 1.00 0.00 30 CYS A CA 16
ATOM 11408 C C . CYS A 1 30 ? 1.566 3.158 -3.424 1.00 0.00 30 CYS A C 16
ATOM 11409 O O . CYS A 1 30 ? 2.639 3.720 -3.652 1.00 0.00 30 CYS A O 16
ATOM 11416 N N . LEU A 1 31 ? 0.414 3.812 -3.330 1.00 0.00 31 LEU A N 16
ATOM 11417 C CA . LEU A 1 31 ? 0.340 5.260 -3.493 1.00 0.00 31 LEU A CA 16
ATOM 11418 C C . LEU A 1 31 ? 1.277 5.966 -2.518 1.00 0.00 31 LEU A C 16
ATOM 11419 O O . LEU A 1 31 ? 1.875 6.990 -2.849 1.00 0.00 31 LEU A O 16
ATOM 11435 N N . ILE A 1 32 ? 1.401 5.410 -1.318 1.00 0.00 32 ILE A N 16
ATOM 11436 C CA . ILE A 1 32 ? 2.268 5.985 -0.297 1.00 0.00 32 ILE A CA 16
ATOM 11437 C C . ILE A 1 32 ? 3.736 5.870 -0.693 1.00 0.00 32 ILE A C 16
ATOM 11438 O O . ILE A 1 32 ? 4.511 6.812 -0.527 1.00 0.00 32 ILE A O 16
ATOM 11454 N N . CYS A 1 33 ? 4.111 4.709 -1.219 1.00 0.00 33 CYS A N 16
ATOM 11455 C CA . CYS A 1 33 ? 5.486 4.469 -1.642 1.00 0.00 33 CYS A CA 16
ATOM 11456 C C . CYS A 1 33 ? 5.909 5.470 -2.713 1.00 0.00 33 CYS A C 16
ATOM 11457 O O . CYS A 1 33 ? 6.983 6.065 -2.632 1.00 0.00 33 CYS A O 16
ATOM 11464 N N . ALA A 1 34 ? 5.055 5.651 -3.716 1.00 0.00 34 ALA A N 16
ATOM 11465 C CA . ALA A 1 34 ? 5.338 6.581 -4.801 1.00 0.00 34 ALA A CA 16
ATOM 11466 C C . ALA A 1 34 ? 5.638 7.977 -4.264 1.00 0.00 34 ALA A C 16
ATOM 11467 O O . ALA A 1 34 ? 6.703 8.537 -4.527 1.00 0.00 34 ALA A O 16
ATOM 11474 N N . ILE A 1 35 ? 4.694 8.532 -3.513 1.00 0.00 35 ILE A N 16
ATOM 11475 C CA . ILE A 1 35 ? 4.859 9.862 -2.939 1.00 0.00 35 ILE A CA 16
ATOM 11476 C C . ILE A 1 35 ? 6.070 9.916 -2.014 1.00 0.00 35 ILE A C 16
ATOM 11477 O O . ILE A 1 35 ? 6.662 10.975 -1.811 1.00 0.00 35 ILE A O 16
ATOM 11493 N N . SER A 1 36 ? 6.433 8.765 -1.457 1.00 0.00 36 SER A N 16
ATOM 11494 C CA . SER A 1 36 ? 7.573 8.680 -0.551 1.00 0.00 36 SER A CA 16
ATOM 11495 C C . SER A 1 36 ? 8.877 8.967 -1.290 1.00 0.00 36 SER A C 16
ATOM 11496 O O . SER A 1 36 ? 9.116 8.442 -2.378 1.00 0.00 36 SER A O 16
ATOM 11504 N N . HIS A 1 37 ? 9.717 9.806 -0.692 1.00 0.00 37 HIS A N 16
ATOM 11505 C CA . HIS A 1 37 ? 10.997 10.163 -1.292 1.00 0.00 37 HIS A CA 16
ATOM 11506 C C . HIS A 1 37 ? 11.769 8.915 -1.710 1.00 0.00 37 HIS A C 16
ATOM 11507 O O . HIS A 1 37 ? 12.605 8.962 -2.613 1.00 0.00 37 HIS A O 16
ATOM 11521 N N . THR A 1 38 ? 11.483 7.799 -1.046 1.00 0.00 38 THR A N 16
ATOM 11522 C CA . THR A 1 38 ? 12.151 6.539 -1.347 1.00 0.00 38 THR A CA 16
ATOM 11523 C C . THR A 1 38 ? 11.952 6.145 -2.806 1.00 0.00 38 THR A C 16
ATOM 11524 O O . THR A 1 38 ? 12.844 5.573 -3.433 1.00 0.00 38 THR A O 16
ATOM 11535 N N . HIS A 1 39 ? 10.776 6.456 -3.342 1.00 0.00 39 HIS A N 16
ATOM 11536 C CA . HIS A 1 39 ? 10.459 6.136 -4.730 1.00 0.00 39 HIS A CA 16
ATOM 11537 C C . HIS A 1 39 ? 9.968 7.373 -5.475 1.00 0.00 39 HIS A C 16
ATOM 11538 O O . HIS A 1 39 ? 8.792 7.472 -5.825 1.00 0.00 39 HIS A O 16
ATOM 11552 N N . ARG A 1 40 ? 10.875 8.315 -5.712 1.00 0.00 40 ARG A N 16
ATOM 11553 C CA . ARG A 1 40 ? 10.533 9.546 -6.414 1.00 0.00 40 ARG A CA 16
ATOM 11554 C C . ARG A 1 40 ? 11.258 9.628 -7.754 1.00 0.00 40 ARG A C 16
ATOM 11555 O O . ARG A 1 40 ? 10.649 9.916 -8.784 1.00 0.00 40 ARG A O 16
ATOM 11576 N N . ALA A 1 41 ? 12.562 9.374 -7.731 1.00 0.00 41 ALA A N 16
ATOM 11577 C CA . ALA A 1 41 ? 13.370 9.417 -8.944 1.00 0.00 41 ALA A CA 16
ATOM 11578 C C . ALA A 1 41 ? 13.045 8.244 -9.862 1.00 0.00 41 ALA A C 16
ATOM 11579 O O . ALA A 1 41 ? 13.171 8.345 -11.083 1.00 0.00 41 ALA A O 16
ATOM 11586 N N . HIS A 1 42 ? 12.627 7.131 -9.268 1.00 0.00 42 HIS A N 16
ATOM 11587 C CA . HIS A 1 42 ? 12.284 5.938 -10.034 1.00 0.00 42 HIS A CA 16
ATOM 11588 C C . HIS A 1 42 ? 11.118 6.215 -10.978 1.00 0.00 42 HIS A C 16
ATOM 11589 O O . HIS A 1 42 ? 10.410 7.212 -10.832 1.00 0.00 42 HIS A O 16
ATOM 11603 N N . THR A 1 43 ? 10.925 5.327 -11.948 1.00 0.00 43 THR A N 16
ATOM 11604 C CA . THR A 1 43 ? 9.847 5.477 -12.918 1.00 0.00 43 THR A CA 16
ATOM 11605 C C . THR A 1 43 ? 8.646 4.617 -12.542 1.00 0.00 43 THR A C 16
ATOM 11606 O O . THR A 1 43 ? 8.469 3.516 -13.065 1.00 0.00 43 THR A O 16
ATOM 11617 N N . VAL A 1 44 ? 7.822 5.125 -11.631 1.00 0.00 44 VAL A N 16
ATOM 11618 C CA . VAL A 1 44 ? 6.635 4.404 -11.186 1.00 0.00 44 VAL A CA 16
ATOM 11619 C C . VAL A 1 44 ? 5.508 4.518 -12.206 1.00 0.00 44 VAL A C 16
ATOM 11620 O O . VAL A 1 44 ? 5.126 5.618 -12.606 1.00 0.00 44 VAL A O 16
ATOM 11633 N N . VAL A 1 45 ? 4.978 3.372 -12.625 1.00 0.00 45 VAL A N 16
ATOM 11634 C CA . VAL A 1 45 ? 3.893 3.342 -13.598 1.00 0.00 45 VAL A CA 16
ATOM 11635 C C . VAL A 1 45 ? 2.608 2.811 -12.972 1.00 0.00 45 VAL A C 16
ATOM 11636 O O . VAL A 1 45 ? 2.624 1.915 -12.128 1.00 0.00 45 VAL A O 16
ATOM 11649 N N . PRO A 1 46 ? 1.467 3.376 -13.394 1.00 0.00 46 PRO A N 16
ATOM 11650 C CA . PRO A 1 46 ? 0.151 2.974 -12.889 1.00 0.00 46 PRO A CA 16
ATOM 11651 C C . PRO A 1 46 ? -0.250 1.580 -13.359 1.00 0.00 46 PRO A C 16
ATOM 11652 O O . PRO A 1 46 ? -0.125 1.253 -14.540 1.00 0.00 46 PRO A O 16
ATOM 11663 N N . LEU A 1 47 ? -0.732 0.763 -12.429 1.00 0.00 47 LEU A N 16
ATOM 11664 C CA . LEU A 1 47 ? -1.152 -0.597 -12.749 1.00 0.00 47 LEU A CA 16
ATOM 11665 C C . LEU A 1 47 ? -2.652 -0.654 -13.017 1.00 0.00 47 LEU A C 16
ATOM 11666 O O . LEU A 1 47 ? -3.120 -1.471 -13.810 1.00 0.00 47 LEU A O 16
ATOM 11682 N N . SER A 1 48 ? -3.401 0.220 -12.352 1.00 0.00 48 SER A N 16
ATOM 11683 C CA . SER A 1 48 ? -4.849 0.268 -12.518 1.00 0.00 48 SER A CA 16
ATOM 11684 C C . SER A 1 48 ? -5.233 0.132 -13.988 1.00 0.00 48 SER A C 16
ATOM 11685 O O . SER A 1 48 ? -4.486 0.542 -14.876 1.00 0.00 48 SER A O 16
ATOM 11693 N N . GLY A 1 49 ? -6.404 -0.446 -14.237 1.00 0.00 49 GLY A N 16
ATOM 11694 C CA . GLY A 1 49 ? -6.867 -0.626 -15.600 1.00 0.00 49 GLY A CA 16
ATOM 11695 C C . GLY A 1 49 ? -7.091 0.691 -16.315 1.00 0.00 49 GLY A C 16
ATOM 11696 O O . GLY A 1 49 ? -6.148 1.361 -16.739 1.00 0.00 49 GLY A O 16
ATOM 11700 N N . PRO A 1 50 ? -8.366 1.081 -16.461 1.00 0.00 50 PRO A N 16
ATOM 11701 C CA . PRO A 1 50 ? -8.741 2.330 -17.131 1.00 0.00 50 PRO A CA 16
ATOM 11702 C C . PRO A 1 50 ? -8.354 3.562 -16.320 1.00 0.00 50 PRO A C 16
ATOM 11703 O O . PRO A 1 50 ? -9.004 3.894 -15.329 1.00 0.00 50 PRO A O 16
ATOM 11714 N N . SER A 1 51 ? -7.291 4.236 -16.747 1.00 0.00 51 SER A N 16
ATOM 11715 C CA . SER A 1 51 ? -6.816 5.430 -16.058 1.00 0.00 51 SER A CA 16
ATOM 11716 C C . SER A 1 51 ? -6.516 6.548 -17.052 1.00 0.00 51 SER A C 16
ATOM 11717 O O . SER A 1 51 ? -5.358 6.816 -17.372 1.00 0.00 51 SER A O 16
ATOM 11725 N N . SER A 1 52 ? -7.569 7.198 -17.538 1.00 0.00 52 SER A N 16
ATOM 11726 C CA . SER A 1 52 ? -7.421 8.284 -18.498 1.00 0.00 52 SER A CA 16
ATOM 11727 C C . SER A 1 52 ? -6.877 9.539 -17.821 1.00 0.00 52 SER A C 16
ATOM 11728 O O . SER A 1 52 ? -5.949 10.175 -18.318 1.00 0.00 52 SER A O 16
ATOM 11736 N N . GLY A 1 53 ? -7.464 9.888 -16.680 1.00 0.00 53 GLY A N 16
ATOM 11737 C CA . GLY A 1 53 ? -7.026 11.065 -15.951 1.00 0.00 53 GLY A CA 16
ATOM 11738 C C . GLY A 1 53 ? -7.481 12.354 -16.605 1.00 0.00 53 GLY A C 16
ATOM 11739 O O . GLY A 1 53 ? -6.636 13.141 -17.029 1.00 0.00 53 GLY A O 16
ATOM 11745 N N . GLY A 1 1 ? -8.336 -21.462 9.885 1.00 0.00 1 GLY A N 17
ATOM 11746 C CA . GLY A 1 1 ? -7.343 -21.225 8.854 1.00 0.00 1 GLY A CA 17
ATOM 11747 C C . GLY A 1 1 ? -6.054 -20.653 9.410 1.00 0.00 1 GLY A C 17
ATOM 11748 O O . GLY A 1 1 ? -6.010 -20.205 10.556 1.00 0.00 1 GLY A O 17
ATOM 11752 N N . SER A 1 2 ? -5.002 -20.670 8.598 1.00 0.00 2 SER A N 17
ATOM 11753 C CA . SER A 1 2 ? -3.704 -20.155 9.018 1.00 0.00 2 SER A CA 17
ATOM 11754 C C . SER A 1 2 ? -3.159 -19.161 7.997 1.00 0.00 2 SER A C 17
ATOM 11755 O O . SER A 1 2 ? -2.794 -18.037 8.342 1.00 0.00 2 SER A O 17
ATOM 11763 N N . SER A 1 3 ? -3.106 -19.584 6.738 1.00 0.00 3 SER A N 17
ATOM 11764 C CA . SER A 1 3 ? -2.602 -18.734 5.666 1.00 0.00 3 SER A CA 17
ATOM 11765 C C . SER A 1 3 ? -3.660 -17.725 5.229 1.00 0.00 3 SER A C 17
ATOM 11766 O O . SER A 1 3 ? -3.440 -16.516 5.279 1.00 0.00 3 SER A O 17
ATOM 11774 N N . GLY A 1 4 ? -4.811 -18.233 4.800 1.00 0.00 4 GLY A N 17
ATOM 11775 C CA . GLY A 1 4 ? -5.887 -17.365 4.360 1.00 0.00 4 GLY A CA 17
ATOM 11776 C C . GLY A 1 4 ? -5.566 -16.657 3.058 1.00 0.00 4 GLY A C 17
ATOM 11777 O O . GLY A 1 4 ? -4.580 -15.925 2.969 1.00 0.00 4 GLY A O 17
ATOM 11781 N N . SER A 1 5 ? -6.399 -16.875 2.046 1.00 0.00 5 SER A N 17
ATOM 11782 C CA . SER A 1 5 ? -6.195 -16.257 0.741 1.00 0.00 5 SER A CA 17
ATOM 11783 C C . SER A 1 5 ? -6.394 -14.746 0.819 1.00 0.00 5 SER A C 17
ATOM 11784 O O . SER A 1 5 ? -6.785 -14.213 1.857 1.00 0.00 5 SER A O 17
ATOM 11792 N N . SER A 1 6 ? -6.121 -14.062 -0.288 1.00 0.00 6 SER A N 17
ATOM 11793 C CA . SER A 1 6 ? -6.266 -12.612 -0.345 1.00 0.00 6 SER A CA 17
ATOM 11794 C C . SER A 1 6 ? -7.253 -12.208 -1.436 1.00 0.00 6 SER A C 17
ATOM 11795 O O . SER A 1 6 ? -7.455 -12.936 -2.407 1.00 0.00 6 SER A O 17
ATOM 11803 N N . GLY A 1 7 ? -7.865 -11.039 -1.269 1.00 0.00 7 GLY A N 17
ATOM 11804 C CA . GLY A 1 7 ? -8.823 -10.557 -2.246 1.00 0.00 7 GLY A CA 17
ATOM 11805 C C . GLY A 1 7 ? -8.301 -9.372 -3.034 1.00 0.00 7 GLY A C 17
ATOM 11806 O O . GLY A 1 7 ? -8.489 -9.295 -4.248 1.00 0.00 7 GLY A O 17
ATOM 11810 N N . GLU A 1 8 ? -7.645 -8.446 -2.343 1.00 0.00 8 GLU A N 17
ATOM 11811 C CA . GLU A 1 8 ? -7.096 -7.258 -2.987 1.00 0.00 8 GLU A CA 17
ATOM 11812 C C . GLU A 1 8 ? -5.648 -7.029 -2.563 1.00 0.00 8 GLU A C 17
ATOM 11813 O O . GLU A 1 8 ? -5.321 -7.087 -1.378 1.00 0.00 8 GLU A O 17
ATOM 11825 N N . SER A 1 9 ? -4.786 -6.769 -3.540 1.00 0.00 9 SER A N 17
ATOM 11826 C CA . SER A 1 9 ? -3.372 -6.535 -3.270 1.00 0.00 9 SER A CA 17
ATOM 11827 C C . SER A 1 9 ? -3.189 -5.368 -2.304 1.00 0.00 9 SER A C 17
ATOM 11828 O O . SER A 1 9 ? -3.911 -4.372 -2.371 1.00 0.00 9 SER A O 17
ATOM 11836 N N . LEU A 1 10 ? -2.220 -5.499 -1.406 1.00 0.00 10 LEU A N 17
ATOM 11837 C CA . LEU A 1 10 ? -1.940 -4.456 -0.425 1.00 0.00 10 LEU A CA 17
ATOM 11838 C C . LEU A 1 10 ? -0.463 -4.448 -0.045 1.00 0.00 10 LEU A C 17
ATOM 11839 O O . LEU A 1 10 ? 0.152 -5.501 0.126 1.00 0.00 10 LEU A O 17
ATOM 11855 N N . CYS A 1 11 ? 0.102 -3.252 0.087 1.00 0.00 11 CYS A N 17
ATOM 11856 C CA . CYS A 1 11 ? 1.506 -3.105 0.448 1.00 0.00 11 CYS A CA 17
ATOM 11857 C C . CYS A 1 11 ? 1.807 -3.816 1.765 1.00 0.00 11 CYS A C 17
ATOM 11858 O O . CYS A 1 11 ? 1.075 -3.693 2.747 1.00 0.00 11 CYS A O 17
ATOM 11865 N N . PRO A 1 12 ? 2.910 -4.578 1.786 1.00 0.00 12 PRO A N 17
ATOM 11866 C CA . PRO A 1 12 ? 3.334 -5.324 2.975 1.00 0.00 12 PRO A CA 17
ATOM 11867 C C . PRO A 1 12 ? 3.827 -4.407 4.089 1.00 0.00 12 PRO A C 17
ATOM 11868 O O . PRO A 1 12 ? 4.193 -4.869 5.169 1.00 0.00 12 PRO A O 17
ATOM 11879 N N . GLN A 1 13 ? 3.834 -3.105 3.819 1.00 0.00 13 GLN A N 17
ATOM 11880 C CA . GLN A 1 13 ? 4.283 -2.124 4.799 1.00 0.00 13 GLN A CA 17
ATOM 11881 C C . GLN A 1 13 ? 3.197 -1.087 5.068 1.00 0.00 13 GLN A C 17
ATOM 11882 O O . GLN A 1 13 ? 2.996 -0.665 6.207 1.00 0.00 13 GLN A O 17
ATOM 11896 N N . HIS A 1 14 ? 2.501 -0.680 4.012 1.00 0.00 14 HIS A N 17
ATOM 11897 C CA . HIS A 1 14 ? 1.435 0.308 4.134 1.00 0.00 14 HIS A CA 17
ATOM 11898 C C . HIS A 1 14 ? 0.067 -0.367 4.148 1.00 0.00 14 HIS A C 17
ATOM 11899 O O . HIS A 1 14 ? -0.914 0.202 4.629 1.00 0.00 14 HIS A O 17
ATOM 11913 N N . HIS A 1 15 ? 0.007 -1.584 3.617 1.00 0.00 15 HIS A N 17
ATOM 11914 C CA . HIS A 1 15 ? -1.241 -2.337 3.568 1.00 0.00 15 HIS A CA 17
ATOM 11915 C C . HIS A 1 15 ? -2.320 -1.553 2.827 1.00 0.00 15 HIS A C 17
ATOM 11916 O O . HIS A 1 15 ? -3.478 -1.532 3.240 1.00 0.00 15 HIS A O 17
ATOM 11930 N N . GLU A 1 16 ? -1.930 -0.910 1.731 1.00 0.00 16 GLU A N 17
ATOM 11931 C CA . GLU A 1 16 ? -2.864 -0.124 0.934 1.00 0.00 16 GLU A CA 17
ATOM 11932 C C . GLU A 1 16 ? -2.929 -0.644 -0.499 1.00 0.00 16 GLU A C 17
ATOM 11933 O O . GLU A 1 16 ? -1.917 -1.047 -1.071 1.00 0.00 16 GLU A O 17
ATOM 11945 N N . ALA A 1 17 ? -4.128 -0.633 -1.072 1.00 0.00 17 ALA A N 17
ATOM 11946 C CA . ALA A 1 17 ? -4.326 -1.102 -2.438 1.00 0.00 17 ALA A CA 17
ATOM 11947 C C . ALA A 1 17 ? -3.113 -0.790 -3.307 1.00 0.00 17 ALA A C 17
ATOM 11948 O O . ALA A 1 17 ? -2.695 0.363 -3.417 1.00 0.00 17 ALA A O 17
ATOM 11955 N N . LEU A 1 18 ? -2.550 -1.824 -3.922 1.00 0.00 18 LEU A N 17
ATOM 11956 C CA . LEU A 1 18 ? -1.383 -1.661 -4.781 1.00 0.00 18 LEU A CA 17
ATOM 11957 C C . LEU A 1 18 ? -1.802 -1.380 -6.221 1.00 0.00 18 LEU A C 17
ATOM 11958 O O . LEU A 1 18 ? -2.069 -2.302 -6.991 1.00 0.00 18 LEU A O 17
ATOM 11974 N N . SER A 1 19 ? -1.854 -0.101 -6.578 1.00 0.00 19 SER A N 17
ATOM 11975 C CA . SER A 1 19 ? -2.241 0.302 -7.925 1.00 0.00 19 SER A CA 17
ATOM 11976 C C . SER A 1 19 ? -1.105 1.048 -8.617 1.00 0.00 19 SER A C 17
ATOM 11977 O O . SER A 1 19 ? -1.339 1.955 -9.417 1.00 0.00 19 SER A O 17
ATOM 11985 N N . LEU A 1 20 ? 0.126 0.660 -8.304 1.00 0.00 20 LEU A N 17
ATOM 11986 C CA . LEU A 1 20 ? 1.301 1.291 -8.895 1.00 0.00 20 LEU A CA 17
ATOM 11987 C C . LEU A 1 20 ? 2.454 0.298 -9.008 1.00 0.00 20 LEU A C 17
ATOM 11988 O O . LEU A 1 20 ? 2.402 -0.796 -8.445 1.00 0.00 20 LEU A O 17
ATOM 12004 N N . PHE A 1 21 ? 3.493 0.687 -9.739 1.00 0.00 21 PHE A N 17
ATOM 12005 C CA . PHE A 1 21 ? 4.660 -0.169 -9.925 1.00 0.00 21 PHE A CA 17
ATOM 12006 C C . PHE A 1 21 ? 5.882 0.657 -10.315 1.00 0.00 21 PHE A C 17
ATOM 12007 O O . PHE A 1 21 ? 5.782 1.608 -11.090 1.00 0.00 21 PHE A O 17
ATOM 12024 N N . CYS A 1 22 ? 7.037 0.286 -9.771 1.00 0.00 22 CYS A N 17
ATOM 12025 C CA . CYS A 1 22 ? 8.280 0.990 -10.060 1.00 0.00 22 CYS A CA 17
ATOM 12026 C C . CYS A 1 22 ? 9.106 0.235 -11.097 1.00 0.00 22 CYS A C 17
ATOM 12027 O O . CYS A 1 22 ? 9.352 -0.964 -10.957 1.00 0.00 22 CYS A O 17
ATOM 12034 N N . TYR A 1 23 ? 9.530 0.943 -12.137 1.00 0.00 23 TYR A N 17
ATOM 12035 C CA . TYR A 1 23 ? 10.326 0.340 -13.199 1.00 0.00 23 TYR A CA 17
ATOM 12036 C C . TYR A 1 23 ? 11.780 0.178 -12.766 1.00 0.00 23 TYR A C 17
ATOM 12037 O O . TYR A 1 23 ? 12.358 -0.902 -12.888 1.00 0.00 23 TYR A O 17
ATOM 12055 N N . GLU A 1 24 ? 12.363 1.259 -12.259 1.00 0.00 24 GLU A N 17
ATOM 12056 C CA . GLU A 1 24 ? 13.750 1.237 -11.807 1.00 0.00 24 GLU A CA 17
ATOM 12057 C C . GLU A 1 24 ? 13.970 0.130 -10.780 1.00 0.00 24 GLU A C 17
ATOM 12058 O O . GLU A 1 24 ? 14.976 -0.578 -10.821 1.00 0.00 24 GLU A O 17
ATOM 12070 N N . ASP A 1 25 ? 13.022 -0.013 -9.860 1.00 0.00 25 ASP A N 17
ATOM 12071 C CA . ASP A 1 25 ? 13.111 -1.033 -8.823 1.00 0.00 25 ASP A CA 17
ATOM 12072 C C . ASP A 1 25 ? 12.544 -2.361 -9.316 1.00 0.00 25 ASP A C 17
ATOM 12073 O O . ASP A 1 25 ? 12.739 -3.401 -8.688 1.00 0.00 25 ASP A O 17
ATOM 12082 N N . GLN A 1 26 ? 11.842 -2.316 -10.444 1.00 0.00 26 GLN A N 17
ATOM 12083 C CA . GLN A 1 26 ? 11.245 -3.515 -11.020 1.00 0.00 26 GLN A CA 17
ATOM 12084 C C . GLN A 1 26 ? 10.410 -4.260 -9.984 1.00 0.00 26 GLN A C 17
ATOM 12085 O O . GLN A 1 26 ? 10.523 -5.477 -9.841 1.00 0.00 26 GLN A O 17
ATOM 12099 N N . GLU A 1 27 ? 9.573 -3.520 -9.263 1.00 0.00 27 GLU A N 17
ATOM 12100 C CA . GLU A 1 27 ? 8.720 -4.111 -8.239 1.00 0.00 27 GLU A CA 17
ATOM 12101 C C . GLU A 1 27 ? 7.413 -3.335 -8.104 1.00 0.00 27 GLU A C 17
ATOM 12102 O O . GLU A 1 27 ? 7.262 -2.252 -8.668 1.00 0.00 27 GLU A O 17
ATOM 12114 N N . ALA A 1 28 ? 6.472 -3.898 -7.354 1.00 0.00 28 ALA A N 17
ATOM 12115 C CA . ALA A 1 28 ? 5.179 -3.259 -7.143 1.00 0.00 28 ALA A CA 17
ATOM 12116 C C . ALA A 1 28 ? 5.184 -2.414 -5.874 1.00 0.00 28 ALA A C 17
ATOM 12117 O O . ALA A 1 28 ? 5.823 -2.768 -4.883 1.00 0.00 28 ALA A O 17
ATOM 12124 N N . VAL A 1 29 ? 4.468 -1.295 -5.911 1.00 0.00 29 VAL A N 17
ATOM 12125 C CA . VAL A 1 29 ? 4.390 -0.399 -4.764 1.00 0.00 29 VAL A CA 17
ATOM 12126 C C . VAL A 1 29 ? 2.997 0.206 -4.633 1.00 0.00 29 VAL A C 17
ATOM 12127 O O . VAL A 1 29 ? 2.122 -0.036 -5.465 1.00 0.00 29 VAL A O 17
ATOM 12140 N N . CYS A 1 30 ? 2.797 0.995 -3.583 1.00 0.00 30 CYS A N 17
ATOM 12141 C CA . CYS A 1 30 ? 1.510 1.636 -3.341 1.00 0.00 30 CYS A CA 17
ATOM 12142 C C . CYS A 1 30 ? 1.606 3.145 -3.548 1.00 0.00 30 CYS A C 17
ATOM 12143 O O . CYS A 1 30 ? 2.644 3.661 -3.965 1.00 0.00 30 CYS A O 17
ATOM 12150 N N . LEU A 1 31 ? 0.518 3.848 -3.253 1.00 0.00 31 LEU A N 17
ATOM 12151 C CA . LEU A 1 31 ? 0.479 5.298 -3.405 1.00 0.00 31 LEU A CA 17
ATOM 12152 C C . LEU A 1 31 ? 1.456 5.973 -2.448 1.00 0.00 31 LEU A C 17
ATOM 12153 O O . LEU A 1 31 ? 2.132 6.935 -2.812 1.00 0.00 31 LEU A O 17
ATOM 12169 N N . ILE A 1 32 ? 1.526 5.460 -1.224 1.00 0.00 32 ILE A N 17
ATOM 12170 C CA . ILE A 1 32 ? 2.423 6.011 -0.216 1.00 0.00 32 ILE A CA 17
ATOM 12171 C C . ILE A 1 32 ? 3.881 5.859 -0.635 1.00 0.00 32 ILE A C 17
ATOM 12172 O O . ILE A 1 32 ? 4.680 6.784 -0.490 1.00 0.00 32 ILE A O 17
ATOM 12188 N N . CYS A 1 33 ? 4.221 4.685 -1.157 1.00 0.00 33 CYS A N 17
ATOM 12189 C CA . CYS A 1 33 ? 5.583 4.410 -1.599 1.00 0.00 33 CYS A CA 17
ATOM 12190 C C . CYS A 1 33 ? 5.953 5.283 -2.794 1.00 0.00 33 CYS A C 17
ATOM 12191 O O . CYS A 1 33 ? 7.026 5.886 -2.827 1.00 0.00 33 CYS A O 17
ATOM 12198 N N . ALA A 1 34 ? 5.058 5.346 -3.774 1.00 0.00 34 ALA A N 17
ATOM 12199 C CA . ALA A 1 34 ? 5.289 6.147 -4.970 1.00 0.00 34 ALA A CA 17
ATOM 12200 C C . ALA A 1 34 ? 5.869 7.511 -4.614 1.00 0.00 34 ALA A C 17
ATOM 12201 O O . ALA A 1 34 ? 6.640 8.088 -5.381 1.00 0.00 34 ALA A O 17
ATOM 12208 N N . ILE A 1 35 ? 5.492 8.022 -3.446 1.00 0.00 35 ILE A N 17
ATOM 12209 C CA . ILE A 1 35 ? 5.976 9.319 -2.989 1.00 0.00 35 ILE A CA 17
ATOM 12210 C C . ILE A 1 35 ? 6.782 9.182 -1.702 1.00 0.00 35 ILE A C 17
ATOM 12211 O O . ILE A 1 35 ? 6.667 10.007 -0.795 1.00 0.00 35 ILE A O 17
ATOM 12227 N N . SER A 1 36 ? 7.600 8.137 -1.630 1.00 0.00 36 SER A N 17
ATOM 12228 C CA . SER A 1 36 ? 8.425 7.891 -0.453 1.00 0.00 36 SER A CA 17
ATOM 12229 C C . SER A 1 36 ? 9.886 8.227 -0.734 1.00 0.00 36 SER A C 17
ATOM 12230 O O . SER A 1 36 ? 10.400 7.953 -1.819 1.00 0.00 36 SER A O 17
ATOM 12238 N N . HIS A 1 37 ? 10.550 8.822 0.252 1.00 0.00 37 HIS A N 17
ATOM 12239 C CA . HIS A 1 37 ? 11.953 9.195 0.112 1.00 0.00 37 HIS A CA 17
ATOM 12240 C C . HIS A 1 37 ? 12.718 8.144 -0.688 1.00 0.00 37 HIS A C 17
ATOM 12241 O O . HIS A 1 37 ? 13.502 8.475 -1.578 1.00 0.00 37 HIS A O 17
ATOM 12255 N N . THR A 1 38 ? 12.486 6.876 -0.364 1.00 0.00 38 THR A N 17
ATOM 12256 C CA . THR A 1 38 ? 13.154 5.777 -1.050 1.00 0.00 38 THR A CA 17
ATOM 12257 C C . THR A 1 38 ? 12.787 5.749 -2.529 1.00 0.00 38 THR A C 17
ATOM 12258 O O . THR A 1 38 ? 13.657 5.632 -3.393 1.00 0.00 38 THR A O 17
ATOM 12269 N N . HIS A 1 39 ? 11.493 5.857 -2.815 1.00 0.00 39 HIS A N 17
ATOM 12270 C CA . HIS A 1 39 ? 11.011 5.845 -4.192 1.00 0.00 39 HIS A CA 17
ATOM 12271 C C . HIS A 1 39 ? 10.694 7.259 -4.669 1.00 0.00 39 HIS A C 17
ATOM 12272 O O . HIS A 1 39 ? 9.660 7.496 -5.295 1.00 0.00 39 HIS A O 17
ATOM 12286 N N . ARG A 1 40 ? 11.588 8.194 -4.368 1.00 0.00 40 ARG A N 17
ATOM 12287 C CA . ARG A 1 40 ? 11.402 9.585 -4.764 1.00 0.00 40 ARG A CA 17
ATOM 12288 C C . ARG A 1 40 ? 11.933 9.824 -6.175 1.00 0.00 40 ARG A C 17
ATOM 12289 O O . ARG A 1 40 ? 12.887 9.178 -6.607 1.00 0.00 40 ARG A O 17
ATOM 12310 N N . ALA A 1 41 ? 11.307 10.756 -6.887 1.00 0.00 41 ALA A N 17
ATOM 12311 C CA . ALA A 1 41 ? 11.717 11.081 -8.247 1.00 0.00 41 ALA A CA 17
ATOM 12312 C C . ALA A 1 41 ? 11.999 9.817 -9.053 1.00 0.00 41 ALA A C 17
ATOM 12313 O O . ALA A 1 41 ? 12.983 9.745 -9.790 1.00 0.00 41 ALA A O 17
ATOM 12320 N N . HIS A 1 42 ? 11.129 8.822 -8.907 1.00 0.00 42 HIS A N 17
ATOM 12321 C CA . HIS A 1 42 ? 11.285 7.560 -9.622 1.00 0.00 42 HIS A CA 17
ATOM 12322 C C . HIS A 1 42 ? 10.253 7.438 -10.739 1.00 0.00 42 HIS A C 17
ATOM 12323 O O . HIS A 1 42 ? 9.369 8.284 -10.878 1.00 0.00 42 HIS A O 17
ATOM 12337 N N . THR A 1 43 ? 10.372 6.379 -11.534 1.00 0.00 43 THR A N 17
ATOM 12338 C CA . THR A 1 43 ? 9.451 6.147 -12.640 1.00 0.00 43 THR A CA 17
ATOM 12339 C C . THR A 1 43 ? 8.404 5.102 -12.274 1.00 0.00 43 THR A C 17
ATOM 12340 O O . THR A 1 43 ? 8.559 3.919 -12.580 1.00 0.00 43 THR A O 17
ATOM 12351 N N . VAL A 1 44 ? 7.337 5.545 -11.617 1.00 0.00 44 VAL A N 17
ATOM 12352 C CA . VAL A 1 44 ? 6.262 4.647 -11.211 1.00 0.00 44 VAL A CA 17
ATOM 12353 C C . VAL A 1 44 ? 5.089 4.720 -12.181 1.00 0.00 44 VAL A C 17
ATOM 12354 O O . VAL A 1 44 ? 4.808 5.772 -12.756 1.00 0.00 44 VAL A O 17
ATOM 12367 N N . VAL A 1 45 ? 4.405 3.594 -12.359 1.00 0.00 45 VAL A N 17
ATOM 12368 C CA . VAL A 1 45 ? 3.260 3.529 -13.259 1.00 0.00 45 VAL A CA 17
ATOM 12369 C C . VAL A 1 45 ? 2.102 2.768 -12.622 1.00 0.00 45 VAL A C 17
ATOM 12370 O O . VAL A 1 45 ? 2.293 1.798 -11.890 1.00 0.00 45 VAL A O 17
ATOM 12383 N N . PRO A 1 46 ? 0.871 3.217 -12.907 1.00 0.00 46 PRO A N 17
ATOM 12384 C CA . PRO A 1 46 ? -0.343 2.593 -12.373 1.00 0.00 46 PRO A CA 17
ATOM 12385 C C . PRO A 1 46 ? -0.599 1.216 -12.976 1.00 0.00 46 PRO A C 17
ATOM 12386 O O . PRO A 1 46 ? -0.526 1.035 -14.192 1.00 0.00 46 PRO A O 17
ATOM 12397 N N . LEU A 1 47 ? -0.902 0.247 -12.118 1.00 0.00 47 LEU A N 17
ATOM 12398 C CA . LEU A 1 47 ? -1.170 -1.115 -12.567 1.00 0.00 47 LEU A CA 17
ATOM 12399 C C . LEU A 1 47 ? -2.660 -1.323 -12.815 1.00 0.00 47 LEU A C 17
ATOM 12400 O O . LEU A 1 47 ? -3.499 -0.642 -12.225 1.00 0.00 47 LEU A O 17
ATOM 12416 N N . SER A 1 48 ? -2.983 -2.269 -13.692 1.00 0.00 48 SER A N 17
ATOM 12417 C CA . SER A 1 48 ? -4.372 -2.566 -14.020 1.00 0.00 48 SER A CA 17
ATOM 12418 C C . SER A 1 48 ? -5.006 -3.450 -12.950 1.00 0.00 48 SER A C 17
ATOM 12419 O O . SER A 1 48 ? -4.349 -4.317 -12.376 1.00 0.00 48 SER A O 17
ATOM 12427 N N . GLY A 1 49 ? -6.290 -3.222 -12.687 1.00 0.00 49 GLY A N 17
ATOM 12428 C CA . GLY A 1 49 ? -6.992 -4.005 -11.687 1.00 0.00 49 GLY A CA 17
ATOM 12429 C C . GLY A 1 49 ? -8.407 -3.513 -11.454 1.00 0.00 49 GLY A C 17
ATOM 12430 O O . GLY A 1 49 ? -9.074 -3.022 -12.365 1.00 0.00 49 GLY A O 17
ATOM 12434 N N . PRO A 1 50 ? -8.885 -3.642 -10.208 1.00 0.00 50 PRO A N 17
ATOM 12435 C CA . PRO A 1 50 ? -10.234 -3.214 -9.829 1.00 0.00 50 PRO A CA 17
ATOM 12436 C C . PRO A 1 50 ? -10.383 -1.696 -9.833 1.00 0.00 50 PRO A C 17
ATOM 12437 O O . PRO A 1 50 ? -9.549 -0.980 -9.278 1.00 0.00 50 PRO A O 17
ATOM 12448 N N . SER A 1 51 ? -11.450 -1.212 -10.461 1.00 0.00 51 SER A N 17
ATOM 12449 C CA . SER A 1 51 ? -11.705 0.222 -10.539 1.00 0.00 51 SER A CA 17
ATOM 12450 C C . SER A 1 51 ? -11.912 0.814 -9.148 1.00 0.00 51 SER A C 17
ATOM 12451 O O . SER A 1 51 ? -12.081 0.085 -8.171 1.00 0.00 51 SER A O 17
ATOM 12459 N N . SER A 1 52 ? -11.897 2.140 -9.068 1.00 0.00 52 SER A N 17
ATOM 12460 C CA . SER A 1 52 ? -12.079 2.832 -7.797 1.00 0.00 52 SER A CA 17
ATOM 12461 C C . SER A 1 52 ? -13.456 3.486 -7.727 1.00 0.00 52 SER A C 17
ATOM 12462 O O . SER A 1 52 ? -13.685 4.539 -8.321 1.00 0.00 52 SER A O 17
ATOM 12470 N N . GLY A 1 53 ? -14.369 2.854 -6.996 1.00 0.00 53 GLY A N 17
ATOM 12471 C CA . GLY A 1 53 ? -15.711 3.388 -6.861 1.00 0.00 53 GLY A CA 17
ATOM 12472 C C . GLY A 1 53 ? -15.715 4.859 -6.493 1.00 0.00 53 GLY A C 17
ATOM 12473 O O . GLY A 1 53 ? -15.401 5.191 -5.351 1.00 0.00 53 GLY A O 17
ATOM 12479 N N . GLY A 1 1 ? -11.588 -25.226 -4.548 1.00 0.00 1 GLY A N 18
ATOM 12480 C CA . GLY A 1 1 ? -11.334 -24.047 -5.355 1.00 0.00 1 GLY A CA 18
ATOM 12481 C C . GLY A 1 1 ? -11.335 -22.772 -4.535 1.00 0.00 1 GLY A C 18
ATOM 12482 O O . GLY A 1 1 ? -12.345 -22.072 -4.464 1.00 0.00 1 GLY A O 18
ATOM 12486 N N . SER A 1 2 ? -10.200 -22.471 -3.912 1.00 0.00 2 SER A N 18
ATOM 12487 C CA . SER A 1 2 ? -10.075 -21.274 -3.088 1.00 0.00 2 SER A CA 18
ATOM 12488 C C . SER A 1 2 ? -10.574 -20.043 -3.838 1.00 0.00 2 SER A C 18
ATOM 12489 O O . SER A 1 2 ? -10.695 -20.056 -5.063 1.00 0.00 2 SER A O 18
ATOM 12497 N N . SER A 1 3 ? -10.862 -18.980 -3.094 1.00 0.00 3 SER A N 18
ATOM 12498 C CA . SER A 1 3 ? -11.352 -17.741 -3.687 1.00 0.00 3 SER A CA 18
ATOM 12499 C C . SER A 1 3 ? -10.245 -17.039 -4.469 1.00 0.00 3 SER A C 18
ATOM 12500 O O . SER A 1 3 ? -9.060 -17.276 -4.239 1.00 0.00 3 SER A O 18
ATOM 12508 N N . GLY A 1 4 ? -10.643 -16.172 -5.395 1.00 0.00 4 GLY A N 18
ATOM 12509 C CA . GLY A 1 4 ? -9.674 -15.448 -6.197 1.00 0.00 4 GLY A CA 18
ATOM 12510 C C . GLY A 1 4 ? -9.851 -13.945 -6.104 1.00 0.00 4 GLY A C 18
ATOM 12511 O O . GLY A 1 4 ? -10.956 -13.457 -5.868 1.00 0.00 4 GLY A O 18
ATOM 12515 N N . SER A 1 5 ? -8.759 -13.210 -6.287 1.00 0.00 5 SER A N 18
ATOM 12516 C CA . SER A 1 5 ? -8.797 -11.754 -6.216 1.00 0.00 5 SER A CA 18
ATOM 12517 C C . SER A 1 5 ? -9.780 -11.288 -5.146 1.00 0.00 5 SER A C 18
ATOM 12518 O O . SER A 1 5 ? -10.523 -10.327 -5.346 1.00 0.00 5 SER A O 18
ATOM 12526 N N . SER A 1 6 ? -9.778 -11.976 -4.009 1.00 0.00 6 SER A N 18
ATOM 12527 C CA . SER A 1 6 ? -10.672 -11.637 -2.908 1.00 0.00 6 SER A CA 18
ATOM 12528 C C . SER A 1 6 ? -10.163 -10.412 -2.154 1.00 0.00 6 SER A C 18
ATOM 12529 O O . SER A 1 6 ? -10.934 -9.519 -1.805 1.00 0.00 6 SER A O 18
ATOM 12537 N N . GLY A 1 7 ? -8.857 -10.378 -1.904 1.00 0.00 7 GLY A N 18
ATOM 12538 C CA . GLY A 1 7 ? -8.266 -9.260 -1.193 1.00 0.00 7 GLY A CA 18
ATOM 12539 C C . GLY A 1 7 ? -7.277 -8.489 -2.044 1.00 0.00 7 GLY A C 18
ATOM 12540 O O . GLY A 1 7 ? -6.099 -8.838 -2.108 1.00 0.00 7 GLY A O 18
ATOM 12544 N N . GLU A 1 8 ? -7.758 -7.438 -2.701 1.00 0.00 8 GLU A N 18
ATOM 12545 C CA . GLU A 1 8 ? -6.908 -6.617 -3.555 1.00 0.00 8 GLU A CA 18
ATOM 12546 C C . GLU A 1 8 ? -5.503 -6.498 -2.970 1.00 0.00 8 GLU A C 18
ATOM 12547 O O . GLU A 1 8 ? -5.322 -6.008 -1.856 1.00 0.00 8 GLU A O 18
ATOM 12559 N N . SER A 1 9 ? -4.511 -6.951 -3.731 1.00 0.00 9 SER A N 18
ATOM 12560 C CA . SER A 1 9 ? -3.123 -6.900 -3.288 1.00 0.00 9 SER A CA 18
ATOM 12561 C C . SER A 1 9 ? -2.858 -5.635 -2.478 1.00 0.00 9 SER A C 18
ATOM 12562 O O . SER A 1 9 ? -3.462 -4.589 -2.721 1.00 0.00 9 SER A O 18
ATOM 12570 N N . LEU A 1 10 ? -1.950 -5.737 -1.513 1.00 0.00 10 LEU A N 18
ATOM 12571 C CA . LEU A 1 10 ? -1.603 -4.602 -0.666 1.00 0.00 10 LEU A CA 18
ATOM 12572 C C . LEU A 1 10 ? -0.099 -4.550 -0.414 1.00 0.00 10 LEU A C 18
ATOM 12573 O O . LEU A 1 10 ? 0.572 -5.581 -0.382 1.00 0.00 10 LEU A O 18
ATOM 12589 N N . CYS A 1 11 ? 0.424 -3.341 -0.235 1.00 0.00 11 CYS A N 18
ATOM 12590 C CA . CYS A 1 11 ? 1.848 -3.153 0.015 1.00 0.00 11 CYS A CA 18
ATOM 12591 C C . CYS A 1 11 ? 2.294 -3.943 1.242 1.00 0.00 11 CYS A C 18
ATOM 12592 O O . CYS A 1 11 ? 1.648 -3.925 2.291 1.00 0.00 11 CYS A O 18
ATOM 12599 N N . PRO A 1 12 ? 3.424 -4.653 1.110 1.00 0.00 12 PRO A N 18
ATOM 12600 C CA . PRO A 1 12 ? 3.982 -5.462 2.198 1.00 0.00 12 PRO A CA 18
ATOM 12601 C C . PRO A 1 12 ? 4.536 -4.606 3.331 1.00 0.00 12 PRO A C 18
ATOM 12602 O O . PRO A 1 12 ? 5.080 -5.127 4.305 1.00 0.00 12 PRO A O 18
ATOM 12613 N N . GLN A 1 13 ? 4.394 -3.292 3.198 1.00 0.00 13 GLN A N 18
ATOM 12614 C CA . GLN A 1 13 ? 4.881 -2.364 4.212 1.00 0.00 13 GLN A CA 18
ATOM 12615 C C . GLN A 1 13 ? 3.764 -1.442 4.688 1.00 0.00 13 GLN A C 18
ATOM 12616 O O . GLN A 1 13 ? 3.616 -1.195 5.886 1.00 0.00 13 GLN A O 18
ATOM 12630 N N . HIS A 1 14 ? 2.980 -0.933 3.743 1.00 0.00 14 HIS A N 18
ATOM 12631 C CA . HIS A 1 14 ? 1.875 -0.037 4.066 1.00 0.00 14 HIS A CA 18
ATOM 12632 C C . HIS A 1 14 ? 0.549 -0.792 4.078 1.00 0.00 14 HIS A C 18
ATOM 12633 O O . HIS A 1 14 ? -0.416 -0.362 4.711 1.00 0.00 14 HIS A O 18
ATOM 12647 N N . HIS A 1 15 ? 0.509 -1.919 3.374 1.00 0.00 15 HIS A N 18
ATOM 12648 C CA . HIS A 1 15 ? -0.699 -2.733 3.303 1.00 0.00 15 HIS A CA 18
ATOM 12649 C C . HIS A 1 15 ? -1.842 -1.955 2.658 1.00 0.00 15 HIS A C 18
ATOM 12650 O O . HIS A 1 15 ? -3.012 -2.192 2.957 1.00 0.00 15 HIS A O 18
ATOM 12664 N N . GLU A 1 16 ? -1.494 -1.026 1.774 1.00 0.00 16 GLU A N 18
ATOM 12665 C CA . GLU A 1 16 ? -2.492 -0.213 1.089 1.00 0.00 16 GLU A CA 18
ATOM 12666 C C . GLU A 1 16 ? -2.740 -0.732 -0.325 1.00 0.00 16 GLU A C 18
ATOM 12667 O O . GLU A 1 16 ? -1.960 -1.524 -0.852 1.00 0.00 16 GLU A O 18
ATOM 12679 N N . ALA A 1 17 ? -3.833 -0.281 -0.931 1.00 0.00 17 ALA A N 18
ATOM 12680 C CA . ALA A 1 17 ? -4.185 -0.698 -2.283 1.00 0.00 17 ALA A CA 18
ATOM 12681 C C . ALA A 1 17 ? -3.003 -0.534 -3.232 1.00 0.00 17 ALA A C 18
ATOM 12682 O O . ALA A 1 17 ? -2.460 0.562 -3.381 1.00 0.00 17 ALA A O 18
ATOM 12689 N N . LEU A 1 18 ? -2.609 -1.629 -3.873 1.00 0.00 18 LEU A N 18
ATOM 12690 C CA . LEU A 1 18 ? -1.490 -1.607 -4.809 1.00 0.00 18 LEU A CA 18
ATOM 12691 C C . LEU A 1 18 ? -1.959 -1.224 -6.209 1.00 0.00 18 LEU A C 18
ATOM 12692 O O . LEU A 1 18 ? -2.474 -2.060 -6.952 1.00 0.00 18 LEU A O 18
ATOM 12708 N N . SER A 1 19 ? -1.775 0.043 -6.563 1.00 0.00 19 SER A N 18
ATOM 12709 C CA . SER A 1 19 ? -2.180 0.537 -7.874 1.00 0.00 19 SER A CA 18
ATOM 12710 C C . SER A 1 19 ? -1.017 1.230 -8.577 1.00 0.00 19 SER A C 18
ATOM 12711 O O . SER A 1 19 ? -1.219 2.085 -9.441 1.00 0.00 19 SER A O 18
ATOM 12719 N N . LEU A 1 20 ? 0.201 0.855 -8.201 1.00 0.00 20 LEU A N 18
ATOM 12720 C CA . LEU A 1 20 ? 1.398 1.439 -8.795 1.00 0.00 20 LEU A CA 18
ATOM 12721 C C . LEU A 1 20 ? 2.540 0.429 -8.824 1.00 0.00 20 LEU A C 18
ATOM 12722 O O . LEU A 1 20 ? 2.587 -0.494 -8.010 1.00 0.00 20 LEU A O 18
ATOM 12738 N N . PHE A 1 21 ? 3.461 0.611 -9.765 1.00 0.00 21 PHE A N 18
ATOM 12739 C CA . PHE A 1 21 ? 4.605 -0.284 -9.899 1.00 0.00 21 PHE A CA 18
ATOM 12740 C C . PHE A 1 21 ? 5.852 0.487 -10.321 1.00 0.00 21 PHE A C 18
ATOM 12741 O O . PHE A 1 21 ? 5.795 1.353 -11.195 1.00 0.00 21 PHE A O 18
ATOM 12758 N N . CYS A 1 22 ? 6.979 0.165 -9.695 1.00 0.00 22 CYS A N 18
ATOM 12759 C CA . CYS A 1 22 ? 8.241 0.827 -10.003 1.00 0.00 22 CYS A CA 18
ATOM 12760 C C . CYS A 1 22 ? 9.086 -0.026 -10.946 1.00 0.00 22 CYS A C 18
ATOM 12761 O O . CYS A 1 22 ? 9.154 -1.247 -10.803 1.00 0.00 22 CYS A O 18
ATOM 12768 N N . TYR A 1 23 ? 9.727 0.626 -11.910 1.00 0.00 23 TYR A N 18
ATOM 12769 C CA . TYR A 1 23 ? 10.565 -0.072 -12.878 1.00 0.00 23 TYR A CA 18
ATOM 12770 C C . TYR A 1 23 ? 11.958 -0.326 -12.309 1.00 0.00 23 TYR A C 18
ATOM 12771 O O . TYR A 1 23 ? 12.392 -1.471 -12.192 1.00 0.00 23 TYR A O 18
ATOM 12789 N N . GLU A 1 24 ? 12.652 0.752 -11.957 1.00 0.00 24 GLU A N 18
ATOM 12790 C CA . GLU A 1 24 ? 13.996 0.646 -11.401 1.00 0.00 24 GLU A CA 18
ATOM 12791 C C . GLU A 1 24 ? 14.068 -0.469 -10.361 1.00 0.00 24 GLU A C 18
ATOM 12792 O O . GLU A 1 24 ? 15.018 -1.251 -10.339 1.00 0.00 24 GLU A O 18
ATOM 12804 N N . ASP A 1 25 ? 13.057 -0.535 -9.502 1.00 0.00 25 ASP A N 18
ATOM 12805 C CA . ASP A 1 25 ? 13.005 -1.553 -8.460 1.00 0.00 25 ASP A CA 18
ATOM 12806 C C . ASP A 1 25 ? 12.293 -2.806 -8.960 1.00 0.00 25 ASP A C 18
ATOM 12807 O O . ASP A 1 25 ? 12.350 -3.859 -8.325 1.00 0.00 25 ASP A O 18
ATOM 12816 N N . GLN A 1 26 ? 11.622 -2.684 -10.101 1.00 0.00 26 GLN A N 18
ATOM 12817 C CA . GLN A 1 26 ? 10.898 -3.807 -10.685 1.00 0.00 26 GLN A CA 18
ATOM 12818 C C . GLN A 1 26 ? 9.987 -4.463 -9.653 1.00 0.00 26 GLN A C 18
ATOM 12819 O O . GLN A 1 26 ? 9.874 -5.687 -9.600 1.00 0.00 26 GLN A O 18
ATOM 12833 N N . GLU A 1 27 ? 9.339 -3.639 -8.834 1.00 0.00 27 GLU A N 18
ATOM 12834 C CA . GLU A 1 27 ? 8.439 -4.141 -7.803 1.00 0.00 27 GLU A CA 18
ATOM 12835 C C . GLU A 1 27 ? 7.167 -3.299 -7.734 1.00 0.00 27 GLU A C 18
ATOM 12836 O O . GLU A 1 27 ? 7.126 -2.177 -8.237 1.00 0.00 27 GLU A O 18
ATOM 12848 N N . ALA A 1 28 ? 6.133 -3.851 -7.109 1.00 0.00 28 ALA A N 18
ATOM 12849 C CA . ALA A 1 28 ? 4.861 -3.152 -6.973 1.00 0.00 28 ALA A CA 18
ATOM 12850 C C . ALA A 1 28 ? 4.854 -2.260 -5.736 1.00 0.00 28 ALA A C 18
ATOM 12851 O O . ALA A 1 28 ? 5.307 -2.664 -4.665 1.00 0.00 28 ALA A O 18
ATOM 12858 N N . VAL A 1 29 ? 4.339 -1.044 -5.892 1.00 0.00 29 VAL A N 18
ATOM 12859 C CA . VAL A 1 29 ? 4.274 -0.095 -4.787 1.00 0.00 29 VAL A CA 18
ATOM 12860 C C . VAL A 1 29 ? 2.867 0.471 -4.632 1.00 0.00 29 VAL A C 18
ATOM 12861 O O . VAL A 1 29 ? 1.998 0.246 -5.476 1.00 0.00 29 VAL A O 18
ATOM 12874 N N . CYS A 1 30 ? 2.647 1.208 -3.548 1.00 0.00 30 CYS A N 18
ATOM 12875 C CA . CYS A 1 30 ? 1.346 1.807 -3.280 1.00 0.00 30 CYS A CA 18
ATOM 12876 C C . CYS A 1 30 ? 1.392 3.319 -3.478 1.00 0.00 30 CYS A C 18
ATOM 12877 O O . CYS A 1 30 ? 2.444 3.885 -3.779 1.00 0.00 30 CYS A O 18
ATOM 12884 N N . LEU A 1 31 ? 0.246 3.968 -3.308 1.00 0.00 31 LEU A N 18
ATOM 12885 C CA . LEU A 1 31 ? 0.154 5.415 -3.467 1.00 0.00 31 LEU A CA 18
ATOM 12886 C C . LEU A 1 31 ? 1.107 6.129 -2.513 1.00 0.00 31 LEU A C 18
ATOM 12887 O O . LEU A 1 31 ? 1.692 7.156 -2.858 1.00 0.00 31 LEU A O 18
ATOM 12903 N N . ILE A 1 32 ? 1.258 5.578 -1.314 1.00 0.00 32 ILE A N 18
ATOM 12904 C CA . ILE A 1 32 ? 2.142 6.160 -0.312 1.00 0.00 32 ILE A CA 18
ATOM 12905 C C . ILE A 1 32 ? 3.601 6.066 -0.745 1.00 0.00 32 ILE A C 18
ATOM 12906 O O . ILE A 1 32 ? 4.345 7.046 -0.679 1.00 0.00 32 ILE A O 18
ATOM 12922 N N . CYS A 1 33 ? 4.006 4.881 -1.190 1.00 0.00 33 CYS A N 18
ATOM 12923 C CA . CYS A 1 33 ? 5.376 4.657 -1.635 1.00 0.00 33 CYS A CA 18
ATOM 12924 C C . CYS A 1 33 ? 5.791 5.706 -2.664 1.00 0.00 33 CYS A C 18
ATOM 12925 O O . CYS A 1 33 ? 6.793 6.399 -2.489 1.00 0.00 33 CYS A O 18
ATOM 12932 N N . ALA A 1 34 ? 5.013 5.816 -3.736 1.00 0.00 34 ALA A N 18
ATOM 12933 C CA . ALA A 1 34 ? 5.298 6.780 -4.791 1.00 0.00 34 ALA A CA 18
ATOM 12934 C C . ALA A 1 34 ? 5.671 8.139 -4.206 1.00 0.00 34 ALA A C 18
ATOM 12935 O O . ALA A 1 34 ? 6.805 8.596 -4.349 1.00 0.00 34 ALA A O 18
ATOM 12942 N N . ILE A 1 35 ? 4.710 8.779 -3.549 1.00 0.00 35 ILE A N 18
ATOM 12943 C CA . ILE A 1 35 ? 4.938 10.085 -2.944 1.00 0.00 35 ILE A CA 18
ATOM 12944 C C . ILE A 1 35 ? 6.023 10.012 -1.874 1.00 0.00 35 ILE A C 18
ATOM 12945 O O . ILE A 1 35 ? 6.701 11.001 -1.595 1.00 0.00 35 ILE A O 18
ATOM 12961 N N . SER A 1 36 ? 6.182 8.834 -1.279 1.00 0.00 36 SER A N 18
ATOM 12962 C CA . SER A 1 36 ? 7.183 8.633 -0.238 1.00 0.00 36 SER A CA 18
ATOM 12963 C C . SER A 1 36 ? 8.593 8.727 -0.815 1.00 0.00 36 SER A C 18
ATOM 12964 O O . SER A 1 36 ? 8.883 8.164 -1.871 1.00 0.00 36 SER A O 18
ATOM 12972 N N . HIS A 1 37 ? 9.465 9.444 -0.113 1.00 0.00 37 HIS A N 18
ATOM 12973 C CA . HIS A 1 37 ? 10.846 9.612 -0.554 1.00 0.00 37 HIS A CA 18
ATOM 12974 C C . HIS A 1 37 ? 11.354 8.349 -1.243 1.00 0.00 37 HIS A C 18
ATOM 12975 O O . HIS A 1 37 ? 12.149 8.417 -2.181 1.00 0.00 37 HIS A O 18
ATOM 12989 N N . THR A 1 38 ? 10.891 7.196 -0.770 1.00 0.00 38 THR A N 18
ATOM 12990 C CA . THR A 1 38 ? 11.301 5.918 -1.338 1.00 0.00 38 THR A CA 18
ATOM 12991 C C . THR A 1 38 ? 11.276 5.961 -2.862 1.00 0.00 38 THR A C 18
ATOM 12992 O O . THR A 1 38 ? 12.316 5.849 -3.513 1.00 0.00 38 THR A O 18
ATOM 13003 N N . HIS A 1 39 ? 10.084 6.124 -3.426 1.00 0.00 39 HIS A N 18
ATOM 13004 C CA . HIS A 1 39 ? 9.925 6.183 -4.875 1.00 0.00 39 HIS A CA 18
ATOM 13005 C C . HIS A 1 39 ? 9.309 7.513 -5.300 1.00 0.00 39 HIS A C 18
ATOM 13006 O O . HIS A 1 39 ? 8.280 7.544 -5.975 1.00 0.00 39 HIS A O 18
ATOM 13020 N N . ARG A 1 40 ? 9.946 8.609 -4.900 1.00 0.00 40 ARG A N 18
ATOM 13021 C CA . ARG A 1 40 ? 9.460 9.941 -5.238 1.00 0.00 40 ARG A CA 18
ATOM 13022 C C . ARG A 1 40 ? 9.796 10.291 -6.685 1.00 0.00 40 ARG A C 18
ATOM 13023 O O . ARG A 1 40 ? 8.905 10.528 -7.500 1.00 0.00 40 ARG A O 18
ATOM 13044 N N . ALA A 1 41 ? 11.088 10.323 -6.995 1.00 0.00 41 ALA A N 18
ATOM 13045 C CA . ALA A 1 41 ? 11.542 10.643 -8.343 1.00 0.00 41 ALA A CA 18
ATOM 13046 C C . ALA A 1 41 ? 11.884 9.378 -9.122 1.00 0.00 41 ALA A C 18
ATOM 13047 O O . ALA A 1 41 ? 12.879 9.333 -9.847 1.00 0.00 41 ALA A O 18
ATOM 13054 N N . HIS A 1 42 ? 11.055 8.350 -8.967 1.00 0.00 42 HIS A N 18
ATOM 13055 C CA . HIS A 1 42 ? 11.271 7.083 -9.656 1.00 0.00 42 HIS A CA 18
ATOM 13056 C C . HIS A 1 42 ? 10.229 6.876 -10.751 1.00 0.00 42 HIS A C 18
ATOM 13057 O O . HIS A 1 42 ? 9.175 7.512 -10.748 1.00 0.00 42 HIS A O 18
ATOM 13071 N N . THR A 1 43 ? 10.531 5.981 -11.687 1.00 0.00 43 THR A N 18
ATOM 13072 C CA . THR A 1 43 ? 9.622 5.692 -12.789 1.00 0.00 43 THR A CA 18
ATOM 13073 C C . THR A 1 43 ? 8.503 4.755 -12.347 1.00 0.00 43 THR A C 18
ATOM 13074 O O . THR A 1 43 ? 8.591 3.540 -12.523 1.00 0.00 43 THR A O 18
ATOM 13085 N N . VAL A 1 44 ? 7.450 5.328 -11.772 1.00 0.00 44 VAL A N 18
ATOM 13086 C CA . VAL A 1 44 ? 6.313 4.544 -11.306 1.00 0.00 44 VAL A CA 18
ATOM 13087 C C . VAL A 1 44 ? 5.156 4.611 -12.298 1.00 0.00 44 VAL A C 18
ATOM 13088 O O . VAL A 1 44 ? 4.851 5.672 -12.842 1.00 0.00 44 VAL A O 18
ATOM 13101 N N . VAL A 1 45 ? 4.516 3.469 -12.528 1.00 0.00 45 VAL A N 18
ATOM 13102 C CA . VAL A 1 45 ? 3.391 3.397 -13.454 1.00 0.00 45 VAL A CA 18
ATOM 13103 C C . VAL A 1 45 ? 2.167 2.782 -12.784 1.00 0.00 45 VAL A C 18
ATOM 13104 O O . VAL A 1 45 ? 2.270 1.876 -11.957 1.00 0.00 45 VAL A O 18
ATOM 13117 N N . PRO A 1 46 ? 0.978 3.285 -13.149 1.00 0.00 46 PRO A N 18
ATOM 13118 C CA . PRO A 1 46 ? -0.290 2.799 -12.596 1.00 0.00 46 PRO A CA 18
ATOM 13119 C C . PRO A 1 46 ? -0.629 1.391 -13.074 1.00 0.00 46 PRO A C 18
ATOM 13120 O O . PRO A 1 46 ? -0.646 1.119 -14.275 1.00 0.00 46 PRO A O 18
ATOM 13131 N N . LEU A 1 47 ? -0.898 0.500 -12.127 1.00 0.00 47 LEU A N 18
ATOM 13132 C CA . LEU A 1 47 ? -1.237 -0.882 -12.451 1.00 0.00 47 LEU A CA 18
ATOM 13133 C C . LEU A 1 47 ? -2.744 -1.045 -12.627 1.00 0.00 47 LEU A C 18
ATOM 13134 O O . LEU A 1 47 ? -3.440 -1.492 -11.715 1.00 0.00 47 LEU A O 18
ATOM 13150 N N . SER A 1 48 ? -3.239 -0.683 -13.806 1.00 0.00 48 SER A N 18
ATOM 13151 C CA . SER A 1 48 ? -4.664 -0.788 -14.101 1.00 0.00 48 SER A CA 18
ATOM 13152 C C . SER A 1 48 ? -5.049 -2.231 -14.412 1.00 0.00 48 SER A C 18
ATOM 13153 O O . SER A 1 48 ? -5.827 -2.849 -13.686 1.00 0.00 48 SER A O 18
ATOM 13161 N N . GLY A 1 49 ? -4.497 -2.764 -15.499 1.00 0.00 49 GLY A N 18
ATOM 13162 C CA . GLY A 1 49 ? -4.794 -4.130 -15.888 1.00 0.00 49 GLY A CA 18
ATOM 13163 C C . GLY A 1 49 ? -6.235 -4.309 -16.322 1.00 0.00 49 GLY A C 18
ATOM 13164 O O . GLY A 1 49 ? -6.834 -3.428 -16.941 1.00 0.00 49 GLY A O 18
ATOM 13168 N N . PRO A 1 50 ? -6.815 -5.474 -15.997 1.00 0.00 50 PRO A N 18
ATOM 13169 C CA . PRO A 1 50 ? -8.202 -5.793 -16.349 1.00 0.00 50 PRO A CA 18
ATOM 13170 C C . PRO A 1 50 ? -9.207 -4.960 -15.560 1.00 0.00 50 PRO A C 18
ATOM 13171 O O . PRO A 1 50 ? -10.406 -4.994 -15.835 1.00 0.00 50 PRO A O 18
ATOM 13182 N N . SER A 1 51 ? -8.709 -4.214 -14.580 1.00 0.00 51 SER A N 18
ATOM 13183 C CA . SER A 1 51 ? -9.564 -3.375 -13.748 1.00 0.00 51 SER A CA 18
ATOM 13184 C C . SER A 1 51 ? -10.498 -2.529 -14.609 1.00 0.00 51 SER A C 18
ATOM 13185 O O . SER A 1 51 ? -11.695 -2.434 -14.338 1.00 0.00 51 SER A O 18
ATOM 13193 N N . SER A 1 52 ? -9.941 -1.916 -15.649 1.00 0.00 52 SER A N 18
ATOM 13194 C CA . SER A 1 52 ? -10.721 -1.075 -16.549 1.00 0.00 52 SER A CA 18
ATOM 13195 C C . SER A 1 52 ? -9.994 -0.877 -17.875 1.00 0.00 52 SER A C 18
ATOM 13196 O O . SER A 1 52 ? -8.775 -0.717 -17.910 1.00 0.00 52 SER A O 18
ATOM 13204 N N . GLY A 1 53 ? -10.753 -0.890 -18.967 1.00 0.00 53 GLY A N 18
ATOM 13205 C CA . GLY A 1 53 ? -10.165 -0.711 -20.281 1.00 0.00 53 GLY A CA 18
ATOM 13206 C C . GLY A 1 53 ? -10.296 0.712 -20.786 1.00 0.00 53 GLY A C 18
ATOM 13207 O O . GLY A 1 53 ? -9.504 1.122 -21.635 1.00 0.00 53 GLY A O 18
ATOM 13213 N N . GLY A 1 1 ? -0.058 -18.003 12.199 1.00 0.00 1 GLY A N 19
ATOM 13214 C CA . GLY A 1 1 ? 0.150 -17.904 10.766 1.00 0.00 1 GLY A CA 19
ATOM 13215 C C . GLY A 1 1 ? -0.717 -18.873 9.986 1.00 0.00 1 GLY A C 19
ATOM 13216 O O . GLY A 1 1 ? -1.932 -18.920 10.176 1.00 0.00 1 GLY A O 19
ATOM 13220 N N . SER A 1 2 ? -0.092 -19.648 9.105 1.00 0.00 2 SER A N 19
ATOM 13221 C CA . SER A 1 2 ? -0.815 -20.616 8.290 1.00 0.00 2 SER A CA 19
ATOM 13222 C C . SER A 1 2 ? -1.911 -19.932 7.478 1.00 0.00 2 SER A C 19
ATOM 13223 O O . SER A 1 2 ? -3.024 -20.446 7.360 1.00 0.00 2 SER A O 19
ATOM 13231 N N . SER A 1 3 ? -1.588 -18.770 6.920 1.00 0.00 3 SER A N 19
ATOM 13232 C CA . SER A 1 3 ? -2.545 -18.013 6.122 1.00 0.00 3 SER A CA 19
ATOM 13233 C C . SER A 1 3 ? -2.000 -17.756 4.721 1.00 0.00 3 SER A C 19
ATOM 13234 O O . SER A 1 3 ? -0.837 -17.392 4.551 1.00 0.00 3 SER A O 19
ATOM 13242 N N . GLY A 1 4 ? -2.852 -17.948 3.717 1.00 0.00 4 GLY A N 19
ATOM 13243 C CA . GLY A 1 4 ? -2.439 -17.733 2.343 1.00 0.00 4 GLY A CA 19
ATOM 13244 C C . GLY A 1 4 ? -3.616 -17.612 1.396 1.00 0.00 4 GLY A C 19
ATOM 13245 O O . GLY A 1 4 ? -3.801 -18.451 0.514 1.00 0.00 4 GLY A O 19
ATOM 13249 N N . SER A 1 5 ? -4.416 -16.566 1.579 1.00 0.00 5 SER A N 19
ATOM 13250 C CA . SER A 1 5 ? -5.586 -16.342 0.737 1.00 0.00 5 SER A CA 19
ATOM 13251 C C . SER A 1 5 ? -5.411 -15.086 -0.112 1.00 0.00 5 SER A C 19
ATOM 13252 O O . SER A 1 5 ? -4.666 -14.176 0.252 1.00 0.00 5 SER A O 19
ATOM 13260 N N . SER A 1 6 ? -6.104 -15.045 -1.245 1.00 0.00 6 SER A N 19
ATOM 13261 C CA . SER A 1 6 ? -6.024 -13.903 -2.149 1.00 0.00 6 SER A CA 19
ATOM 13262 C C . SER A 1 6 ? -7.341 -13.133 -2.169 1.00 0.00 6 SER A C 19
ATOM 13263 O O . SER A 1 6 ? -8.363 -13.616 -1.686 1.00 0.00 6 SER A O 19
ATOM 13271 N N . GLY A 1 7 ? -7.306 -11.929 -2.734 1.00 0.00 7 GLY A N 19
ATOM 13272 C CA . GLY A 1 7 ? -8.502 -11.110 -2.808 1.00 0.00 7 GLY A CA 19
ATOM 13273 C C . GLY A 1 7 ? -8.187 -9.642 -3.012 1.00 0.00 7 GLY A C 19
ATOM 13274 O O . GLY A 1 7 ? -8.838 -8.967 -3.809 1.00 0.00 7 GLY A O 19
ATOM 13278 N N . GLU A 1 8 ? -7.187 -9.146 -2.291 1.00 0.00 8 GLU A N 19
ATOM 13279 C CA . GLU A 1 8 ? -6.789 -7.747 -2.396 1.00 0.00 8 GLU A CA 19
ATOM 13280 C C . GLU A 1 8 ? -5.285 -7.592 -2.195 1.00 0.00 8 GLU A C 19
ATOM 13281 O O . GLU A 1 8 ? -4.674 -8.321 -1.413 1.00 0.00 8 GLU A O 19
ATOM 13293 N N . SER A 1 9 ? -4.694 -6.638 -2.906 1.00 0.00 9 SER A N 19
ATOM 13294 C CA . SER A 1 9 ? -3.260 -6.389 -2.809 1.00 0.00 9 SER A CA 19
ATOM 13295 C C . SER A 1 9 ? -2.970 -5.252 -1.834 1.00 0.00 9 SER A C 19
ATOM 13296 O O . SER A 1 9 ? -3.601 -4.195 -1.889 1.00 0.00 9 SER A O 19
ATOM 13304 N N . LEU A 1 10 ? -2.012 -5.476 -0.942 1.00 0.00 10 LEU A N 19
ATOM 13305 C CA . LEU A 1 10 ? -1.637 -4.471 0.047 1.00 0.00 10 LEU A CA 19
ATOM 13306 C C . LEU A 1 10 ? -0.134 -4.497 0.306 1.00 0.00 10 LEU A C 19
ATOM 13307 O O . LEU A 1 10 ? 0.453 -5.559 0.517 1.00 0.00 10 LEU A O 19
ATOM 13323 N N . CYS A 1 11 ? 0.484 -3.320 0.290 1.00 0.00 11 CYS A N 19
ATOM 13324 C CA . CYS A 1 11 ? 1.918 -3.206 0.525 1.00 0.00 11 CYS A CA 19
ATOM 13325 C C . CYS A 1 11 ? 2.307 -3.860 1.848 1.00 0.00 11 CYS A C 19
ATOM 13326 O O . CYS A 1 11 ? 1.678 -3.644 2.884 1.00 0.00 11 CYS A O 19
ATOM 13333 N N . PRO A 1 12 ? 3.368 -4.679 1.813 1.00 0.00 12 PRO A N 19
ATOM 13334 C CA . PRO A 1 12 ? 3.865 -5.381 3.001 1.00 0.00 12 PRO A CA 19
ATOM 13335 C C . PRO A 1 12 ? 4.506 -4.433 4.008 1.00 0.00 12 PRO A C 19
ATOM 13336 O O . PRO A 1 12 ? 4.992 -4.862 5.054 1.00 0.00 12 PRO A O 19
ATOM 13347 N N . GLN A 1 13 ? 4.503 -3.144 3.686 1.00 0.00 13 GLN A N 19
ATOM 13348 C CA . GLN A 1 13 ? 5.085 -2.136 4.564 1.00 0.00 13 GLN A CA 19
ATOM 13349 C C . GLN A 1 13 ? 4.051 -1.080 4.942 1.00 0.00 13 GLN A C 19
ATOM 13350 O O . GLN A 1 13 ? 4.008 -0.619 6.083 1.00 0.00 13 GLN A O 19
ATOM 13364 N N . HIS A 1 14 ? 3.219 -0.702 3.977 1.00 0.00 14 HIS A N 19
ATOM 13365 C CA . HIS A 1 14 ? 2.184 0.300 4.208 1.00 0.00 14 HIS A CA 19
ATOM 13366 C C . HIS A 1 14 ? 0.806 -0.350 4.282 1.00 0.00 14 HIS A C 19
ATOM 13367 O O . HIS A 1 14 ? -0.114 0.188 4.900 1.00 0.00 14 HIS A O 19
ATOM 13381 N N . HIS A 1 15 ? 0.669 -1.510 3.646 1.00 0.00 15 HIS A N 19
ATOM 13382 C CA . HIS A 1 15 ? -0.598 -2.233 3.640 1.00 0.00 15 HIS A CA 19
ATOM 13383 C C . HIS A 1 15 ? -1.670 -1.444 2.895 1.00 0.00 15 HIS A C 19
ATOM 13384 O O . HIS A 1 15 ? -2.856 -1.544 3.208 1.00 0.00 15 HIS A O 19
ATOM 13398 N N . GLU A 1 16 ? -1.244 -0.658 1.911 1.00 0.00 16 GLU A N 19
ATOM 13399 C CA . GLU A 1 16 ? -2.169 0.149 1.124 1.00 0.00 16 GLU A CA 19
ATOM 13400 C C . GLU A 1 16 ? -2.447 -0.503 -0.227 1.00 0.00 16 GLU A C 19
ATOM 13401 O O . GLU A 1 16 ? -1.600 -1.208 -0.773 1.00 0.00 16 GLU A O 19
ATOM 13413 N N . ALA A 1 17 ? -3.641 -0.262 -0.759 1.00 0.00 17 ALA A N 19
ATOM 13414 C CA . ALA A 1 17 ? -4.031 -0.824 -2.046 1.00 0.00 17 ALA A CA 19
ATOM 13415 C C . ALA A 1 17 ? -2.911 -0.679 -3.071 1.00 0.00 17 ALA A C 19
ATOM 13416 O O . ALA A 1 17 ? -2.482 0.432 -3.385 1.00 0.00 17 ALA A O 19
ATOM 13423 N N . LEU A 1 18 ? -2.439 -1.808 -3.588 1.00 0.00 18 LEU A N 19
ATOM 13424 C CA . LEU A 1 18 ? -1.367 -1.807 -4.578 1.00 0.00 18 LEU A CA 19
ATOM 13425 C C . LEU A 1 18 ? -1.921 -1.584 -5.981 1.00 0.00 18 LEU A C 19
ATOM 13426 O O . LEU A 1 18 ? -2.649 -2.423 -6.512 1.00 0.00 18 LEU A O 19
ATOM 13442 N N . SER A 1 19 ? -1.570 -0.449 -6.577 1.00 0.00 19 SER A N 19
ATOM 13443 C CA . SER A 1 19 ? -2.034 -0.114 -7.918 1.00 0.00 19 SER A CA 19
ATOM 13444 C C . SER A 1 19 ? -0.884 0.401 -8.778 1.00 0.00 19 SER A C 19
ATOM 13445 O O . SER A 1 19 ? -0.843 0.168 -9.986 1.00 0.00 19 SER A O 19
ATOM 13453 N N . LEU A 1 20 ? 0.050 1.104 -8.145 1.00 0.00 20 LEU A N 19
ATOM 13454 C CA . LEU A 1 20 ? 1.203 1.653 -8.851 1.00 0.00 20 LEU A CA 19
ATOM 13455 C C . LEU A 1 20 ? 2.324 0.624 -8.946 1.00 0.00 20 LEU A C 19
ATOM 13456 O O . LEU A 1 20 ? 2.306 -0.395 -8.256 1.00 0.00 20 LEU A O 19
ATOM 13472 N N . PHE A 1 21 ? 3.301 0.899 -9.804 1.00 0.00 21 PHE A N 19
ATOM 13473 C CA . PHE A 1 21 ? 4.433 -0.002 -9.989 1.00 0.00 21 PHE A CA 19
ATOM 13474 C C . PHE A 1 21 ? 5.727 0.783 -10.185 1.00 0.00 21 PHE A C 19
ATOM 13475 O O . PHE A 1 21 ? 5.714 1.908 -10.685 1.00 0.00 21 PHE A O 19
ATOM 13492 N N . CYS A 1 22 ? 6.843 0.181 -9.788 1.00 0.00 22 CYS A N 19
ATOM 13493 C CA . CYS A 1 22 ? 8.146 0.821 -9.918 1.00 0.00 22 CYS A CA 19
ATOM 13494 C C . CYS A 1 22 ? 9.027 0.065 -10.908 1.00 0.00 22 CYS A C 19
ATOM 13495 O O . CYS A 1 22 ? 9.268 -1.132 -10.753 1.00 0.00 22 CYS A O 19
ATOM 13502 N N . TYR A 1 23 ? 9.505 0.773 -11.926 1.00 0.00 23 TYR A N 19
ATOM 13503 C CA . TYR A 1 23 ? 10.358 0.169 -12.943 1.00 0.00 23 TYR A CA 19
ATOM 13504 C C . TYR A 1 23 ? 11.750 -0.115 -12.388 1.00 0.00 23 TYR A C 19
ATOM 13505 O O . TYR A 1 23 ? 12.320 -1.179 -12.627 1.00 0.00 23 TYR A O 19
ATOM 13523 N N . GLU A 1 24 ? 12.291 0.845 -11.645 1.00 0.00 24 GLU A N 19
ATOM 13524 C CA . GLU A 1 24 ? 13.617 0.699 -11.055 1.00 0.00 24 GLU A CA 19
ATOM 13525 C C . GLU A 1 24 ? 13.692 -0.555 -10.189 1.00 0.00 24 GLU A C 19
ATOM 13526 O O . GLU A 1 24 ? 14.598 -1.375 -10.342 1.00 0.00 24 GLU A O 19
ATOM 13538 N N . ASP A 1 25 ? 12.734 -0.697 -9.280 1.00 0.00 25 ASP A N 19
ATOM 13539 C CA . ASP A 1 25 ? 12.690 -1.851 -8.389 1.00 0.00 25 ASP A CA 19
ATOM 13540 C C . ASP A 1 25 ? 11.884 -2.987 -9.011 1.00 0.00 25 ASP A C 19
ATOM 13541 O O . ASP A 1 25 ? 11.588 -3.983 -8.351 1.00 0.00 25 ASP A O 19
ATOM 13550 N N . GLN A 1 26 ? 11.532 -2.829 -10.283 1.00 0.00 26 GLN A N 19
ATOM 13551 C CA . GLN A 1 26 ? 10.758 -3.841 -10.992 1.00 0.00 26 GLN A CA 19
ATOM 13552 C C . GLN A 1 26 ? 9.760 -4.517 -10.058 1.00 0.00 26 GLN A C 19
ATOM 13553 O O . GLN A 1 26 ? 9.444 -5.695 -10.220 1.00 0.00 26 GLN A O 19
ATOM 13567 N N . GLU A 1 27 ? 9.268 -3.763 -9.080 1.00 0.00 27 GLU A N 19
ATOM 13568 C CA . GLU A 1 27 ? 8.306 -4.291 -8.119 1.00 0.00 27 GLU A CA 19
ATOM 13569 C C . GLU A 1 27 ? 7.108 -3.356 -7.979 1.00 0.00 27 GLU A C 19
ATOM 13570 O O . GLU A 1 27 ? 7.212 -2.155 -8.226 1.00 0.00 27 GLU A O 19
ATOM 13582 N N . ALA A 1 28 ? 5.971 -3.916 -7.580 1.00 0.00 28 ALA A N 19
ATOM 13583 C CA . ALA A 1 28 ? 4.754 -3.134 -7.405 1.00 0.00 28 ALA A CA 19
ATOM 13584 C C . ALA A 1 28 ? 4.869 -2.200 -6.205 1.00 0.00 28 ALA A C 19
ATOM 13585 O O . ALA A 1 28 ? 5.543 -2.514 -5.224 1.00 0.00 28 ALA A O 19
ATOM 13592 N N . VAL A 1 29 ? 4.208 -1.050 -6.289 1.00 0.00 29 VAL A N 19
ATOM 13593 C CA . VAL A 1 29 ? 4.236 -0.071 -5.209 1.00 0.00 29 VAL A CA 19
ATOM 13594 C C . VAL A 1 29 ? 2.842 0.481 -4.932 1.00 0.00 29 VAL A C 19
ATOM 13595 O O . VAL A 1 29 ? 1.954 0.413 -5.782 1.00 0.00 29 VAL A O 19
ATOM 13608 N N . CYS A 1 30 ? 2.656 1.028 -3.735 1.00 0.00 30 CYS A N 19
ATOM 13609 C CA . CYS A 1 30 ? 1.370 1.593 -3.343 1.00 0.00 30 CYS A CA 19
ATOM 13610 C C . CYS A 1 30 ? 1.391 3.115 -3.447 1.00 0.00 30 CYS A C 19
ATOM 13611 O O . CYS A 1 30 ? 2.456 3.729 -3.528 1.00 0.00 30 CYS A O 19
ATOM 13618 N N . LEU A 1 31 ? 0.207 3.719 -3.443 1.00 0.00 31 LEU A N 19
ATOM 13619 C CA . LEU A 1 31 ? 0.088 5.170 -3.536 1.00 0.00 31 LEU A CA 19
ATOM 13620 C C . LEU A 1 31 ? 1.051 5.858 -2.574 1.00 0.00 31 LEU A C 19
ATOM 13621 O O . LEU A 1 31 ? 1.621 6.902 -2.892 1.00 0.00 31 LEU A O 19
ATOM 13637 N N . ILE A 1 32 ? 1.229 5.266 -1.398 1.00 0.00 32 ILE A N 19
ATOM 13638 C CA . ILE A 1 32 ? 2.125 5.820 -0.391 1.00 0.00 32 ILE A CA 19
ATOM 13639 C C . ILE A 1 32 ? 3.578 5.749 -0.851 1.00 0.00 32 ILE A C 19
ATOM 13640 O O . ILE A 1 32 ? 4.341 6.700 -0.680 1.00 0.00 32 ILE A O 19
ATOM 13656 N N . CYS A 1 33 ? 3.953 4.616 -1.435 1.00 0.00 33 CYS A N 19
ATOM 13657 C CA . CYS A 1 33 ? 5.314 4.420 -1.921 1.00 0.00 33 CYS A CA 19
ATOM 13658 C C . CYS A 1 33 ? 5.715 5.538 -2.880 1.00 0.00 33 CYS A C 19
ATOM 13659 O O . CYS A 1 33 ? 6.721 6.215 -2.673 1.00 0.00 33 CYS A O 19
ATOM 13666 N N . ALA A 1 34 ? 4.921 5.724 -3.929 1.00 0.00 34 ALA A N 19
ATOM 13667 C CA . ALA A 1 34 ? 5.192 6.759 -4.918 1.00 0.00 34 ALA A CA 19
ATOM 13668 C C . ALA A 1 34 ? 5.524 8.087 -4.246 1.00 0.00 34 ALA A C 19
ATOM 13669 O O . ALA A 1 34 ? 6.494 8.752 -4.609 1.00 0.00 34 ALA A O 19
ATOM 13676 N N . ILE A 1 35 ? 4.712 8.468 -3.265 1.00 0.00 35 ILE A N 19
ATOM 13677 C CA . ILE A 1 35 ? 4.921 9.716 -2.542 1.00 0.00 35 ILE A CA 19
ATOM 13678 C C . ILE A 1 35 ? 5.588 9.466 -1.194 1.00 0.00 35 ILE A C 19
ATOM 13679 O O . ILE A 1 35 ? 5.297 10.146 -0.210 1.00 0.00 35 ILE A O 19
ATOM 13695 N N . SER A 1 36 ? 6.486 8.487 -1.157 1.00 0.00 36 SER A N 19
ATOM 13696 C CA . SER A 1 36 ? 7.195 8.145 0.070 1.00 0.00 36 SER A CA 19
ATOM 13697 C C . SER A 1 36 ? 8.669 7.873 -0.211 1.00 0.00 36 SER A C 19
ATOM 13698 O O . SER A 1 36 ? 9.016 7.228 -1.201 1.00 0.00 36 SER A O 19
ATOM 13706 N N . HIS A 1 37 ? 9.535 8.369 0.668 1.00 0.00 37 HIS A N 19
ATOM 13707 C CA . HIS A 1 37 ? 10.973 8.180 0.515 1.00 0.00 37 HIS A CA 19
ATOM 13708 C C . HIS A 1 37 ? 11.284 6.782 -0.012 1.00 0.00 37 HIS A C 19
ATOM 13709 O O . HIS A 1 37 ? 12.156 6.607 -0.863 1.00 0.00 37 HIS A O 19
ATOM 13723 N N . THR A 1 38 ? 10.565 5.788 0.500 1.00 0.00 38 THR A N 19
ATOM 13724 C CA . THR A 1 38 ? 10.765 4.406 0.083 1.00 0.00 38 THR A CA 19
ATOM 13725 C C . THR A 1 38 ? 11.014 4.315 -1.418 1.00 0.00 38 THR A C 19
ATOM 13726 O O . THR A 1 38 ? 11.920 3.611 -1.865 1.00 0.00 38 THR A O 19
ATOM 13737 N N . HIS A 1 39 ? 10.207 5.033 -2.192 1.00 0.00 39 HIS A N 19
ATOM 13738 C CA . HIS A 1 39 ? 10.342 5.035 -3.644 1.00 0.00 39 HIS A CA 19
ATOM 13739 C C . HIS A 1 39 ? 10.382 6.461 -4.185 1.00 0.00 39 HIS A C 19
ATOM 13740 O O . HIS A 1 39 ? 9.434 6.919 -4.824 1.00 0.00 39 HIS A O 19
ATOM 13754 N N . ARG A 1 40 ? 11.483 7.157 -3.923 1.00 0.00 40 ARG A N 19
ATOM 13755 C CA . ARG A 1 40 ? 11.644 8.532 -4.382 1.00 0.00 40 ARG A CA 19
ATOM 13756 C C . ARG A 1 40 ? 12.519 8.589 -5.630 1.00 0.00 40 ARG A C 19
ATOM 13757 O O . ARG A 1 40 ? 13.269 7.656 -5.919 1.00 0.00 40 ARG A O 19
ATOM 13778 N N . ALA A 1 41 ? 12.418 9.690 -6.368 1.00 0.00 41 ALA A N 19
ATOM 13779 C CA . ALA A 1 41 ? 13.201 9.869 -7.584 1.00 0.00 41 ALA A CA 19
ATOM 13780 C C . ALA A 1 41 ? 13.219 8.593 -8.418 1.00 0.00 41 ALA A C 19
ATOM 13781 O O . ALA A 1 41 ? 14.206 8.293 -9.091 1.00 0.00 41 ALA A O 19
ATOM 13788 N N . HIS A 1 42 ? 12.123 7.843 -8.369 1.00 0.00 42 HIS A N 19
ATOM 13789 C CA . HIS A 1 42 ? 12.014 6.598 -9.121 1.00 0.00 42 HIS A CA 19
ATOM 13790 C C . HIS A 1 42 ? 10.944 6.708 -10.203 1.00 0.00 42 HIS A C 19
ATOM 13791 O O . HIS A 1 42 ? 10.081 7.584 -10.151 1.00 0.00 42 HIS A O 19
ATOM 13805 N N . THR A 1 43 ? 11.008 5.814 -11.185 1.00 0.00 43 THR A N 19
ATOM 13806 C CA . THR A 1 43 ? 10.047 5.812 -12.280 1.00 0.00 43 THR A CA 19
ATOM 13807 C C . THR A 1 43 ? 8.813 4.989 -11.928 1.00 0.00 43 THR A C 19
ATOM 13808 O O . THR A 1 43 ? 8.754 3.790 -12.201 1.00 0.00 43 THR A O 19
ATOM 13819 N N . VAL A 1 44 ? 7.827 5.641 -11.319 1.00 0.00 44 VAL A N 19
ATOM 13820 C CA . VAL A 1 44 ? 6.592 4.970 -10.931 1.00 0.00 44 VAL A CA 19
ATOM 13821 C C . VAL A 1 44 ? 5.535 5.088 -12.023 1.00 0.00 44 VAL A C 19
ATOM 13822 O O . VAL A 1 44 ? 5.400 6.132 -12.661 1.00 0.00 44 VAL A O 19
ATOM 13835 N N . VAL A 1 45 ? 4.786 4.010 -12.233 1.00 0.00 45 VAL A N 19
ATOM 13836 C CA . VAL A 1 45 ? 3.739 3.992 -13.248 1.00 0.00 45 VAL A CA 19
ATOM 13837 C C . VAL A 1 45 ? 2.539 3.174 -12.785 1.00 0.00 45 VAL A C 19
ATOM 13838 O O . VAL A 1 45 ? 2.674 2.168 -12.088 1.00 0.00 45 VAL A O 19
ATOM 13851 N N . PRO A 1 46 ? 1.335 3.613 -13.181 1.00 0.00 46 PRO A N 19
ATOM 13852 C CA . PRO A 1 46 ? 0.087 2.935 -12.819 1.00 0.00 46 PRO A CA 19
ATOM 13853 C C . PRO A 1 46 ? -0.066 1.589 -13.519 1.00 0.00 46 PRO A C 19
ATOM 13854 O O . PRO A 1 46 ? 0.208 1.464 -14.713 1.00 0.00 46 PRO A O 19
ATOM 13865 N N . LEU A 1 47 ? -0.504 0.584 -12.768 1.00 0.00 47 LEU A N 19
ATOM 13866 C CA . LEU A 1 47 ? -0.694 -0.754 -13.317 1.00 0.00 47 LEU A CA 19
ATOM 13867 C C . LEU A 1 47 ? -2.099 -0.914 -13.888 1.00 0.00 47 LEU A C 19
ATOM 13868 O O . LEU A 1 47 ? -2.719 -1.969 -13.751 1.00 0.00 47 LEU A O 19
ATOM 13884 N N . SER A 1 48 ? -2.596 0.138 -14.529 1.00 0.00 48 SER A N 19
ATOM 13885 C CA . SER A 1 48 ? -3.929 0.115 -15.119 1.00 0.00 48 SER A CA 19
ATOM 13886 C C . SER A 1 48 ? -3.849 0.123 -16.643 1.00 0.00 48 SER A C 19
ATOM 13887 O O . SER A 1 48 ? -2.940 0.713 -17.225 1.00 0.00 48 SER A O 19
ATOM 13895 N N . GLY A 1 49 ? -4.808 -0.539 -17.283 1.00 0.00 49 GLY A N 19
ATOM 13896 C CA . GLY A 1 49 ? -4.829 -0.597 -18.733 1.00 0.00 49 GLY A CA 19
ATOM 13897 C C . GLY A 1 49 ? -5.729 0.460 -19.343 1.00 0.00 49 GLY A C 19
ATOM 13898 O O . GLY A 1 49 ? -6.874 0.644 -18.929 1.00 0.00 49 GLY A O 19
ATOM 13902 N N . PRO A 1 50 ? -5.209 1.176 -20.350 1.00 0.00 50 PRO A N 19
ATOM 13903 C CA . PRO A 1 50 ? -5.957 2.233 -21.039 1.00 0.00 50 PRO A CA 19
ATOM 13904 C C . PRO A 1 50 ? -7.093 1.678 -21.890 1.00 0.00 50 PRO A C 19
ATOM 13905 O O . PRO A 1 50 ? -6.892 1.311 -23.048 1.00 0.00 50 PRO A O 19
ATOM 13916 N N . SER A 1 51 ? -8.288 1.620 -21.309 1.00 0.00 51 SER A N 19
ATOM 13917 C CA . SER A 1 51 ? -9.456 1.106 -22.014 1.00 0.00 51 SER A CA 19
ATOM 13918 C C . SER A 1 51 ? -10.541 2.174 -22.117 1.00 0.00 51 SER A C 19
ATOM 13919 O O . SER A 1 51 ? -11.247 2.453 -21.148 1.00 0.00 51 SER A O 19
ATOM 13927 N N . SER A 1 52 ? -10.668 2.768 -23.300 1.00 0.00 52 SER A N 19
ATOM 13928 C CA . SER A 1 52 ? -11.664 3.808 -23.530 1.00 0.00 52 SER A CA 19
ATOM 13929 C C . SER A 1 52 ? -12.094 3.833 -24.993 1.00 0.00 52 SER A C 19
ATOM 13930 O O . SER A 1 52 ? -11.286 3.611 -25.894 1.00 0.00 52 SER A O 19
ATOM 13938 N N . GLY A 1 53 ? -13.375 4.107 -25.222 1.00 0.00 53 GLY A N 19
ATOM 13939 C CA . GLY A 1 53 ? -13.893 4.157 -26.577 1.00 0.00 53 GLY A CA 19
ATOM 13940 C C . GLY A 1 53 ? -13.960 5.570 -27.120 1.00 0.00 53 GLY A C 19
ATOM 13941 O O . GLY A 1 53 ? -13.252 5.878 -28.078 1.00 0.00 53 GLY A O 19
ATOM 13947 N N . GLY A 1 1 ? -7.013 -24.487 -8.097 1.00 0.00 1 GLY A N 20
ATOM 13948 C CA . GLY A 1 1 ? -7.052 -24.095 -6.701 1.00 0.00 1 GLY A CA 20
ATOM 13949 C C . GLY A 1 1 ? -7.625 -22.706 -6.504 1.00 0.00 1 GLY A C 20
ATOM 13950 O O . GLY A 1 1 ? -8.841 -22.517 -6.548 1.00 0.00 1 GLY A O 20
ATOM 13954 N N . SER A 1 2 ? -6.749 -21.731 -6.285 1.00 0.00 2 SER A N 20
ATOM 13955 C CA . SER A 1 2 ? -7.176 -20.352 -6.075 1.00 0.00 2 SER A CA 20
ATOM 13956 C C . SER A 1 2 ? -6.707 -19.458 -7.219 1.00 0.00 2 SER A C 20
ATOM 13957 O O . SER A 1 2 ? -5.524 -19.133 -7.322 1.00 0.00 2 SER A O 20
ATOM 13965 N N . SER A 1 3 ? -7.643 -19.065 -8.076 1.00 0.00 3 SER A N 20
ATOM 13966 C CA . SER A 1 3 ? -7.327 -18.212 -9.215 1.00 0.00 3 SER A CA 20
ATOM 13967 C C . SER A 1 3 ? -8.182 -16.948 -9.202 1.00 0.00 3 SER A C 20
ATOM 13968 O O . SER A 1 3 ? -7.681 -15.844 -9.408 1.00 0.00 3 SER A O 20
ATOM 13976 N N . GLY A 1 4 ? -9.477 -17.120 -8.957 1.00 0.00 4 GLY A N 20
ATOM 13977 C CA . GLY A 1 4 ? -10.382 -15.986 -8.921 1.00 0.00 4 GLY A CA 20
ATOM 13978 C C . GLY A 1 4 ? -10.450 -15.341 -7.551 1.00 0.00 4 GLY A C 20
ATOM 13979 O O . GLY A 1 4 ? -11.483 -15.390 -6.884 1.00 0.00 4 GLY A O 20
ATOM 13983 N N . SER A 1 5 ? -9.344 -14.736 -7.128 1.00 0.00 5 SER A N 20
ATOM 13984 C CA . SER A 1 5 ? -9.280 -14.083 -5.826 1.00 0.00 5 SER A CA 20
ATOM 13985 C C . SER A 1 5 ? -8.024 -13.226 -5.710 1.00 0.00 5 SER A C 20
ATOM 13986 O O . SER A 1 5 ? -7.128 -13.299 -6.551 1.00 0.00 5 SER A O 20
ATOM 13994 N N . SER A 1 6 ? -7.965 -12.413 -4.660 1.00 0.00 6 SER A N 20
ATOM 13995 C CA . SER A 1 6 ? -6.821 -11.537 -4.434 1.00 0.00 6 SER A CA 20
ATOM 13996 C C . SER A 1 6 ? -6.791 -10.407 -5.458 1.00 0.00 6 SER A C 20
ATOM 13997 O O . SER A 1 6 ? -5.729 -10.028 -5.950 1.00 0.00 6 SER A O 20
ATOM 14005 N N . GLY A 1 7 ? -7.967 -9.872 -5.774 1.00 0.00 7 GLY A N 20
ATOM 14006 C CA . GLY A 1 7 ? -8.054 -8.790 -6.738 1.00 0.00 7 GLY A CA 20
ATOM 14007 C C . GLY A 1 7 ? -7.156 -7.622 -6.381 1.00 0.00 7 GLY A C 20
ATOM 14008 O O . GLY A 1 7 ? -6.121 -7.412 -7.012 1.00 0.00 7 GLY A O 20
ATOM 14012 N N . GLU A 1 8 ? -7.555 -6.859 -5.368 1.00 0.00 8 GLU A N 20
ATOM 14013 C CA . GLU A 1 8 ? -6.779 -5.704 -4.932 1.00 0.00 8 GLU A CA 20
ATOM 14014 C C . GLU A 1 8 ? -5.764 -6.103 -3.864 1.00 0.00 8 GLU A C 20
ATOM 14015 O O . GLU A 1 8 ? -6.133 -6.503 -2.760 1.00 0.00 8 GLU A O 20
ATOM 14027 N N . SER A 1 9 ? -4.483 -5.990 -4.202 1.00 0.00 9 SER A N 20
ATOM 14028 C CA . SER A 1 9 ? -3.414 -6.343 -3.275 1.00 0.00 9 SER A CA 20
ATOM 14029 C C . SER A 1 9 ? -3.217 -5.247 -2.232 1.00 0.00 9 SER A C 20
ATOM 14030 O O . SER A 1 9 ? -3.960 -4.266 -2.197 1.00 0.00 9 SER A O 20
ATOM 14038 N N . LEU A 1 10 ? -2.210 -5.422 -1.383 1.00 0.00 10 LEU A N 20
ATOM 14039 C CA . LEU A 1 10 ? -1.913 -4.450 -0.337 1.00 0.00 10 LEU A CA 20
ATOM 14040 C C . LEU A 1 10 ? -0.420 -4.424 -0.025 1.00 0.00 10 LEU A C 20
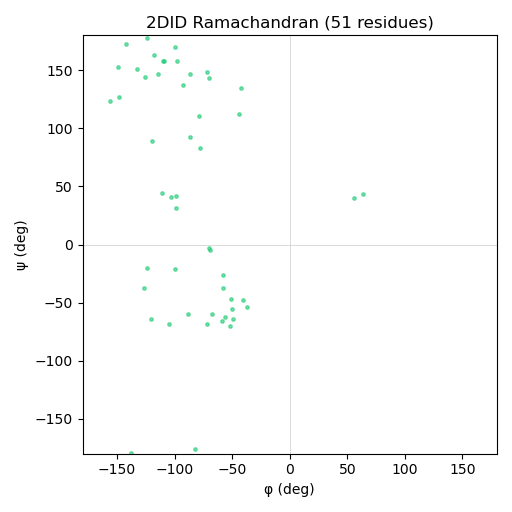ATOM 14041 O O . LEU A 1 10 ? 0.250 -5.457 -0.061 1.00 0.00 10 LEU A O 20
ATOM 14057 N N . CYS A 1 11 ? 0.094 -3.239 0.284 1.00 0.00 11 CYS A N 20
ATOM 14058 C CA . CYS A 1 11 ? 1.507 -3.079 0.605 1.00 0.00 11 CYS A CA 20
ATOM 14059 C C . CYS A 1 11 ? 1.866 -3.842 1.877 1.00 0.00 11 CYS A C 20
ATOM 14060 O O . CYS A 1 11 ? 1.166 -3.779 2.887 1.00 0.00 11 CYS A O 20
ATOM 14067 N N . PRO A 1 12 ? 2.985 -4.580 1.828 1.00 0.00 12 PRO A N 20
ATOM 14068 C CA . PRO A 1 12 ? 3.463 -5.369 2.967 1.00 0.00 12 PRO A CA 20
ATOM 14069 C C . PRO A 1 12 ? 3.975 -4.493 4.105 1.00 0.00 12 PRO A C 20
ATOM 14070 O O . PRO A 1 12 ? 4.457 -4.997 5.119 1.00 0.00 12 PRO A O 20
ATOM 14081 N N . GLN A 1 13 ? 3.867 -3.180 3.929 1.00 0.00 13 GLN A N 20
ATOM 14082 C CA . GLN A 1 13 ? 4.319 -2.234 4.943 1.00 0.00 13 GLN A CA 20
ATOM 14083 C C . GLN A 1 13 ? 3.282 -1.139 5.167 1.00 0.00 13 GLN A C 20
ATOM 14084 O O . GLN A 1 13 ? 3.096 -0.666 6.289 1.00 0.00 13 GLN A O 20
ATOM 14098 N N . HIS A 1 14 ? 2.609 -0.739 4.093 1.00 0.00 14 HIS A N 20
ATOM 14099 C CA . HIS A 1 14 ? 1.590 0.301 4.172 1.00 0.00 14 HIS A CA 20
ATOM 14100 C C . HIS A 1 14 ? 0.195 -0.290 3.991 1.00 0.00 14 HIS A C 20
ATOM 14101 O O . HIS A 1 14 ? -0.808 0.418 4.089 1.00 0.00 14 HIS A O 20
ATOM 14115 N N . HIS A 1 15 ? 0.139 -1.591 3.725 1.00 0.00 15 HIS A N 20
ATOM 14116 C CA . HIS A 1 15 ? -1.134 -2.277 3.529 1.00 0.00 15 HIS A CA 20
ATOM 14117 C C . HIS A 1 15 ? -2.082 -1.432 2.685 1.00 0.00 15 HIS A C 20
ATOM 14118 O O . HIS A 1 15 ? -3.288 -1.404 2.930 1.00 0.00 15 HIS A O 20
ATOM 14132 N N . GLU A 1 16 ? -1.529 -0.744 1.691 1.00 0.00 16 GLU A N 20
ATOM 14133 C CA . GLU A 1 16 ? -2.327 0.102 0.812 1.00 0.00 16 GLU A CA 20
ATOM 14134 C C . GLU A 1 16 ? -2.480 -0.535 -0.566 1.00 0.00 16 GLU A C 20
ATOM 14135 O O . GLU A 1 16 ? -1.533 -1.107 -1.106 1.00 0.00 16 GLU A O 20
ATOM 14147 N N . ALA A 1 17 ? -3.679 -0.432 -1.130 1.00 0.00 17 ALA A N 20
ATOM 14148 C CA . ALA A 1 17 ? -3.957 -0.997 -2.444 1.00 0.00 17 ALA A CA 20
ATOM 14149 C C . ALA A 1 17 ? -2.800 -0.746 -3.405 1.00 0.00 17 ALA A C 20
ATOM 14150 O O . ALA A 1 17 ? -2.452 0.401 -3.688 1.00 0.00 17 ALA A O 20
ATOM 14157 N N . LEU A 1 18 ? -2.206 -1.825 -3.903 1.00 0.00 18 LEU A N 20
ATOM 14158 C CA . LEU A 1 18 ? -1.086 -1.721 -4.833 1.00 0.00 18 LEU A CA 20
ATOM 14159 C C . LEU A 1 18 ? -1.578 -1.437 -6.248 1.00 0.00 18 LEU A C 20
ATOM 14160 O O . LEU A 1 18 ? -1.897 -2.357 -7.002 1.00 0.00 18 LEU A O 20
ATOM 14176 N N . SER A 1 19 ? -1.635 -0.158 -6.604 1.00 0.00 19 SER A N 20
ATOM 14177 C CA . SER A 1 19 ? -2.089 0.248 -7.929 1.00 0.00 19 SER A CA 20
ATOM 14178 C C . SER A 1 19 ? -0.975 0.960 -8.690 1.00 0.00 19 SER A C 20
ATOM 14179 O O . SER A 1 19 ? -1.235 1.805 -9.548 1.00 0.00 19 SER A O 20
ATOM 14187 N N . LEU A 1 20 ? 0.267 0.612 -8.372 1.00 0.00 20 LEU A N 20
ATOM 14188 C CA . LEU A 1 20 ? 1.422 1.217 -9.025 1.00 0.00 20 LEU A CA 20
ATOM 14189 C C . LEU A 1 20 ? 2.550 0.203 -9.184 1.00 0.00 20 LEU A C 20
ATOM 14190 O O . LEU A 1 20 ? 2.579 -0.822 -8.503 1.00 0.00 20 LEU A O 20
ATOM 14206 N N . PHE A 1 21 ? 3.480 0.497 -10.086 1.00 0.00 21 PHE A N 20
ATOM 14207 C CA . PHE A 1 21 ? 4.612 -0.388 -10.334 1.00 0.00 21 PHE A CA 20
ATOM 14208 C C . PHE A 1 21 ? 5.862 0.413 -10.690 1.00 0.00 21 PHE A C 20
ATOM 14209 O O . PHE A 1 21 ? 5.788 1.418 -11.397 1.00 0.00 21 PHE A O 20
ATOM 14226 N N . CYS A 1 22 ? 7.008 -0.040 -10.193 1.00 0.00 22 CYS A N 20
ATOM 14227 C CA . CYS A 1 22 ? 8.274 0.633 -10.456 1.00 0.00 22 CYS A CA 20
ATOM 14228 C C . CYS A 1 22 ? 9.096 -0.136 -11.487 1.00 0.00 22 CYS A C 20
ATOM 14229 O O . CYS A 1 22 ? 9.171 -1.364 -11.445 1.00 0.00 22 CYS A O 20
ATOM 14236 N N . TYR A 1 23 ? 9.709 0.595 -12.412 1.00 0.00 23 TYR A N 20
ATOM 14237 C CA . TYR A 1 23 ? 10.522 -0.018 -13.455 1.00 0.00 23 TYR A CA 20
ATOM 14238 C C . TYR A 1 23 ? 11.944 -0.268 -12.960 1.00 0.00 23 TYR A C 20
ATOM 14239 O O . TYR A 1 23 ? 12.397 -1.410 -12.892 1.00 0.00 23 TYR A O 20
ATOM 14257 N N . GLU A 1 24 ? 12.642 0.810 -12.616 1.00 0.00 24 GLU A N 20
ATOM 14258 C CA . GLU A 1 24 ? 14.012 0.709 -12.128 1.00 0.00 24 GLU A CA 20
ATOM 14259 C C . GLU A 1 24 ? 14.139 -0.404 -11.091 1.00 0.00 24 GLU A C 20
ATOM 14260 O O . GLU A 1 24 ? 14.958 -1.312 -11.236 1.00 0.00 24 GLU A O 20
ATOM 14272 N N . ASP A 1 25 ? 13.324 -0.326 -10.045 1.00 0.00 25 ASP A N 20
ATOM 14273 C CA . ASP A 1 25 ? 13.344 -1.326 -8.984 1.00 0.00 25 ASP A CA 20
ATOM 14274 C C . ASP A 1 25 ? 12.717 -2.634 -9.457 1.00 0.00 25 ASP A C 20
ATOM 14275 O O . ASP A 1 25 ? 13.092 -3.713 -9.001 1.00 0.00 25 ASP A O 20
ATOM 14284 N N . GLN A 1 26 ? 11.759 -2.527 -10.373 1.00 0.00 26 GLN A N 20
ATOM 14285 C CA . GLN A 1 26 ? 11.079 -3.702 -10.906 1.00 0.00 26 GLN A CA 20
ATOM 14286 C C . GLN A 1 26 ? 10.198 -4.350 -9.844 1.00 0.00 26 GLN A C 20
ATOM 14287 O O . GLN A 1 26 ? 10.020 -5.567 -9.830 1.00 0.00 26 GLN A O 20
ATOM 14301 N N . GLU A 1 27 ? 9.649 -3.527 -8.956 1.00 0.00 27 GLU A N 20
ATOM 14302 C CA . GLU A 1 27 ? 8.786 -4.022 -7.889 1.00 0.00 27 GLU A CA 20
ATOM 14303 C C . GLU A 1 27 ? 7.504 -3.199 -7.800 1.00 0.00 27 GLU A C 20
ATOM 14304 O O . GLU A 1 27 ? 7.487 -2.018 -8.146 1.00 0.00 27 GLU A O 20
ATOM 14316 N N . ALA A 1 28 ? 6.433 -3.832 -7.333 1.00 0.00 28 ALA A N 20
ATOM 14317 C CA . ALA A 1 28 ? 5.147 -3.160 -7.197 1.00 0.00 28 ALA A CA 20
ATOM 14318 C C . ALA A 1 28 ? 5.076 -2.369 -5.895 1.00 0.00 28 ALA A C 20
ATOM 14319 O O . ALA A 1 28 ? 5.371 -2.894 -4.821 1.00 0.00 28 ALA A O 20
ATOM 14326 N N . VAL A 1 29 ? 4.683 -1.103 -5.997 1.00 0.00 29 VAL A N 20
ATOM 14327 C CA . VAL A 1 29 ? 4.573 -0.240 -4.828 1.00 0.00 29 VAL A CA 20
ATOM 14328 C C . VAL A 1 29 ? 3.137 0.230 -4.624 1.00 0.00 29 VAL A C 20
ATOM 14329 O O . VAL A 1 29 ? 2.245 -0.110 -5.403 1.00 0.00 29 VAL A O 20
ATOM 14342 N N . CYS A 1 30 ? 2.920 1.013 -3.573 1.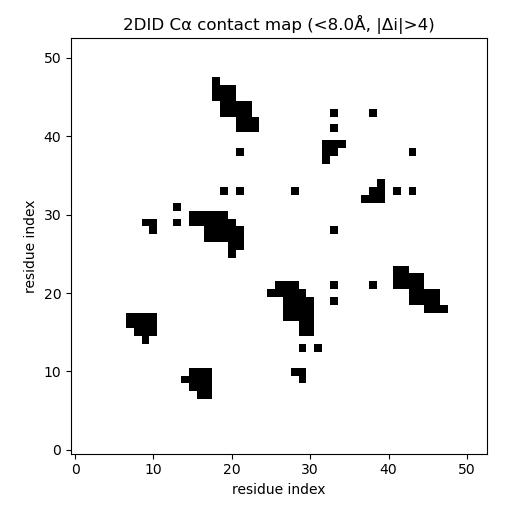00 0.00 30 CYS A N 20
ATOM 14343 C CA . CYS A 1 30 ? 1.592 1.530 -3.266 1.00 0.00 30 CYS A CA 20
ATOM 14344 C C . CYS A 1 30 ? 1.562 3.052 -3.374 1.00 0.00 30 CYS A C 20
ATOM 14345 O O . CYS A 1 30 ? 2.552 3.678 -3.758 1.00 0.00 30 CYS A O 20
ATOM 14352 N N . LEU A 1 31 ? 0.422 3.642 -3.033 1.00 0.00 31 LEU A N 20
ATOM 14353 C CA . LEU A 1 31 ? 0.263 5.091 -3.091 1.00 0.00 31 LEU A CA 20
ATOM 14354 C C . LEU A 1 31 ? 1.324 5.790 -2.247 1.00 0.00 31 LEU A C 20
ATOM 14355 O O . LEU A 1 31 ? 2.171 6.513 -2.772 1.00 0.00 31 LEU A O 20
ATOM 14371 N N . ILE A 1 32 ? 1.274 5.566 -0.938 1.00 0.00 32 ILE A N 20
ATOM 14372 C CA . ILE A 1 32 ? 2.233 6.171 -0.023 1.00 0.00 32 ILE A CA 20
ATOM 14373 C C . ILE A 1 32 ? 3.658 6.030 -0.547 1.00 0.00 32 ILE A C 20
ATOM 14374 O O . ILE A 1 32 ? 4.392 7.013 -0.654 1.00 0.00 32 ILE A O 20
ATOM 14390 N N . CYS A 1 33 ? 4.043 4.802 -0.874 1.00 0.00 33 CYS A N 20
ATOM 14391 C CA . CYS A 1 33 ? 5.379 4.530 -1.389 1.00 0.00 33 CYS A CA 20
ATOM 14392 C C . CYS A 1 33 ? 5.764 5.543 -2.465 1.00 0.00 33 CYS A C 20
ATOM 14393 O O . CYS A 1 33 ? 6.812 6.182 -2.384 1.00 0.00 33 CYS A O 20
ATOM 14400 N N . ALA A 1 34 ? 4.907 5.683 -3.471 1.00 0.00 34 ALA A N 20
ATOM 14401 C CA . ALA A 1 34 ? 5.155 6.618 -4.561 1.00 0.00 34 ALA A CA 20
ATOM 14402 C C . ALA A 1 34 ? 5.555 7.990 -4.027 1.00 0.00 34 ALA A C 20
ATOM 14403 O O . ALA A 1 34 ? 6.601 8.527 -4.391 1.00 0.00 34 ALA A O 20
ATOM 14410 N N . ILE A 1 35 ? 4.715 8.551 -3.163 1.00 0.00 35 ILE A N 20
ATOM 14411 C CA . ILE A 1 35 ? 4.983 9.860 -2.580 1.00 0.00 35 ILE A CA 20
ATOM 14412 C C . ILE A 1 35 ? 5.636 9.727 -1.209 1.00 0.00 35 ILE A C 20
ATOM 14413 O O . ILE A 1 35 ? 5.342 10.494 -0.292 1.00 0.00 35 ILE A O 20
ATOM 14429 N N . SER A 1 36 ? 6.527 8.749 -1.076 1.00 0.00 36 SER A N 20
ATOM 14430 C CA . SER A 1 36 ? 7.222 8.514 0.184 1.00 0.00 36 SER A CA 20
ATOM 14431 C C . SER A 1 36 ? 8.718 8.778 0.037 1.00 0.00 36 SER A C 20
ATOM 14432 O O . SER A 1 36 ? 9.546 8.023 0.548 1.00 0.00 36 SER A O 20
ATOM 14440 N N . HIS A 1 37 ? 9.056 9.854 -0.665 1.00 0.00 37 HIS A N 20
ATOM 14441 C CA . HIS A 1 37 ? 10.452 10.219 -0.880 1.00 0.00 37 HIS A CA 20
ATOM 14442 C C . HIS A 1 37 ? 11.304 8.979 -1.138 1.00 0.00 37 HIS A C 20
ATOM 14443 O O . HIS A 1 37 ? 12.439 8.885 -0.671 1.00 0.00 37 HIS A O 20
ATOM 14457 N N . THR A 1 38 ? 10.748 8.029 -1.884 1.00 0.00 38 THR A N 20
ATOM 14458 C CA . THR A 1 38 ? 11.455 6.795 -2.201 1.00 0.00 38 THR A CA 20
ATOM 14459 C C . THR A 1 38 ? 11.426 6.515 -3.699 1.00 0.00 38 THR A C 20
ATOM 14460 O O . THR A 1 38 ? 12.468 6.460 -4.352 1.00 0.00 38 THR A O 20
ATOM 14471 N N . HIS A 1 39 ? 10.224 6.338 -4.240 1.00 0.00 39 HIS A N 20
ATOM 14472 C CA . HIS A 1 39 ? 10.059 6.064 -5.663 1.00 0.00 39 HIS A CA 20
ATOM 14473 C C . HIS A 1 39 ? 9.528 7.293 -6.395 1.00 0.00 39 HIS A C 20
ATOM 14474 O O . HIS A 1 39 ? 8.668 7.183 -7.269 1.00 0.00 39 HIS A O 20
ATOM 14488 N N . ARG A 1 40 ? 10.045 8.462 -6.031 1.00 0.00 40 ARG A N 20
ATOM 14489 C CA . ARG A 1 40 ? 9.622 9.711 -6.651 1.00 0.00 40 ARG A CA 20
ATOM 14490 C C . ARG A 1 40 ? 10.367 9.947 -7.962 1.00 0.00 40 ARG A C 20
ATOM 14491 O O . ARG A 1 40 ? 9.765 10.302 -8.974 1.00 0.00 40 ARG A O 20
ATOM 14512 N N . ALA A 1 41 ? 11.681 9.748 -7.933 1.00 0.00 41 ALA A N 20
ATOM 14513 C CA . ALA A 1 41 ? 12.508 9.938 -9.118 1.00 0.00 41 ALA A CA 20
ATOM 14514 C C . ALA A 1 41 ? 12.358 8.769 -10.086 1.00 0.00 41 ALA A C 20
ATOM 14515 O O . ALA A 1 41 ? 12.305 8.958 -11.301 1.00 0.00 41 ALA A O 20
ATOM 14522 N N . HIS A 1 42 ? 12.290 7.559 -9.539 1.00 0.00 42 HIS A N 20
ATOM 14523 C CA . HIS A 1 42 ? 12.146 6.358 -10.354 1.00 0.00 42 HIS A CA 20
ATOM 14524 C C . HIS A 1 42 ? 11.008 6.517 -11.358 1.00 0.00 42 HIS A C 20
ATOM 14525 O O . HIS A 1 42 ? 10.357 7.561 -11.416 1.00 0.00 42 HIS A O 20
ATOM 14539 N N . THR A 1 43 ? 10.773 5.474 -12.149 1.00 0.00 43 THR A N 20
ATOM 14540 C CA . THR A 1 43 ? 9.716 5.498 -13.152 1.00 0.00 43 THR A CA 20
ATOM 14541 C C . THR A 1 43 ? 8.522 4.658 -12.712 1.00 0.00 43 THR A C 20
ATOM 14542 O O . THR A 1 43 ? 8.422 3.479 -13.051 1.00 0.00 43 THR A O 20
ATOM 14553 N N . VAL A 1 44 ? 7.617 5.273 -11.957 1.00 0.00 44 VAL A N 20
ATOM 14554 C CA . VAL A 1 44 ? 6.428 4.582 -11.473 1.00 0.00 44 VAL A CA 20
ATOM 14555 C C . VAL A 1 44 ? 5.308 4.626 -12.506 1.00 0.00 44 VAL A C 20
ATOM 14556 O O . VAL A 1 44 ? 5.118 5.633 -13.188 1.00 0.00 44 VAL A O 20
ATOM 14569 N N . VAL A 1 45 ? 4.568 3.528 -12.615 1.00 0.00 45 VAL A N 20
ATOM 14570 C CA . VAL A 1 45 ? 3.464 3.441 -13.564 1.00 0.00 45 VAL A CA 20
ATOM 14571 C C . VAL A 1 45 ? 2.206 2.898 -12.895 1.00 0.00 45 VAL A C 20
ATOM 14572 O O . VAL A 1 45 ? 2.262 2.034 -12.020 1.00 0.00 45 VAL A O 20
ATOM 14585 N N . PRO A 1 46 ? 1.042 3.415 -13.317 1.00 0.00 46 PRO A N 20
ATOM 14586 C CA . PRO A 1 46 ? -0.253 2.996 -12.773 1.00 0.00 46 PRO A CA 20
ATOM 14587 C C . PRO A 1 46 ? -0.622 1.575 -13.185 1.00 0.00 46 PRO A C 20
ATOM 14588 O O . PRO A 1 46 ? -0.500 1.204 -14.353 1.00 0.00 46 PRO A O 20
ATOM 14599 N N . LEU A 1 47 ? -1.074 0.782 -12.219 1.00 0.00 47 LEU A N 20
ATOM 14600 C CA . LEU A 1 47 ? -1.462 -0.599 -12.482 1.00 0.00 47 LEU A CA 20
ATOM 14601 C C . LEU A 1 47 ? -2.979 -0.729 -12.583 1.00 0.00 47 LEU A C 20
ATOM 14602 O O . LEU A 1 47 ? -3.553 -1.742 -12.184 1.00 0.00 47 LEU A O 20
ATOM 14618 N N . SER A 1 48 ? -3.621 0.302 -13.121 1.00 0.00 48 SER A N 20
ATOM 14619 C CA . SER A 1 48 ? -5.072 0.305 -13.274 1.00 0.00 48 SER A CA 20
ATOM 14620 C C . SER A 1 48 ? -5.464 0.512 -14.734 1.00 0.00 48 SER A C 20
ATOM 14621 O O . SER A 1 48 ? -6.304 -0.208 -15.271 1.00 0.00 48 SER A O 20
ATOM 14629 N N . GLY A 1 49 ? -4.848 1.504 -15.370 1.00 0.00 49 GLY A N 20
ATOM 14630 C CA . GLY A 1 49 ? -5.146 1.790 -16.761 1.00 0.00 49 GLY A CA 20
ATOM 14631 C C . GLY A 1 49 ? -4.605 3.136 -17.205 1.00 0.00 49 GLY A C 20
ATOM 14632 O O . GLY A 1 49 ? -3.457 3.488 -16.933 1.00 0.00 49 GLY A O 20
ATOM 14636 N N . PRO A 1 50 ? -5.444 3.912 -17.906 1.00 0.00 50 PRO A N 20
ATOM 14637 C CA . PRO A 1 50 ? -5.066 5.238 -18.404 1.00 0.00 50 PRO A CA 20
ATOM 14638 C C . PRO A 1 50 ? -4.907 6.256 -17.280 1.00 0.00 50 PRO A C 20
ATOM 14639 O O . PRO A 1 50 ? -5.492 6.107 -16.208 1.00 0.00 50 PRO A O 20
ATOM 14650 N N . SER A 1 51 ? -4.113 7.291 -17.534 1.00 0.00 51 SER A N 20
ATOM 14651 C CA . SER A 1 51 ? -3.875 8.333 -16.541 1.00 0.00 51 SER A CA 20
ATOM 14652 C C . SER A 1 51 ? -4.977 9.387 -16.585 1.00 0.00 51 SER A C 20
ATOM 14653 O O . SER A 1 51 ? -5.573 9.721 -15.561 1.00 0.00 51 SER A O 20
ATOM 14661 N N . SER A 1 52 ? -5.242 9.908 -17.779 1.00 0.00 52 SER A N 20
ATOM 14662 C CA . SER A 1 52 ? -6.269 10.927 -17.957 1.00 0.00 52 SER A CA 20
ATOM 14663 C C . SER A 1 52 ? -7.619 10.434 -17.444 1.00 0.00 52 SER A C 20
ATOM 14664 O O . SER A 1 52 ? -7.865 9.231 -17.367 1.00 0.00 52 SER A O 20
ATOM 14672 N N . GLY A 1 53 ? -8.491 11.374 -17.093 1.00 0.00 53 GLY A N 20
ATOM 14673 C CA . GLY A 1 53 ? -9.805 11.017 -16.591 1.00 0.00 53 GLY A CA 20
ATOM 14674 C C . GLY A 1 53 ? -9.762 10.513 -15.162 1.00 0.00 53 GLY A C 20
ATOM 14675 O O . GLY A 1 53 ? -8.699 10.097 -14.705 1.00 0.00 53 GLY A O 20
#

Sequence (53 aa):
GSSGSSGESLCPQHHEALSLFCYEDQEAVCLICAISHTHRAHTVVPLSGPSSGGSSGSSGESLCPQHHEALSLFCYEDQEAVCLICAISHTHRAHTVVPLSGPSSGGSSGSSGESLCPQHHEALSLFCYEDQEAVCLICAISHTHRAHTVVPLSGPSSGGSSGSSGESLCPQHHEALSLFCYEDQEAVCLICAISHTHRAHTVVPLSGPSSGGSSGSSGESLCPQHHEALSLFCYEDQEAVCLICAISHTHRAHTVVPLSGPSSGGSSGSSGESLCPQHHEALSLFCYEDQEAVCLICAISHTHRAHTVVPLSGPSSGGSSGSSGESLCPQHHEALSLFCYEDQEAVCLICAISHTHRAHTVVPLSGPSSGGSSGSSGESLCPQHHEALSLFCYEDQEAVCLICAISHTHRAHTVVPLSGPSSGGSSGSSGESLCPQHHEALSLFCYEDQEAVCLICAISHTHRAHTVVPLSGPSSGGSSGSSGESLCPQHHEALSLFCYEDQEAVCLICAISHTHRAHTVVPLSGPSSGGSSGSSGESLCPQHHEALSLFCYEDQEAVCLICAISHTHRAHTVVPLSGPSSGGSSGSSGESLCPQHHEALSLFCYEDQEAVCLICAISHTHRAHTVVPLSGPSSGGSSGSSGESLCPQHHEALSLFCYEDQEAVCLICAISHTHRAHTVVPLSGPSSGGSSGSSGESLCPQHHEALSLFCYEDQEAVCLICAISHTHRAHTVVPLSGPSSGGSSGSSGESLCPQHHEALSLFCYEDQEAVCLICAISHTHRAHTVVPLSGPSSGGSSGSSGESLCPQHHEALSLFCYEDQEAVCLICAISHTHRAHTVVPLSGPSSGGSSGSSGESLCPQHHEALSLFCYEDQEAVCLICAISHTHRAHTVVPLSGPSSGGSSGSSGESLCPQHHEALSLFCYEDQEAVCLICAISHTHRAHTVVPLSGPSSGGSSGSSGESLCPQHHEALSLFCYEDQEAVCLICAISHTHRAHTVVPLSGPSSGGSSGSSGESLCPQHHEALSLFCYEDQEAVCLICAISHTHRAHTVVPLSGPSSG